Protein 4A7P (pdb70)

Sequence (840 aa):
GSVRIAIGTGYVGLVSGACFSDFGHEVVCVDKDARKIELLHQNVPIYEPGLDALVASNVKAGRLSFTTDLAEGVKDADAVFIAVGTPSRRGDGHADLSYVFAAAREIAENLTKPSVIVTKSTVPVGTGDEVERIIAEVAPNSGAKVVSNPEFLREGAAIEDFKRPDRVVVGTEDEFARQVREIYRPLSPVLFTGRRTSELIKYAANAFLAVKITFINEIADLCEQVGADVQEVSRGIGDNRIFLHAGPGYGGSCFPKDTLALKTAADNETPLRIVEATVQVNDARKRAGRKVIKAGGDVRGKTVGILGLTFKPNTDDRDAPSLSIIAALQDAGATVKAYDPEGVEQASKLTDVEFVENPYAAADGADALVIVTEWDAFRALDLTRIKNSLKSPVLVDLRNIYPPAELERAGLQYTGVGKPVRIAIGTGYVGLVSGACFSDFGHEVVCVDKDARKIELLHQNVPIYEPGLDALVASNVKAGRLSFTTDLAEGVKDADAVFIAVGTPSRRGDGHADLSYVFAAAREIAENLTKPSVIVTKSTVPVGTGDEVERIIAEVAPNSGAKVVSNPEFLREGAAIEDFKRPDRVVVGTEDEFARQVREIYRPLSLSAPVLFTGRRTSELIKYAANAFLAVKITFINEIADLCEQVGADVQEVSRGIGDNRFLHAGPGYGGSCFPKDTLALKTAADNETPLRIVEATVQVNDARKRAGRKVIKAGGDVRGKTVGILGLTFKPNTDDRDAPSLSIIAALQDAGATVKAYDPEGVEQASKLTDVEFVENPYAAADGADALVIVTEWDAFRALDLTRIKNSLKSPVLVDLRNIYPPAELERAGLQYTGVGKP

Foldseek 3Di:
DQEAEEEDCDLDLVLPQLVLVVVNHQYEYEDLPVVVLVQVVVLHDWFFPPSSCSSVVSVVVHRYYYDHPRLVSQVPGQAYEDADDFAQDPPQLATPCVVVVVVLLVSLQSHDAQHEYEYQYLHAFCVQVVSVVSSCVRPNPRNHYTKYKYDDADGQCRNVCSLDPPETEIADDDVVVVVCVVSPVPNVDYHYHHHRVNSVVLLVVLLVVLLLQLVLQVVLQVLQVVFHASVVVCVVVCPPVHPYFHFLGAFFSRHPSSLVNCCVCVVVPHDDVSSVVSVVCNVVRLLVLVLQCVLVNQAAEFFEFEEDDALEPRIQTGGHSRLSNVVSSVVSHYAYEYEDQRNPVVRVVDDHHHYDNDRLVRLQAGQEYEYHYCPVVVLDDDLLSNCVRYPHQEYEYRRPRDDCVVCVVSPHDYHYRSHD/DAEEEDCPLDLVLVQLVLVVVVAQYEYEDLPVVVLVQVVVLHDWFFPPSSCSSVVSVVVHRYYYDHPRLVRLVPGQAYEDADDFAQDPPQLATPCVVVVVVLLVSLQSHDAQHEYEYQYLHAFCVQVVSVVSSCVRPNPRNHYTKYKYDDADGQCRNVCSLDPLETEIADDDVVVVVCVVSPVPNVCHYDYHYHHHRVNSVVLLVVLLVVLLLQLVLQVVLQVLQVVFHASVVVCVVVVPPVDYFHFLGAFFSRHPSSLVNCCVCVVVPHDDVSSVVSVVCNVVRLLVLVLVCVLVNQAAEFFEFEEDDALEPRIQTGGHSRLSNVVSSVVSHYAYEYEDQRNPVVRVVDDHHHYDNDRLVRLQAGQEYEYHYCPVVVLDDDLLSNCVRYPHQEYEYRRPRDDCVVCVVSPHDYHYRSHD

InterPro domains:
  IPR001732 UDP-glucose/GDP-mannose dehydrogenase, N-terminal [PF03721] (1-184)
  IPR008927 6-phosphogluconate dehydrogenase-like, C-terminal domain superfamily [SSF48179] (202-299)
  IPR014026 UDP-glucose/GDP-mannose dehydrogenase, dimerisation [PF00984] (202-294)
  IPR014027 UDP-glucose/GDP-mannose dehydrogenase, C-terminal [PF03720] (318-418)
  IPR014027 UDP-glucose/GDP-mannose dehydrogenase, C-terminal [SM00984] (318-419)
  IPR017476 UDP-glucose/GDP-mannose dehydrogenase [PIRSF000124] (1-433)
  IPR017476 UDP-glucose/GDP-mannose dehydrogenase [TIGR03026] (1-415)
  IPR028357 UDP-glucose 6-dehydrogenase, bacterial type [PIRSF500134] (1-435)
  IPR036220 UDP-glucose/GDP-mannose dehydrogenase, C-terminal domain superfamily [SSF52413] (303-429)
  IPR036291 NAD(P)-binding domain superfamily [SSF51735] (1-188)

Secondary structure (DSSP, 8-state):
---EE----SHHHHHHHHHHHHTT-EEEEE-S-STTHHHHTTT-----TTHHHHHHHHHHTT-EEEES-HHHHHTT-SEEEE----PBPTTT--B-THHHHHHHHHHHHS--S--EEEE-S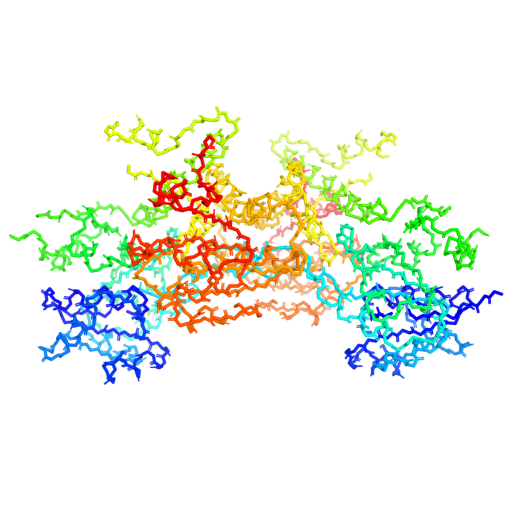---TTHHHHHHHHHHHHSTTS--EEEE----PPTTSHHHHHHS-S-EEEE-S-HHHHH--TTT-S---EEEE-HHHHHHHHHHHHHHHHHHHHHHHHHHHHHHHTT--HHHHHHHH--TT------S---TTTHHHHHHH--HHHHTT---HHHHHHHHHHHHHHH--HHHHH-----TT-EEEEE--SSSTTS-----SHHHHHHHHHHTS-EEEEE-SS-HHHHT---S--B-S-HHHHHTTBSEEEE-S--TTTTS--HHHHHTTBSS-BEE-SS--S-HHHHHHTT-B---SS--/-EE----SHHHHHHHHHHHHTT-EEEEE-S-STTHHHHTTT-----TTHHHHHHHHHHTT-EEEES-HHHHHTT-SEEEE----PBPTTT--B-THHHHHHHHHHHHS--S--EEEE-S---TTHHHHHHHHHHHHSTTS--EEEE----PPTTSHHHHHHS-S-EEEE-S-HHHHH--TTT-SS-----EEEE-HHHHHHHHHHHHHHHHHHHHHHHHHHHHHHHTT--HHHHHHHH---------S---TTTHHHHHHH--HHHHTT---HHHHHHHHHHHHHHH--HHHHH-----TT-EEEEE--SSSTTS-----SHHHHHHHHHHTS-EEEEE-SS-HHHHT---S--B-S-HHHHHTTBSEEEE-S--TTTTS--HHHHHTTBSS-BEE-SS--S-HHHHHHTT-B---SS--

Organism: Sphingomonas elodea (NCBI:txid179878)

CATH classification: 3.40.50.720 (+2 more: 1.20.5.100, 3.40.50.720)

B-factor: mean 130.08, std 26.63, range [45.39, 336.89]

Structure (mmCIF, N/CA/C/O backbone):
data_4A7P
#
_entry.id   4A7P
#
_cell.length_a   109.030
_cell.length_b   109.030
_cell.length_c   175.813
_cell.angle_alpha   90.00
_cell.angle_beta   90.00
_cell.angle_gamma   90.00
#
_symmetry.space_group_name_H-M   'P 43 21 2'
#
loop_
_entity.id
_entity.type
_entity.pdbx_description
1 polymer 'UDP-GLUCOSE DEHYDROGENASE'
2 non-polymer NICOTINAMIDE-ADENINE-DINUCLEOTIDE
#
loop_
_atom_site.group_PDB
_atom_site.id
_atom_site.type_symbol
_atom_site.label_atom_id
_atom_site.label_alt_id
_atom_site.label_comp_id
_atom_site.label_asym_id
_atom_site.label_entity_id
_atom_site.label_seq_id
_atom_site.pdbx_PDB_ins_code
_atom_site.Cartn_x
_atom_site.Cartn_y
_atom_site.Cartn_z
_atom_site.occupancy
_atom_site.B_iso_or_equiv
_atom_site.auth_seq_id
_atom_site.auth_comp_id
_atom_site.auth_asym_id
_atom_site.auth_atom_id
_atom_site.pdbx_PDB_model_num
ATOM 1 N N . GLY A 1 7 ? 12.151 49.442 226.272 1.00 183.19 -2 GLY A N 1
ATOM 2 C CA . GLY A 1 7 ? 11.710 50.804 226.060 1.00 182.36 -2 GLY A CA 1
ATOM 3 C C . GLY A 1 7 ? 10.752 50.837 224.884 1.00 180.60 -2 GLY A C 1
ATOM 4 O O . GLY A 1 7 ? 9.748 50.103 224.864 1.00 185.79 -2 GLY A O 1
ATOM 5 N N . SER A 1 8 ? 11.046 51.679 223.894 1.00 169.44 -1 SER A N 1
ATOM 6 C CA . SER A 1 8 ? 10.346 51.615 222.601 1.00 171.36 -1 SER A CA 1
ATOM 7 C C . SER A 1 8 ? 8.804 51.662 222.750 1.00 170.51 -1 SER A C 1
ATOM 8 O O . SER A 1 8 ? 8.124 50.682 222.433 1.00 179.43 -1 SER A O 1
ATOM 11 N N . VAL A 1 9 ? 8.246 52.794 223.184 1.00 155.88 1 VAL A N 1
ATOM 12 C CA . VAL A 1 9 ? 6.890 52.798 223.758 1.00 151.35 1 VAL A CA 1
ATOM 13 C C . VAL A 1 9 ? 5.753 53.352 222.879 1.00 153.24 1 VAL A C 1
ATOM 14 O O . VAL A 1 9 ? 5.988 53.818 221.766 1.00 148.18 1 VAL A O 1
ATOM 18 N N . ARG A 1 10 ? 4.522 53.278 223.393 1.00 155.33 2 ARG A N 1
ATOM 19 C CA . ARG A 1 10 ? 3.320 53.640 222.637 1.00 147.98 2 ARG A CA 1
ATOM 20 C C . ARG A 1 10 ? 3.007 55.138 222.638 1.00 133.94 2 ARG A C 1
ATOM 21 O O . ARG A 1 10 ? 2.801 55.734 223.694 1.00 122.78 2 ARG A O 1
ATOM 29 N N . ILE A 1 11 ? 2.924 55.724 221.444 1.00 127.93 3 ILE A N 1
ATOM 30 C CA . ILE A 1 11 ? 2.761 57.170 221.297 1.00 119.13 3 ILE A CA 1
ATOM 31 C C . ILE A 1 11 ? 1.642 57.574 220.332 1.00 120.51 3 ILE A C 1
ATOM 32 O O . ILE A 1 11 ? 1.564 57.068 219.214 1.00 130.20 3 ILE A O 1
ATOM 37 N N . ALA A 1 12 ? 0.776 58.482 220.779 1.00 116.62 4 ALA A N 1
ATOM 38 C CA . ALA A 1 12 ? -0.278 59.028 219.931 1.00 115.56 4 ALA A CA 1
ATOM 39 C C . ALA A 1 12 ? -0.048 60.512 219.657 1.00 111.34 4 ALA A C 1
ATOM 40 O O . ALA A 1 12 ? -0.008 61.325 220.583 1.00 110.68 4 ALA A O 1
ATOM 50 N N . ILE A 1 14 ? -1.806 63.437 218.273 1.00 122.68 6 ILE A N 1
ATOM 51 C CA . ILE A 1 14 ? -3.048 64.042 217.818 1.00 114.16 6 ILE A CA 1
ATOM 52 C C . ILE A 1 14 ? -2.701 65.270 216.982 1.00 119.15 6 ILE A C 1
ATOM 53 O O . ILE A 1 14 ? -2.259 66.297 217.507 1.00 117.23 6 ILE A O 1
ATOM 58 N N . GLY A 1 15 ? -2.906 65.156 215.674 1.00 124.40 7 GLY A N 1
ATOM 59 C CA . GLY A 1 15 ? -2.471 66.173 214.733 1.00 125.20 7 GLY A CA 1
ATOM 60 C C . GLY A 1 15 ? -1.441 65.571 213.802 1.00 123.20 7 GLY A C 1
ATOM 61 O O . GLY A 1 15 ? -0.550 64.849 214.249 1.00 123.01 7 GLY A O 1
ATOM 62 N N . THR A 1 16 ? -1.564 65.848 212.509 1.00 121.15 8 THR A N 1
ATOM 63 C CA . THR A 1 16 ? -0.608 65.329 211.542 1.00 115.80 8 THR A CA 1
ATOM 64 C C . THR A 1 16 ? -0.371 66.366 210.455 1.00 120.60 8 THR A C 1
ATOM 65 O O . THR A 1 16 ? -0.449 66.073 209.261 1.00 122.17 8 THR A O 1
ATOM 69 N N . GLY A 1 17 ? -0.089 67.591 210.885 1.00 123.13 9 GLY A N 1
ATOM 70 C CA . GLY A 1 17 ? 0.263 68.657 209.966 1.00 123.98 9 GLY A CA 1
ATOM 71 C C . GLY A 1 17 ? 1.768 68.742 209.827 1.00 122.66 9 GLY A C 1
ATOM 72 O O . GLY A 1 17 ? 2.455 67.727 209.899 1.00 113.85 9 GLY A O 1
ATOM 73 N N . TYR A 1 18 ? 2.285 69.951 209.637 1.00 123.86 10 TYR A N 1
ATOM 74 C CA . TYR A 1 18 ? 3.722 70.164 209.487 1.00 105.21 10 TYR A CA 1
ATOM 75 C C . TYR A 1 18 ? 4.545 69.638 210.669 1.00 105.82 10 TYR A C 1
ATOM 76 O O . TYR A 1 18 ? 5.685 69.217 210.489 1.00 107.66 10 TYR A O 1
ATOM 85 N N . VAL A 1 19 ? 3.976 69.682 211.873 1.00 110.84 11 VAL A N 1
ATOM 86 C CA . VAL A 1 19 ? 4.668 69.209 213.074 1.00 100.54 11 VAL A CA 1
ATOM 87 C C . VAL A 1 19 ? 4.391 67.742 213.348 1.00 99.65 11 VAL A C 1
ATOM 88 O O . VAL A 1 19 ? 5.290 66.904 213.247 1.00 106.18 11 VAL A O 1
ATOM 92 N N . GLY A 1 20 ? 3.141 67.442 213.689 1.00 97.16 12 GLY A N 1
ATOM 93 C CA . GLY A 1 20 ? 2.732 66.108 214.090 1.00 109.62 12 GLY A CA 1
ATOM 94 C C . GLY A 1 20 ? 3.241 64.983 213.214 1.00 121.44 12 GLY A C 1
ATOM 95 O O . GLY A 1 20 ? 3.494 63.877 213.695 1.00 130.39 12 GLY A O 1
ATOM 96 N N . LEU A 1 21 ? 3.411 65.261 211.927 1.00 121.21 13 LEU A N 1
ATOM 97 C CA . LEU A 1 21 ? 3.974 64.275 211.010 1.00 116.18 13 LEU A CA 1
ATOM 98 C C . LEU A 1 21 ? 5.436 64.047 211.357 1.00 112.48 13 LEU A C 1
ATOM 99 O O . LEU A 1 21 ? 5.810 62.983 211.845 1.00 117.30 13 LEU A O 1
ATOM 104 N N . VAL A 1 22 ? 6.239 65.087 211.155 1.00 100.33 14 VAL A N 1
ATOM 105 C CA . VAL A 1 22 ? 7.680 65.054 211.389 1.00 96.77 14 VAL A CA 1
ATOM 106 C C . VAL A 1 22 ? 8.073 64.631 212.813 1.00 106.20 14 VAL A C 1
ATOM 107 O O . VAL A 1 22 ? 9.064 63.924 213.000 1.00 113.52 14 VAL A O 1
ATOM 111 N N . SER A 1 23 ? 7.302 65.049 213.814 1.00 111.32 15 SER A N 1
ATOM 112 C CA . SER A 1 23 ? 7.593 64.647 215.186 1.00 112.68 15 SER A CA 1
ATOM 113 C C . SER A 1 23 ? 7.386 63.146 215.342 1.00 112.23 15 SER A C 1
ATOM 114 O O . SER A 1 23 ? 8.330 62.403 215.625 1.00 121.07 15 SER A O 1
ATOM 117 N N . GLY A 1 24 ? 6.147 62.711 215.132 1.00 101.54 16 GLY A N 1
ATOM 118 C CA . GLY A 1 24 ? 5.784 61.307 215.222 1.00 107.10 16 GLY A CA 1
ATOM 119 C C . GLY A 1 24 ? 6.633 60.358 214.392 1.00 115.18 16 GLY A C 1
ATOM 120 O O . GLY A 1 24 ? 6.944 59.254 214.837 1.00 118.73 16 GLY A O 1
ATOM 121 N N . ALA A 1 25 ? 7.014 60.779 213.189 1.00 111.94 17 ALA A N 1
ATOM 122 C CA . ALA A 1 25 ? 7.848 59.941 212.328 1.00 107.93 17 ALA A CA 1
ATOM 123 C C . ALA A 1 25 ? 9.220 59.710 212.953 1.00 116.47 17 ALA A C 1
ATOM 124 O O . ALA A 1 25 ? 9.702 58.578 213.020 1.00 131.11 17 ALA A O 1
ATOM 126 N N . CYS A 1 26 ? 9.836 60.794 213.415 1.00 114.56 18 CYS A N 1
ATOM 127 C CA . CYS A 1 26 ? 11.131 60.724 214.082 1.00 119.03 18 CYS A CA 1
ATOM 128 C C . CYS A 1 26 ? 11.061 59.924 215.382 1.00 124.90 18 CYS A C 1
ATOM 129 O O . CYS A 1 26 ? 12.037 59.284 215.776 1.00 128.21 18 CYS A O 1
ATOM 132 N N . PHE A 1 27 ? 9.908 59.961 216.046 1.00 118.75 19 PHE A N 1
ATOM 133 C CA . PHE A 1 27 ? 9.701 59.162 217.251 1.00 115.32 19 PHE A CA 1
ATOM 134 C C . PHE A 1 27 ? 9.741 57.676 216.918 1.00 117.66 19 PHE A C 1
ATOM 135 O O . PHE A 1 27 ? 10.219 56.867 217.712 1.00 114.53 19 PHE A O 1
ATOM 143 N N . SER A 1 28 ? 9.235 57.323 215.740 1.00 123.43 20 SER A N 1
ATOM 144 C CA . SER A 1 28 ? 9.245 55.940 215.287 1.00 131.47 20 SER A CA 1
ATOM 145 C C . SER A 1 28 ? 10.668 55.489 214.982 1.00 139.01 20 SER A C 1
ATOM 146 O O . SER A 1 28 ? 11.000 54.315 215.142 1.00 139.70 20 SER A O 1
ATOM 149 N N . ASP A 1 29 ? 11.506 56.427 214.549 1.00 136.50 21 ASP A N 1
ATOM 150 C CA . ASP A 1 29 ? 12.910 56.134 214.282 1.00 130.56 21 ASP A CA 1
ATOM 151 C C . ASP A 1 29 ? 13.676 55.921 215.584 1.00 124.59 21 ASP A C 1
ATOM 152 O O . ASP A 1 29 ? 14.784 55.386 215.582 1.00 128.83 21 ASP A O 1
ATOM 157 N N . PHE A 1 30 ? 13.083 56.357 216.692 1.00 115.35 22 PHE A N 1
ATOM 158 C CA . PHE A 1 30 ? 13.649 56.105 218.012 1.00 109.45 22 PHE A CA 1
ATOM 159 C C . PHE A 1 30 ? 13.219 54.725 218.489 1.00 113.52 22 PHE A C 1
ATOM 160 O O . PHE A 1 30 ? 13.695 54.230 219.512 1.00 115.44 22 PHE A O 1
ATOM 168 N N . GLY A 1 31 ? 12.309 54.115 217.736 1.00 115.30 23 GLY A N 1
ATOM 169 C CA . GLY A 1 31 ? 11.827 52.784 218.045 1.00 119.34 23 GLY A CA 1
ATOM 170 C C . GLY A 1 31 ? 10.545 52.784 218.851 1.00 125.02 23 GLY A C 1
ATOM 171 O O . GLY A 1 31 ? 10.131 51.745 219.354 1.00 131.24 23 GLY A O 1
ATOM 172 N N . HIS A 1 32 ? 9.909 53.945 218.965 1.00 121.24 24 HIS A N 1
ATOM 173 C CA . HIS A 1 32 ? 8.662 54.050 219.713 1.00 125.07 24 HIS A CA 1
ATOM 174 C C . HIS A 1 32 ? 7.464 53.632 218.862 1.00 135.90 24 HIS A C 1
ATOM 175 O O . HIS A 1 32 ? 7.494 53.745 217.637 1.00 137.53 24 HIS A O 1
ATOM 182 N N . GLU A 1 33 ? 6.416 53.140 219.517 1.00 138.09 25 GLU A N 1
ATOM 183 C CA . GLU A 1 33 ? 5.191 52.767 218.823 1.00 139.29 25 GLU A CA 1
ATOM 184 C C . GLU A 1 33 ? 4.355 54.022 218.588 1.00 132.31 25 GLU A C 1
ATOM 185 O O . GLU A 1 33 ? 3.866 54.641 219.536 1.00 131.69 25 GLU A O 1
ATOM 191 N N . VAL A 1 34 ? 4.191 54.393 217.321 1.00 128.11 26 VAL A N 1
ATOM 192 C CA . VAL A 1 34 ? 3.652 55.707 216.972 1.00 123.55 26 VAL A CA 1
ATOM 193 C C . VAL A 1 34 ? 2.353 55.653 216.171 1.00 129.51 26 VAL A C 1
ATOM 194 O O . VAL A 1 34 ? 2.257 54.936 215.177 1.00 136.11 26 VAL A O 1
ATOM 198 N N . VAL A 1 35 ? 1.352 56.404 216.625 1.00 128.35 27 VAL A N 1
ATOM 199 C CA . VAL A 1 35 ? 0.116 56.579 215.873 1.00 120.64 27 VAL A CA 1
ATOM 200 C C . VAL A 1 35 ? -0.161 58.063 215.656 1.00 126.55 27 VAL A C 1
ATOM 201 O O . VAL A 1 35 ? -0.284 58.828 216.614 1.00 124.48 27 VAL A O 1
ATOM 205 N N . CYS A 1 36 ? -0.249 58.464 214.393 1.00 131.27 28 CYS A N 1
ATOM 206 C CA . CYS A 1 36 ? -0.538 59.847 214.045 1.00 129.16 28 CYS A CA 1
ATOM 207 C C . CYS A 1 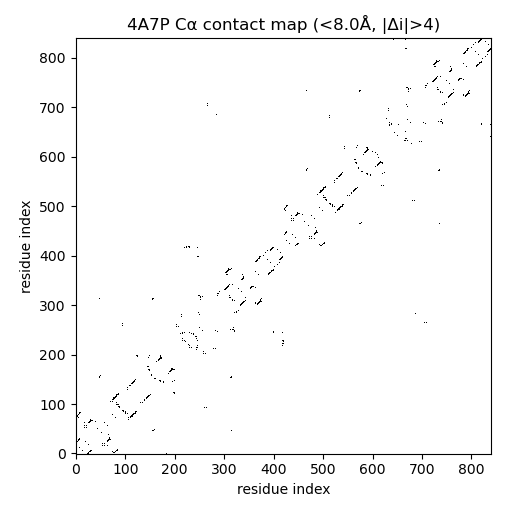36 ? -2.010 59.983 213.668 1.00 140.51 28 CYS A C 1
ATOM 208 O O . CYS A 1 36 ? -2.531 59.197 212.876 1.00 146.44 28 CYS A O 1
ATOM 211 N N . VAL A 1 37 ? -2.683 60.972 214.246 1.00 138.47 29 VAL A N 1
ATOM 212 C CA . VAL A 1 37 ? -4.110 61.158 214.012 1.00 133.43 29 VAL A CA 1
ATOM 213 C C . VAL A 1 37 ? -4.392 62.508 213.369 1.00 129.30 29 VAL A C 1
ATOM 214 O O . VAL A 1 37 ? -3.764 63.506 213.717 1.00 132.01 29 VAL A O 1
ATOM 218 N N . ASP A 1 38 ? -5.325 62.534 212.424 1.00 118.67 30 ASP A N 1
ATOM 219 C CA . ASP A 1 38 ? -5.824 63.792 211.889 1.00 118.67 30 ASP A CA 1
ATOM 220 C C . ASP A 1 38 ? -7.270 63.617 211.449 1.00 128.97 30 ASP A C 1
ATOM 221 O O . ASP A 1 38 ? -7.601 62.625 210.797 1.00 137.60 30 ASP A O 1
ATOM 226 N N . LYS A 1 39 ? -8.126 64.576 211.802 1.00 128.67 31 LYS A N 1
ATOM 227 C CA . LYS A 1 39 ? -9.544 64.489 211.454 1.00 127.43 31 LYS A CA 1
ATOM 228 C C . LYS A 1 39 ? -9.852 65.027 210.059 1.00 124.09 31 LYS A C 1
ATOM 229 O O . LYS A 1 39 ? -10.995 64.951 209.596 1.00 124.57 31 LYS A O 1
ATOM 235 N N . ASP A 1 40 ? -8.847 65.579 209.386 1.00 126.39 32 ASP A N 1
ATOM 236 C CA . ASP A 1 40 ? -8.937 65.761 207.946 1.00 142.24 32 ASP A CA 1
ATOM 237 C C . ASP A 1 40 ? -8.762 64.332 207.427 1.00 148.64 32 ASP A C 1
ATOM 238 O O . ASP A 1 40 ? -8.035 63.534 208.021 1.00 151.92 32 ASP A O 1
ATOM 243 N N . ALA A 1 41 ? -9.458 63.973 206.357 1.00 145.28 33 ALA A N 1
ATOM 244 C CA . ALA A 1 41 ? -9.306 62.638 205.798 1.00 138.99 33 ALA A CA 1
ATOM 245 C C . ALA A 1 41 ? -8.179 62.644 204.779 1.00 142.80 33 ALA A C 1
ATOM 246 O O . ALA A 1 41 ? -7.297 61.782 204.816 1.00 145.05 33 ALA A O 1
ATOM 248 N N . ARG A 1 42 ? -8.210 63.636 203.891 1.00 144.68 34 ARG A N 1
ATOM 249 C CA . ARG A 1 42 ? -7.292 63.740 202.758 1.00 150.21 34 ARG A CA 1
ATOM 250 C C . ARG A 1 42 ? -5.816 63.518 203.084 1.00 148.36 34 ARG A C 1
ATOM 251 O O . ARG A 1 42 ? -5.088 62.940 202.276 1.00 149.04 34 ARG A O 1
ATOM 259 N N . LYS A 1 43 ? -5.363 63.989 204.243 1.00 146.16 35 LYS A N 1
ATOM 260 C CA . LYS A 1 43 ? -3.976 63.771 204.642 1.00 147.00 35 LYS A CA 1
ATOM 261 C C . LYS A 1 43 ? -3.777 62.290 204.914 1.00 142.44 35 LYS A C 1
ATOM 262 O O . LYS A 1 43 ? -2.873 61.660 204.372 1.00 143.23 35 LYS A O 1
ATOM 268 N N . ILE A 1 44 ? -4.646 61.744 205.757 1.00 133.48 36 ILE A N 1
ATOM 269 C CA . ILE A 1 44 ? -4.611 60.336 206.124 1.00 127.17 36 ILE A CA 1
ATOM 270 C C . ILE A 1 44 ? -4.881 59.443 204.915 1.00 148.75 36 ILE A C 1
ATOM 271 O O . ILE A 1 44 ? -4.371 58.328 204.833 1.00 163.35 36 ILE A O 1
ATOM 276 N N . GLU A 1 45 ? -5.684 59.940 203.979 1.00 153.42 37 GLU A N 1
ATOM 277 C CA . GLU A 1 45 ? -5.962 59.209 202.748 1.00 167.75 37 GLU A CA 1
ATOM 278 C C . GLU A 1 45 ? -4.945 59.585 201.668 1.00 164.45 37 GLU A C 1
ATOM 279 O O . GLU A 1 45 ? -5.170 59.368 200.476 1.00 173.73 37 GLU A O 1
ATOM 285 N N . LEU A 1 46 ? -3.827 60.160 202.106 1.00 151.28 38 LEU A N 1
ATOM 286 C CA . LEU A 1 46 ? -2.685 60.430 201.241 1.00 144.19 38 LEU A CA 1
ATOM 287 C C . LEU A 1 46 ? -1.485 59.680 201.803 1.00 147.04 38 LEU A C 1
ATOM 288 O O . LEU A 1 46 ? -0.686 59.117 201.057 1.00 150.45 38 LEU A O 1
ATOM 293 N N . LEU A 1 47 ? -1.383 59.662 203.129 1.00 146.23 39 LEU A N 1
ATOM 294 C CA . LEU A 1 47 ? -0.325 58.935 203.822 1.00 138.88 39 LEU A CA 1
ATOM 295 C C . LEU A 1 47 ? -0.496 57.430 203.659 1.00 127.59 39 LEU A C 1
ATOM 296 O O . LEU A 1 47 ? 0.484 56.692 203.577 1.00 123.83 39 LEU A O 1
ATOM 301 N N . HIS A 1 48 ? -1.745 56.980 203.614 1.00 121.83 40 HIS A N 1
ATOM 302 C CA . HIS A 1 48 ? -2.034 55.566 203.405 1.00 127.34 40 HIS A CA 1
ATOM 303 C C . HIS A 1 48 ? -1.726 55.147 201.970 1.00 136.82 40 HIS A C 1
ATOM 304 O O . HIS A 1 48 ? -1.553 53.963 201.682 1.00 138.71 40 HIS A O 1
ATOM 311 N N . GLN A 1 49 ? -1.669 56.133 201.079 1.00 139.44 41 GLN A N 1
ATOM 312 C CA . GLN A 1 49 ? -1.297 55.933 199.684 1.00 138.46 41 GLN A CA 1
ATOM 313 C C . GLN A 1 49 ? 0.209 56.116 199.574 1.00 138.08 41 GLN A C 1
ATOM 314 O O . GLN A 1 49 ? 0.788 55.987 198.495 1.00 148.62 41 GLN A O 1
ATOM 320 N N . ASN A 1 50 ? 0.831 56.405 200.712 1.00 134.08 42 ASN A N 1
ATOM 321 C CA . ASN A 1 50 ? 2.243 56.769 200.784 1.00 139.30 42 ASN A CA 1
ATOM 322 C C . ASN A 1 50 ? 2.594 57.964 199.905 1.00 142.40 42 ASN A C 1
ATOM 323 O O . ASN A 1 50 ? 3.590 57.947 199.179 1.00 150.20 42 ASN A O 1
ATOM 328 N N . VAL A 1 51 ? 1.751 58.990 199.956 1.00 136.68 43 VAL A N 1
ATOM 329 C CA . VAL A 1 51 ? 2.085 60.289 199.393 1.00 133.00 43 VAL A CA 1
ATOM 330 C C . VAL A 1 51 ? 2.031 61.316 200.507 1.00 130.43 43 VAL A C 1
ATOM 331 O O . VAL A 1 51 ? 0.970 61.560 201.092 1.00 131.13 43 VAL A O 1
ATOM 343 N N . PRO A 1 53 ? 1.728 64.874 202.104 1.00 128.54 45 PRO A N 1
ATOM 344 C CA . PRO A 1 53 ? 0.967 66.036 201.635 1.00 134.95 45 PRO A CA 1
ATOM 345 C C . PRO A 1 53 ? 1.894 67.201 201.329 1.00 146.97 45 PRO A C 1
ATOM 346 O O . PRO A 1 53 ? 1.745 67.870 200.304 1.00 157.16 45 PRO A O 1
ATOM 350 N N . ILE A 1 54 ? 2.856 67.427 202.218 1.00 138.97 46 ILE A N 1
ATOM 351 C CA . ILE A 1 54 ? 3.684 68.626 202.165 1.00 129.46 46 ILE A CA 1
ATOM 352 C C . ILE A 1 54 ? 5.142 68.324 201.856 1.00 130.01 46 ILE A C 1
ATOM 353 O O . ILE A 1 54 ? 5.578 67.169 201.880 1.00 128.54 46 ILE A O 1
ATOM 358 N N . TYR A 1 55 ? 5.890 69.379 201.554 1.00 131.56 47 TYR A N 1
ATOM 359 C CA . TYR A 1 55 ? 7.312 69.239 201.279 1.00 130.25 47 TYR A CA 1
ATOM 360 C C . TYR A 1 55 ? 8.143 69.398 202.546 1.00 129.44 47 TYR A C 1
ATOM 361 O O . TYR A 1 55 ? 8.204 70.479 203.139 1.00 128.36 47 TYR A O 1
ATOM 370 N N . GLU A 1 56 ? 8.749 68.301 202.981 1.00 130.98 48 GLU A N 1
ATOM 371 C CA . GLU A 1 56 ? 9.875 68.361 203.895 1.00 132.77 48 GLU A CA 1
ATOM 372 C C . GLU A 1 56 ? 10.878 67.342 203.406 1.00 134.08 48 GLU A C 1
ATOM 373 O O . GLU A 1 56 ? 10.530 66.185 203.150 1.00 142.20 48 GLU A O 1
ATOM 379 N N . PRO A 1 57 ? 12.127 67.785 203.221 1.00 119.03 49 PRO A N 1
ATOM 380 C CA . PRO A 1 57 ? 13.233 66.899 202.855 1.00 109.33 49 PRO A CA 1
ATOM 381 C C . PRO A 1 57 ? 13.374 65.745 203.851 1.00 106.73 49 PRO A C 1
ATOM 382 O O . PRO A 1 57 ? 13.227 65.950 205.059 1.00 105.54 49 PRO A O 1
ATOM 386 N N . GLY A 1 58 ? 13.624 64.541 203.343 1.00 114.53 50 GLY A N 1
ATOM 387 C CA . GLY A 1 58 ? 13.897 63.388 204.184 1.00 120.50 50 GLY A CA 1
ATOM 388 C C . GLY A 1 58 ? 12.658 62.658 204.663 1.00 121.71 50 GLY A C 1
ATOM 389 O O . GLY A 1 58 ? 12.721 61.489 205.045 1.00 124.63 50 GLY A O 1
ATOM 390 N N . LEU A 1 59 ? 11.528 63.356 204.640 1.00 114.98 51 LEU A N 1
ATOM 391 C CA . LEU A 1 59 ? 10.272 62.817 205.142 1.00 107.96 51 LEU A CA 1
ATOM 392 C C . LEU A 1 59 ? 9.730 61.723 204.226 1.00 112.46 51 LEU A C 1
ATOM 393 O O . LEU A 1 59 ? 9.041 60.803 204.679 1.00 101.70 51 LEU A O 1
ATOM 398 N N . ASP A 1 60 ? 10.060 61.832 202.940 1.00 118.68 52 ASP A N 1
ATOM 399 C CA . ASP A 1 60 ? 9.633 60.876 201.921 1.00 122.48 52 ASP A CA 1
ATOM 400 C C . ASP A 1 60 ? 10.014 59.455 202.307 1.00 122.66 52 ASP A C 1
ATOM 401 O O . ASP A 1 60 ? 9.194 58.549 202.233 1.00 123.63 52 ASP A O 1
ATOM 406 N N . ALA A 1 61 ? 11.266 59.268 202.708 1.00 122.63 53 ALA A N 1
ATOM 407 C CA . ALA A 1 61 ? 11.753 57.971 203.145 1.00 120.17 53 ALA A CA 1
ATOM 408 C C . ALA A 1 61 ? 11.329 57.700 204.580 1.00 125.40 53 ALA A C 1
ATOM 409 O O . ALA A 1 61 ? 10.734 56.661 204.871 1.00 129.62 53 ALA A O 1
ATOM 411 N N . LEU A 1 62 ? 11.625 58.648 205.466 1.00 124.43 54 LEU A N 1
ATOM 412 C CA . LEU A 1 62 ? 11.428 58.500 206.909 1.00 116.03 54 LEU A CA 1
ATOM 413 C C . LEU A 1 62 ? 10.087 57.882 207.334 1.00 116.91 54 LEU A C 1
ATOM 414 O O . LEU A 1 62 ? 10.051 57.056 208.242 1.00 107.99 54 LEU A O 1
ATOM 419 N N . VAL A 1 63 ? 8.990 58.292 206.702 1.00 120.62 55 VAL A N 1
ATOM 420 C CA . VAL A 1 63 ? 7.697 57.662 206.958 1.00 117.56 55 VAL A CA 1
ATOM 421 C C . VAL A 1 63 ? 7.657 56.307 206.291 1.00 118.64 55 VAL A C 1
ATOM 422 O O . VAL A 1 63 ? 7.570 55.279 206.963 1.00 112.83 55 VAL A O 1
ATOM 426 N N . ALA A 1 64 ? 7.767 56.324 204.966 1.00 124.49 56 ALA A N 1
ATOM 427 C CA . ALA A 1 64 ? 7.726 55.128 204.137 1.00 127.78 56 ALA A CA 1
ATOM 428 C C . ALA A 1 64 ? 8.658 54.030 204.632 1.00 123.35 56 ALA A C 1
ATOM 429 O O . ALA A 1 64 ? 8.422 52.846 204.388 1.00 136.69 56 ALA A O 1
ATOM 431 N N . SER A 1 65 ? 9.733 54.416 205.306 1.00 110.79 57 SER A N 1
ATOM 432 C CA . SER A 1 65 ? 10.584 53.441 205.966 1.00 111.14 57 SER A CA 1
ATOM 433 C C . SER A 1 65 ? 9.788 52.849 207.109 1.00 117.83 57 SER A C 1
ATOM 434 O O . SER A 1 65 ? 9.302 51.721 207.036 1.00 128.34 57 SER A O 1
ATOM 437 N N . ASN A 1 66 ? 9.618 53.659 208.148 1.00 120.81 58 ASN A N 1
ATOM 438 C CA . ASN A 1 66 ? 8.998 53.247 209.401 1.00 122.69 58 ASN A CA 1
ATOM 439 C C . ASN A 1 66 ? 7.561 52.751 209.252 1.00 130.02 58 ASN A C 1
ATOM 440 O O . ASN A 1 66 ? 6.986 52.225 210.203 1.00 126.10 58 ASN A O 1
ATOM 445 N N . VAL A 1 67 ? 6.960 52.956 208.082 1.00 135.84 59 VAL A N 1
ATOM 446 C CA . VAL A 1 67 ? 5.742 52.238 207.739 1.00 144.42 59 VAL A CA 1
ATOM 447 C C . VAL A 1 67 ? 6.083 50.761 207.723 1.00 140.92 59 VAL A C 1
ATOM 448 O O . VAL A 1 67 ? 5.480 49.971 208.445 1.00 137.20 59 VAL A O 1
ATOM 452 N N . LYS A 1 68 ? 7.076 50.400 206.912 1.00 131.87 60 LYS A N 1
ATOM 453 C CA . LYS A 1 68 ? 7.418 48.998 206.672 1.00 132.64 60 LYS A CA 1
ATOM 454 C C . LYS A 1 68 ? 7.927 48.274 207.909 1.00 130.49 60 LYS A C 1
ATOM 455 O O . LYS A 1 68 ? 7.607 47.104 208.121 1.00 143.91 60 LYS A O 1
ATOM 461 N N . ALA A 1 69 ? 8.741 48.946 208.714 1.00 120.86 61 ALA A N 1
ATOM 462 C CA . ALA A 1 69 ? 9.257 48.309 209.920 1.00 123.37 61 ALA A CA 1
ATOM 463 C C . ALA A 1 69 ? 8.161 48.191 210.977 1.00 124.76 61 ALA A C 1
ATOM 464 O O . ALA A 1 69 ? 8.345 47.545 212.008 1.00 118.03 61 ALA A O 1
ATOM 466 N N . GLY A 1 70 ? 7.024 48.830 210.715 1.00 132.68 62 GLY A N 1
ATOM 467 C CA . GLY A 1 70 ? 5.844 48.693 211.554 1.00 135.87 62 GLY A CA 1
ATOM 468 C C . GLY A 1 70 ? 5.923 49.288 212.947 1.00 134.62 62 GLY A C 1
ATOM 469 O O . GLY A 1 70 ? 5.757 48.581 213.941 1.00 129.74 62 GLY A O 1
ATOM 470 N N . ARG A 1 71 ? 6.189 50.587 213.022 1.00 136.00 63 ARG A N 1
ATOM 471 C CA . ARG A 1 71 ? 6.135 51.318 214.285 1.00 137.75 63 ARG A CA 1
ATOM 472 C C . ARG A 1 71 ? 5.284 52.563 214.090 1.00 139.53 63 ARG A C 1
ATOM 473 O O . ARG A 1 71 ? 5.030 53.319 215.032 1.00 144.58 63 ARG A O 1
ATOM 481 N N . LEU A 1 72 ? 4.849 52.765 212.852 1.00 134.35 64 LEU A N 1
ATOM 482 C CA . LEU A 1 72 ? 4.191 54.001 212.449 1.00 125.96 64 LEU A CA 1
ATOM 483 C C . LEU A 1 72 ? 2.835 53.736 211.799 1.00 115.17 64 LEU A C 1
ATOM 484 O O . LEU A 1 72 ? 2.743 53.006 210.811 1.00 107.82 64 LEU A O 1
ATOM 489 N N . SER A 1 73 ? 1.788 54.343 212.351 1.00 120.65 65 SER A N 1
ATOM 490 C CA . SER A 1 73 ? 0.424 54.083 211.901 1.00 122.56 65 SER A CA 1
ATOM 491 C C . SER A 1 73 ? -0.391 55.363 211.716 1.00 126.41 65 SER A C 1
ATOM 492 O O . SER A 1 73 ? -0.112 56.384 212.345 1.00 130.55 65 SER A O 1
ATOM 495 N N . PHE A 1 74 ? -1.406 55.294 210.857 1.00 126.70 66 PHE A N 1
ATOM 496 C CA . PHE A 1 74 ? -2.252 56.445 210.564 1.00 126.60 66 PHE A CA 1
ATOM 497 C C . PHE A 1 74 ? -3.735 56.120 210.714 1.00 135.06 66 PHE A C 1
ATOM 498 O O . PHE A 1 74 ? -4.172 54.997 210.453 1.00 146.70 66 PHE A O 1
ATOM 506 N N . THR A 1 75 ? -4.501 57.117 211.142 1.00 132.19 67 THR A N 1
ATOM 507 C CA . THR A 1 75 ? -5.936 56.964 211.340 1.00 144.07 67 THR A CA 1
ATOM 508 C C . THR A 1 75 ? -6.621 58.324 211.311 1.00 150.61 67 THR A C 1
ATOM 509 O O . THR A 1 75 ? -5.974 59.354 211.108 1.00 146.33 67 THR A O 1
ATOM 513 N N . THR A 1 76 ? -7.936 58.313 211.496 1.00 151.32 68 THR A N 1
ATOM 514 C CA . THR A 1 76 ? -8.706 59.528 211.691 1.00 143.83 68 THR A CA 1
ATOM 515 C C . THR A 1 76 ? -9.606 59.264 212.888 1.00 147.81 68 THR A C 1
ATOM 516 O O . THR A 1 76 ? -10.152 60.188 213.495 1.00 144.14 68 THR A O 1
ATOM 520 N N . ASP A 1 77 ? -9.767 57.984 213.213 1.00 153.73 69 ASP A N 1
ATOM 521 C CA . ASP A 1 77 ? -10.330 57.584 214.490 1.00 155.25 69 ASP A CA 1
ATOM 522 C C . ASP A 1 77 ? -9.347 58.037 215.557 1.00 147.27 69 ASP A C 1
ATOM 523 O O . ASP A 1 77 ? -8.164 57.697 215.504 1.00 144.54 69 ASP A O 1
ATOM 528 N N . LEU A 1 78 ? -9.820 58.813 216.522 1.00 148.98 70 LEU A N 1
ATOM 529 C CA . LEU A 1 78 ? -8.955 59.273 217.592 1.00 145.93 70 LEU A CA 1
ATOM 530 C C . LEU A 1 78 ? -8.640 58.085 218.484 1.00 143.95 70 LEU A C 1
ATOM 531 O O . LEU A 1 78 ? -7.486 57.670 218.611 1.00 146.08 70 LEU A O 1
ATOM 536 N N . ALA A 1 79 ? -9.697 57.530 219.070 1.00 143.62 71 ALA A N 1
ATOM 537 C CA . ALA A 1 79 ? -9.626 56.483 220.091 1.00 145.54 71 ALA A CA 1
ATOM 538 C C . ALA A 1 79 ? -8.748 55.267 219.773 1.00 150.76 71 ALA A C 1
ATOM 539 O O . ALA A 1 79 ? -8.257 54.610 220.690 1.00 150.36 71 ALA A O 1
ATOM 541 N N . GLU A 1 80 ? -8.585 54.936 218.496 1.00 154.08 72 GLU A N 1
ATOM 542 C CA . GLU A 1 80 ? -7.714 53.826 218.121 1.00 162.36 72 GLU A CA 1
ATOM 543 C C . GLU A 1 80 ? -6.295 54.141 218.554 1.00 163.28 72 GLU A C 1
ATOM 544 O O . GLU A 1 80 ? -5.566 53.263 219.022 1.00 170.26 72 GLU A O 1
ATOM 550 N N . GLY A 1 81 ? -5.915 55.407 218.418 1.00 159.12 73 GLY A N 1
ATOM 551 C CA . GLY A 1 81 ? -4.601 55.858 218.838 1.00 155.66 73 GLY A CA 1
ATOM 552 C C . GLY A 1 81 ? -4.484 55.962 220.344 1.00 160.77 73 GLY A C 1
ATOM 553 O O . GLY A 1 81 ? -3.487 55.532 220.923 1.00 157.70 73 GLY A O 1
ATOM 554 N N . VAL A 1 82 ? -5.513 56.515 220.980 1.00 163.54 74 VAL A N 1
ATOM 555 C CA . VAL A 1 82 ? -5.508 56.708 222.429 1.00 159.39 74 VAL A CA 1
ATOM 556 C C . VAL A 1 82 ? -5.725 55.405 223.192 1.00 168.42 74 VAL A C 1
ATOM 557 O O . VAL A 1 82 ? -5.713 55.389 224.433 1.00 170.46 74 VAL A O 1
ATOM 561 N N . LYS A 1 83 ? -5.937 54.316 222.454 1.00 170.05 75 LYS A N 1
ATOM 562 C CA . LYS A 1 83 ? -6.045 52.984 223.054 1.00 165.71 75 LYS A CA 1
ATOM 563 C C . LYS A 1 83 ? -4.712 52.631 223.725 1.00 165.91 75 LYS A C 1
ATOM 564 O O . LYS A 1 83 ? -3.733 52.308 223.041 1.00 164.14 75 LYS A O 1
ATOM 570 N N . ASP A 1 84 ? -4.655 52.741 225.051 1.00 165.75 76 ASP A N 1
ATOM 571 C CA . ASP A 1 84 ? -3.480 52.336 225.827 1.00 170.00 76 ASP A CA 1
ATOM 572 C C . ASP A 1 84 ? -2.171 53.040 225.460 1.00 162.60 76 ASP A C 1
ATOM 573 O O . ASP A 1 84 ? -1.096 52.475 225.656 1.00 163.00 76 ASP A O 1
ATOM 578 N N . ALA A 1 85 ? -2.250 54.262 224.942 1.00 155.89 77 ALA A N 1
ATOM 579 C CA . ALA A 1 85 ? -1.042 55.008 224.600 1.00 143.17 77 ALA A CA 1
ATOM 580 C C . ALA A 1 85 ? -0.294 55.442 225.860 1.00 127.56 77 ALA A C 1
ATOM 581 O O . ALA A 1 85 ? -0.907 55.920 226.811 1.00 118.77 77 ALA A O 1
ATOM 583 N N . ASP A 1 86 ? 1.025 55.266 225.868 1.00 126.42 78 ASP A N 1
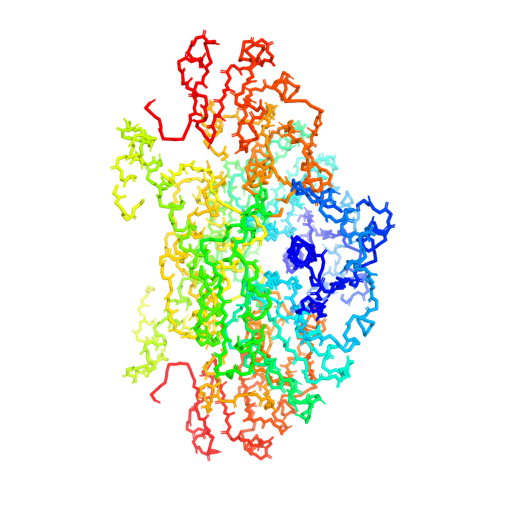ATOM 584 C CA . ASP A 1 86 ? 1.842 55.674 227.008 1.00 124.03 78 ASP A CA 1
ATOM 585 C C . ASP A 1 86 ? 1.799 57.187 227.189 1.00 120.53 78 ASP A C 1
ATOM 586 O O . ASP A 1 86 ? 1.626 57.683 228.302 1.00 117.15 78 ASP A O 1
ATOM 591 N N . ALA A 1 87 ? 1.959 57.914 226.088 1.00 118.57 79 ALA A N 1
ATOM 592 C CA . ALA A 1 87 ? 1.907 59.371 226.112 1.00 108.26 79 ALA A CA 1
ATOM 593 C C . ALA A 1 87 ? 1.194 59.907 224.873 1.00 115.03 79 ALA A C 1
ATOM 594 O O . ALA A 1 87 ? 1.365 59.382 223.772 1.00 119.17 79 ALA A O 1
ATOM 596 N N . VAL A 1 88 ? 0.390 60.950 225.059 1.00 115.11 80 VAL A N 1
ATOM 597 C CA . VAL A 1 88 ? -0.420 61.493 223.973 1.00 113.38 80 VAL A CA 1
ATOM 598 C C . VAL A 1 88 ? -0.014 62.927 223.622 1.00 114.01 80 VAL A C 1
ATOM 599 O O . VAL A 1 88 ? -0.105 63.826 224.456 1.00 110.17 80 VAL A O 1
ATOM 603 N N . PHE A 1 89 ? 0.431 63.132 222.384 1.00 116.56 81 PHE A N 1
ATOM 604 C CA . PHE A 1 89 ? 0.892 64.444 221.936 1.00 106.05 81 PHE A CA 1
ATOM 605 C C . PHE A 1 89 ? -0.190 65.226 221.194 1.00 106.20 81 PHE A C 1
ATOM 606 O O . PHE A 1 89 ? -0.938 64.665 220.391 1.00 110.41 81 PHE A O 1
ATOM 614 N N . ILE A 1 90 ? -0.261 66.525 221.468 1.00 106.24 82 ILE A N 1
ATOM 615 C CA . ILE A 1 90 ? -1.204 67.407 220.791 1.00 101.60 82 ILE A CA 1
ATOM 616 C C . ILE A 1 90 ? -0.455 68.352 219.850 1.00 104.28 82 ILE A C 1
ATOM 617 O O . ILE A 1 90 ? 0.242 69.266 220.294 1.00 101.45 82 ILE A O 1
ATOM 622 N N . ALA A 1 91 ? -0.603 68.122 218.548 1.00 111.23 83 ALA A N 1
ATOM 623 C CA . ALA A 1 91 ? 0.116 68.894 217.540 1.00 117.50 83 ALA A CA 1
ATOM 624 C C . ALA A 1 91 ? -0.830 69.666 216.626 1.00 122.46 83 ALA A C 1
ATOM 625 O O . ALA A 1 91 ? -0.463 70.033 215.508 1.00 135.12 83 ALA A O 1
ATOM 627 N N . VAL A 1 92 ? -2.043 69.918 217.110 1.00 114.24 84 VAL A N 1
ATOM 628 C CA . VAL A 1 92 ? -3.051 70.614 216.317 1.00 112.56 84 VAL A CA 1
ATOM 629 C C . VAL A 1 92 ? -2.691 72.082 216.113 1.00 116.26 84 VAL A C 1
ATOM 630 O O . VAL A 1 92 ? -1.767 72.602 216.740 1.00 117.37 84 VAL A O 1
ATOM 634 N N . GLY A 1 93 ? -3.428 72.748 215.232 1.00 113.57 85 GLY A N 1
ATOM 635 C CA . GLY A 1 93 ? -3.167 74.141 214.936 1.00 114.21 85 GLY A CA 1
ATOM 636 C C . GLY A 1 93 ? -3.559 75.086 216.048 1.00 110.87 85 GLY A C 1
ATOM 637 O O . GLY A 1 93 ? -4.519 74.844 216.782 1.00 114.41 85 GLY A O 1
ATOM 638 N N . THR A 1 94 ? -2.793 76.162 216.177 1.00 106.84 86 THR A N 1
ATOM 639 C CA . THR A 1 94 ? -3.174 77.282 217.023 1.00 104.07 86 THR A CA 1
ATOM 640 C C . THR A 1 94 ? -3.038 78.557 216.207 1.00 105.07 86 THR A C 1
ATOM 641 O O . THR A 1 94 ? -2.129 79.350 216.432 1.00 105.71 86 THR A O 1
ATOM 645 N N . PRO A 1 95 ? -3.943 78.750 215.231 1.00 106.88 87 PRO A N 1
ATOM 646 C CA . PRO A 1 95 ? -3.854 79.925 214.365 1.00 115.05 87 PRO A CA 1
ATOM 647 C C . PRO A 1 95 ? -4.331 81.160 215.106 1.00 125.01 87 PRO A C 1
ATOM 648 O O . PRO A 1 95 ? -4.860 81.060 216.217 1.00 125.14 87 PRO A O 1
ATOM 652 N N . SER A 1 96 ? -4.138 82.321 214.496 1.00 130.72 88 SER A N 1
ATOM 653 C CA . SER A 1 96 ? -4.618 83.566 215.072 1.00 125.03 88 SER A CA 1
ATOM 654 C C . SER A 1 96 ? -6.140 83.583 215.028 1.00 116.68 88 SER A C 1
ATOM 655 O O . SER A 1 96 ? -6.749 83.169 214.033 1.00 116.23 88 SER A O 1
ATOM 658 N N . ARG A 1 97 ? -6.764 84.014 216.119 1.00 108.59 89 ARG A N 1
ATOM 659 C CA . ARG A 1 97 ? -8.213 84.135 216.148 1.00 107.29 89 ARG A CA 1
ATOM 660 C C . ARG A 1 97 ? -8.554 85.283 215.211 1.00 118.50 89 ARG A C 1
ATOM 661 O O . ARG A 1 97 ? -8.009 86.385 215.349 1.00 120.38 89 ARG A O 1
ATOM 669 N N . ARG A 1 98 ? -9.395 85.025 214.215 1.00 128.09 90 ARG A N 1
ATOM 670 C CA . ARG A 1 98 ? -9.874 86.095 213.349 1.00 140.24 90 ARG A CA 1
ATOM 671 C C . ARG A 1 98 ? -10.608 87.088 214.240 1.00 143.08 90 ARG A C 1
ATOM 672 O O . ARG A 1 98 ? -11.366 86.685 215.123 1.00 142.78 90 ARG A O 1
ATOM 680 N N . GLY A 1 99 ? -10.345 88.377 214.046 1.00 142.61 91 GLY A N 1
ATOM 681 C CA . GLY A 1 99 ? -10.812 89.390 214.973 1.00 140.22 91 GLY A CA 1
ATOM 682 C C . GLY A 1 99 ? -9.646 90.009 215.717 1.00 142.40 91 GLY A C 1
ATOM 683 O O . GLY A 1 99 ? -8.875 90.775 215.136 1.00 154.64 91 GLY A O 1
ATOM 684 N N . ASP A 1 100 ? -9.508 89.664 216.996 1.00 134.29 92 ASP A N 1
ATOM 685 C CA . ASP A 1 100 ? -8.465 90.227 217.860 1.00 127.44 92 ASP A CA 1
ATOM 686 C C . ASP A 1 100 ? -7.020 89.945 217.423 1.00 121.57 92 ASP A C 1
ATOM 687 O O . ASP A 1 100 ? -6.229 90.868 217.228 1.00 131.34 92 ASP A O 1
ATOM 692 N N . GLY A 1 101 ? -6.677 88.668 217.294 1.00 102.59 93 GLY A N 1
ATOM 693 C CA . GLY A 1 101 ? -5.313 88.262 216.991 1.00 96.65 93 GLY A CA 1
ATOM 694 C C . GLY A 1 101 ? -4.829 87.192 217.958 1.00 109.55 93 GLY A C 1
ATOM 695 O O . GLY A 1 101 ? -3.778 86.578 217.757 1.00 110.59 93 GLY A O 1
ATOM 696 N N . HIS A 1 102 ? -5.611 86.964 219.010 1.00 108.22 94 HIS A N 1
ATOM 697 C CA . HIS A 1 102 ? -5.267 85.987 220.039 1.00 120.78 94 HIS A CA 1
ATOM 698 C C . HIS A 1 102 ? -5.226 84.555 219.501 1.00 123.33 94 HIS A C 1
ATOM 699 O O . HIS A 1 102 ? -5.595 84.302 218.354 1.00 132.53 94 HIS A O 1
ATOM 706 N N . ALA A 1 103 ? -4.803 83.623 220.351 1.00 111.08 95 ALA A N 1
ATOM 707 C CA . ALA A 1 103 ? -4.602 82.234 219.954 1.00 95.81 95 ALA A CA 1
ATOM 708 C C . ALA A 1 103 ? -5.877 81.396 219.972 1.00 103.11 95 ALA A C 1
ATOM 709 O O . ALA A 1 103 ? -6.469 81.180 221.028 1.00 110.38 95 ALA A O 1
ATOM 711 N N . ASP A 1 104 ? -6.283 80.921 218.797 1.00 101.06 96 ASP A N 1
ATOM 712 C CA . ASP A 1 104 ? -7.464 80.074 218.667 1.00 102.78 96 ASP A CA 1
ATOM 713 C C . ASP A 1 104 ? -7.230 78.708 219.319 1.00 102.89 96 ASP A C 1
ATOM 714 O O . ASP A 1 104 ? -6.838 77.750 218.648 1.00 111.79 96 ASP A O 1
ATOM 719 N N . LEU A 1 105 ? -7.479 78.621 220.624 1.00 102.21 97 LEU A N 1
ATOM 720 C CA . LEU A 1 105 ? -7.222 77.397 221.383 1.00 102.82 97 LEU A CA 1
ATOM 721 C C . LEU A 1 105 ? -8.377 76.398 221.341 1.00 106.44 97 LEU A C 1
ATOM 722 O O . LEU A 1 105 ? -8.387 75.422 222.092 1.00 103.68 97 LEU A O 1
ATOM 727 N N . SER A 1 106 ? -9.346 76.647 220.466 1.00 113.35 98 SER A N 1
ATOM 728 C CA . SER A 1 106 ? -10.502 75.768 220.333 1.00 112.70 98 SER A CA 1
ATOM 729 C C . SER A 1 106 ? -10.128 74.366 219.841 1.00 113.73 98 SER A C 1
ATOM 730 O O . SER A 1 106 ? -10.584 73.369 220.398 1.00 115.54 98 SER A O 1
ATOM 733 N N . TYR A 1 107 ? -9.291 74.296 218.808 1.00 111.68 99 TYR A N 1
ATOM 734 C CA . TYR A 1 107 ? -8.845 73.017 218.254 1.00 115.33 99 TYR A CA 1
ATOM 735 C C . TYR A 1 107 ? -8.160 72.155 219.312 1.00 121.67 99 TYR A C 1
ATOM 736 O O . TYR A 1 107 ? -8.366 70.944 219.357 1.00 132.68 99 TYR A O 1
ATOM 745 N N . VAL A 1 108 ? -7.348 72.784 220.158 1.00 113.14 100 VAL A N 1
ATOM 746 C CA . VAL A 1 108 ? -6.736 72.102 221.294 1.00 108.61 100 VAL A CA 1
ATOM 747 C C . VAL A 1 108 ? -7.820 71.632 222.241 1.00 109.57 100 VAL A C 1
ATOM 748 O O . VAL A 1 108 ? -7.961 70.435 222.506 1.00 119.19 100 VAL A O 1
ATOM 752 N N . PHE A 1 109 ? -8.592 72.594 222.736 1.00 101.33 101 PHE A N 1
ATOM 753 C CA . PHE A 1 109 ? -9.666 72.330 223.683 1.00 110.32 101 PHE A CA 1
ATOM 754 C C . PHE A 1 109 ? -10.697 71.339 223.156 1.00 127.22 101 PHE A C 1
ATOM 755 O O . PHE A 1 109 ? -11.356 70.649 223.934 1.00 141.88 101 PHE A O 1
ATOM 763 N N . ALA A 1 110 ? -10.852 71.270 221.838 1.00 125.66 102 ALA A N 1
ATOM 764 C CA . ALA A 1 110 ? -11.671 70.217 221.254 1.00 130.37 102 ALA A CA 1
ATOM 765 C C . ALA A 1 110 ? -10.943 68.891 221.455 1.00 131.15 102 ALA A C 1
ATOM 766 O O . ALA A 1 110 ? -11.452 67.978 222.101 1.00 144.53 102 ALA A O 1
ATOM 768 N N . ALA A 1 111 ? -9.720 68.824 220.937 1.00 121.51 103 ALA A N 1
ATOM 769 C CA . ALA A 1 111 ? -8.893 67.617 220.962 1.00 122.54 103 ALA A CA 1
ATOM 770 C C . ALA A 1 111 ? -8.559 67.084 222.359 1.00 127.19 103 ALA A C 1
ATOM 771 O O . ALA A 1 111 ? -8.630 65.879 222.589 1.00 137.75 103 ALA A O 1
ATOM 773 N N . ALA A 1 112 ? -8.182 67.968 223.281 1.00 121.45 104 ALA A N 1
ATOM 774 C CA . ALA A 1 112 ? -7.846 67.554 224.646 1.00 119.97 104 ALA A CA 1
ATOM 775 C C . ALA A 1 112 ? -9.040 66.892 225.324 1.00 124.43 104 ALA A C 1
ATOM 776 O O . ALA A 1 112 ? -8.884 65.967 226.123 1.00 123.84 104 ALA A O 1
ATOM 778 N N . ARG A 1 113 ? -10.233 67.372 224.990 1.00 125.99 105 ARG A N 1
ATOM 779 C CA . ARG A 1 113 ? -11.470 66.826 225.529 1.00 134.17 105 ARG A CA 1
ATOM 780 C C . ARG A 1 113 ? -11.722 65.445 224.939 1.00 142.76 105 ARG A C 1
ATOM 781 O O . ARG A 1 113 ? -11.913 64.476 225.671 1.00 150.56 105 ARG A O 1
ATOM 789 N N . GLU A 1 114 ? -11.694 65.362 223.611 1.00 144.35 106 GLU A N 1
ATOM 790 C CA . GLU A 1 114 ? -11.923 64.109 222.900 1.00 145.50 106 GLU A CA 1
ATOM 791 C C . GLU A 1 114 ? -10.908 63.032 223.280 1.00 143.07 106 GLU A C 1
ATOM 792 O O . GLU A 1 114 ? -11.178 61.839 223.126 1.00 146.66 106 GLU A O 1
ATOM 798 N N . ILE A 1 115 ? -9.737 63.454 223.750 1.00 133.18 107 ILE A N 1
ATOM 799 C CA . ILE A 1 115 ? -8.768 62.531 224.336 1.00 126.85 107 ILE A CA 1
ATOM 800 C C . ILE A 1 115 ? -9.312 62.008 225.648 1.00 126.97 107 ILE A C 1
ATOM 801 O O . ILE A 1 115 ? -9.480 60.802 225.830 1.00 127.87 107 ILE A O 1
ATOM 806 N N . ALA A 1 116 ? -9.622 62.942 226.543 1.00 126.38 108 ALA A N 1
ATOM 807 C CA . ALA A 1 116 ? -9.957 62.664 227.935 1.00 126.33 108 ALA A CA 1
ATOM 808 C C . ALA A 1 116 ? -11.034 61.601 228.138 1.00 129.24 108 ALA A C 1
ATOM 809 O O . ALA A 1 116 ? -11.050 60.917 229.165 1.00 131.96 108 ALA A O 1
ATOM 811 N N . GLU A 1 117 ? -11.949 61.467 227.184 1.00 128.35 109 GLU A N 1
ATOM 812 C CA . GLU A 1 117 ? -13.000 60.455 227.301 1.00 141.76 109 GLU A CA 1
ATOM 813 C C . GLU A 1 117 ? -12.501 59.085 226.837 1.00 148.88 109 GLU A C 1
ATOM 814 O O . GLU A 1 117 ? -12.658 58.079 227.535 1.00 161.46 109 GLU A O 1
ATOM 820 N N . ASN A 1 118 ? -11.850 59.065 225.677 1.00 140.84 110 ASN A N 1
ATOM 821 C CA . ASN A 1 118 ? -11.350 57.846 225.036 1.00 138.92 110 ASN A CA 1
ATOM 822 C C . ASN A 1 118 ? -10.022 57.391 225.656 1.00 134.51 110 ASN A C 1
ATOM 823 O O . ASN A 1 118 ? -9.020 57.195 224.955 1.00 139.42 110 ASN A O 1
ATOM 828 N N . LEU A 1 119 ? -10.032 57.186 226.973 1.00 132.95 111 LEU A N 1
ATOM 829 C CA . LEU A 1 119 ? -8.805 57.140 227.768 1.00 129.50 111 LEU A CA 1
ATOM 830 C C . LEU A 1 119 ? -8.689 55.905 228.670 1.00 142.53 111 LEU A C 1
ATOM 831 O O . LEU A 1 119 ? -9.298 55.858 229.738 1.00 153.33 111 LEU A O 1
ATOM 836 N N . THR A 1 120 ? -7.905 54.917 228.244 1.00 142.21 112 THR A N 1
ATOM 837 C CA . THR A 1 120 ? -7.741 53.695 229.024 1.00 142.44 112 THR A CA 1
ATOM 838 C C . THR A 1 120 ? -6.849 53.899 230.246 1.00 145.34 112 THR A C 1
ATOM 839 O O . THR A 1 120 ? -7.330 53.998 231.376 1.00 150.65 112 THR A O 1
ATOM 843 N N . LYS A 1 121 ? -5.544 53.966 230.007 1.00 144.08 113 LYS A N 1
ATOM 844 C CA . LYS A 1 121 ? -4.553 54.009 231.079 1.00 146.09 113 LYS A CA 1
ATOM 845 C C . LYS A 1 121 ? -4.235 55.434 231.520 1.00 149.13 113 LYS A C 1
ATOM 846 O O . LYS A 1 121 ? -4.531 56.392 230.800 1.00 146.66 113 LYS A O 1
ATOM 852 N N . PRO A 1 122 ? -3.640 55.580 232.718 1.00 154.29 114 PRO A N 1
ATOM 853 C CA . PRO A 1 122 ? -2.969 56.830 233.094 1.00 146.36 114 PRO A CA 1
ATOM 854 C C . PRO A 1 122 ? -1.908 57.173 232.056 1.00 141.88 114 PRO A C 1
ATOM 855 O O . PRO A 1 122 ? -0.731 56.850 232.235 1.00 142.99 114 PRO A O 1
ATOM 859 N N . SER A 1 123 ? -2.328 57.831 230.981 1.00 139.28 115 SER A N 1
ATOM 860 C CA . SER A 1 123 ? -1.413 58.232 229.927 1.00 131.97 115 SER A CA 1
ATOM 861 C C . SER A 1 123 ? -0.717 59.524 230.338 1.00 133.09 115 SER A C 1
ATOM 862 O O . SER A 1 123 ? -0.880 59.998 231.464 1.00 137.76 115 SER A O 1
ATOM 865 N N . VAL A 1 124 ? 0.078 60.084 229.435 1.00 128.08 116 VAL A N 1
ATOM 866 C CA . VAL A 1 124 ? 0.742 61.355 229.697 1.00 120.74 116 VAL A CA 1
ATOM 867 C C . VAL A 1 124 ? 0.444 62.344 228.570 1.00 116.32 116 VAL A C 1
ATOM 868 O O . VAL A 1 124 ? 0.787 62.103 227.412 1.00 112.74 116 VAL A O 1
ATOM 872 N N . ILE A 1 125 ? -0.203 63.454 228.914 1.00 117.91 117 ILE A N 1
ATOM 873 C CA . ILE A 1 125 ? -0.663 64.418 227.915 1.00 117.43 117 ILE A CA 1
ATOM 874 C C . ILE A 1 125 ? 0.376 65.494 227.622 1.00 117.21 117 ILE A C 1
ATOM 875 O O . ILE A 1 125 ? 0.783 66.234 228.515 1.00 121.86 117 ILE A O 1
ATOM 880 N N . VAL A 1 126 ? 0.804 65.574 226.365 1.00 113.51 118 VAL A N 1
ATOM 881 C CA . VAL A 1 126 ? 1.839 66.530 225.977 1.00 105.35 118 VAL A CA 1
ATOM 882 C C . VAL A 1 126 ? 1.357 67.565 224.968 1.00 108.17 118 VAL A C 1
ATOM 883 O O . VAL A 1 126 ? 1.160 67.254 223.791 1.00 117.08 118 VAL A O 1
ATOM 887 N N . THR A 1 127 ? 1.161 68.794 225.434 1.00 105.82 119 THR A N 1
ATOM 888 C CA . THR A 1 127 ? 0.936 69.913 224.533 1.00 111.95 119 THR A CA 1
ATOM 889 C C . THR A 1 127 ? 2.233 70.178 223.789 1.00 109.25 119 THR A C 1
ATOM 890 O O . THR A 1 127 ? 3.237 70.542 224.402 1.00 111.37 119 THR A O 1
ATOM 894 N N . LYS A 1 128 ? 2.221 69.982 222.475 1.00 104.52 120 LYS A N 1
ATOM 895 C CA . LYS A 1 128 ? 3.396 70.266 221.667 1.00 99.86 120 LYS A CA 1
ATOM 896 C C . LYS A 1 128 ? 3.112 71.497 220.820 1.00 98.63 120 LYS A C 1
ATOM 897 O O . LYS A 1 128 ? 4.030 72.171 220.346 1.00 100.38 120 LYS A O 1
ATOM 903 N N . SER A 1 129 ? 1.825 71.796 220.664 1.00 90.88 121 SER A N 1
ATOM 904 C CA . SER A 1 129 ? 1.385 72.967 219.923 1.00 90.62 121 SER A CA 1
ATOM 905 C C . SER A 1 129 ? 1.854 74.242 220.613 1.00 98.80 121 SER A C 1
ATOM 906 O O . SER A 1 129 ? 1.829 74.343 221.841 1.00 101.41 121 SER A O 1
ATOM 909 N N . THR A 1 130 ? 2.293 75.210 219.814 1.00 103.27 122 THR A N 1
ATOM 910 C CA . THR A 1 130 ? 2.718 76.500 220.343 1.00 101.49 122 THR A CA 1
ATOM 911 C C . THR A 1 130 ? 1.517 77.207 220.960 1.00 102.53 122 THR A C 1
ATOM 912 O O . THR A 1 130 ? 0.752 77.872 220.264 1.00 107.38 122 THR A O 1
ATOM 916 N N . VAL A 1 131 ? 1.350 77.047 222.268 1.00 99.71 123 VAL A N 1
ATOM 917 C CA . VAL A 1 131 ? 0.202 77.611 222.964 1.00 95.85 123 VAL A CA 1
ATOM 918 C C . VAL A 1 131 ? 0.607 78.697 223.943 1.00 100.17 123 VAL A C 1
ATOM 919 O O . VAL A 1 131 ? 1.751 78.733 224.402 1.00 104.89 123 VAL A O 1
ATOM 923 N N . PRO A 1 132 ? -0.328 79.608 224.253 1.00 100.53 124 PRO A N 1
ATOM 924 C CA . PRO A 1 132 ? -0.108 80.500 225.397 1.00 104.63 124 PRO A CA 1
ATOM 925 C C . PRO A 1 132 ? -0.065 79.752 226.725 1.00 107.03 124 PRO A C 1
ATOM 926 O O . PRO A 1 132 ? -0.142 78.509 226.764 1.00 116.15 124 PRO A O 1
ATOM 930 N N . VAL A 1 133 ? 0.034 80.511 227.810 1.00 100.84 125 VAL A N 1
ATOM 931 C CA . VAL A 1 133 ? 0.584 80.010 229.065 1.00 90.05 125 VAL A CA 1
ATOM 932 C C . VAL A 1 133 ? -0.456 79.781 230.173 1.00 92.17 125 VAL A C 1
ATOM 933 O O . VAL A 1 133 ? -1.238 80.678 230.504 1.00 93.85 125 VAL A O 1
ATOM 937 N N . GLY A 1 134 ? -0.448 78.582 230.757 1.00 103.60 126 GLY A N 1
ATOM 938 C CA . GLY A 1 134 ? -1.468 78.207 231.719 1.00 112.35 126 GLY A CA 1
ATOM 939 C C . GLY A 1 134 ? -2.528 77.434 230.967 1.00 113.49 126 GLY A C 1
ATOM 940 O O . GLY A 1 134 ? -3.595 77.121 231.509 1.00 123.27 126 GLY A O 1
ATOM 941 N N . THR A 1 135 ? -2.243 77.162 229.696 1.00 103.23 127 THR A N 1
ATOM 942 C CA . THR A 1 135 ? -3.098 76.318 228.882 1.00 99.97 127 THR A CA 1
ATOM 943 C C . THR A 1 135 ? -3.021 74.929 229.493 1.00 101.27 127 THR A C 1
ATOM 944 O O . THR A 1 135 ? -4.035 74.249 229.686 1.00 114.35 127 THR A O 1
ATOM 948 N N . GLY A 1 136 ? -1.795 74.515 229.802 1.00 95.58 128 GLY A N 1
ATOM 949 C CA . GLY A 1 136 ? -1.543 73.243 230.454 1.00 109.51 128 GLY A CA 1
ATOM 950 C C . GLY A 1 136 ? -2.209 73.151 231.811 1.00 113.11 128 GLY A C 1
ATOM 951 O O . GLY A 1 136 ? -2.456 72.053 232.310 1.00 123.35 128 GLY A O 1
ATOM 952 N N . ASP A 1 137 ? -2.476 74.303 232.421 1.00 108.61 129 ASP A N 1
ATOM 953 C CA . ASP A 1 137 ? -3.231 74.352 233.664 1.00 104.12 129 ASP A CA 1
ATOM 954 C C . ASP A 1 137 ? -4.712 74.185 233.364 1.00 109.10 129 ASP A C 1
ATOM 955 O O . ASP A 1 137 ? -5.433 73.513 234.101 1.00 114.29 129 ASP A O 1
ATOM 960 N N . GLU A 1 138 ? -5.155 74.802 232.272 1.00 115.75 130 GLU A N 1
ATOM 961 C CA . GLU A 1 138 ? -6.554 74.754 231.871 1.00 131.08 130 GLU A CA 1
ATOM 962 C C . GLU A 1 138 ? -6.953 73.365 231.378 1.00 137.26 130 GLU A C 1
ATOM 963 O O . GLU A 1 138 ? -8.088 72.932 231.583 1.00 151.27 130 GLU A O 1
ATOM 969 N N . VAL A 1 139 ? -6.026 72.680 230.714 1.00 130.11 131 VAL A N 1
ATOM 970 C CA . VAL A 1 139 ? -6.244 71.297 230.311 1.00 129.78 131 VAL A CA 1
ATOM 971 C C . VAL A 1 139 ? -6.358 70.438 231.556 1.00 138.09 131 VAL A C 1
ATOM 972 O O . VAL A 1 139 ? -7.222 69.566 231.646 1.00 140.72 131 VAL A O 1
ATOM 976 N N . GLU A 1 140 ? -5.486 70.713 232.522 1.00 139.09 132 GLU A N 1
ATOM 977 C CA . GLU A 1 140 ? -5.444 69.973 233.775 1.00 142.13 132 GLU A CA 1
ATOM 978 C C . GLU A 1 140 ? -6.785 70.019 234.507 1.00 148.63 132 GLU A C 1
ATOM 979 O O . GLU A 1 140 ? -7.088 69.138 235.312 1.00 155.14 132 GLU A O 1
ATOM 985 N N . ARG A 1 141 ? -7.579 71.051 234.231 1.00 142.32 133 ARG A N 1
ATOM 986 C CA . ARG A 1 141 ? -8.948 71.116 234.727 1.00 141.59 133 ARG A CA 1
ATOM 987 C C . ARG A 1 141 ? -9.825 70.166 233.929 1.00 137.80 133 ARG A C 1
ATOM 988 O O . ARG A 1 141 ? -10.546 69.342 234.492 1.00 153.30 133 ARG A O 1
ATOM 996 N N . ILE A 1 142 ? -9.751 70.295 232.609 1.00 122.65 134 ILE A N 1
ATOM 997 C CA . ILE A 1 142 ? -10.558 69.503 231.689 1.00 124.48 134 ILE A CA 1
ATOM 998 C C . ILE A 1 142 ? -10.356 67.999 231.881 1.00 130.39 134 ILE A C 1
ATOM 999 O O . ILE A 1 142 ? -11.318 67.230 231.833 1.00 136.77 134 ILE A O 1
ATOM 1004 N N . ILE A 1 143 ? -9.108 67.583 232.090 1.00 126.20 135 ILE A N 1
ATOM 1005 C CA . ILE A 1 143 ? -8.815 66.188 232.420 1.00 125.73 135 ILE A CA 1
ATOM 1006 C C . ILE A 1 143 ? -9.563 65.797 233.684 1.00 140.00 135 ILE A C 1
ATOM 1007 O O . ILE A 1 143 ? -10.289 64.802 233.710 1.00 145.02 135 ILE A O 1
ATOM 1012 N N . ALA A 1 144 ? -9.399 66.612 234.721 1.00 145.40 136 ALA A N 1
ATOM 1013 C CA . ALA A 1 144 ? -10.060 66.397 235.999 1.00 147.85 136 ALA A CA 1
ATOM 1014 C C . ALA A 1 144 ? -11.575 66.513 235.874 1.00 149.05 136 ALA A C 1
ATOM 1015 O O . ALA A 1 144 ? -12.313 65.869 236.618 1.00 155.76 136 ALA A O 1
ATOM 1017 N N . GLU A 1 145 ? -12.038 67.340 234.941 1.00 149.80 137 GLU A N 1
ATOM 1018 C CA . GLU A 1 145 ? -13.469 67.462 234.683 1.00 153.21 137 GLU A CA 1
ATOM 1019 C C . GLU A 1 145 ? -14.031 66.181 234.076 1.00 146.13 137 GLU A C 1
ATOM 1020 O O . GLU A 1 145 ? -15.081 65.695 234.497 1.00 153.61 137 GLU A O 1
ATOM 1026 N N . VAL A 1 146 ? -13.316 65.636 233.095 1.00 132.70 138 VAL A N 1
ATOM 1027 C CA . VAL A 1 146 ? -13.787 64.485 232.328 1.00 137.00 138 VAL A CA 1
ATOM 1028 C C . VAL A 1 146 ? -13.368 63.142 232.928 1.00 144.24 138 VAL A C 1
ATOM 1029 O O . VAL A 1 146 ? -14.213 62.307 233.260 1.00 154.79 138 VAL A O 1
ATOM 1033 N N . ALA A 1 147 ? -12.062 62.936 233.062 1.00 141.12 139 ALA A N 1
ATOM 1034 C CA . ALA A 1 147 ? -11.525 61.675 233.572 1.00 142.62 139 ALA A CA 1
ATOM 1035 C C . ALA A 1 147 ? -10.698 61.884 234.843 1.00 147.73 139 ALA A C 1
ATOM 1036 O O . ALA A 1 147 ? -9.470 61.800 234.812 1.00 147.12 139 ALA A O 1
ATOM 1038 N N . PRO A 1 148 ? -11.379 62.140 235.972 1.00 142.56 140 PRO A N 1
ATOM 1039 C CA . PRO A 1 148 ? -10.771 62.571 237.238 1.00 145.95 140 PRO A CA 1
ATOM 1040 C C . PRO A 1 148 ? -9.813 61.543 237.838 1.00 146.32 140 PRO A C 1
ATOM 1041 O O . PRO A 1 148 ? -8.666 61.869 238.132 1.00 140.61 140 PRO A O 1
ATOM 1045 N N . ASN A 1 149 ? -10.290 60.317 238.026 1.00 152.84 141 ASN A N 1
ATOM 1046 C CA . ASN A 1 149 ? -9.491 59.257 238.642 1.00 168.77 141 ASN A CA 1
ATOM 1047 C C . ASN A 1 149 ? -8.622 58.473 237.646 1.00 171.64 141 ASN A C 1
ATOM 1048 O O . ASN A 1 149 ? -8.066 57.426 237.992 1.00 178.39 141 ASN A O 1
ATOM 1053 N N . SER A 1 150 ? -8.505 58.969 236.414 1.00 168.48 142 SER A N 1
ATOM 1054 C CA . SER A 1 150 ? -7.760 58.256 235.365 1.00 158.55 142 SER A CA 1
ATOM 1055 C C . SER A 1 150 ? -6.235 58.354 235.497 1.00 148.00 142 SER A C 1
ATOM 1056 O O . SER A 1 150 ? -5.509 57.880 234.634 1.00 138.76 142 SER A O 1
ATOM 1059 N N . GLY A 1 151 ? -5.762 59.005 236.557 1.00 148.47 143 GLY A N 1
ATOM 1060 C CA . GLY A 1 151 ? -4.339 59.081 236.868 1.00 148.52 143 GLY A CA 1
ATOM 1061 C C . GLY A 1 151 ? -3.433 59.783 235.865 1.00 146.43 143 GLY A C 1
ATOM 1062 O O . GLY A 1 151 ? -2.218 59.644 235.925 1.00 153.83 143 GLY A O 1
ATOM 1063 N N . ALA A 1 152 ? -4.012 60.537 234.938 1.00 140.59 144 ALA A N 1
ATOM 1064 C CA . ALA A 1 152 ? -3.235 61.191 233.882 1.00 133.29 144 ALA A CA 1
ATOM 1065 C C . ALA A 1 152 ? -2.525 62.488 234.294 1.00 134.89 144 ALA A C 1
ATOM 1066 O O . ALA A 1 152 ? -2.997 63.206 235.171 1.00 134.58 144 ALA A O 1
ATOM 1068 N N . LYS A 1 153 ? -1.386 62.759 233.654 1.00 141.04 145 LYS A N 1
ATOM 1069 C CA . LYS A 1 153 ? -0.609 63.970 233.895 1.00 141.30 145 LYS A CA 1
ATOM 1070 C C . LYS A 1 153 ? -0.490 64.814 232.617 1.00 135.77 145 LYS A C 1
ATOM 1071 O O . LYS A 1 153 ? -0.510 64.282 231.503 1.00 140.01 145 LYS A O 1
ATOM 1077 N N . VAL A 1 154 ? -0.348 66.128 232.787 1.00 128.48 146 VAL A N 1
ATOM 1078 C CA . VAL A 1 154 ? -0.365 67.066 231.663 1.00 120.25 146 VAL A CA 1
ATOM 1079 C C . VAL A 1 154 ? 0.944 67.845 231.537 1.00 113.96 146 VAL A C 1
ATOM 1080 O O . VAL A 1 154 ? 1.366 68.527 232.473 1.00 106.04 146 VAL A O 1
ATOM 1084 N N . VAL A 1 155 ? 1.582 67.739 230.373 1.00 117.31 147 VAL A N 1
ATOM 1085 C CA . VAL A 1 155 ? 2.869 68.393 230.141 1.00 116.89 147 VAL A CA 1
ATOM 1086 C C . VAL A 1 155 ? 2.842 69.322 228.941 1.00 115.61 147 VAL A C 1
ATOM 1087 O O . VAL A 1 155 ? 1.966 69.231 228.082 1.00 124.07 147 VAL A O 1
ATOM 1091 N N . SER A 1 156 ? 3.811 70.226 228.898 1.00 106.73 148 SER A N 1
ATOM 1092 C CA . SER A 1 156 ? 4.115 70.977 227.698 1.00 105.32 148 SER A CA 1
ATOM 1093 C C . SER A 1 156 ? 5.513 70.600 227.246 1.00 94.10 148 SER A C 1
ATOM 1094 O O . SER A 1 156 ? 6.481 70.709 228.011 1.00 87.48 148 SER A O 1
ATOM 1097 N N . ASN A 1 157 ? 5.618 70.105 226.021 1.00 87.49 149 ASN A N 1
ATOM 1098 C CA . ASN A 1 157 ? 6.908 70.021 225.363 1.00 90.54 149 ASN A CA 1
ATOM 1099 C C . ASN A 1 157 ? 6.787 70.669 223.997 1.00 91.69 149 ASN A C 1
ATOM 1100 O O . ASN A 1 157 ? 6.383 70.022 223.029 1.00 98.15 149 ASN A O 1
ATOM 1105 N N . PRO A 1 158 ? 7.156 71.956 223.910 1.00 87.62 150 PRO A N 1
ATOM 1106 C CA . PRO A 1 158 ? 7.015 72.705 222.662 1.00 94.10 150 PRO A CA 1
ATOM 1107 C C . PRO A 1 158 ? 8.050 72.226 221.645 1.00 102.39 150 PRO A C 1
ATOM 1108 O O . PRO A 1 158 ? 8.951 71.455 221.999 1.00 109.85 150 PRO A O 1
ATOM 1112 N N . GLU A 1 159 ? 7.919 72.675 220.399 1.00 104.03 151 GLU A N 1
ATOM 1113 C CA . GLU A 1 159 ? 8.814 72.236 219.334 1.00 114.60 151 GLU A CA 1
ATOM 1114 C C . GLU A 1 159 ? 9.439 73.415 218.591 1.00 111.59 151 GLU A C 1
ATOM 1115 O O . GLU A 1 159 ? 8.799 74.449 218.417 1.00 120.89 151 GLU A O 1
ATOM 1121 N N . PHE A 1 160 ? 10.680 73.245 218.136 1.00 103.14 152 PHE A N 1
ATOM 1122 C CA . PHE A 1 160 ? 11.507 74.374 217.708 1.00 100.21 152 PHE A CA 1
ATOM 1123 C C . PHE A 1 160 ? 12.049 74.273 216.285 1.00 111.43 152 PHE A C 1
ATOM 1124 O O . PHE A 1 160 ? 12.878 75.085 215.871 1.00 123.94 152 PHE A O 1
ATOM 1132 N N . LEU A 1 161 ? 11.576 73.289 215.533 1.00 106.88 153 LEU A N 1
ATOM 1133 C CA . LEU A 1 161 ? 12.120 73.023 214.203 1.00 105.41 153 LEU A CA 1
ATOM 1134 C C . LEU A 1 161 ? 11.818 74.121 213.185 1.00 114.57 153 LEU A C 1
ATOM 1135 O O . LEU A 1 161 ? 10.744 74.731 213.209 1.00 115.85 153 LEU A O 1
ATOM 1140 N N . ARG A 1 162 ? 12.779 74.369 212.299 1.00 124.20 154 ARG A N 1
ATOM 1141 C CA . ARG A 1 162 ? 12.563 75.239 211.156 1.00 123.75 154 ARG A CA 1
ATOM 1142 C C . ARG A 1 162 ? 12.021 74.375 210.033 1.00 118.41 154 ARG A C 1
ATOM 1143 O O . ARG A 1 162 ? 12.539 73.284 209.780 1.00 127.63 154 ARG A O 1
ATOM 1151 N N . GLU A 1 163 ? 10.984 74.844 209.353 1.00 108.51 155 GLU A N 1
ATOM 1152 C CA . GLU A 1 163 ? 10.503 74.129 208.186 1.00 112.98 155 GLU A CA 1
ATOM 1153 C C . GLU A 1 163 ? 11.592 74.216 207.111 1.00 118.64 155 GLU A C 1
ATOM 1154 O O . GLU A 1 163 ? 12.137 75.292 206.854 1.00 129.00 155 GLU A O 1
ATOM 1160 N N . GLY A 1 164 ? 11.939 73.081 206.514 1.00 112.94 156 GLY A N 1
ATOM 1161 C CA . GLY A 1 164 ? 13.021 73.034 205.544 1.00 113.00 156 GLY A CA 1
ATOM 1162 C C . GLY A 1 164 ? 14.297 72.459 206.138 1.00 115.10 156 GLY A C 1
ATOM 1163 O O . GLY A 1 164 ? 15.325 72.369 205.465 1.00 122.59 156 GLY A O 1
ATOM 1164 N N . ALA A 1 165 ? 14.230 72.092 207.415 1.00 111.83 157 ALA A N 1
ATOM 1165 C CA . ALA A 1 165 ? 15.346 71.477 208.123 1.00 111.47 157 ALA A CA 1
ATOM 1166 C C . ALA A 1 165 ? 14.806 70.682 209.314 1.00 125.93 157 ALA A C 1
ATOM 1167 O O . ALA A 1 165 ? 15.557 70.312 210.218 1.00 137.51 157 ALA A O 1
ATOM 1169 N N . ALA A 1 166 ? 13.502 70.410 209.286 1.00 123.38 158 ALA A N 1
ATOM 1170 C CA . ALA A 1 166 ? 12.775 69.810 210.406 1.00 121.05 158 ALA A CA 1
ATOM 1171 C C . ALA A 1 166 ? 13.377 68.528 210.995 1.00 123.82 158 ALA A C 1
ATOM 1172 O O . ALA A 1 166 ? 13.372 68.350 212.212 1.00 128.78 158 ALA A O 1
ATOM 1174 N N . ILE A 1 167 ? 13.858 67.625 210.143 1.00 128.83 159 ILE A N 1
ATOM 1175 C CA . ILE A 1 167 ? 14.393 66.352 210.627 1.00 133.93 159 ILE A CA 1
ATOM 1176 C C . ILE A 1 167 ? 15.678 66.593 211.408 1.00 142.61 159 ILE A C 1
ATOM 1177 O O . ILE A 1 167 ? 15.813 66.175 212.560 1.00 146.60 159 ILE A O 1
ATOM 1182 N N . GLU A 1 168 ? 16.613 67.289 210.769 1.00 140.91 160 GLU A N 1
ATOM 1183 C CA . GLU A 1 168 ? 17.905 67.600 211.367 1.00 142.22 160 GLU A CA 1
ATOM 1184 C C . GLU A 1 168 ? 17.754 68.472 212.610 1.00 134.59 160 GLU A C 1
ATOM 1185 O O . GLU A 1 168 ? 18.523 68.345 213.564 1.00 140.47 160 GLU A O 1
ATOM 1191 N N . ASP A 1 169 ? 16.766 69.361 212.593 1.00 126.03 161 ASP A N 1
ATOM 1192 C CA . ASP A 1 169 ? 16.458 70.171 213.763 1.00 117.95 161 ASP A CA 1
ATOM 1193 C C . ASP A 1 169 ? 15.971 69.276 214.896 1.00 119.06 161 ASP A C 1
ATOM 1194 O O . ASP A 1 169 ? 16.363 69.448 216.049 1.00 126.52 161 ASP A O 1
ATOM 1199 N N . PHE A 1 170 ? 15.117 68.316 214.553 1.00 120.97 162 PHE A N 1
ATOM 1200 C CA . PHE A 1 170 ? 14.571 67.385 215.532 1.00 125.69 162 PHE A CA 1
ATOM 1201 C C . PHE A 1 170 ? 15.630 66.376 215.970 1.00 128.31 162 PHE A C 1
ATOM 1202 O O . PHE A 1 170 ? 15.794 66.118 217.161 1.00 121.51 162 PHE A O 1
ATOM 1210 N N . LYS A 1 171 ? 16.346 65.811 215.001 1.00 135.71 163 LYS A N 1
ATOM 1211 C CA . LYS A 1 171 ? 17.393 64.833 215.289 1.00 140.89 163 LYS A CA 1
ATOM 1212 C C . LYS A 1 171 ? 18.539 65.429 216.091 1.00 144.51 163 LYS A C 1
ATOM 1213 O O . LYS A 1 171 ? 19.009 64.823 217.052 1.00 139.17 163 LYS A O 1
ATOM 1219 N N . ARG A 1 172 ? 19.004 66.606 215.692 1.00 150.50 164 ARG A N 1
ATOM 1220 C CA . ARG A 1 172 ? 19.991 67.308 216.499 1.00 158.62 164 ARG A CA 1
ATOM 1221 C C . ARG A 1 172 ? 19.404 68.592 217.060 1.00 155.13 164 ARG A C 1
ATOM 1222 O O . ARG A 1 172 ? 19.468 69.645 216.425 1.00 157.94 164 ARG A O 1
ATOM 1230 N N . PRO A 1 173 ? 18.801 68.510 218.253 1.00 148.74 165 PRO A N 1
ATOM 1231 C CA . PRO A 1 173 ? 18.304 69.737 218.880 1.00 148.28 165 PRO A CA 1
ATOM 1232 C C . PRO A 1 173 ? 19.418 70.522 219.567 1.00 159.95 165 PRO A C 1
ATOM 1233 O O . PRO A 1 173 ? 20.376 69.919 220.085 1.00 163.19 165 PRO A O 1
ATOM 1237 N N . ASP A 1 174 ? 19.320 71.849 219.553 1.00 165.16 166 ASP A N 1
ATOM 1238 C CA . ASP A 1 174 ? 20.111 72.654 220.462 1.00 165.02 166 ASP A CA 1
ATOM 1239 C C . ASP A 1 174 ? 19.667 72.182 221.830 1.00 156.84 166 ASP A C 1
ATOM 1240 O O . ASP A 1 174 ? 20.485 71.777 222.659 1.00 155.80 166 ASP A O 1
ATOM 1245 N N . ARG A 1 175 ? 18.351 72.179 222.023 1.00 152.06 167 ARG A N 1
ATOM 1246 C CA . ARG A 1 175 ? 17.744 71.721 223.260 1.00 143.62 167 ARG A CA 1
ATOM 1247 C C . ARG A 1 175 ? 16.308 71.251 223.068 1.00 131.63 167 ARG A C 1
ATOM 1248 O O . ARG A 1 175 ? 15.697 71.492 222.028 1.00 121.29 167 ARG A O 1
ATOM 1256 N N . VAL A 1 176 ? 15.783 70.579 224.088 1.00 130.20 168 VAL A N 1
ATOM 1257 C CA . VAL A 1 176 ? 14.369 70.218 224.150 1.00 125.66 168 VAL A CA 1
ATOM 1258 C C . VAL A 1 176 ? 13.800 70.542 225.536 1.00 123.53 168 VAL A C 1
ATOM 1259 O O . VAL A 1 176 ? 14.483 70.391 226.550 1.00 127.04 168 VAL A O 1
ATOM 1263 N N . VAL A 1 177 ? 12.551 70.996 225.567 1.00 114.73 169 VAL A N 1
ATOM 1264 C CA . VAL A 1 177 ? 11.968 71.578 226.773 1.00 109.15 169 VAL A CA 1
ATOM 1265 C C . VAL A 1 177 ? 10.794 70.758 227.318 1.00 112.75 169 VAL A C 1
ATOM 1266 O O . VAL A 1 177 ? 9.911 70.342 226.567 1.00 119.28 169 VAL A O 1
ATOM 1270 N N . VAL A 1 178 ? 10.793 70.526 228.630 1.00 108.88 170 VAL A N 1
ATOM 1271 C CA . VAL A 1 178 ? 9.698 69.812 229.291 1.00 102.63 170 VAL A CA 1
ATOM 1272 C C . VAL A 1 178 ? 9.233 70.535 230.555 1.00 109.28 170 VAL A C 1
ATOM 1273 O O . VAL A 1 178 ? 10.040 70.851 231.433 1.00 114.34 170 VAL A O 1
ATOM 1277 N N . GLY A 1 179 ? 7.930 70.793 230.639 1.00 109.98 171 GLY A N 1
ATOM 1278 C CA . GLY A 1 179 ? 7.369 71.525 231.760 1.00 113.94 171 GLY A CA 1
ATOM 1279 C C . GLY A 1 179 ? 6.346 70.784 232.593 1.00 120.25 171 GLY A C 1
ATOM 1280 O O . GLY A 1 179 ? 5.159 70.753 232.254 1.00 121.46 171 GLY A O 1
ATOM 1281 N N . THR A 1 180 ? 6.816 70.184 233.683 1.00 123.09 172 THR A N 1
ATOM 1282 C CA . THR A 1 180 ? 5.946 69.658 234.731 1.00 131.82 172 THR A CA 1
ATOM 1283 C C . THR A 1 180 ? 6.711 69.618 236.052 1.00 138.65 172 THR A C 1
ATOM 1284 O O . THR A 1 180 ? 7.893 69.955 236.093 1.00 142.24 172 THR A O 1
ATOM 1288 N N . GLU A 1 181 ? 6.039 69.198 237.121 1.00 141.98 173 GLU A N 1
ATOM 1289 C CA . GLU A 1 181 ? 6.658 69.114 238.439 1.00 149.05 173 GLU A CA 1
ATOM 1290 C C . GLU A 1 181 ? 6.486 67.707 238.999 1.00 154.39 173 GLU A C 1
ATOM 1291 O O . GLU A 1 181 ? 7.074 67.356 240.023 1.00 157.50 173 GLU A O 1
ATOM 1297 N N . ASP A 1 182 ? 5.670 66.900 238.329 1.00 155.05 174 ASP A N 1
ATOM 1298 C CA . ASP A 1 182 ? 5.462 65.521 238.759 1.00 156.02 174 ASP A CA 1
ATOM 1299 C C . ASP A 1 182 ? 6.504 64.576 238.162 1.00 143.69 174 ASP A C 1
ATOM 1300 O O . ASP A 1 182 ? 6.499 64.302 236.960 1.00 135.24 174 ASP A O 1
ATOM 1305 N N . GLU A 1 183 ? 7.382 64.077 239.030 1.00 143.42 175 GLU A N 1
ATOM 1306 C CA . GLU A 1 183 ? 8.553 63.293 238.639 1.00 143.84 175 GLU A CA 1
ATOM 1307 C C . GLU A 1 183 ? 8.221 62.021 237.856 1.00 143.96 175 GLU A C 1
ATOM 1308 O O . GLU A 1 183 ? 9.084 61.479 237.168 1.00 144.12 175 GLU A O 1
ATOM 1314 N N . PHE A 1 184 ? 6.991 61.527 237.985 1.00 146.01 176 PHE A N 1
ATOM 1315 C CA . PHE A 1 184 ? 6.558 60.370 237.206 1.00 150.63 176 PHE A CA 1
ATOM 1316 C C . PHE A 1 184 ? 6.632 60.710 235.727 1.00 146.41 176 PHE A C 1
ATOM 1317 O O . PHE A 1 184 ? 7.377 60.086 234.972 1.00 146.34 176 PHE A O 1
ATOM 1325 N N . ALA A 1 185 ? 5.877 61.730 235.333 1.00 141.75 177 ALA A N 1
ATOM 1326 C CA . ALA A 1 185 ? 5.870 62.221 233.962 1.00 132.95 177 ALA A CA 1
ATOM 1327 C C . ALA A 1 185 ? 7.255 62.677 233.509 1.00 127.59 177 ALA A C 1
ATOM 1328 O O . ALA A 1 185 ? 7.588 62.578 232.327 1.00 123.48 177 ALA A O 1
ATOM 1330 N N . ARG A 1 186 ? 8.052 63.189 234.445 1.00 132.14 178 ARG A N 1
ATOM 1331 C CA . ARG A 1 186 ? 9.427 63.570 234.141 1.00 145.34 178 ARG A CA 1
ATOM 1332 C C . ARG A 1 186 ? 10.220 62.352 233.690 1.00 147.51 178 ARG A C 1
ATOM 1333 O O . ARG A 1 186 ? 10.942 62.409 232.698 1.00 149.91 178 ARG A O 1
ATOM 1341 N N . GLN A 1 187 ? 10.073 61.253 234.425 1.00 146.85 179 GLN A N 1
ATOM 1342 C CA . GLN A 1 187 ? 10.760 60.007 234.104 1.00 147.69 179 GLN A CA 1
ATOM 1343 C C . GLN A 1 187 ? 10.263 59.408 232.789 1.00 141.28 179 GLN A C 1
ATOM 1344 O O . GLN A 1 187 ? 11.004 58.702 232.108 1.00 149.85 179 GLN A O 1
ATOM 1350 N N . VAL A 1 188 ? 9.013 59.695 232.433 1.00 129.80 180 VAL A N 1
ATOM 1351 C CA . VAL A 1 188 ? 8.436 59.188 231.191 1.00 124.72 180 VAL A CA 1
ATOM 1352 C C . VAL A 1 188 ? 9.029 59.906 229.988 1.00 117.76 180 VAL A C 1
ATOM 1353 O O . VAL A 1 188 ? 9.586 59.275 229.092 1.00 108.90 180 VAL A O 1
ATOM 1365 N N . ARG A 1 190 ? 11.603 61.504 229.870 1.00 103.87 182 ARG A N 1
ATOM 1366 C CA . ARG A 1 190 ? 13.010 61.127 229.825 1.00 107.85 182 ARG A CA 1
ATOM 1367 C C . ARG A 1 190 ? 13.138 59.871 228.988 1.00 108.05 182 ARG A C 1
ATOM 1368 O O . ARG A 1 190 ? 13.891 59.826 228.017 1.00 102.91 182 ARG A O 1
ATOM 1376 N N . GLU A 1 191 ? 12.371 58.858 229.381 1.00 118.51 183 GLU A N 1
ATOM 1377 C CA . GLU A 1 191 ? 12.373 57.547 228.746 1.00 130.28 183 GLU A CA 1
ATOM 1378 C C . GLU A 1 191 ? 11.993 57.628 227.272 1.00 129.52 183 GLU A C 1
ATOM 1379 O O . GLU A 1 191 ? 12.351 56.749 226.487 1.00 138.40 183 GLU A O 1
ATOM 1385 N N . ILE A 1 192 ? 11.248 58.666 226.901 1.00 120.10 184 ILE A N 1
ATOM 1386 C CA . ILE A 1 192 ? 10.907 58.893 225.501 1.00 117.05 184 ILE A CA 1
ATOM 1387 C C . ILE A 1 192 ? 12.139 59.376 224.753 1.00 115.07 184 ILE A C 1
ATOM 1388 O O . ILE A 1 192 ? 12.631 58.715 223.837 1.00 115.85 184 ILE A O 1
ATOM 1393 N N . TYR A 1 193 ? 12.646 60.528 225.181 1.00 116.44 185 TYR A N 1
ATOM 1394 C CA . TYR A 1 193 ? 13.737 61.223 224.507 1.00 121.08 185 TYR A CA 1
ATOM 1395 C C . TYR A 1 193 ? 15.128 60.644 224.755 1.00 126.48 185 TYR A C 1
ATOM 1396 O O . TYR A 1 193 ? 16.113 61.202 224.272 1.00 120.12 185 TYR A O 1
ATOM 1405 N N . ARG A 1 194 ? 15.220 59.558 225.518 1.00 132.63 186 ARG A N 1
ATOM 1406 C CA . ARG A 1 194 ? 16.524 59.000 225.885 1.00 139.94 186 ARG A CA 1
ATOM 1407 C C . ARG A 1 194 ? 17.438 58.680 224.688 1.00 135.46 186 ARG A C 1
ATOM 1408 O O . ARG A 1 194 ? 18.642 58.907 224.764 1.00 142.50 186 ARG A O 1
ATOM 1416 N N . PRO A 1 195 ? 16.884 58.140 223.585 1.00 119.54 187 PRO A N 1
ATOM 1417 C CA . PRO A 1 195 ? 17.764 58.039 222.408 1.00 116.09 187 PRO A CA 1
ATOM 1418 C C . PRO A 1 195 ? 18.083 59.370 221.719 1.00 128.46 187 PRO A C 1
ATOM 1419 O O . PRO A 1 195 ? 17.422 59.742 220.753 1.00 134.30 187 PRO A O 1
ATOM 1423 N N . LEU A 1 196 ? 19.066 60.087 222.256 1.00 134.09 188 LEU A N 1
ATOM 1424 C CA . LEU A 1 196 ? 19.661 61.254 221.622 1.00 145.30 188 LEU A CA 1
ATOM 1425 C C . LEU A 1 196 ? 21.107 61.181 222.053 1.00 162.69 188 LEU A C 1
ATOM 1426 O O . LEU A 1 196 ? 21.998 61.019 221.222 1.00 166.36 188 LEU A O 1
ATOM 1431 N N . SER A 1 197 ? 21.339 61.297 223.361 1.00 172.20 189 SER A N 1
ATOM 1432 C CA . SER A 1 197 ? 22.599 60.866 223.971 1.00 182.72 189 SER A CA 1
ATOM 1433 C C . SER A 1 197 ? 22.824 59.398 223.632 1.00 188.85 189 SER A C 1
ATOM 1434 O O . SER A 1 197 ? 22.557 58.549 224.460 1.00 195.79 189 SER A O 1
ATOM 1437 N N . PRO A 1 203 ? 21.030 67.723 225.525 1.00 175.18 195 PRO A N 1
ATOM 1438 C CA . PRO A 1 203 ? 20.354 67.722 226.828 1.00 167.37 195 PRO A CA 1
ATOM 1439 C C . PRO A 1 203 ? 18.844 68.006 226.761 1.00 151.81 195 PRO A C 1
ATOM 1440 O O . PRO A 1 203 ? 18.328 68.553 225.780 1.00 148.26 195 PRO A O 1
ATOM 1444 N N . VAL A 1 204 ? 18.146 67.629 227.828 1.00 139.61 196 VAL A N 1
ATOM 1445 C CA . VAL A 1 204 ? 16.713 67.875 227.957 1.00 127.76 196 VAL A CA 1
ATOM 1446 C C . VAL A 1 204 ? 16.479 68.849 229.105 1.00 125.36 196 VAL A C 1
ATOM 1447 O O . VAL A 1 204 ? 16.933 68.620 230.228 1.00 134.52 196 VAL A O 1
ATOM 1451 N N . LEU A 1 205 ? 15.793 69.948 228.811 1.00 109.05 197 LEU A N 1
ATOM 1452 C CA . LEU A 1 205 ? 15.579 71.000 229.797 1.00 98.50 197 LEU A CA 1
ATOM 1453 C C . LEU A 1 205 ? 14.266 70.808 230.548 1.00 107.42 197 LEU A C 1
ATOM 1454 O O . LEU A 1 205 ? 13.193 70.784 229.948 1.00 113.78 197 LEU A O 1
ATOM 1459 N N . PHE A 1 206 ? 14.363 70.677 231.868 1.00 112.66 198 PHE A N 1
ATOM 1460 C CA . PHE A 1 206 ? 13.191 70.477 232.712 1.00 118.64 198 PHE A CA 1
ATOM 1461 C C . PHE A 1 206 ? 12.841 71.718 233.526 1.00 124.48 198 PHE A C 1
ATOM 1462 O O . PHE A 1 206 ? 13.458 71.997 234.555 1.00 129.22 198 PHE A O 1
ATOM 1470 N N . THR A 1 207 ? 11.847 72.463 233.056 1.00 124.71 199 THR A N 1
ATOM 1471 C CA . THR A 1 207 ? 11.340 73.616 233.788 1.00 128.95 199 THR A CA 1
ATOM 1472 C C . THR A 1 207 ? 9.968 73.288 234.355 1.00 133.91 199 THR A C 1
ATOM 1473 O O . THR A 1 207 ? 9.504 72.149 234.273 1.00 132.23 199 THR A O 1
ATOM 1477 N N . GLY A 1 208 ? 9.316 74.294 234.927 1.00 135.36 200 GLY A N 1
ATOM 1478 C CA . GLY A 1 208 ? 7.921 74.175 235.314 1.00 126.21 200 GLY A CA 1
ATOM 1479 C C . GLY A 1 208 ? 7.055 74.284 234.071 1.00 118.98 200 GLY A C 1
ATOM 1480 O O . GLY A 1 208 ? 7.566 74.563 232.984 1.00 114.01 200 GLY A O 1
ATOM 1481 N N . ARG A 1 209 ? 5.750 74.086 234.222 1.00 123.71 201 ARG A N 1
ATOM 1482 C CA . ARG A 1 209 ? 4.847 74.061 233.076 1.00 115.65 201 ARG A CA 1
ATOM 1483 C C . ARG A 1 209 ? 4.724 75.410 232.364 1.00 107.06 201 ARG A C 1
ATOM 1484 O O . ARG A 1 209 ? 5.058 75.523 231.185 1.00 100.15 201 ARG A O 1
ATOM 1492 N N . ARG A 1 210 ? 4.239 76.422 233.079 1.00 101.61 202 ARG A N 1
ATOM 1493 C CA . ARG A 1 210 ? 4.020 77.744 232.494 1.00 95.03 202 ARG A CA 1
ATOM 1494 C C . ARG A 1 210 ? 5.304 78.371 231.948 1.00 101.54 202 ARG A C 1
ATOM 1495 O O . ARG A 1 210 ? 5.272 79.123 230.971 1.00 114.73 202 ARG A O 1
ATOM 1503 N N . THR A 1 211 ? 6.428 78.059 232.584 1.00 104.78 203 THR A N 1
ATOM 1504 C CA . THR A 1 211 ? 7.728 78.525 232.114 1.00 108.50 203 THR A CA 1
ATOM 1505 C C . THR A 1 211 ? 8.012 77.959 230.729 1.00 103.20 203 THR A C 1
ATOM 1506 O O . THR A 1 211 ? 8.317 78.699 229.792 1.00 101.97 203 THR A O 1
ATOM 1510 N N . SER A 1 212 ? 7.888 76.641 230.611 1.00 103.64 204 SER A N 1
ATOM 1511 C CA . SER A 1 212 ? 8.109 75.940 229.353 1.00 103.37 204 SER A CA 1
ATOM 1512 C C . SER A 1 212 ? 7.157 76.401 228.250 1.00 101.93 204 SER A C 1
ATOM 1513 O O . SER A 1 212 ? 7.517 76.395 227.072 1.00 101.73 204 SER A O 1
ATOM 1516 N N . GLU A 1 213 ? 5.944 76.791 228.631 1.00 98.71 205 GLU A N 1
ATOM 1517 C CA . GLU A 1 213 ? 4.976 77.310 227.671 1.00 94.96 205 GLU A CA 1
ATOM 1518 C C . GLU A 1 213 ? 5.433 78.665 227.149 1.00 95.35 205 GLU A C 1
ATOM 1519 O O . GLU A 1 213 ? 5.206 79.009 225.989 1.00 103.08 205 GLU A O 1
ATOM 1525 N N . LEU A 1 214 ? 6.085 79.425 228.022 1.00 91.53 206 LEU A N 1
ATOM 1526 C CA . LEU A 1 214 ? 6.517 80.783 227.711 1.00 94.94 206 LEU A CA 1
ATOM 1527 C C . LEU A 1 214 ? 7.726 80.818 226.772 1.00 104.72 206 LEU A C 1
ATOM 1528 O O . LEU A 1 214 ? 7.845 81.720 225.943 1.00 103.14 206 LEU A O 1
ATOM 1533 N N . ILE A 1 215 ? 8.611 79.833 226.900 1.00 109.65 207 ILE A N 1
ATOM 1534 C CA . ILE A 1 215 ? 9.868 79.800 226.146 1.00 99.33 207 ILE A CA 1
ATOM 1535 C C . ILE A 1 215 ? 9.708 79.818 224.622 1.00 97.69 207 ILE A C 1
ATOM 1536 O O . ILE A 1 215 ? 10.368 80.602 223.940 1.00 103.92 207 ILE A O 1
ATOM 1541 N N . LYS A 1 216 ? 8.837 78.960 224.095 1.00 92.96 208 LYS A N 1
ATOM 1542 C CA . LYS A 1 216 ? 8.618 78.878 222.650 1.00 97.18 208 LYS A CA 1
ATOM 1543 C C . LYS A 1 216 ? 8.222 80.228 222.053 1.00 95.52 208 LYS A C 1
ATOM 1544 O O . LYS A 1 216 ? 8.688 80.600 220.976 1.00 103.06 208 LYS A O 1
ATOM 1550 N N . TYR A 1 217 ? 7.369 80.957 222.764 1.00 91.78 209 TYR A N 1
ATOM 1551 C CA . TYR A 1 217 ? 6.966 82.297 222.349 1.00 96.65 209 TYR A CA 1
ATOM 1552 C C . TYR A 1 217 ? 8.127 83.277 222.446 1.00 102.29 209 TYR A C 1
ATOM 1553 O O . TYR A 1 217 ? 8.417 84.007 221.498 1.00 103.24 209 TYR A O 1
ATOM 1562 N N . ALA A 1 218 ? 8.787 83.279 223.600 1.00 84.52 210 ALA A N 1
ATOM 1563 C CA . ALA A 1 218 ? 9.905 84.179 223.867 1.00 96.71 210 ALA A CA 1
ATOM 1564 C C . ALA A 1 218 ? 11.024 84.042 222.839 1.00 95.57 210 ALA A C 1
ATOM 1565 O O . ALA A 1 218 ? 11.603 85.039 222.410 1.00 105.27 210 ALA A O 1
ATOM 1567 N N . ALA A 1 219 ? 11.331 82.808 222.452 1.00 88.01 211 ALA A N 1
ATOM 1568 C CA . ALA A 1 219 ? 12.365 82.564 221.453 1.00 85.30 211 ALA A CA 1
ATOM 1569 C C . ALA A 1 219 ? 11.910 83.047 220.082 1.00 97.36 211 ALA A C 1
ATOM 1570 O O . ALA A 1 219 ? 12.576 83.867 219.451 1.00 108.66 211 ALA A O 1
ATOM 1572 N N . ASN A 1 220 ? 10.765 82.543 219.632 1.00 97.81 212 ASN A N 1
ATOM 1573 C CA . ASN A 1 220 ? 10.186 82.957 218.357 1.00 94.83 212 ASN A CA 1
ATOM 1574 C C . ASN A 1 220 ? 9.948 84.462 218.275 1.00 94.07 212 ASN A C 1
ATOM 1575 O O . ASN A 1 220 ? 9.942 85.036 217.189 1.00 103.81 212 ASN A O 1
ATOM 1580 N N . ALA A 1 221 ? 9.729 85.102 219.419 1.00 88.48 213 ALA A N 1
ATOM 1581 C CA . ALA A 1 221 ? 9.668 86.558 219.452 1.00 90.94 213 ALA A CA 1
ATOM 1582 C C . ALA A 1 221 ? 11.066 87.097 219.190 1.00 99.01 213 ALA A C 1
ATOM 1583 O O . ALA A 1 221 ? 11.288 87.843 218.240 1.00 105.27 213 ALA A O 1
ATOM 1585 N N . PHE A 1 222 ? 12.014 86.671 220.018 1.00 95.62 214 PHE A N 1
ATOM 1586 C CA . PHE A 1 222 ? 13.392 87.156 219.973 1.00 89.99 214 PHE A CA 1
ATOM 1587 C C . PHE A 1 222 ? 14.094 87.023 218.618 1.00 89.95 214 PHE A C 1
ATOM 1588 O O . PHE A 1 222 ? 14.918 87.864 218.268 1.00 106.97 214 PHE A O 1
ATOM 1596 N N . LEU A 1 223 ? 13.803 85.961 217.872 1.00 80.64 215 LEU A N 1
ATOM 1597 C CA . LEU A 1 223 ? 14.405 85.800 216.551 1.00 87.49 215 LEU A CA 1
ATOM 1598 C C . LEU A 1 223 ? 13.878 86.884 215.622 1.00 82.04 215 LEU A C 1
ATOM 1599 O O . LEU A 1 223 ? 14.643 87.529 214.903 1.00 89.48 215 LEU A O 1
ATOM 1604 N N . ALA A 1 224 ? 12.565 87.088 215.662 1.00 76.23 216 ALA A N 1
ATOM 1605 C CA . ALA A 1 224 ? 11.909 88.122 214.870 1.00 85.69 216 ALA A CA 1
ATOM 1606 C C . ALA A 1 224 ? 12.448 89.507 215.221 1.00 89.06 216 ALA A C 1
ATOM 1607 O O . ALA A 1 224 ? 12.519 90.385 214.362 1.00 100.00 216 ALA A O 1
ATOM 1609 N N . VAL A 1 225 ? 12.825 89.697 216.482 1.00 82.22 217 VAL A N 1
ATOM 1610 C CA . VAL A 1 225 ? 13.439 90.947 216.912 1.00 79.54 217 VAL A CA 1
ATOM 1611 C C . VAL A 1 225 ? 14.796 91.106 216.238 1.00 78.68 217 VAL A C 1
ATOM 1612 O O . VAL A 1 225 ? 15.102 92.162 215.688 1.00 78.89 217 VAL A O 1
ATOM 1616 N N . LYS A 1 226 ? 15.602 90.047 216.287 1.00 86.85 218 LYS A N 1
ATOM 1617 C CA . LYS A 1 226 ? 16.926 90.039 215.669 1.00 92.44 218 LYS A CA 1
ATOM 1618 C C . LYS A 1 226 ? 16.865 90.309 214.166 1.00 96.07 218 LYS A C 1
ATOM 1619 O O . LYS A 1 226 ? 17.667 91.080 213.638 1.00 106.54 218 LYS A O 1
ATOM 1625 N N . ILE A 1 227 ? 15.916 89.670 213.485 1.00 86.96 219 ILE A N 1
ATOM 1626 C CA . ILE A 1 227 ? 15.741 89.847 212.045 1.00 84.57 219 ILE A CA 1
ATOM 1627 C C . ILE A 1 227 ? 15.314 91.272 211.715 1.00 96.98 219 ILE A C 1
ATOM 1628 O O . ILE A 1 227 ? 15.908 91.928 210.858 1.00 107.75 219 ILE A O 1
ATOM 1633 N N . THR A 1 228 ? 14.286 91.748 212.410 1.00 97.44 220 THR A N 1
ATOM 1634 C CA . THR A 1 228 ? 13.718 93.064 212.147 1.00 98.37 220 THR A CA 1
ATOM 1635 C C . THR A 1 228 ? 14.665 94.183 212.574 1.00 92.87 220 THR A C 1
ATOM 1636 O O . THR A 1 228 ? 14.569 95.304 212.077 1.00 100.68 220 THR A O 1
ATOM 1640 N N . PHE A 1 229 ? 15.579 93.875 213.491 1.00 91.84 221 PHE A N 1
ATOM 1641 C CA . PHE A 1 229 ? 16.571 94.851 213.931 1.00 95.96 221 PHE A CA 1
ATOM 1642 C C . PHE A 1 229 ? 17.524 95.198 212.795 1.00 107.10 221 PHE A C 1
ATOM 1643 O O . PHE A 1 229 ? 17.581 96.345 212.349 1.00 114.88 221 PHE A O 1
ATOM 1651 N N . ILE A 1 230 ? 18.269 94.196 212.335 1.00 106.13 222 ILE A N 1
ATOM 1652 C CA . ILE A 1 230 ? 19.222 94.365 211.243 1.00 102.55 222 ILE A CA 1
ATOM 1653 C C . ILE A 1 230 ? 18.536 94.854 209.961 1.00 95.32 222 ILE A C 1
ATOM 1654 O O . ILE A 1 230 ? 19.149 95.555 209.157 1.00 103.64 222 ILE A O 1
ATOM 1659 N N . ASN A 1 231 ? 17.267 94.492 209.777 1.00 85.58 223 ASN A N 1
ATOM 1660 C CA . ASN A 1 231 ? 16.487 95.009 208.656 1.00 92.67 223 ASN A CA 1
ATOM 1661 C C . ASN A 1 231 ? 16.351 96.521 208.750 1.00 92.33 223 ASN A C 1
ATOM 1662 O O . ASN A 1 231 ? 16.553 97.234 207.767 1.00 102.39 223 ASN A O 1
ATOM 1667 N N . GLU A 1 232 ? 16.005 96.999 209.942 1.00 84.80 224 GLU A N 1
ATOM 1668 C CA . GLU A 1 232 ? 15.945 98.428 210.211 1.00 81.97 224 GLU A CA 1
ATOM 1669 C C . GLU A 1 232 ? 17.317 99.065 210.020 1.00 95.94 224 GLU A C 1
ATOM 1670 O O . GLU A 1 232 ? 17.423 100.191 209.533 1.00 111.04 224 GLU A O 1
ATOM 1676 N N . ILE A 1 233 ? 18.362 98.341 210.412 1.00 97.19 225 ILE A N 1
ATOM 1677 C CA . ILE A 1 233 ? 19.733 98.791 210.202 1.00 90.53 225 ILE A CA 1
ATOM 1678 C C . ILE A 1 233 ? 20.034 98.840 208.709 1.00 95.07 225 ILE A C 1
ATOM 1679 O O . ILE A 1 233 ? 20.638 99.795 208.218 1.00 100.94 225 ILE A O 1
ATOM 1684 N N . ALA A 1 234 ? 19.600 97.805 207.995 1.00 93.01 226 ALA A N 1
ATOM 1685 C CA . ALA A 1 234 ? 19.826 97.694 206.558 1.00 100.05 226 ALA A CA 1
ATOM 1686 C C . ALA A 1 234 ? 19.226 98.865 205.785 1.00 106.87 226 ALA A C 1
ATOM 1687 O O . ALA A 1 234 ? 19.760 99.268 204.750 1.00 117.60 226 ALA A O 1
ATOM 1689 N N . ASP A 1 235 ? 18.113 99.401 206.279 1.00 102.23 227 ASP A N 1
ATOM 1690 C CA . ASP A 1 235 ? 17.497 100.570 205.666 1.00 104.31 227 ASP A CA 1
ATOM 1691 C C . ASP A 1 235 ? 18.427 101.764 205.824 1.00 105.35 227 ASP A C 1
ATOM 1692 O O . ASP A 1 235 ? 18.579 102.572 204.908 1.00 114.87 227 ASP A O 1
ATOM 1697 N N . LEU A 1 236 ? 19.050 101.860 206.994 1.00 101.60 228 LEU A N 1
ATOM 1698 C CA . LEU A 1 236 ? 19.979 102.940 207.291 1.00 99.29 228 LEU A CA 1
ATOM 1699 C C . LEU A 1 236 ? 21.271 102.795 206.493 1.00 113.03 228 LEU A C 1
ATOM 1700 O O . LEU A 1 236 ? 21.850 103.790 206.055 1.00 112.29 228 LEU A O 1
ATOM 1705 N N . CYS A 1 237 ? 21.713 101.555 206.302 1.00 113.75 229 CYS A N 1
ATOM 1706 C CA . CYS A 1 237 ? 22.918 101.276 205.527 1.00 110.39 229 CYS A CA 1
ATOM 1707 C C . CYS A 1 237 ? 22.792 101.758 204.084 1.00 113.71 229 CYS A C 1
ATOM 1708 O O . CYS A 1 237 ? 23.794 102.056 203.436 1.00 117.16 229 CYS A O 1
ATOM 1711 N N . GLU A 1 238 ? 21.560 101.832 203.586 1.00 111.41 230 GLU A N 1
ATOM 1712 C CA . GLU A 1 238 ? 21.302 102.335 202.241 1.00 114.11 230 GLU A CA 1
ATOM 1713 C C . GLU A 1 238 ? 21.561 103.836 202.166 1.00 113.99 230 GLU A C 1
ATOM 1714 O O . GLU A 1 238 ? 22.296 104.308 201.299 1.00 125.30 230 GLU A O 1
ATOM 1720 N N . GLN A 1 239 ? 20.958 104.576 203.092 1.00 109.78 231 GLN A N 1
ATOM 1721 C CA . GLN A 1 239 ? 20.976 106.037 203.072 1.00 111.79 231 GLN A CA 1
ATOM 1722 C C . GLN A 1 239 ? 22.310 106.673 203.465 1.00 112.14 231 GLN A C 1
ATOM 1723 O O . GLN A 1 239 ? 22.522 107.860 203.217 1.00 113.61 231 GLN A O 1
ATOM 1729 N N . VAL A 1 240 ? 23.199 105.906 204.088 1.00 113.57 232 VAL A N 1
ATOM 1730 C CA . VAL A 1 240 ? 24.503 106.447 204.471 1.00 118.51 232 VAL A CA 1
ATOM 1731 C C . VAL A 1 240 ? 25.634 105.713 203.761 1.00 125.57 232 VAL A C 1
ATOM 1732 O O . VAL A 1 240 ? 26.814 105.990 203.994 1.00 116.17 232 VAL A O 1
ATOM 1736 N N . GLY A 1 241 ? 25.263 104.775 202.896 1.00 133.75 233 GLY A N 1
ATOM 1737 C CA . GLY A 1 241 ? 26.229 104.059 202.083 1.00 137.81 233 GLY A CA 1
ATOM 1738 C C . GLY A 1 241 ? 27.105 103.087 202.845 1.00 131.05 233 GLY A C 1
ATOM 1739 O O . GLY A 1 241 ? 28.299 102.972 202.561 1.00 132.59 233 GLY A O 1
ATOM 1740 N N . ALA A 1 242 ? 26.530 102.393 203.820 1.00 122.71 234 ALA A N 1
ATOM 1741 C CA . ALA A 1 242 ? 27.266 101.336 204.498 1.00 118.96 234 ALA A CA 1
ATOM 1742 C C . ALA A 1 242 ? 27.095 100.040 203.711 1.00 134.28 234 ALA A C 1
ATOM 1743 O O . ALA A 1 242 ? 26.723 100.059 202.532 1.00 145.85 234 ALA A O 1
ATOM 1745 N N . ASP A 1 243 ? 27.357 98.912 204.360 1.00 133.71 235 ASP A N 1
ATOM 1746 C CA . ASP A 1 243 ? 27.299 97.617 203.691 1.00 135.20 235 ASP A CA 1
ATOM 1747 C C . ASP A 1 243 ? 26.900 96.556 204.713 1.00 126.44 235 ASP A C 1
ATOM 1748 O O . ASP A 1 243 ? 27.759 95.986 205.389 1.00 125.74 235 ASP A O 1
ATOM 1753 N N . VAL A 1 244 ? 25.597 96.287 204.814 1.00 121.94 236 VAL A N 1
ATOM 1754 C CA . VAL A 1 244 ? 25.040 95.501 205.922 1.00 114.02 236 VAL A CA 1
ATOM 1755 C C . VAL A 1 244 ? 25.588 94.068 206.071 1.00 112.36 236 VAL A C 1
ATOM 1756 O O . VAL A 1 244 ? 25.517 93.494 207.158 1.00 110.46 236 VAL A O 1
ATOM 1760 N N . GLN A 1 245 ? 26.133 93.491 205.001 1.00 114.58 237 GLN A N 1
ATOM 1761 C CA . GLN A 1 245 ? 26.742 92.164 205.097 1.00 123.00 237 GLN A CA 1
ATOM 1762 C C . GLN A 1 245 ? 27.975 92.227 205.991 1.00 128.17 237 GLN A C 1
ATOM 1763 O O . GLN A 1 245 ? 28.205 91.343 206.821 1.00 130.10 237 GLN A O 1
ATOM 1769 N N . GLU A 1 246 ? 28.755 93.290 205.821 1.00 131.63 238 GLU A N 1
ATOM 1770 C CA . GLU A 1 246 ? 29.923 93.538 206.656 1.00 131.91 238 GLU A CA 1
ATOM 1771 C C . GLU A 1 246 ? 29.489 93.890 208.073 1.00 118.82 238 GLU A C 1
ATOM 1772 O O . GLU A 1 246 ? 30.096 93.447 209.049 1.00 127.17 238 GLU A O 1
ATOM 1778 N N . VAL A 1 247 ? 28.429 94.685 208.175 1.00 106.80 239 VAL A N 1
ATOM 1779 C CA . VAL A 1 247 ? 27.912 95.125 209.465 1.00 112.25 239 VAL A CA 1
ATOM 1780 C C . VAL A 1 247 ? 27.389 93.957 210.296 1.00 117.79 239 VAL A C 1
ATOM 1781 O O . VAL A 1 247 ? 27.674 93.858 211.491 1.00 113.50 239 VAL A O 1
ATOM 1785 N N . SER A 1 248 ? 26.619 93.076 209.662 1.00 124.56 240 SER A N 1
ATOM 1786 C CA . SER A 1 248 ? 26.112 91.874 210.321 1.00 115.89 240 SER A CA 1
ATOM 1787 C C . SER A 1 248 ? 27.272 90.995 210.759 1.00 110.36 240 SER A C 1
ATOM 1788 O O . SER A 1 248 ? 27.214 90.351 211.808 1.00 106.65 240 SER A O 1
ATOM 1791 N N . ARG A 1 249 ? 28.325 90.971 209.948 1.00 108.76 241 ARG A N 1
ATOM 1792 C CA . ARG A 1 249 ? 29.544 90.265 210.308 1.00 119.00 241 ARG A CA 1
ATOM 1793 C C . ARG A 1 249 ? 30.271 91.041 211.399 1.00 131.62 241 ARG A C 1
ATOM 1794 O O . ARG A 1 249 ? 30.865 90.452 212.304 1.00 143.74 241 ARG A O 1
ATOM 1802 N N . GLY A 1 250 ? 30.197 92.366 211.315 1.00 132.97 242 GLY A N 1
ATOM 1803 C CA . GLY A 1 250 ? 30.826 93.245 212.285 1.00 135.30 242 GLY A CA 1
ATOM 1804 C C . GLY A 1 250 ? 30.394 92.996 213.716 1.00 130.19 242 GLY A C 1
ATOM 1805 O O . GLY A 1 250 ? 31.217 93.042 214.630 1.00 139.34 242 GLY A O 1
ATOM 1806 N N . ILE A 1 251 ? 29.103 92.746 213.917 1.00 120.91 243 ILE A N 1
ATOM 1807 C CA . ILE A 1 251 ? 28.589 92.427 215.245 1.00 128.58 243 ILE A CA 1
ATOM 1808 C C . ILE A 1 251 ? 28.556 90.918 215.434 1.00 143.08 243 ILE A C 1
ATOM 1809 O O . ILE A 1 251 ? 28.503 90.422 216.561 1.00 149.72 243 ILE A O 1
ATOM 1814 N N . GLY A 1 252 ? 28.614 90.194 214.320 1.00 150.09 244 GLY A N 1
ATOM 1815 C CA . GLY A 1 252 ? 28.446 88.752 214.321 1.00 160.64 244 GLY A CA 1
ATOM 1816 C C . GLY A 1 252 ? 29.553 87.995 215.020 1.00 176.05 244 GLY A C 1
ATOM 1817 O O . GLY A 1 252 ? 29.345 86.888 215.511 1.00 180.90 244 GLY A O 1
ATOM 1826 N N . ASP A 1 254 ? 30.860 88.756 217.708 1.00 201.74 246 ASP A N 1
ATOM 1827 C CA . ASP A 1 254 ? 30.632 88.798 219.146 1.00 209.51 246 ASP A CA 1
ATOM 1828 C C . ASP A 1 254 ? 30.105 87.424 219.555 1.00 212.81 246 ASP A C 1
ATOM 1829 O O . ASP A 1 254 ? 29.451 86.750 218.761 1.00 214.75 246 ASP A O 1
ATOM 1834 N N . ASN A 1 255 ? 30.410 86.986 220.771 1.00 213.54 247 ASN A N 1
ATOM 1835 C CA . ASN A 1 255 ? 29.970 85.672 221.223 1.00 210.48 247 ASN A CA 1
ATOM 1836 C C . ASN A 1 255 ? 28.502 85.700 221.621 1.00 208.06 247 ASN A C 1
ATOM 1837 O O . ASN A 1 255 ? 27.877 84.658 221.790 1.00 207.71 247 ASN A O 1
ATOM 1842 N N . ARG A 1 256 ? 27.957 86.903 221.767 1.00 205.76 248 ARG A N 1
ATOM 1843 C CA . ARG A 1 256 ? 26.529 87.076 222.006 1.00 196.25 248 ARG A CA 1
ATOM 1844 C C . ARG A 1 256 ? 25.805 87.282 220.674 1.00 192.93 248 ARG A C 1
ATOM 1845 O O . ARG A 1 256 ? 24.674 87.769 220.620 1.00 180.82 248 ARG A O 1
ATOM 1853 N N . ILE A 1 257 ? 26.529 86.966 219.598 1.00 207.50 249 ILE A N 1
ATOM 1854 C CA . ILE A 1 257 ? 25.974 86.644 218.277 1.00 212.95 249 ILE A CA 1
ATOM 1855 C C . ILE A 1 257 ? 26.693 85.399 217.753 1.00 214.79 249 ILE A C 1
ATOM 1856 O O . ILE A 1 257 ? 27.198 84.587 218.527 1.00 215.82 249 ILE A O 1
ATOM 1861 N N . PHE A 1 261 ? 25.713 85.803 211.591 1.00 183.51 253 PHE A N 1
ATOM 1862 C CA . PHE A 1 261 ? 24.690 84.816 211.917 1.00 190.21 253 PHE A CA 1
ATOM 1863 C C . PHE A 1 261 ? 23.286 85.397 211.790 1.00 188.88 253 PHE A C 1
ATOM 1864 O O . PHE A 1 261 ? 22.305 84.773 212.193 1.00 193.50 253 PHE A O 1
ATOM 1872 N N . LEU A 1 262 ? 23.208 86.606 211.245 1.00 165.39 254 LEU A N 1
ATOM 1873 C CA . LEU A 1 262 ? 21.940 87.237 210.920 1.00 146.73 254 LEU A CA 1
ATOM 1874 C C . LEU A 1 262 ? 22.076 87.965 209.589 1.00 135.68 254 LEU A C 1
ATOM 1875 O O . LEU A 1 262 ? 23.116 88.556 209.295 1.00 138.56 254 LEU A O 1
ATOM 1880 N N . HIS A 1 263 ? 21.026 87.905 208.780 1.00 123.04 255 HIS A N 1
ATOM 1881 C CA . HIS A 1 263 ? 21.087 88.437 207.427 1.00 118.01 255 HIS A CA 1
ATOM 1882 C C . HIS A 1 263 ? 19.871 89.299 207.123 1.00 109.95 255 HIS A C 1
ATOM 1883 O O . HIS A 1 263 ? 18.753 88.966 207.521 1.00 109.16 255 HIS A O 1
ATOM 1890 N N . ALA A 1 264 ? 20.102 90.418 206.441 1.00 110.05 256 ALA A N 1
ATOM 1891 C CA . ALA A 1 264 ? 19.030 91.345 206.102 1.00 97.85 256 ALA A CA 1
ATOM 1892 C C . ALA A 1 264 ? 17.990 90.678 205.210 1.00 99.53 256 ALA A C 1
ATOM 1893 O O . ALA A 1 264 ? 18.324 89.807 204.407 1.00 101.55 256 ALA A O 1
ATOM 1895 N N . GLY A 1 265 ? 16.732 91.094 205.347 1.00 106.86 257 GLY A N 1
ATOM 1896 C CA . GLY A 1 265 ? 15.669 90.562 204.513 1.00 107.15 257 GLY A CA 1
ATOM 1897 C C . GLY A 1 265 ? 14.525 91.531 204.285 1.00 99.63 257 GLY A C 1
ATOM 1898 O O . GLY A 1 265 ? 14.555 92.664 204.770 1.00 114.72 257 GLY A O 1
ATOM 1899 N N . PRO A 1 266 ? 13.511 91.095 203.520 1.00 89.73 258 PRO A N 1
ATOM 1900 C CA . PRO A 1 266 ? 12.256 91.833 203.344 1.00 98.94 258 PRO A CA 1
ATOM 1901 C C . PRO A 1 266 ? 11.277 91.496 204.460 1.00 109.01 258 PRO A C 1
ATOM 1902 O O . PRO A 1 266 ? 10.083 91.790 204.347 1.00 110.84 258 PRO A O 1
ATOM 1906 N N . GLY A 1 267 ? 11.785 90.895 205.533 1.00 114.41 259 GLY A N 1
ATOM 1907 C CA . GLY A 1 267 ? 10.962 90.552 206.679 1.00 114.64 259 GLY A CA 1
ATOM 1908 C C . GLY A 1 267 ? 10.853 89.064 206.945 1.00 117.17 259 GLY A C 1
ATOM 1909 O O . GLY A 1 267 ? 11.555 88.258 206.336 1.00 127.16 259 GLY A O 1
ATOM 1910 N N . TYR A 1 268 ? 9.967 88.705 207.870 1.00 111.88 260 TYR A N 1
ATOM 1911 C CA . TYR A 1 268 ? 9.733 87.309 208.231 1.00 115.33 260 TYR A CA 1
ATOM 1912 C C . TYR A 1 268 ? 8.265 86.939 208.046 1.00 124.56 260 TYR A C 1
ATOM 1913 O O . TYR A 1 268 ? 7.425 87.800 207.775 1.00 123.39 260 TYR A O 1
ATOM 1922 N N . GLY A 1 269 ? 7.962 85.655 208.206 1.00 130.73 261 GLY A N 1
ATOM 1923 C CA . GLY A 1 269 ? 6.611 85.155 208.036 1.00 128.03 261 GLY A CA 1
ATOM 1924 C C . GLY A 1 269 ? 6.556 83.691 208.417 1.00 117.73 261 GLY A C 1
ATOM 1925 O O . GLY A 1 269 ? 7.229 83.267 209.356 1.00 118.83 261 GLY A O 1
ATOM 1926 N N . GLY A 1 270 ? 5.759 82.914 207.692 1.00 108.16 262 GLY A N 1
ATOM 1927 C CA . GLY A 1 270 ? 5.632 81.494 207.968 1.00 116.97 262 GLY A CA 1
ATOM 1928 C C . GLY A 1 270 ? 4.437 81.179 208.844 1.00 121.96 262 GLY A C 1
ATOM 1929 O O . GLY A 1 270 ? 3.764 82.085 209.340 1.00 110.34 262 GLY A O 1
ATOM 1930 N N . SER A 1 271 ? 4.168 79.890 209.024 1.00 136.12 263 SER A N 1
ATOM 1931 C CA . SER A 1 271 ? 3.065 79.443 209.866 1.00 145.46 263 SER A CA 1
ATOM 1932 C C . SER A 1 271 ? 3.294 79.814 211.324 1.00 131.27 263 SER A C 1
ATOM 1933 O O . SER A 1 271 ? 2.360 80.188 212.037 1.00 126.33 263 SER A O 1
ATOM 1936 N N . CYS A 1 272 ? 4.545 79.718 211.759 1.00 129.64 264 CYS A N 1
ATOM 1937 C CA . CYS A 1 272 ? 4.886 79.848 213.172 1.00 130.64 264 CYS A CA 1
ATOM 1938 C C . CYS A 1 272 ? 5.024 81.294 213.652 1.00 127.23 264 CYS A C 1
ATOM 1939 O O . CYS A 1 272 ? 4.306 81.724 214.555 1.00 125.64 264 CYS A O 1
ATOM 1942 N N . PHE A 1 273 ? 5.927 82.041 213.022 1.00 125.35 265 PHE A N 1
ATOM 1943 C CA . PHE A 1 273 ? 6.364 83.358 213.514 1.00 129.56 265 PHE A CA 1
ATOM 1944 C C . PHE A 1 273 ? 5.323 84.462 213.800 1.00 128.00 265 PHE A C 1
ATOM 1945 O O . PHE A 1 273 ? 4.994 84.703 214.962 1.00 131.69 265 PHE A O 1
ATOM 1953 N N . PRO A 1 274 ? 4.780 85.108 212.748 1.00 119.89 266 PRO A N 1
ATOM 1954 C CA . PRO A 1 274 ? 4.212 86.454 212.923 1.00 111.42 266 PRO A CA 1
ATOM 1955 C C . PRO A 1 274 ? 2.976 86.497 213.814 1.00 109.75 266 PRO A C 1
ATOM 1956 O O . PRO A 1 274 ? 2.564 87.575 214.242 1.00 106.16 266 PRO A O 1
ATOM 1960 N N . LYS A 1 275 ? 2.388 85.334 214.072 1.00 105.67 267 LYS A N 1
ATOM 1961 C CA . LYS A 1 275 ? 1.208 85.235 214.925 1.00 99.84 267 LYS A CA 1
ATOM 1962 C C . LYS A 1 275 ? 1.622 84.973 216.372 1.00 103.88 267 LYS A C 1
ATOM 1963 O O . LYS A 1 275 ? 1.007 85.485 217.309 1.00 113.86 267 LYS A O 1
ATOM 1969 N N . ASP A 1 276 ? 2.675 84.181 216.552 1.00 91.23 268 ASP A N 1
ATOM 1970 C CA . ASP A 1 276 ? 3.180 83.867 217.885 1.00 91.41 268 ASP A CA 1
ATOM 1971 C C . ASP A 1 276 ? 3.679 85.134 218.567 1.00 98.08 268 ASP A C 1
ATOM 1972 O O . ASP A 1 276 ? 3.616 85.262 219.792 1.00 104.08 268 ASP A O 1
ATOM 1977 N N . THR A 1 277 ? 4.192 86.063 217.768 1.00 90.09 269 THR A N 1
ATOM 1978 C CA . THR A 1 277 ? 4.475 87.411 218.237 1.00 91.05 269 THR A CA 1
ATOM 1979 C C . THR A 1 277 ? 3.180 87.987 218.778 1.00 100.40 269 THR A C 1
ATOM 1980 O O . THR A 1 277 ? 3.061 88.317 219.954 1.00 110.19 269 THR A O 1
ATOM 1984 N N . LEU A 1 278 ? 2.204 88.076 217.882 1.00 96.66 270 LEU A N 1
ATOM 1985 C CA . LEU A 1 278 ? 0.907 88.694 218.131 1.00 95.64 270 LEU A CA 1
ATOM 1986 C C . LEU A 1 278 ? 0.146 88.099 219.315 1.00 103.62 270 LEU A C 1
ATOM 1987 O O . LEU A 1 278 ? -0.520 88.829 220.044 1.00 108.62 270 LEU A O 1
ATOM 1992 N N . ALA A 1 279 ? 0.226 86.784 219.503 1.00 102.44 271 ALA A N 1
ATOM 1993 C CA . ALA A 1 279 ? -0.435 86.153 220.641 1.00 106.82 271 ALA A CA 1
ATOM 1994 C C . ALA A 1 279 ? 0.281 86.549 221.928 1.00 107.23 271 ALA A C 1
ATOM 1995 O O . ALA A 1 279 ? -0.357 86.885 222.925 1.00 125.82 271 ALA A O 1
ATOM 1997 N N . LEU A 1 280 ? 1.610 86.519 221.888 1.00 96.64 272 LEU A N 1
ATOM 1998 C CA . LEU A 1 280 ? 2.438 86.936 223.014 1.00 91.39 272 LEU A CA 1
ATOM 1999 C C . LEU A 1 280 ? 2.204 88.402 223.359 1.00 87.13 272 LEU A C 1
ATOM 2000 O O . LEU A 1 280 ? 2.146 88.771 224.533 1.00 87.57 272 LEU A O 1
ATOM 2013 N N . LYS A 1 282 ? -0.496 89.911 222.788 1.00 100.94 274 LYS A N 1
ATOM 2014 C CA . LYS A 1 282 ? -1.854 89.868 223.330 1.00 104.24 274 LYS A CA 1
ATOM 2015 C C . LYS A 1 282 ? -1.896 89.323 224.751 1.00 102.17 274 LYS A C 1
ATOM 2016 O O . LYS A 1 282 ? -2.510 89.924 225.632 1.00 106.54 274 LYS A O 1
ATOM 2022 N N . THR A 1 283 ? -1.255 88.176 224.964 1.00 98.78 275 THR A N 1
ATOM 2023 C CA . THR A 1 283 ? -1.257 87.528 226.274 1.00 95.49 275 THR A CA 1
ATOM 2024 C C . THR A 1 283 ? -0.586 88.415 227.317 1.00 93.07 275 THR A C 1
ATOM 2025 O O . THR A 1 283 ? -0.921 88.356 228.499 1.00 92.48 275 THR A O 1
ATOM 2029 N N . ALA A 1 284 ? 0.361 89.236 226.874 1.00 97.83 276 ALA A N 1
ATOM 2030 C CA . ALA A 1 284 ? 1.006 90.200 227.756 1.00 103.34 276 ALA A CA 1
ATOM 2031 C C . ALA A 1 284 ? 0.015 91.291 228.139 1.00 103.21 276 ALA A C 1
ATOM 2032 O O . ALA A 1 284 ? -0.017 91.743 229.283 1.00 108.74 276 ALA A O 1
ATOM 2034 N N . ALA A 1 285 ? -0.799 91.699 227.170 1.00 91.94 277 ALA A N 1
ATOM 2035 C CA . ALA A 1 285 ? -1.802 92.737 227.375 1.00 90.92 277 ALA A CA 1
ATOM 2036 C C . ALA A 1 285 ? -2.888 92.308 228.361 1.00 103.70 277 ALA A C 1
ATOM 2037 O O . ALA A 1 285 ? -3.289 93.090 229.222 1.00 104.02 277 ALA A O 1
ATOM 2039 N N . ASP A 1 286 ? -3.372 91.075 228.226 1.00 113.80 278 ASP A N 1
ATOM 2040 C CA . ASP A 1 286 ? -4.356 90.544 229.163 1.00 116.01 278 ASP A CA 1
ATOM 2041 C C . ASP A 1 286 ? -3.737 90.420 230.540 1.00 109.39 278 ASP A C 1
ATOM 2042 O O . ASP A 1 286 ? -4.394 90.653 231.551 1.00 105.03 278 ASP A O 1
ATOM 2047 N N . ASN A 1 287 ? -2.467 90.040 230.583 1.00 105.13 279 ASN A N 1
ATOM 2048 C CA . ASN A 1 287 ? -1.760 90.000 231.851 1.00 106.23 279 ASN A CA 1
ATOM 2049 C C . ASN A 1 287 ? -1.093 91.335 232.171 1.00 113.67 279 ASN A C 1
ATOM 2050 O O . ASN A 1 287 ? -0.163 91.405 232.973 1.00 120.85 279 ASN A O 1
ATOM 2055 N N . GLU A 1 288 ? -1.580 92.388 231.521 1.00 107.80 280 GLU A N 1
ATOM 2056 C CA . GLU A 1 288 ? -1.352 93.773 231.939 1.00 103.06 280 GLU A CA 1
ATOM 2057 C C . GLU A 1 288 ? 0.090 94.282 231.917 1.00 103.40 280 GLU A C 1
ATOM 2058 O O . GLU A 1 288 ? 0.422 95.246 232.606 1.00 109.11 280 GLU A O 1
ATOM 2064 N N . THR A 1 289 ? 0.950 93.637 231.142 1.00 101.84 281 THR A N 1
ATOM 2065 C CA . THR A 1 289 ? 2.270 94.195 230.894 1.00 95.51 281 THR A CA 1
ATOM 2066 C C . THR A 1 289 ? 2.424 94.514 229.419 1.00 103.24 281 THR A C 1
ATOM 2067 O O . THR A 1 289 ? 1.956 93.764 228.561 1.00 113.33 281 THR A O 1
ATOM 2071 N N . PRO A 1 290 ? 3.072 95.643 229.112 1.00 100.60 282 PRO A N 1
ATOM 2072 C CA . PRO A 1 290 ? 3.399 95.927 227.715 1.00 101.23 282 PRO A CA 1
ATOM 2073 C C . PRO A 1 290 ? 4.610 95.109 227.282 1.00 101.33 282 PRO A C 1
ATOM 2074 O O . PRO A 1 290 ? 5.411 94.688 228.124 1.00 100.05 282 PRO A O 1
ATOM 2078 N N . LEU A 1 291 ? 4.718 94.856 225.983 1.00 106.98 283 LEU A N 1
ATOM 2079 C CA . LEU A 1 291 ? 5.922 94.276 225.404 1.00 102.41 283 LEU A CA 1
ATOM 2080 C C . LEU A 1 291 ? 6.332 95.139 224.213 1.00 96.81 283 LEU A C 1
ATOM 2081 O O . LEU A 1 291 ? 6.231 94.726 223.055 1.00 92.06 283 LEU A O 1
ATOM 2086 N N . ARG A 1 292 ? 6.802 96.342 224.536 1.00 88.50 284 ARG A N 1
ATOM 2087 C CA . ARG A 1 292 ? 7.066 97.418 223.583 1.00 84.63 284 ARG A CA 1
ATOM 2088 C C . ARG A 1 292 ? 7.988 97.041 222.416 1.00 89.44 284 ARG A C 1
ATOM 2089 O O . ARG A 1 292 ? 7.762 97.468 221.283 1.00 87.87 284 ARG A O 1
ATOM 2097 N N . ILE A 1 293 ? 9.026 96.255 222.691 1.00 87.19 285 ILE A N 1
ATOM 2098 C CA . ILE A 1 293 ? 9.999 95.896 221.660 1.00 84.41 285 ILE A CA 1
ATOM 2099 C C . ILE A 1 293 ? 9.367 95.010 220.590 1.00 95.79 285 ILE A C 1
ATOM 2100 O O . ILE A 1 293 ? 9.525 95.258 219.395 1.00 117.03 285 ILE A O 1
ATOM 2105 N N . VAL A 1 294 ? 8.637 93.989 221.028 1.00 83.45 286 VAL A N 1
ATOM 2106 C CA . VAL A 1 294 ? 7.918 93.111 220.112 1.00 79.11 286 VAL A CA 1
ATOM 2107 C C . VAL A 1 294 ? 6.711 93.845 219.537 1.00 84.30 286 VAL A C 1
ATOM 2108 O O . VAL A 1 294 ? 6.246 93.539 218.439 1.00 98.38 286 VAL A O 1
ATOM 2112 N N . GLU A 1 295 ? 6.223 94.832 220.285 1.00 77.99 287 GLU A N 1
ATOM 2113 C CA . GLU A 1 295 ? 5.117 95.669 219.836 1.00 93.92 287 GLU A CA 1
ATOM 2114 C C . GLU A 1 295 ? 5.574 96.526 218.667 1.00 96.33 287 GLU A C 1
ATOM 2115 O O . GLU A 1 295 ? 4.806 96.810 217.749 1.00 106.60 287 GLU A O 1
ATOM 2121 N N . ALA A 1 296 ? 6.839 96.926 218.706 1.00 93.42 288 ALA A N 1
ATOM 2122 C CA . ALA A 1 296 ? 7.447 97.673 217.617 1.00 92.69 288 ALA A CA 1
ATOM 2123 C C . ALA A 1 296 ? 7.795 96.734 216.469 1.00 103.94 288 ALA A C 1
ATOM 2124 O O . ALA A 1 296 ? 7.650 97.087 215.299 1.00 115.68 288 ALA A O 1
ATOM 2126 N N . THR A 1 297 ? 8.233 95.527 216.816 1.00 102.39 289 THR A N 1
ATOM 2127 C CA . THR A 1 297 ? 8.784 94.557 215.863 1.00 98.46 289 THR A CA 1
ATOM 2128 C C . THR A 1 297 ? 7.860 94.173 214.699 1.00 97.53 289 THR A C 1
ATOM 2129 O O . THR A 1 297 ? 8.295 94.166 213.546 1.00 113.90 289 THR A O 1
ATOM 2133 N N . VAL A 1 298 ? 6.601 93.848 214.988 1.00 88.47 290 VAL A N 1
ATOM 2134 C CA . VAL A 1 298 ? 5.638 93.551 213.926 1.00 94.67 290 VAL A CA 1
ATOM 2135 C C . VAL A 1 298 ? 5.294 94.815 213.160 1.00 98.71 290 VAL A C 1
ATOM 2136 O O . VAL A 1 298 ? 5.198 94.800 211.933 1.00 105.77 290 VAL A O 1
ATOM 2140 N N . GLN A 1 299 ? 5.112 95.907 213.898 1.00 99.65 291 GLN A N 1
ATOM 2141 C CA . GLN A 1 299 ? 4.748 97.195 213.316 1.00 102.87 291 GLN A CA 1
ATOM 2142 C C . GLN A 1 299 ? 5.731 97.671 212.249 1.00 97.37 291 GLN A C 1
ATOM 2143 O O . GLN A 1 299 ? 5.346 98.380 211.322 1.00 107.82 291 GLN A O 1
ATOM 2149 N N . VAL A 1 300 ? 7.001 97.304 212.391 1.00 93.51 292 VAL A N 1
ATOM 2150 C CA . VAL A 1 300 ? 7.976 97.559 211.341 1.00 102.50 292 VAL A CA 1
ATOM 2151 C C . VAL A 1 300 ? 7.766 96.540 210.243 1.00 105.13 292 VAL A C 1
ATOM 2152 O O . VAL A 1 300 ? 7.607 96.886 209.071 1.00 113.09 292 VAL A O 1
ATOM 2156 N N . ASN A 1 301 ? 7.752 95.276 210.649 1.00 101.98 293 ASN A N 1
ATOM 2157 C CA . ASN A 1 301 ? 7.700 94.142 209.736 1.00 101.49 293 ASN A CA 1
ATOM 2158 C C . ASN A 1 301 ? 6.527 94.136 208.751 1.00 104.03 293 ASN A C 1
ATOM 2159 O O . ASN A 1 301 ? 6.702 93.785 207.584 1.00 98.34 293 ASN A O 1
ATOM 2164 N N . ASP A 1 302 ? 5.333 94.488 209.222 1.00 112.42 294 ASP A N 1
ATOM 2165 C CA . ASP A 1 302 ? 4.173 94.577 208.338 1.00 114.61 294 ASP A CA 1
ATOM 2166 C C . ASP A 1 302 ? 4.412 95.681 207.322 1.00 105.24 294 ASP A C 1
ATOM 2167 O O . ASP A 1 302 ? 4.173 95.511 206.127 1.00 109.26 294 ASP A O 1
ATOM 2172 N N . ALA A 1 303 ? 4.918 96.806 207.816 1.00 90.98 295 ALA A N 1
ATOM 2173 C CA . ALA A 1 303 ? 5.202 97.970 206.991 1.00 91.37 295 ALA A CA 1
ATOM 2174 C C . ALA A 1 303 ? 6.407 97.744 206.080 1.00 99.58 295 ALA A C 1
ATOM 2175 O O . ALA A 1 303 ? 6.520 98.366 205.023 1.00 99.01 295 ALA A O 1
ATOM 2177 N N . ARG A 1 304 ? 7.300 96.849 206.491 1.00 102.73 296 ARG A N 1
ATOM 2178 C CA . ARG A 1 304 ? 8.544 96.609 205.760 1.00 91.21 296 ARG A CA 1
ATOM 2179 C C . ARG A 1 304 ? 8.365 95.941 204.394 1.00 89.69 296 ARG A C 1
ATOM 2180 O O . ARG A 1 304 ? 8.752 96.503 203.370 1.00 89.20 296 ARG A O 1
ATOM 2188 N N . LYS A 1 305 ? 7.795 94.738 204.384 1.00 95.41 297 LYS A N 1
ATOM 2189 C CA . LYS A 1 305 ? 7.631 93.968 203.150 1.00 101.74 297 LYS A CA 1
ATOM 2190 C C . LYS A 1 305 ? 6.812 94.712 202.092 1.00 104.04 297 LYS A C 1
ATOM 2191 O O . LYS A 1 305 ? 7.027 94.533 200.891 1.00 111.00 297 LYS A O 1
ATOM 2197 N N . ARG A 1 306 ? 5.872 95.538 202.542 1.00 105.99 298 ARG A N 1
ATOM 2198 C CA . ARG A 1 306 ? 5.123 96.413 201.646 1.00 108.98 298 ARG A CA 1
ATOM 2199 C C . ARG A 1 306 ? 6.075 97.418 201.015 1.00 106.89 298 ARG A C 1
ATOM 2200 O O . ARG A 1 306 ? 6.077 97.620 199.798 1.00 114.61 298 ARG A O 1
ATOM 2208 N N . ALA A 1 307 ? 6.898 98.027 201.863 1.00 101.95 299 ALA A N 1
ATOM 2209 C CA . ALA A 1 307 ? 7.874 99.027 201.441 1.00 100.17 299 ALA A CA 1
ATOM 2210 C C . ALA A 1 307 ? 8.949 98.440 200.531 1.00 96.84 299 ALA A C 1
ATOM 2211 O O . ALA A 1 307 ? 9.510 99.146 199.690 1.00 90.13 299 ALA A O 1
ATOM 2221 N N . GLY A 1 309 ? 8.282 96.485 198.316 1.00 100.74 301 GLY A N 1
ATOM 2222 C CA . GLY A 1 309 ? 7.612 96.613 197.037 1.00 110.08 301 GLY A CA 1
ATOM 2223 C C . GLY A 1 309 ? 7.845 97.993 196.457 1.00 114.44 301 GLY A C 1
ATOM 2224 O O . GLY A 1 309 ? 8.048 98.141 195.252 1.00 120.86 301 GLY A O 1
ATOM 2225 N N . ARG A 1 310 ? 7.815 99.005 197.320 1.00 102.92 302 ARG A N 1
ATOM 2226 C CA . ARG A 1 310 ? 8.057 100.378 196.895 1.00 100.37 302 ARG A CA 1
ATOM 2227 C C . ARG A 1 310 ? 9.524 100.591 196.537 1.00 106.03 302 ARG A C 1
ATOM 2228 O O . ARG A 1 310 ? 9.863 101.514 195.793 1.00 108.68 302 ARG A O 1
ATOM 2236 N N . LYS A 1 311 ? 10.391 99.742 197.082 1.00 103.91 303 LYS A N 1
ATOM 2237 C CA . LYS A 1 311 ? 11.809 99.769 196.751 1.00 107.59 303 LYS A CA 1
ATOM 2238 C C . LYS A 1 311 ? 11.989 99.396 195.289 1.00 114.23 303 LYS A C 1
ATOM 2239 O O . LYS A 1 311 ? 12.818 99.973 194.585 1.00 121.17 303 LYS A O 1
ATOM 2245 N N . VAL A 1 312 ? 11.192 98.430 194.842 1.00 115.32 304 VAL A N 1
ATOM 2246 C CA . VAL A 1 312 ? 11.213 97.976 193.460 1.00 112.02 304 VAL A CA 1
ATOM 2247 C C . VAL A 1 312 ? 10.764 99.090 192.521 1.00 114.96 304 VAL A C 1
ATOM 2248 O O . VAL A 1 312 ? 11.399 99.345 191.497 1.00 123.08 304 VAL A O 1
ATOM 2252 N N . ILE A 1 313 ? 9.662 99.744 192.877 1.00 109.65 305 ILE A N 1
ATOM 2253 C CA . ILE A 1 313 ? 9.092 100.816 192.067 1.00 115.95 305 ILE A CA 1
ATOM 2254 C C . ILE A 1 313 ? 10.080 101.967 191.897 1.00 123.35 305 ILE A C 1
ATOM 2255 O O . ILE A 1 313 ? 10.200 102.543 190.813 1.00 128.30 305 ILE A O 1
ATOM 2260 N N . LYS A 1 314 ? 10.782 102.297 192.978 1.00 123.22 306 LYS A N 1
ATOM 2261 C CA . LYS A 1 314 ? 11.810 103.330 192.956 1.00 128.64 306 LYS A CA 1
ATOM 2262 C C . LYS A 1 314 ? 12.932 102.915 192.015 1.00 131.79 306 LYS A C 1
ATOM 2263 O O . LYS A 1 314 ? 13.447 103.731 191.248 1.00 137.63 306 LYS A O 1
ATOM 2269 N N . ALA A 1 315 ? 13.296 101.637 192.076 1.00 127.81 307 ALA A N 1
ATOM 2270 C CA . ALA A 1 315 ? 14.298 101.070 191.184 1.00 129.42 307 ALA A CA 1
ATOM 2271 C C . ALA A 1 315 ? 13.781 101.051 189.750 1.00 134.20 307 ALA A C 1
ATOM 2272 O O . ALA A 1 315 ? 14.547 101.231 188.803 1.00 129.33 307 ALA A O 1
ATOM 2282 N N . GLY A 1 317 ? 12.140 103.229 188.277 1.00 137.21 309 GLY A N 1
ATOM 2283 C CA . GLY A 1 317 ? 11.856 104.594 187.868 1.00 135.17 309 GLY A CA 1
ATOM 2284 C C . GLY A 1 317 ? 10.832 105.341 188.712 1.00 131.48 309 GLY A C 1
ATOM 2285 O O . GLY A 1 317 ? 11.007 106.526 188.997 1.00 129.79 309 GLY A O 1
ATOM 2286 N N . GLY A 1 318 ? 9.762 104.659 189.111 1.00 131.74 310 GLY A N 1
ATOM 2287 C CA . GLY A 1 318 ? 8.692 105.298 189.860 1.00 130.43 310 GLY A CA 1
ATOM 2288 C C . GLY A 1 318 ? 7.303 105.063 189.284 1.00 137.37 310 GLY A C 1
ATOM 2289 O O . GLY A 1 318 ? 6.315 105.040 190.020 1.00 138.75 310 GLY A O 1
ATOM 2290 N N . ASP A 1 319 ? 7.219 104.900 187.966 1.00 142.72 311 ASP A N 1
ATOM 2291 C CA . ASP A 1 319 ? 5.939 104.655 187.305 1.00 147.38 311 ASP A CA 1
ATOM 2292 C C . ASP A 1 319 ? 5.876 103.211 186.837 1.00 151.58 311 ASP A C 1
ATOM 2293 O O . ASP A 1 319 ? 6.514 102.832 185.851 1.00 161.67 311 ASP A O 1
ATOM 2298 N N . VAL A 1 320 ? 5.099 102.407 187.551 1.00 147.12 312 VAL A N 1
ATOM 2299 C CA . VAL A 1 320 ? 4.963 101.000 187.216 1.00 149.04 312 VAL A CA 1
ATOM 2300 C C . VAL A 1 320 ? 3.527 100.664 186.799 1.00 161.42 312 VAL A C 1
ATOM 2301 O O . VAL A 1 320 ? 3.106 99.506 186.875 1.00 162.05 312 VAL A O 1
ATOM 2305 N N . ARG A 1 321 ? 2.784 101.674 186.344 1.00 166.37 313 ARG A N 1
ATOM 2306 C CA . ARG A 1 321 ? 1.470 101.439 185.745 1.00 163.53 313 ARG A CA 1
ATOM 2307 C C . ARG A 1 321 ? 1.662 100.659 184.450 1.00 166.98 313 ARG A C 1
ATOM 2308 O O . ARG A 1 321 ? 2.410 101.086 183.571 1.00 170.32 313 ARG A O 1
ATOM 2316 N N . GLY A 1 322 ? 1.016 99.504 184.340 1.00 164.09 314 GLY A N 1
ATOM 2317 C CA . GLY A 1 322 ? 1.047 98.735 183.109 1.00 160.40 314 GLY A CA 1
ATOM 2318 C C . GLY A 1 322 ? 2.345 98.038 182.727 1.00 162.14 314 GLY A C 1
ATOM 2319 O O . GLY A 1 322 ? 2.430 97.468 181.643 1.00 163.34 314 GLY A O 1
ATOM 2320 N N . LYS A 1 323 ? 3.358 98.069 183.587 1.00 160.89 315 LYS A N 1
ATOM 2321 C CA . LYS A 1 323 ? 4.598 97.355 183.278 1.00 159.65 315 LYS A CA 1
ATOM 2322 C C . LYS A 1 323 ? 4.518 95.891 183.715 1.00 152.16 315 LYS A C 1
ATOM 2323 O O . LYS A 1 323 ? 3.450 95.414 184.112 1.00 149.96 315 LYS A O 1
ATOM 2329 N N . THR A 1 324 ? 5.638 95.179 183.636 1.00 148.85 316 THR A N 1
ATOM 2330 C CA . THR A 1 324 ? 5.633 93.741 183.876 1.00 143.79 316 THR A CA 1
ATOM 2331 C C . THR A 1 324 ? 6.805 93.314 184.752 1.00 137.67 316 THR A C 1
ATOM 2332 O O . THR A 1 324 ? 7.951 93.674 184.486 1.00 138.11 316 THR A O 1
ATOM 2336 N N . VAL A 1 325 ? 6.512 92.535 185.790 1.00 132.52 317 VAL A N 1
ATOM 2337 C CA . VAL A 1 325 ? 7.495 92.245 186.833 1.00 123.97 317 VAL A CA 1
ATOM 2338 C C . VAL A 1 325 ? 7.693 90.751 187.091 1.00 124.76 317 VAL A C 1
ATOM 2339 O O . VAL A 1 325 ? 6.731 90.019 187.325 1.00 127.39 317 VAL A O 1
ATOM 2343 N N . GLY A 1 326 ? 8.945 90.304 187.037 1.00 123.38 318 GLY A N 1
ATOM 2344 C CA . GLY A 1 326 ? 9.274 88.929 187.362 1.00 120.54 318 GLY A CA 1
ATOM 2345 C C . GLY A 1 326 ? 9.578 88.751 188.836 1.00 114.81 318 GLY A C 1
ATOM 2346 O O . GLY A 1 326 ? 10.194 89.617 189.459 1.00 113.70 318 GLY A O 1
ATOM 2347 N N . ILE A 1 327 ? 9.136 87.629 189.395 1.00 113.70 319 ILE A N 1
ATOM 2348 C CA . ILE A 1 327 ? 9.423 87.306 190.786 1.00 107.90 319 ILE A CA 1
ATOM 2349 C C . ILE A 1 327 ? 10.132 85.960 190.878 1.00 102.79 319 ILE A C 1
ATOM 2350 O O . ILE A 1 327 ? 9.692 84.979 190.280 1.00 103.30 319 ILE A O 1
ATOM 2355 N N . LEU A 1 328 ? 11.238 85.918 191.613 1.00 101.28 320 LEU A N 1
ATOM 2356 C CA . LEU A 1 328 ? 11.885 84.653 191.939 1.00 112.75 320 LEU A CA 1
ATOM 2357 C C . LEU A 1 328 ? 11.637 84.342 193.411 1.00 124.56 320 LEU A C 1
ATOM 2358 O O . LEU A 1 328 ? 11.902 85.173 194.286 1.00 129.80 320 LEU A O 1
ATOM 2363 N N . GLY A 1 329 ? 11.115 83.150 193.683 1.00 132.05 321 GLY A N 1
ATOM 2364 C CA . GLY A 1 329 ? 10.771 82.760 195.040 1.00 136.01 321 GLY A CA 1
ATOM 2365 C C . GLY A 1 329 ? 9.411 83.298 195.448 1.00 132.62 321 GLY A C 1
ATOM 2366 O O . GLY A 1 329 ? 9.012 84.383 195.024 1.00 133.44 321 GLY A O 1
ATOM 2367 N N . LEU A 1 330 ? 8.692 82.541 196.270 1.00 126.18 322 LEU A N 1
ATOM 2368 C CA . LEU A 1 330 ? 7.361 82.950 196.708 1.00 115.25 322 LEU A CA 1
ATOM 2369 C C . LEU A 1 330 ? 7.125 82.703 198.193 1.00 114.75 322 LEU A C 1
ATOM 2370 O O . LEU A 1 330 ? 6.484 83.508 198.871 1.00 117.12 322 LEU A O 1
ATOM 2375 N N . THR A 1 331 ? 7.633 81.585 198.696 1.00 113.90 323 THR A N 1
ATOM 2376 C CA . THR A 1 331 ? 7.445 81.250 200.101 1.00 117.66 323 THR A CA 1
ATOM 2377 C C . THR A 1 331 ? 8.244 82.182 201.003 1.00 123.19 323 THR A C 1
ATOM 2378 O O . THR A 1 331 ? 8.972 83.054 200.525 1.00 135.82 323 THR A O 1
ATOM 2382 N N . PHE A 1 332 ? 8.096 82.002 202.311 1.00 115.38 324 PHE A N 1
ATOM 2383 C CA . PHE A 1 332 ? 8.818 82.806 203.289 1.00 120.55 324 PHE A CA 1
ATOM 2384 C C . PHE A 1 332 ? 10.171 82.174 203.552 1.00 120.54 324 PHE A C 1
ATOM 2385 O O . PHE A 1 332 ? 10.933 82.634 204.409 1.00 129.14 324 PHE A O 1
ATOM 2393 N N . LYS A 1 333 ? 10.478 81.124 202.800 1.00 117.25 325 LYS A N 1
ATOM 2394 C CA . LYS A 1 333 ? 11.508 80.191 203.209 1.00 113.85 325 LYS A CA 1
ATOM 2395 C C . LYS A 1 333 ? 11.767 79.175 202.106 1.00 120.95 325 LYS A C 1
ATOM 2396 O O . LYS A 1 333 ? 10.825 78.626 201.529 1.00 129.73 325 LYS A O 1
ATOM 2402 N N . PRO A 1 334 ? 13.042 78.919 201.794 1.00 119.44 326 PRO A N 1
ATOM 2403 C CA . PRO A 1 334 ? 13.331 77.861 200.827 1.00 119.34 326 PRO A CA 1
ATOM 2404 C C . PRO A 1 334 ? 13.089 76.484 201.436 1.00 119.79 326 PRO A C 1
ATOM 2405 O O . PRO A 1 334 ? 12.970 76.362 202.660 1.00 122.10 326 PRO A O 1
ATOM 2409 N N . ASN A 1 335 ? 12.987 75.471 200.580 1.00 123.27 327 ASN A N 1
ATOM 2410 C CA . ASN A 1 335 ? 12.862 74.073 201.003 1.00 132.83 327 ASN A CA 1
ATOM 2411 C C . ASN A 1 335 ? 11.603 73.700 201.796 1.00 136.24 327 ASN A C 1
ATOM 2412 O O . ASN A 1 335 ? 11.626 72.793 202.638 1.00 135.98 327 ASN A O 1
ATOM 2417 N N . THR A 1 336 ? 10.513 74.409 201.513 1.00 141.60 328 THR A N 1
ATOM 2418 C CA . THR A 1 336 ? 9.167 73.951 201.846 1.00 141.31 328 THR A CA 1
ATOM 2419 C C . THR A 1 336 ? 8.157 74.690 200.977 1.00 136.83 328 THR A C 1
ATOM 2420 O O . THR A 1 336 ? 8.534 75.515 200.147 1.00 134.60 328 THR A O 1
ATOM 2424 N N . ASP A 1 337 ? 6.878 74.409 201.187 1.00 138.04 329 ASP A N 1
ATOM 2425 C CA . ASP A 1 337 ? 5.819 74.939 200.341 1.00 136.93 329 ASP A CA 1
ATOM 2426 C C . ASP A 1 337 ? 4.944 75.897 201.138 1.00 135.52 329 ASP A C 1
ATOM 2427 O O . ASP A 1 337 ? 3.983 76.459 200.612 1.00 142.28 329 ASP A O 1
ATOM 2432 N N . ASP A 1 338 ? 5.283 76.075 202.412 1.00 130.60 330 ASP A N 1
ATOM 2433 C CA . ASP A 1 338 ? 4.459 76.856 203.333 1.00 132.69 330 ASP A CA 1
ATOM 2434 C C . ASP A 1 338 ? 4.399 78.341 202.984 1.00 132.74 330 ASP A C 1
ATOM 2435 O O . ASP A 1 338 ? 5.192 79.140 203.485 1.00 135.96 330 ASP A O 1
ATOM 2448 N N . ARG A 1 340 ? 2.029 80.213 203.822 1.00 130.13 332 ARG A N 1
ATOM 2449 C CA . ARG A 1 340 ? 1.234 80.844 204.874 1.00 122.83 332 ARG A CA 1
ATOM 2450 C C . ARG A 1 340 ? 1.951 82.037 205.498 1.00 121.30 332 ARG A C 1
ATOM 2451 O O . ARG A 1 340 ? 2.955 81.875 206.195 1.00 119.58 332 ARG A O 1
ATOM 2459 N N . ASP A 1 341 ? 1.414 83.229 205.247 1.00 127.80 333 ASP A N 1
ATOM 2460 C CA . ASP A 1 341 ? 2.062 84.482 205.621 1.00 129.94 333 ASP A CA 1
ATOM 2461 C C . ASP A 1 341 ? 3.472 84.570 205.062 1.00 123.11 333 ASP A C 1
ATOM 2462 O O . ASP A 1 341 ? 4.453 84.624 205.803 1.00 112.58 333 ASP A O 1
ATOM 2467 N N . ALA A 1 342 ? 3.570 84.559 203.739 1.00 126.10 334 ALA A N 1
ATOM 2468 C CA . ALA A 1 342 ? 4.836 84.833 203.074 1.00 121.23 334 ALA A CA 1
ATOM 2469 C C . ALA A 1 342 ? 5.000 86.339 203.055 1.00 118.68 334 ALA A C 1
ATOM 2470 O O . ALA A 1 342 ? 4.021 87.073 203.215 1.00 120.15 334 ALA A O 1
ATOM 2472 N N . PRO A 1 343 ? 6.241 86.824 202.914 1.00 111.78 335 PRO A N 1
ATOM 2473 C CA . PRO A 1 343 ? 6.423 88.250 202.621 1.00 106.68 335 PRO A CA 1
ATOM 2474 C C . PRO A 1 343 ? 5.840 88.558 201.242 1.00 109.04 335 PRO A C 1
ATOM 2475 O O . PRO A 1 343 ? 5.107 89.535 201.083 1.00 121.69 335 PRO A O 1
ATOM 2479 N N . SER A 1 344 ? 6.143 87.695 200.276 1.00 100.86 336 SER A N 1
ATOM 2480 C CA . SER A 1 344 ? 5.853 87.918 198.861 1.00 102.39 336 SER A CA 1
ATOM 2481 C C . SER A 1 344 ? 4.439 88.388 198.498 1.00 96.10 336 SER A C 1
ATOM 2482 O O . SER A 1 344 ? 4.277 89.165 197.559 1.00 101.33 336 SER A O 1
ATOM 2485 N N . LEU A 1 345 ? 3.421 87.888 199.193 1.00 91.89 337 LEU A N 1
ATOM 2486 C CA . LEU A 1 345 ? 2.039 88.276 198.904 1.00 107.26 337 LEU A CA 1
ATOM 2487 C C . LEU A 1 345 ? 1.871 89.786 199.047 1.00 108.36 337 LEU A C 1
ATOM 2488 O O . LEU A 1 345 ? 1.245 90.439 198.210 1.00 112.40 337 LEU A O 1
ATOM 2493 N N . SER A 1 346 ? 2.455 90.331 200.110 1.00 104.55 338 SER A N 1
ATOM 2494 C CA . SER A 1 346 ? 2.416 91.763 200.377 1.00 112.26 338 SER A CA 1
ATOM 2495 C C . SER A 1 346 ? 3.210 92.524 199.324 1.00 110.02 338 SER A C 1
ATOM 2496 O O . SER A 1 346 ? 2.842 93.632 198.933 1.00 115.69 338 SER A O 1
ATOM 2499 N N . ILE A 1 347 ? 4.300 91.917 198.868 1.00 108.04 339 ILE A N 1
ATOM 2500 C CA . ILE A 1 347 ? 5.149 92.521 197.853 1.00 110.74 339 ILE A CA 1
ATOM 2501 C C . ILE A 1 347 ? 4.428 92.545 196.508 1.00 116.70 339 ILE A C 1
ATOM 2502 O O . ILE A 1 347 ? 4.510 93.529 195.771 1.00 121.74 339 ILE A O 1
ATOM 2507 N N . ILE A 1 348 ? 3.733 91.455 196.191 1.00 109.65 340 ILE A N 1
ATOM 2508 C CA . ILE A 1 348 ? 2.929 91.371 194.974 1.00 106.83 340 ILE A CA 1
ATOM 2509 C C . ILE A 1 348 ? 1.799 92.387 195.003 1.00 110.35 340 ILE A C 1
ATOM 2510 O O . ILE A 1 348 ? 1.687 93.233 194.113 1.00 111.94 340 ILE A O 1
ATOM 2515 N N . ALA A 1 349 ? 0.968 92.296 196.037 1.00 106.51 341 ALA A N 1
ATOM 2516 C CA . ALA A 1 349 ? -0.196 93.161 196.194 1.00 110.31 341 ALA A CA 1
ATOM 2517 C C . ALA A 1 349 ? 0.160 94.645 196.156 1.00 117.57 341 ALA A C 1
ATOM 2518 O O . ALA A 1 349 ? -0.675 95.476 195.805 1.00 128.43 341 ALA A O 1
ATOM 2520 N N . ALA A 1 350 ? 1.389 94.982 196.535 1.00 116.13 342 ALA A N 1
ATOM 2521 C CA . ALA A 1 350 ? 1.847 96.360 196.438 1.00 112.08 342 ALA A CA 1
ATOM 2522 C C . ALA A 1 350 ? 1.973 96.729 194.967 1.00 110.36 342 ALA A C 1
ATOM 2523 O O . ALA A 1 350 ? 1.429 97.736 194.516 1.00 112.15 342 ALA A O 1
ATOM 2525 N N . LEU A 1 351 ? 2.673 95.879 194.223 1.00 104.47 343 LEU A N 1
ATOM 2526 C CA . LEU A 1 351 ? 2.901 96.067 192.796 1.00 111.71 343 LEU A CA 1
ATOM 2527 C C . LEU A 1 351 ? 1.608 96.069 191.981 1.00 134.26 343 LEU A C 1
ATOM 2528 O O . LEU A 1 351 ? 1.494 96.798 190.994 1.00 149.84 343 LEU A O 1
ATOM 2533 N N . GLN A 1 352 ? 0.642 95.248 192.384 1.00 132.24 344 GLN A N 1
ATOM 2534 C CA . GLN A 1 352 ? -0.649 95.215 191.705 1.00 125.49 344 GLN A CA 1
ATOM 2535 C C . GLN A 1 352 ? -1.391 96.525 191.940 1.00 127.70 344 GLN A C 1
ATOM 2536 O O . GLN A 1 352 ? -2.076 97.030 191.054 1.00 140.18 344 GLN A O 1
ATOM 2542 N N . ASP A 1 353 ? -1.237 97.074 193.141 1.00 122.47 345 ASP A N 1
ATOM 2543 C CA . ASP A 1 353 ? -1.908 98.308 193.524 1.00 126.08 345 ASP A CA 1
ATOM 2544 C C . ASP A 1 353 ? -1.391 99.523 192.755 1.00 116.74 345 ASP A C 1
ATOM 2545 O O . ASP A 1 353 ? -2.037 100.573 192.742 1.00 121.41 345 ASP A O 1
ATOM 2550 N N . ALA A 1 354 ? -0.219 99.392 192.139 1.00 108.38 346 ALA A N 1
ATOM 2551 C CA . ALA A 1 354 ? 0.285 100.432 191.248 1.00 118.48 346 ALA A CA 1
ATOM 2552 C C . ALA A 1 354 ? 0.183 99.943 189.803 1.00 132.92 346 ALA A C 1
ATOM 2553 O O . ALA A 1 354 ? 0.943 100.361 188.927 1.00 137.82 346 ALA A O 1
ATOM 2555 N N . GLY A 1 355 ? -0.763 99.035 189.574 1.00 139.30 347 GLY A N 1
ATOM 2556 C CA . GLY A 1 355 ? -1.094 98.535 188.247 1.00 149.39 347 GLY A CA 1
ATOM 2557 C C . GLY A 1 355 ? -0.002 97.826 187.475 1.00 151.57 347 GLY A C 1
ATOM 2558 O O . GLY A 1 355 ? 0.480 98.338 186.474 1.00 157.47 347 GLY A O 1
ATOM 2559 N N . ALA A 1 356 ? 0.405 96.652 187.939 1.00 147.74 348 ALA A N 1
ATOM 2560 C CA . ALA A 1 356 ? 1.383 95.877 187.184 1.00 145.07 348 ALA A CA 1
ATOM 2561 C C . ALA A 1 356 ? 1.071 94.381 187.107 1.00 145.86 348 ALA A C 1
ATOM 2562 O O . ALA A 1 356 ? -0.027 93.929 187.488 1.00 153.08 348 ALA A O 1
ATOM 2564 N N . THR A 1 357 ? 2.048 93.613 186.631 1.00 139.18 349 THR A N 1
ATOM 2565 C CA . THR A 1 357 ? 1.786 92.264 186.157 1.00 137.80 349 THR A CA 1
ATOM 2566 C C . THR A 1 357 ? 2.936 91.334 186.513 1.00 135.07 349 THR A C 1
ATOM 2567 O O . THR A 1 357 ? 4.113 91.726 186.450 1.00 144.54 349 THR A O 1
ATOM 2571 N N . VAL A 1 358 ? 2.595 90.108 186.904 1.00 126.86 350 VAL A N 1
ATOM 2572 C CA . VAL A 1 358 ? 3.459 89.371 187.823 1.00 129.42 350 VAL A CA 1
ATOM 2573 C C . VAL A 1 358 ? 3.796 87.924 187.462 1.00 138.83 350 VAL A C 1
ATOM 2574 O O . VAL A 1 358 ? 3.043 87.008 187.801 1.00 139.39 350 VAL A O 1
ATOM 2578 N N . LYS A 1 359 ? 4.908 87.717 186.761 1.00 140.84 351 LYS A N 1
ATOM 2579 C CA . LYS A 1 359 ? 5.429 86.367 186.597 1.00 138.86 351 LYS A CA 1
ATOM 2580 C C . LYS A 1 359 ? 5.982 85.929 187.939 1.00 135.08 351 LYS A C 1
ATOM 2581 O O . LYS A 1 359 ? 6.506 86.748 188.695 1.00 133.18 351 LYS A O 1
ATOM 2587 N N . ALA A 1 360 ? 5.862 84.646 188.248 1.00 131.28 352 ALA A N 1
ATOM 2588 C CA . ALA A 1 360 ? 6.334 84.157 189.533 1.00 124.06 352 ALA A CA 1
ATOM 2589 C C . ALA A 1 360 ? 6.743 82.694 189.454 1.00 131.48 352 ALA A C 1
ATOM 2590 O O . ALA A 1 360 ? 5.958 81.839 189.039 1.00 138.87 352 ALA A O 1
ATOM 2592 N N . TYR A 1 361 ? 7.979 82.407 189.843 1.00 128.32 353 TYR A N 1
ATOM 2593 C CA . TYR A 1 361 ? 8.418 81.024 189.943 1.00 128.15 353 TYR A CA 1
ATOM 2594 C C . TYR A 1 361 ? 8.693 80.618 191.379 1.00 122.97 353 TYR A C 1
ATOM 2595 O O . TYR A 1 361 ? 9.377 81.327 192.122 1.00 119.41 353 TYR A O 1
ATOM 2604 N N . ASP A 1 362 ? 8.140 79.479 191.772 1.00 126.73 354 ASP A N 1
ATOM 2605 C CA . ASP A 1 362 ? 8.603 78.789 192.961 1.00 128.46 354 ASP A CA 1
ATOM 2606 C C . ASP A 1 362 ? 8.643 77.303 192.622 1.00 122.41 354 ASP A C 1
ATOM 2607 O O . ASP A 1 362 ? 7.715 76.773 192.000 1.00 121.71 354 ASP A O 1
ATOM 2612 N N . PRO A 1 363 ? 9.749 76.637 192.981 1.00 121.24 355 PRO A N 1
ATOM 2613 C CA . PRO A 1 363 ? 9.944 75.208 192.724 1.00 133.92 355 PRO A CA 1
ATOM 2614 C C . PRO A 1 363 ? 8.789 74.364 193.266 1.00 153.76 355 PRO A C 1
ATOM 2615 O O . PRO A 1 363 ? 8.294 73.485 192.559 1.00 170.61 355 PRO A O 1
ATOM 2619 N N . GLU A 1 364 ? 8.351 74.656 194.489 1.00 147.63 356 GLU A N 1
ATOM 2620 C CA . GLU A 1 364 ? 7.388 73.807 195.190 1.00 146.09 356 GLU A CA 1
ATOM 2621 C C . GLU A 1 364 ? 6.275 74.545 195.936 1.00 146.83 356 GLU A C 1
ATOM 2622 O O . GLU A 1 364 ? 5.502 73.920 196.666 1.00 150.90 356 GLU A O 1
ATOM 2628 N N . GLY A 1 365 ? 6.190 75.863 195.787 1.00 139.29 357 GLY A N 1
ATOM 2629 C CA . GLY A 1 365 ? 5.161 76.621 196.484 1.00 132.09 357 GLY A CA 1
ATOM 2630 C C . GLY A 1 365 ? 3.828 76.737 195.768 1.00 139.96 357 GLY A C 1
ATOM 2631 O O . GLY A 1 365 ? 2.773 76.713 196.423 1.00 144.50 357 GLY A O 1
ATOM 2632 N N . VAL A 1 366 ? 3.868 76.810 194.436 1.00 141.01 358 VAL A N 1
ATOM 2633 C CA . VAL A 1 366 ? 2.702 77.167 193.592 1.00 136.54 358 VAL A CA 1
ATOM 2634 C C . VAL A 1 366 ? 1.268 76.699 193.954 1.00 120.82 358 VAL A C 1
ATOM 2635 O O . VAL A 1 366 ? 0.412 77.543 194.236 1.00 119.04 358 VAL A O 1
ATOM 2639 N N . GLU A 1 367 ? 0.998 75.392 193.967 1.00 127.91 359 GLU A N 1
ATOM 2640 C CA . GLU A 1 367 ? -0.382 74.926 194.173 1.00 139.67 359 GLU A CA 1
ATOM 2641 C C . GLU A 1 367 ? -0.966 75.336 195.528 1.00 141.78 359 GLU A C 1
ATOM 2642 O O . GLU A 1 367 ? -2.184 75.342 195.712 1.00 143.81 359 GLU A O 1
ATOM 2648 N N . GLN A 1 368 ? -0.092 75.692 196.464 1.00 145.10 360 GLN A N 1
ATOM 2649 C CA . GLN A 1 368 ? -0.525 76.225 197.749 1.00 148.94 360 GLN A CA 1
ATOM 2650 C C . GLN A 1 368 ? -0.613 77.747 197.654 1.00 152.50 360 GLN A C 1
ATOM 2651 O O . GLN A 1 368 ? -1.493 78.376 198.244 1.00 155.94 360 GLN A O 1
ATOM 2657 N N . ALA A 1 369 ? 0.297 78.325 196.876 1.00 149.35 361 ALA A N 1
ATOM 2658 C CA . ALA A 1 369 ? 0.365 79.769 196.674 1.00 133.11 361 ALA A CA 1
ATOM 2659 C C . ALA A 1 369 ? -0.822 80.315 195.879 1.00 124.33 361 ALA A C 1
ATOM 2660 O O . ALA A 1 369 ? -1.229 81.461 196.067 1.00 113.46 361 ALA A O 1
ATOM 2662 N N . SER A 1 370 ? -1.367 79.492 194.989 1.00 128.01 362 SER A N 1
ATOM 2663 C CA . SER A 1 370 ? -2.470 79.902 194.123 1.00 134.54 362 SER A CA 1
ATOM 2664 C C . SER A 1 370 ? -3.751 80.279 194.877 1.00 132.68 362 SER A C 1
ATOM 2665 O O . SER A 1 370 ? -4.538 81.100 194.402 1.00 127.91 362 SER A O 1
ATOM 2668 N N . LYS A 1 371 ? -3.957 79.679 196.047 1.00 132.31 363 LYS A N 1
ATOM 2669 C CA . LYS A 1 371 ? -5.176 79.893 196.828 1.00 130.52 363 LYS A CA 1
ATOM 2670 C C . LYS A 1 371 ? -5.127 81.196 197.625 1.00 125.58 363 LYS A C 1
ATOM 2671 O O . LYS A 1 371 ? -6.135 81.635 198.181 1.00 124.28 363 LYS A O 1
ATOM 2685 N N . LEU A 1 373 ? -3.565 83.935 196.189 1.00 123.11 365 LEU A N 1
ATOM 2686 C CA . LEU A 1 373 ? -3.113 84.914 195.204 1.00 126.44 365 LEU A CA 1
ATOM 2687 C C . LEU A 1 373 ? -4.064 85.158 194.039 1.00 140.44 365 LEU A C 1
ATOM 2688 O O . LEU A 1 373 ? -4.434 84.230 193.320 1.00 147.57 365 LEU A O 1
ATOM 2693 N N . THR A 1 374 ? -4.443 86.419 193.850 1.00 142.22 366 THR A N 1
ATOM 2694 C CA . THR A 1 374 ? -5.244 86.813 192.700 1.00 143.43 366 THR A CA 1
ATOM 2695 C C . THR A 1 374 ? -4.321 87.138 191.541 1.00 144.75 366 THR A C 1
ATOM 2696 O O . THR A 1 374 ? -3.223 87.671 191.745 1.00 140.28 366 THR A O 1
ATOM 2700 N N . ASP A 1 375 ? -4.748 86.810 190.327 1.00 149.18 367 ASP A N 1
ATOM 2701 C CA . ASP A 1 375 ? -4.210 87.457 189.135 1.00 152.81 367 ASP A CA 1
ATOM 2702 C C . ASP A 1 375 ? -2.696 87.305 188.979 1.00 139.84 367 ASP A C 1
ATOM 2703 O O . ASP A 1 375 ? -1.980 88.309 188.951 1.00 135.74 367 ASP A O 1
ATOM 2708 N N . VAL A 1 376 ? -2.199 86.075 188.873 1.00 134.64 368 VAL A N 1
ATOM 2709 C CA . VAL A 1 376 ? -0.755 85.856 188.916 1.00 135.47 368 VAL A CA 1
ATOM 2710 C C . VAL A 1 376 ? -0.274 84.750 187.977 1.00 138.87 368 VAL A C 1
ATOM 2711 O O . VAL A 1 376 ? -0.521 83.576 188.231 1.00 140.97 368 VAL A O 1
ATOM 2715 N N . GLU A 1 377 ? 0.413 85.113 186.896 1.00 142.24 369 GLU A N 1
ATOM 2716 C CA . GLU A 1 377 ? 0.888 84.097 185.959 1.00 148.89 369 GLU A CA 1
ATOM 2717 C C . GLU A 1 377 ? 2.100 83.366 186.519 1.00 155.34 369 GLU A C 1
ATOM 2718 O O . GLU A 1 377 ? 3.217 83.891 186.521 1.00 164.05 369 GLU A O 1
ATOM 2724 N N . PHE A 1 378 ? 1.866 82.158 187.019 1.00 148.34 370 PHE A N 1
ATOM 2725 C CA . PHE A 1 378 ? 2.957 81.310 187.463 1.00 134.57 370 PHE A CA 1
ATOM 2726 C C . PHE A 1 378 ? 3.635 80.734 186.230 1.00 136.85 370 PHE A C 1
ATOM 2727 O O . PHE A 1 378 ? 3.072 80.752 185.136 1.00 145.41 370 PHE A O 1
ATOM 2735 N N . VAL A 1 379 ? 4.851 80.234 186.401 1.00 137.18 371 VAL A N 1
ATOM 2736 C CA . VAL A 1 379 ? 5.566 79.628 185.289 1.00 148.69 371 VAL A CA 1
ATOM 2737 C C . VAL A 1 379 ? 6.130 78.268 185.671 1.00 155.06 371 VAL A C 1
ATOM 2738 O O . VAL A 1 379 ? 5.717 77.665 186.665 1.00 159.06 371 VAL A O 1
ATOM 2742 N N . GLU A 1 380 ? 7.068 77.781 184.868 1.00 154.80 372 GLU A N 1
ATOM 2743 C CA . GLU A 1 380 ? 7.647 76.460 185.078 1.00 155.81 372 GLU A CA 1
ATOM 2744 C C . GLU A 1 380 ? 9.121 76.598 185.429 1.00 152.63 372 GLU A C 1
ATOM 2745 O O . GLU A 1 380 ? 9.769 75.628 185.834 1.00 157.21 372 GLU A O 1
ATOM 2751 N N . ASN A 1 381 ? 9.645 77.811 185.288 1.00 148.86 373 ASN A N 1
ATOM 2752 C CA . ASN A 1 381 ? 11.083 78.004 185.185 1.00 145.97 373 ASN A CA 1
ATOM 2753 C C . ASN A 1 381 ? 11.513 79.430 185.519 1.00 142.88 373 ASN A C 1
ATOM 2754 O O . ASN A 1 381 ? 10.882 80.387 185.074 1.00 145.91 373 ASN A O 1
ATOM 2759 N N . PRO A 1 382 ? 12.584 79.573 186.319 1.00 136.61 374 PRO A N 1
ATOM 2760 C CA . PRO A 1 382 ? 13.027 80.885 186.810 1.00 127.14 374 PRO A CA 1
ATOM 2761 C C . PRO A 1 382 ? 13.481 81.814 185.689 1.00 125.39 374 PRO A C 1
ATOM 2762 O O . PRO A 1 382 ? 13.283 83.025 185.784 1.00 119.75 374 PRO A O 1
ATOM 2766 N N . TYR A 1 383 ? 14.089 81.253 184.649 1.00 134.54 375 TYR A N 1
ATOM 2767 C CA . TYR A 1 383 ? 14.528 82.044 183.505 1.00 139.84 375 TYR A CA 1
ATOM 2768 C C . TYR A 1 383 ? 13.337 82.577 182.714 1.00 144.55 375 TYR A C 1
ATOM 2769 O O . TYR A 1 383 ? 13.438 83.598 182.033 1.00 144.83 375 TYR A O 1
ATOM 2778 N N . ALA A 1 384 ? 12.209 81.882 182.816 1.00 144.63 376 ALA A N 1
ATOM 2779 C CA . ALA A 1 384 ? 10.996 82.276 182.107 1.00 141.71 376 ALA A CA 1
ATOM 2780 C C . ALA A 1 384 ? 10.242 83.381 182.841 1.00 142.71 376 ALA A C 1
ATOM 2781 O O . ALA A 1 384 ? 9.373 84.039 182.266 1.00 148.21 376 ALA A O 1
ATOM 2783 N N . ALA A 1 385 ? 10.579 83.582 184.112 1.00 140.53 377 ALA A N 1
ATOM 2784 C CA . ALA A 1 385 ? 9.936 84.608 184.930 1.00 135.20 377 ALA A CA 1
ATOM 2785 C C . ALA A 1 385 ? 10.382 86.003 184.512 1.00 137.53 377 ALA A C 1
ATOM 2786 O O . ALA A 1 385 ? 9.643 86.973 184.653 1.00 132.99 377 ALA A O 1
ATOM 2788 N N . ALA A 1 386 ? 11.602 86.096 184.000 1.00 144.99 378 ALA A N 1
ATOM 2789 C CA . ALA A 1 386 ? 12.162 87.366 183.559 1.00 146.57 378 ALA A CA 1
ATOM 2790 C C . ALA A 1 386 ? 11.798 87.658 182.107 1.00 154.12 378 ALA A C 1
ATOM 2791 O O . ALA A 1 386 ? 11.816 88.811 181.683 1.00 156.21 378 ALA A O 1
ATOM 2793 N N . ASP A 1 387 ? 11.461 86.612 181.354 1.00 153.10 379 ASP A N 1
ATOM 2794 C CA . ASP A 1 387 ? 11.265 86.700 179.903 1.00 153.18 379 ASP A CA 1
ATOM 2795 C C . ASP A 1 387 ? 10.365 87.828 179.434 1.00 148.38 379 ASP A C 1
ATOM 2796 O O . ASP A 1 387 ? 9.151 87.657 179.313 1.00 153.94 379 ASP A O 1
ATOM 2801 N N . GLY A 1 388 ? 10.958 88.982 179.153 1.00 142.91 380 GLY A N 1
ATOM 2802 C CA . GLY A 1 388 ? 10.169 90.108 178.688 1.00 138.03 380 GLY A CA 1
ATOM 2803 C C . GLY A 1 388 ? 9.434 90.729 179.853 1.00 138.20 380 GLY A C 1
ATOM 2804 O O . GLY A 1 388 ? 8.226 90.992 179.774 1.00 135.14 380 GLY A O 1
ATOM 2805 N N . ALA A 1 389 ? 10.161 90.935 180.948 1.00 145.08 381 ALA A N 1
ATOM 2806 C CA . ALA A 1 389 ? 9.627 91.652 182.092 1.00 144.08 381 ALA A CA 1
ATOM 2807 C C . ALA A 1 389 ? 10.322 93.005 182.083 1.00 150.30 381 ALA A C 1
ATOM 2808 O O . ALA A 1 389 ? 11.223 93.239 181.276 1.00 149.57 381 ALA A O 1
ATOM 2810 N N . ASP A 1 390 ? 9.910 93.906 182.961 1.00 155.59 382 ASP A N 1
ATOM 2811 C CA . ASP A 1 390 ? 10.592 95.184 183.076 1.00 159.58 382 ASP A CA 1
ATOM 2812 C C . ASP A 1 390 ? 11.650 95.070 184.156 1.00 150.56 382 ASP A C 1
ATOM 2813 O O . ASP A 1 390 ? 12.616 95.832 184.179 1.00 151.87 382 ASP A O 1
ATOM 2818 N N . ALA A 1 391 ? 11.472 94.084 185.029 1.00 139.74 383 ALA A N 1
ATOM 2819 C CA . ALA A 1 391 ? 12.391 93.850 186.133 1.00 130.57 383 ALA A CA 1
ATOM 2820 C C . ALA A 1 391 ? 12.206 92.454 186.714 1.00 131.61 383 ALA A C 1
ATOM 2821 O O . ALA A 1 391 ? 11.154 91.835 186.550 1.00 136.74 383 ALA A O 1
ATOM 2823 N N . LEU A 1 392 ? 13.239 91.965 187.393 1.00 127.72 384 LEU A N 1
ATOM 2824 C CA . LEU A 1 392 ? 13.162 90.692 188.098 1.00 123.76 384 LEU A CA 1
ATOM 2825 C C . LEU A 1 392 ? 13.498 90.886 189.570 1.00 120.53 384 LEU A C 1
ATOM 2826 O O . LEU A 1 392 ? 14.485 91.538 189.912 1.00 113.92 384 LEU A O 1
ATOM 2831 N N . VAL A 1 393 ? 12.668 90.323 190.441 1.00 120.48 385 VAL A N 1
ATOM 2832 C CA . VAL A 1 393 ? 12.907 90.394 191.875 1.00 115.27 385 VAL A CA 1
ATOM 2833 C C . VAL A 1 393 ? 13.214 89.007 192.423 1.00 117.64 385 VAL A C 1
ATOM 2834 O O . VAL A 1 393 ? 12.494 88.046 192.142 1.00 121.06 385 VAL A O 1
ATOM 2838 N N . ILE A 1 394 ? 14.293 88.902 193.191 1.00 116.27 386 ILE A N 1
ATOM 2839 C CA . ILE A 1 394 ? 14.561 87.688 193.949 1.00 116.27 386 ILE A CA 1
ATOM 2840 C C . ILE A 1 394 ? 14.010 87.894 195.354 1.00 110.85 386 ILE A C 1
ATOM 2841 O O . ILE A 1 394 ? 14.300 88.901 195.997 1.00 105.95 386 ILE A O 1
ATOM 2846 N N . VAL A 1 395 ? 13.207 86.948 195.827 1.00 111.16 387 VAL A N 1
ATOM 2847 C CA . VAL A 1 395 ? 12.575 87.075 197.136 1.00 105.76 387 VAL A CA 1
ATOM 2848 C C . VAL A 1 395 ? 13.038 85.987 198.099 1.00 107.99 387 VAL A C 1
ATOM 2849 O O . VAL A 1 395 ? 13.440 86.271 199.229 1.00 108.27 387 VAL A O 1
ATOM 2853 N N . THR A 1 396 ? 12.978 84.741 197.642 1.00 104.63 388 THR A N 1
ATOM 2854 C CA . THR A 1 396 ? 13.319 83.601 198.482 1.00 112.32 388 THR A CA 1
ATOM 2855 C C . THR A 1 396 ? 14.505 82.838 197.908 1.00 118.44 388 THR A C 1
ATOM 2856 O O . THR A 1 396 ? 14.503 82.456 196.739 1.00 124.97 388 THR A O 1
ATOM 2860 N N . GLU A 1 397 ? 15.519 82.627 198.738 1.00 117.66 389 GLU A N 1
ATOM 2861 C CA . GLU A 1 397 ? 16.766 82.030 198.283 1.00 127.73 389 GLU A CA 1
ATOM 2862 C C . GLU A 1 397 ? 16.746 80.516 198.184 1.00 126.08 389 GLU A C 1
ATOM 2863 O O . GLU A 1 397 ? 17.446 79.833 198.938 1.00 127.15 389 GLU A O 1
ATOM 2869 N N . TRP A 1 398 ? 15.934 79.992 197.270 1.00 127.48 390 TRP A N 1
ATOM 2870 C CA . TRP A 1 398 ? 16.108 78.615 196.848 1.00 131.73 390 TRP A CA 1
ATOM 2871 C C . TRP A 1 398 ? 17.505 78.567 196.252 1.00 140.38 390 TRP A C 1
ATOM 2872 O O . TRP A 1 398 ? 17.836 79.368 195.377 1.00 141.91 390 TRP A O 1
ATOM 2883 N N . ASP A 1 399 ? 18.338 77.659 196.745 1.00 148.76 391 ASP A N 1
ATOM 2884 C CA . ASP A 1 399 ? 19.748 77.634 196.363 1.00 150.61 391 ASP A CA 1
ATOM 2885 C C . ASP A 1 399 ? 20.002 77.395 194.872 1.00 143.48 391 ASP A C 1
ATOM 2886 O O . ASP A 1 399 ? 21.126 77.565 194.401 1.00 149.48 391 ASP A O 1
ATOM 2891 N N . ALA A 1 400 ? 18.968 76.995 194.136 1.00 136.64 392 ALA A N 1
ATOM 2892 C CA . ALA A 1 400 ? 19.088 76.832 192.691 1.00 144.06 392 ALA A CA 1
ATOM 2893 C C . ALA A 1 400 ? 19.333 78.182 192.030 1.00 138.28 392 ALA A C 1
ATOM 2894 O O . ALA A 1 400 ? 19.985 78.271 190.989 1.00 146.23 392 ALA A O 1
ATOM 2896 N N . PHE A 1 401 ? 18.807 79.231 192.654 1.00 130.50 393 PHE A N 1
ATOM 2897 C CA . PHE A 1 401 ? 18.974 80.597 192.175 1.00 144.05 393 PHE A CA 1
ATOM 2898 C C . PHE A 1 401 ? 20.418 81.066 192.324 1.00 151.21 393 PHE A C 1
ATOM 2899 O O . PHE A 1 401 ? 20.903 81.868 191.528 1.00 151.33 393 PHE A O 1
ATOM 2907 N N . ARG A 1 402 ? 21.101 80.554 193.344 1.00 153.16 394 ARG A N 1
ATOM 2908 C CA . ARG A 1 402 ? 22.454 80.999 193.672 1.00 154.68 394 ARG A CA 1
ATOM 2909 C C . ARG A 1 402 ? 23.454 80.755 192.542 1.00 156.22 394 ARG A C 1
ATOM 2910 O O . ARG A 1 402 ? 24.456 81.460 192.429 1.00 160.22 394 ARG A O 1
ATOM 2918 N N . ALA A 1 403 ? 23.178 79.759 191.705 1.00 150.27 395 ALA A N 1
ATOM 2919 C CA . ALA A 1 403 ? 24.005 79.505 190.530 1.00 151.16 395 ALA A CA 1
ATOM 2920 C C . ALA A 1 403 ? 23.159 79.555 189.258 1.00 146.75 395 ALA A C 1
ATOM 2921 O O . ALA A 1 403 ? 22.690 78.527 188.768 1.00 153.83 395 ALA A O 1
ATOM 2923 N N . LEU A 1 404 ? 22.955 80.760 188.737 1.00 135.89 396 LEU A N 1
ATOM 2924 C CA . LEU A 1 404 ? 22.195 80.945 187.506 1.00 141.85 396 LEU A CA 1
ATOM 2925 C C . LEU A 1 404 ? 22.977 81.793 186.507 1.00 153.25 396 LEU A C 1
ATOM 2926 O O . LEU A 1 404 ? 23.926 82.494 186.872 1.00 158.85 396 LEU A O 1
ATOM 2931 N N . ASP A 1 405 ? 22.576 81.719 185.242 1.00 159.22 397 ASP A N 1
ATOM 2932 C CA . ASP A 1 405 ? 23.184 82.534 184.201 1.00 162.59 397 ASP A CA 1
ATOM 2933 C C . ASP A 1 405 ? 22.573 83.933 184.222 1.00 153.73 397 ASP A C 1
ATOM 2934 O O . ASP A 1 405 ? 21.392 84.112 183.918 1.00 150.66 397 ASP A O 1
ATOM 2939 N N . LEU A 1 406 ? 23.379 84.924 184.591 1.00 150.51 398 LEU A N 1
ATOM 2940 C CA . LEU A 1 406 ? 22.924 86.310 184.645 1.00 149.30 398 LEU A CA 1
ATOM 2941 C C . LEU A 1 406 ? 22.786 86.886 183.244 1.00 147.36 398 LEU A C 1
ATOM 2942 O O . LEU A 1 406 ? 21.982 87.786 183.006 1.00 143.34 398 LEU A O 1
ATOM 2947 N N . THR A 1 407 ? 23.579 86.358 182.319 1.00 148.26 399 THR A N 1
ATOM 2948 C CA . THR A 1 407 ? 23.706 86.928 180.984 1.00 154.40 399 THR A CA 1
ATOM 2949 C C . THR A 1 407 ? 22.526 86.606 180.060 1.00 161.13 399 THR A C 1
ATOM 2950 O O . THR A 1 407 ? 22.304 87.304 179.066 1.00 170.96 399 THR A O 1
ATOM 2954 N N . ARG A 1 408 ? 21.773 85.556 180.379 1.00 154.83 400 ARG A N 1
ATOM 2955 C CA . ARG A 1 408 ? 20.541 85.258 179.654 1.00 152.83 400 ARG A CA 1
ATOM 2956 C C . ARG A 1 408 ? 19.523 86.342 179.970 1.00 147.31 400 ARG A C 1
ATOM 2957 O O . ARG A 1 408 ? 18.804 86.823 179.093 1.00 154.87 400 ARG A O 1
ATOM 2965 N N . ILE A 1 409 ? 19.505 86.742 181.237 1.00 142.09 401 ILE A N 1
ATOM 2966 C CA . ILE A 1 409 ? 18.495 87.639 181.784 1.00 144.84 401 ILE A CA 1
ATOM 2967 C C . ILE A 1 409 ? 18.545 89.055 181.212 1.00 154.40 401 ILE A C 1
ATOM 2968 O O . ILE A 1 409 ? 17.502 89.668 180.979 1.00 156.13 401 ILE A O 1
ATOM 2973 N N . LYS A 1 410 ? 19.749 89.584 181.011 1.00 157.86 402 LYS A N 1
ATOM 2974 C CA . LYS A 1 410 ? 19.903 90.893 180.382 1.00 163.93 402 LYS A CA 1
ATOM 2975 C C . LYS A 1 410 ? 19.276 90.870 178.990 1.00 170.45 402 LYS A C 1
ATOM 2976 O O . LYS A 1 410 ? 18.713 91.869 178.531 1.00 178.94 402 LYS A O 1
ATOM 2982 N N . ASN A 1 411 ? 19.355 89.711 178.338 1.00 164.06 403 ASN A N 1
ATOM 2983 C CA . ASN A 1 411 ? 18.770 89.510 177.017 1.00 164.66 403 ASN A CA 1
ATOM 2984 C C . ASN A 1 411 ? 17.303 89.099 177.112 1.00 157.27 403 ASN A C 1
ATOM 2985 O O . ASN A 1 411 ? 16.595 89.040 176.103 1.00 159.07 403 ASN A O 1
ATOM 2990 N N . SER A 1 412 ? 16.858 88.814 178.333 1.00 152.42 404 SER A N 1
ATOM 2991 C CA . SER A 1 412 ? 15.497 88.350 178.585 1.00 152.70 404 SER A CA 1
ATOM 2992 C C . SER A 1 412 ? 14.604 89.481 179.091 1.00 153.24 404 SER A C 1
ATOM 2993 O O . SER A 1 412 ? 13.412 89.281 179.336 1.00 154.81 404 SER A O 1
ATOM 2996 N N . LEU A 1 413 ? 15.183 90.667 179.248 1.00 153.88 405 LEU A N 1
ATOM 2997 C CA . LEU A 1 413 ? 14.477 91.781 179.875 1.00 151.77 405 LEU A CA 1
ATOM 2998 C C . LEU A 1 413 ? 14.203 92.979 178.971 1.00 149.82 405 LEU A C 1
ATOM 2999 O O . LEU A 1 413 ? 15.020 93.341 178.124 1.00 155.65 405 LEU A O 1
ATOM 3004 N N . LYS A 1 414 ? 13.047 93.599 179.188 1.00 144.04 406 LYS A N 1
ATOM 3005 C CA . LYS A 1 414 ? 12.682 94.832 178.508 1.00 144.42 406 LYS A CA 1
ATOM 3006 C C . LYS A 1 414 ? 13.412 95.999 179.166 1.00 144.25 406 LYS A C 1
ATOM 3007 O O . LYS A 1 414 ? 13.578 97.066 178.569 1.00 145.19 406 LYS A O 1
ATOM 3013 N N . SER A 1 415 ? 13.837 95.786 180.409 1.00 139.56 407 SER A N 1
ATOM 3014 C CA . SER A 1 415 ? 14.652 96.753 181.134 1.00 140.00 407 SER A CA 1
ATOM 3015 C C . SER A 1 415 ? 15.572 95.999 182.092 1.00 141.90 407 SER A C 1
ATOM 3016 O O . SER A 1 415 ? 15.110 95.172 182.878 1.00 142.29 407 SER A O 1
ATOM 3019 N N . PRO A 1 416 ? 16.882 96.296 182.039 1.00 144.09 408 PRO A N 1
ATOM 3020 C CA . PRO A 1 416 ? 17.931 95.537 182.734 1.00 144.60 408 PRO A CA 1
ATOM 3021 C C . PRO A 1 416 ? 17.927 95.772 184.243 1.00 145.31 408 PRO A C 1
ATOM 3022 O O . PRO A 1 416 ? 18.938 96.205 184.798 1.00 152.40 408 PRO A O 1
ATOM 3026 N N . VAL A 1 417 ? 16.800 95.496 184.891 1.00 137.85 409 VAL A N 1
ATOM 3027 C CA . VAL A 1 417 ? 16.618 95.851 186.294 1.00 129.12 409 VAL A CA 1
ATOM 3028 C C . VAL A 1 417 ? 16.434 94.627 187.192 1.00 123.71 409 VAL A C 1
ATOM 3029 O O . VAL A 1 417 ? 15.463 93.884 187.051 1.00 129.96 409 VAL A O 1
ATOM 3033 N N . LEU A 1 418 ? 17.373 94.416 188.111 1.00 120.31 410 LEU A N 1
ATOM 3034 C CA . LEU A 1 418 ? 17.288 93.293 189.042 1.00 123.16 410 LEU A CA 1
ATOM 3035 C C . LEU A 1 418 ? 17.276 93.754 190.494 1.00 122.25 410 LEU A C 1
ATOM 3036 O O . LEU A 1 418 ? 18.064 94.615 190.890 1.00 115.18 410 LEU A O 1
ATOM 3041 N N . VAL A 1 419 ? 16.378 93.180 191.288 1.00 120.91 411 VAL A N 1
ATOM 3042 C CA . VAL A 1 419 ? 16.353 93.466 192.717 1.00 112.92 411 VAL A CA 1
ATOM 3043 C C . VAL A 1 419 ? 16.624 92.210 193.529 1.00 117.98 411 VAL A C 1
ATOM 3044 O O . VAL A 1 419 ? 15.721 91.394 193.752 1.00 118.69 411 VAL A O 1
ATOM 3048 N N . ASP A 1 420 ? 17.870 92.045 193.960 1.00 124.62 412 ASP A N 1
ATOM 3049 C CA . ASP A 1 420 ? 18.197 91.005 194.924 1.00 131.22 412 ASP A CA 1
ATOM 3050 C C . ASP A 1 420 ? 17.602 91.483 196.245 1.00 121.00 412 ASP A C 1
ATOM 3051 O O . ASP A 1 420 ? 17.641 92.676 196.543 1.00 120.97 412 ASP A O 1
ATOM 3056 N N . LEU A 1 421 ? 17.011 90.580 197.020 1.00 112.90 413 LEU A N 1
ATOM 3057 C CA . LEU A 1 421 ? 16.458 90.966 198.314 1.00 100.93 413 LEU A CA 1
ATOM 3058 C C . LEU A 1 421 ? 16.980 90.077 199.430 1.00 112.35 413 LEU A C 1
ATOM 3059 O O . LEU A 1 421 ? 16.674 90.293 200.601 1.00 122.58 413 LEU A O 1
ATOM 3064 N N . ARG A 1 422 ? 17.771 89.078 199.057 1.00 115.01 414 ARG A N 1
ATOM 3065 C CA . ARG A 1 422 ? 18.432 88.222 200.028 1.00 125.18 414 ARG A CA 1
ATOM 3066 C C . ARG A 1 422 ? 19.942 88.309 199.821 1.00 139.42 414 ARG A C 1
ATOM 3067 O O . ARG A 1 422 ? 20.704 87.472 200.314 1.00 148.58 414 ARG A O 1
ATOM 3075 N N . ASN A 1 423 ? 20.357 89.330 199.071 1.00 137.04 415 ASN A N 1
ATOM 3076 C CA . ASN A 1 423 ? 21.769 89.698 198.909 1.00 133.11 415 ASN A CA 1
ATOM 3077 C C . ASN A 1 423 ? 22.724 88.579 198.478 1.00 133.75 415 ASN A C 1
ATOM 3078 O O . ASN A 1 423 ? 23.898 88.584 198.845 1.00 137.28 415 ASN A O 1
ATOM 3083 N N . ILE A 1 424 ? 22.227 87.636 197.686 1.00 134.34 416 ILE A N 1
ATOM 3084 C CA . ILE A 1 424 ? 23.036 86.497 197.256 1.00 138.07 416 ILE A CA 1
ATOM 3085 C C . ILE A 1 424 ? 24.088 86.866 196.207 1.00 145.42 416 ILE A C 1
ATOM 3086 O O . ILE A 1 424 ? 25.276 86.610 196.397 1.00 147.62 416 ILE A O 1
ATOM 3091 N N . TYR A 1 425 ? 23.650 87.489 195.118 1.00 148.10 417 TYR A N 1
ATOM 3092 C CA . TYR A 1 425 ? 24.543 87.819 194.011 1.00 155.14 417 TYR A CA 1
ATOM 3093 C C . TYR A 1 425 ? 25.490 88.973 194.329 1.00 154.96 417 TYR A C 1
ATOM 3094 O O . TYR A 1 425 ? 25.044 90.077 194.642 1.00 154.84 417 TYR A O 1
ATOM 3103 N N . PRO A 1 426 ? 26.805 88.715 194.259 1.00 155.30 418 PRO A N 1
ATOM 3104 C CA . PRO A 1 426 ? 27.796 89.791 194.368 1.00 157.57 418 PRO A CA 1
ATOM 3105 C C . PRO A 1 426 ? 27.638 90.765 193.200 1.00 160.28 418 PRO A C 1
ATOM 3106 O O . PRO A 1 426 ? 27.558 90.326 192.053 1.00 168.76 418 PRO A O 1
ATOM 3110 N N . PRO A 1 427 ? 27.596 92.077 193.490 1.00 154.84 419 PRO A N 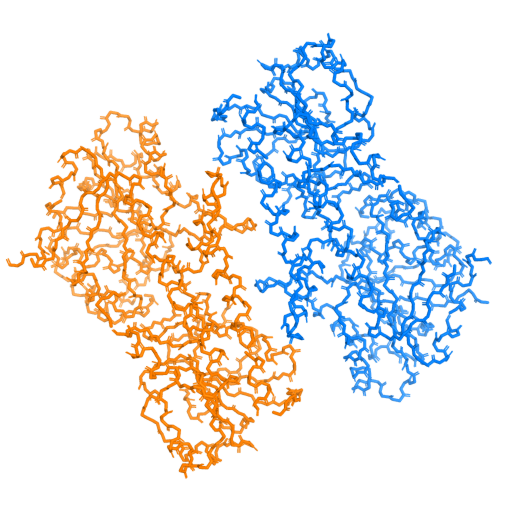1
ATOM 3111 C CA . PRO A 1 427 ? 27.234 93.130 192.530 1.00 157.09 419 PRO A CA 1
ATOM 3112 C C . PRO A 1 427 ? 28.190 93.231 191.343 1.00 163.64 419 PRO A C 1
ATOM 3113 O O . PRO A 1 427 ? 27.817 93.803 190.316 1.00 168.28 419 PRO A O 1
ATOM 3117 N N . ALA A 1 428 ? 29.405 92.710 191.489 1.00 162.47 420 ALA A N 1
ATOM 3118 C CA . ALA A 1 428 ? 30.380 92.721 190.400 1.00 167.16 420 ALA A CA 1
ATOM 3119 C C . ALA A 1 428 ? 29.853 91.938 189.200 1.00 171.93 420 ALA A C 1
ATOM 3120 O O . ALA A 1 428 ? 30.063 92.332 188.055 1.00 173.59 420 ALA A O 1
ATOM 3122 N N . GLU A 1 429 ? 29.154 90.839 189.474 1.00 171.68 421 GLU A N 1
ATOM 3123 C CA . GLU A 1 429 ? 28.521 90.038 188.429 1.00 173.19 421 GLU A CA 1
ATOM 3124 C C . GLU A 1 429 ? 27.460 90.848 187.695 1.00 170.36 421 GLU A C 1
ATOM 3125 O O . GLU A 1 429 ? 27.379 90.818 186.467 1.00 182.54 421 GLU A O 1
ATOM 3131 N N . LEU A 1 430 ? 26.648 91.573 188.457 1.00 157.38 422 LEU A N 1
ATOM 3132 C CA . LEU A 1 430 ? 25.612 92.414 187.871 1.00 158.29 422 LEU A CA 1
ATOM 3133 C C . LEU A 1 430 ? 26.230 93.627 187.184 1.00 175.36 422 LEU A C 1
ATOM 3134 O O . LEU A 1 430 ? 25.642 94.182 186.256 1.00 181.97 422 LEU A O 1
ATOM 3139 N N . GLU A 1 431 ? 27.414 94.036 187.633 1.00 181.12 423 GLU A N 1
ATOM 3140 C CA . GLU A 1 431 ? 28.158 95.076 186.929 1.00 183.49 423 GLU A CA 1
ATOM 3141 C C . GLU A 1 431 ? 28.707 94.492 185.641 1.00 177.48 423 GLU A C 1
ATOM 3142 O O . GLU A 1 431 ? 28.717 95.150 184.602 1.00 174.23 423 GLU A O 1
ATOM 3148 N N . ARG A 1 432 ? 29.157 93.244 185.720 1.00 176.49 424 ARG A N 1
ATOM 3149 C CA . ARG A 1 432 ? 29.716 92.558 184.565 1.00 181.45 424 ARG A CA 1
ATOM 3150 C C . ARG A 1 432 ? 28.663 92.368 183.482 1.00 175.77 424 ARG A C 1
ATOM 3151 O O . ARG A 1 432 ? 28.926 92.611 182.301 1.00 180.18 424 ARG A O 1
ATOM 3159 N N . ALA A 1 433 ? 27.474 91.923 183.882 1.00 168.60 425 ALA A N 1
ATOM 3160 C CA . ALA A 1 433 ? 26.372 91.765 182.938 1.00 166.77 425 ALA A CA 1
ATOM 3161 C C . ALA A 1 433 ? 25.616 93.082 182.761 1.00 168.22 425 ALA A C 1
ATOM 3162 O O . ALA A 1 433 ? 24.484 93.093 182.285 1.00 164.54 425 ALA A O 1
ATOM 3164 N N . GLY A 1 434 ? 26.247 94.185 183.158 1.00 171.18 426 GLY A N 1
ATOM 3165 C CA . GLY A 1 434 ? 25.684 95.519 183.005 1.00 174.16 426 GLY A CA 1
ATOM 3166 C C . GLY A 1 434 ? 24.322 95.757 183.639 1.00 169.74 426 GLY A C 1
ATOM 3167 O O . GLY A 1 434 ? 23.598 96.656 183.226 1.00 164.70 426 GLY A O 1
ATOM 3168 N N . LEU A 1 435 ? 23.962 94.960 184.640 1.00 167.77 427 LEU A N 1
ATOM 3169 C CA . LEU A 1 435 ? 22.637 95.055 185.261 1.00 159.46 427 LEU A CA 1
ATOM 3170 C C . LEU A 1 435 ? 22.495 96.160 186.305 1.00 158.93 427 LEU A C 1
ATOM 3171 O O . LEU A 1 435 ? 23.473 96.584 186.922 1.00 164.24 427 LEU A O 1
ATOM 3176 N N . GLN A 1 436 ? 21.257 96.605 186.499 1.00 152.71 428 GLN A N 1
ATOM 3177 C CA . GLN A 1 436 ? 20.936 97.553 187.556 1.00 152.43 428 GLN A CA 1
ATOM 3178 C C . GLN A 1 436 ? 20.876 96.857 188.913 1.00 155.21 428 GLN A C 1
ATOM 3179 O O . GLN A 1 436 ? 19.848 96.286 189.288 1.00 150.91 428 GLN A O 1
ATOM 3185 N N . TYR A 1 437 ? 21.990 96.905 189.636 1.00 162.95 429 TYR A N 1
ATOM 3186 C CA . TYR A 1 437 ? 22.101 96.270 190.944 1.00 165.09 429 TYR A CA 1
ATOM 3187 C C . TYR A 1 437 ? 21.269 96.988 192.007 1.00 151.29 429 TYR A C 1
ATOM 3188 O O . TYR A 1 437 ? 21.296 98.215 192.106 1.00 155.53 429 TYR A O 1
ATOM 3197 N N . THR A 1 438 ? 20.525 96.209 192.789 1.00 139.25 430 THR A N 1
ATOM 3198 C CA . THR A 1 438 ? 19.780 96.723 193.937 1.00 127.62 430 THR A CA 1
ATOM 3199 C C . THR A 1 438 ? 19.611 95.616 194.971 1.00 130.38 430 THR A C 1
ATOM 3200 O O . THR A 1 438 ? 18.767 94.731 194.818 1.00 137.85 430 THR A O 1
ATOM 3204 N N . GLY A 1 439 ? 20.431 95.658 196.016 1.00 123.32 431 GLY A N 1
ATOM 3205 C CA . GLY A 1 439 ? 20.332 94.699 197.100 1.00 115.50 431 GLY A CA 1
ATOM 3206 C C . GLY A 1 439 ? 19.649 95.321 198.301 1.00 107.60 431 GLY A C 1
ATOM 3207 O O . GLY A 1 439 ? 18.887 96.276 198.158 1.00 106.55 431 GLY A O 1
ATOM 3208 N N . VAL A 1 440 ? 19.917 94.781 199.485 1.00 107.44 432 VAL A N 1
ATOM 3209 C CA . VAL A 1 440 ? 19.367 95.336 200.712 1.00 103.99 432 VAL A CA 1
ATOM 3210 C C . VAL A 1 440 ? 20.498 95.879 201.576 1.00 109.33 432 VAL A C 1
ATOM 3211 O O . VAL A 1 440 ? 21.281 95.116 202.144 1.00 110.55 432 VAL A O 1
ATOM 3215 N N . GLY A 1 441 ? 20.580 97.202 201.671 1.00 115.71 433 GLY A N 1
ATOM 3216 C CA . GLY A 1 441 ? 21.672 97.843 202.376 1.00 122.42 433 GLY A CA 1
ATOM 3217 C C . GLY A 1 441 ? 22.896 97.962 201.489 1.00 127.51 433 GLY A C 1
ATOM 3218 O O . GLY A 1 441 ? 23.899 97.281 201.708 1.00 129.22 433 GLY A O 1
ATOM 3219 N N . LYS A 1 442 ? 22.818 98.835 200.487 1.00 130.50 434 LYS A N 1
ATOM 3220 C CA . LYS A 1 442 ? 23.888 98.968 199.500 1.00 139.02 434 LYS A CA 1
ATOM 3221 C C . LYS A 1 442 ? 24.201 100.412 199.135 1.00 148.71 434 LYS A C 1
ATOM 3222 O O . LYS A 1 442 ? 23.300 101.246 199.043 1.00 139.44 434 LYS A O 1
ATOM 3228 N N . PRO A 1 443 ? 25.493 100.712 198.935 1.00 163.96 435 PRO A N 1
ATOM 3229 C CA . PRO A 1 443 ? 25.934 102.031 198.467 1.00 172.84 435 PRO A CA 1
ATOM 3230 C C . PRO A 1 443 ? 25.513 102.291 197.021 1.00 175.47 435 PRO A C 1
ATOM 3231 O O . PRO A 1 443 ? 25.461 101.339 196.237 1.00 174.17 435 PRO A O 1
ATOM 3235 N N . VAL B 1 9 ? -33.212 118.356 190.398 1.00 154.66 1 VAL B N 1
ATOM 3236 C CA . VAL B 1 9 ? -32.634 117.727 189.212 1.00 150.96 1 VAL B CA 1
ATOM 3237 C C . VAL B 1 9 ? -32.443 116.206 189.356 1.00 153.12 1 VAL B C 1
ATOM 3238 O O . VAL B 1 9 ? -32.747 115.627 190.404 1.00 148.52 1 VAL B O 1
ATOM 3242 N N . ARG B 1 10 ? -31.926 115.573 188.302 1.00 155.28 2 ARG B N 1
ATOM 3243 C CA . ARG B 1 10 ? -31.801 114.112 188.231 1.00 147.70 2 ARG B CA 1
ATOM 3244 C C . ARG B 1 10 ? -30.551 113.556 188.913 1.00 135.28 2 ARG B C 1
ATOM 3245 O O . ARG B 1 10 ? -29.435 113.900 188.537 1.00 125.19 2 ARG B O 1
ATOM 3253 N N . ILE B 1 11 ? -30.747 112.665 189.884 1.00 129.47 3 ILE B N 1
ATOM 3254 C CA . ILE B 1 11 ? -29.644 112.148 190.697 1.00 118.62 3 ILE B CA 1
ATOM 3255 C C . ILE B 1 11 ? -29.625 110.621 190.820 1.00 119.77 3 ILE B C 1
ATOM 3256 O O . ILE B 1 11 ? -30.645 110.000 191.121 1.00 129.56 3 ILE B O 1
ATOM 3261 N N . ALA B 1 12 ? -28.460 110.023 190.575 1.00 115.65 4 ALA B N 1
ATOM 3262 C CA . ALA B 1 12 ? -28.277 108.585 190.754 1.00 114.78 4 ALA B CA 1
ATOM 3263 C C . ALA B 1 12 ? -27.308 108.295 191.900 1.00 111.56 4 ALA B C 1
ATOM 3264 O O . ALA B 1 12 ? -26.146 108.712 191.870 1.00 111.77 4 ALA B O 1
ATOM 3274 N N . ILE B 1 14 ? -25.387 105.493 193.329 1.00 121.20 6 ILE B N 1
ATOM 3275 C CA . ILE B 1 14 ? -24.887 104.132 193.209 1.00 116.14 6 ILE B CA 1
ATOM 3276 C C . ILE B 1 14 ? -24.469 103.648 194.594 1.00 118.65 6 ILE B C 1
ATOM 3277 O O . ILE B 1 14 ? -23.453 104.087 195.142 1.00 113.82 6 ILE B O 1
ATOM 3282 N N . GLY B 1 15 ? -25.259 102.738 195.152 1.00 124.54 7 GLY B N 1
ATOM 3283 C CA . GLY B 1 15 ? -25.086 102.306 196.525 1.00 123.16 7 GLY B CA 1
ATOM 3284 C C . GLY B 1 15 ? -26.322 102.676 197.315 1.00 119.74 7 GLY B C 1
ATOM 3285 O O . GLY B 1 15 ? -26.841 103.783 197.171 1.00 119.99 7 GLY B O 1
ATOM 3286 N N . THR B 1 16 ? -26.810 101.755 198.136 1.00 117.42 8 THR B N 1
ATOM 3287 C CA . THR B 1 16 ? -27.985 102.030 198.949 1.00 113.62 8 THR B CA 1
ATOM 3288 C C . THR B 1 16 ? -27.830 101.356 200.304 1.00 119.92 8 THR B C 1
ATOM 3289 O O . THR B 1 16 ? -28.723 100.650 200.771 1.00 124.36 8 THR B O 1
ATOM 3293 N N . GLY B 1 17 ? -26.679 101.578 200.931 1.00 122.40 9 GLY B N 1
ATOM 3294 C CA . GLY B 1 17 ? -26.435 101.086 202.272 1.00 122.82 9 GLY B CA 1
ATOM 3295 C C . GLY B 1 17 ? -26.783 102.152 203.286 1.00 120.60 9 GLY B C 1
ATOM 3296 O O . GLY B 1 17 ? -27.700 102.939 203.064 1.00 112.25 9 GLY B O 1
ATOM 3297 N N . TYR B 1 18 ? -26.055 102.179 204.398 1.00 123.74 10 TYR B N 1
ATOM 3298 C CA . TYR B 1 18 ? -26.283 103.170 205.447 1.00 107.02 10 TYR B CA 1
ATOM 3299 C C . TYR B 1 18 ? -26.210 104.619 204.955 1.00 106.31 10 TYR B C 1
ATOM 3300 O O . TYR B 1 18 ? -26.904 105.486 205.481 1.00 107.21 10 TYR B O 1
ATOM 3309 N N . VAL B 1 19 ? -25.367 104.880 203.958 1.00 109.91 11 VAL B N 1
ATOM 3310 C CA . VAL B 1 19 ? -25.214 106.230 203.410 1.00 99.32 11 VAL B CA 1
ATOM 3311 C C . VAL B 1 19 ? -26.156 106.486 202.250 1.00 98.44 11 VAL B C 1
ATOM 3312 O O . VAL B 1 19 ? -27.073 107.300 202.356 1.00 107.46 11 VAL B O 1
ATOM 3316 N N . GLY B 1 20 ? -25.920 105.782 201.146 1.00 95.53 12 GLY B N 1
ATOM 3317 C CA . GLY B 1 20 ? -26.658 105.974 199.909 1.00 107.89 12 GLY B CA 1
ATOM 3318 C C . GLY B 1 20 ? -28.161 106.084 200.066 1.00 120.42 12 GLY B C 1
ATOM 3319 O O . GLY B 1 20 ? -28.820 106.797 199.310 1.00 128.03 12 GLY B O 1
ATOM 3320 N N . LEU B 1 21 ? -28.710 105.395 201.060 1.00 120.54 13 LEU B N 1
ATOM 3321 C CA . LEU B 1 21 ? -30.137 105.492 201.348 1.00 113.49 13 LEU B CA 1
ATOM 3322 C C . LEU B 1 21 ? -30.446 106.883 201.879 1.00 110.21 13 LEU B C 1
ATOM 3323 O O . LEU B 1 21 ? -31.098 107.684 201.212 1.00 117.65 13 LEU B O 1
ATOM 3328 N N . VAL B 1 22 ? -29.917 107.172 203.064 1.00 101.67 14 VAL B N 1
ATOM 3329 C CA . VAL B 1 22 ? -30.131 108.437 203.762 1.00 97.58 14 VAL B CA 1
ATOM 3330 C C . VAL B 1 22 ? -29.746 109.674 202.939 1.00 105.07 14 VAL B C 1
ATOM 3331 O O . VAL B 1 22 ? -30.426 110.702 203.002 1.00 111.00 14 VAL B O 1
ATOM 3335 N N . SER B 1 23 ? -28.663 109.589 202.172 1.00 110.70 15 SER B N 1
ATOM 3336 C CA . SER B 1 23 ? -28.266 110.716 201.328 1.00 112.34 15 SER B CA 1
ATOM 3337 C C . SER B 1 23 ? -29.318 110.957 200.245 1.00 112.50 15 SER B C 1
ATOM 3338 O O . SER B 1 23 ? -29.950 112.014 200.205 1.00 120.68 15 SER B O 1
ATOM 3341 N N . GLY B 1 24 ? -29.522 109.954 199.393 1.00 104.18 16 GLY B N 1
ATOM 3342 C CA . GLY B 1 24 ? -30.499 110.013 198.317 1.00 109.16 16 GLY B CA 1
ATOM 3343 C C . GLY B 1 24 ? -31.908 110.388 198.739 1.00 116.34 16 GLY B C 1
ATOM 3344 O O . GLY B 1 24 ? -32.590 111.118 198.023 1.00 119.82 16 GLY B O 1
ATOM 3345 N N . ALA B 1 25 ? -32.354 109.876 199.884 1.00 112.51 17 ALA B N 1
ATOM 3346 C CA . ALA B 1 25 ? -33.689 110.187 200.388 1.00 107.12 17 ALA B CA 1
ATOM 3347 C C . ALA B 1 25 ? -33.814 111.674 200.707 1.00 116.32 17 ALA B C 1
ATOM 3348 O O . ALA B 1 25 ? -34.773 112.328 200.300 1.00 130.78 17 ALA B O 1
ATOM 3350 N N . CYS B 1 26 ? -32.828 112.203 201.424 1.00 114.02 18 CYS B N 1
ATOM 3351 C CA . CYS B 1 26 ? -32.797 113.619 201.773 1.00 118.65 18 CYS B CA 1
ATOM 3352 C C . CYS B 1 26 ? -32.673 114.505 200.535 1.00 124.35 18 CYS B C 1
ATOM 3353 O O . CYS B 1 26 ? -33.175 115.628 200.522 1.00 126.36 18 CYS B O 1
ATOM 3356 N N . PHE B 1 27 ? -32.010 113.998 199.499 1.00 120.06 19 PHE B N 1
ATOM 3357 C CA . PHE B 1 27 ? -31.910 114.718 198.232 1.00 118.52 19 PHE B CA 1
ATOM 3358 C C . PHE B 1 27 ? -33.286 114.860 197.592 1.00 120.38 19 PHE B C 1
ATOM 3359 O O . PHE B 1 27 ? -33.582 115.871 196.956 1.00 116.57 19 PHE B O 1
ATOM 3367 N N . SER B 1 28 ? -34.120 113.839 197.762 1.00 124.11 20 SER B N 1
ATOM 3368 C CA . SER B 1 28 ? -35.477 113.866 197.230 1.00 130.86 20 SER B CA 1
ATOM 3369 C C . SER B 1 28 ? -36.326 114.884 197.982 1.00 138.84 20 SER B C 1
ATOM 3370 O O . SER B 1 28 ? -37.240 115.481 197.413 1.00 139.12 20 SER B O 1
ATOM 3373 N N . ASP B 1 29 ? -36.015 115.083 199.260 1.00 137.95 21 ASP B N 1
ATOM 3374 C CA . ASP B 1 29 ? -36.713 116.077 200.069 1.00 132.85 21 ASP B CA 1
ATOM 3375 C C . ASP B 1 29 ? -36.313 117.490 199.657 1.00 127.14 21 ASP B C 1
ATOM 3376 O O . ASP B 1 29 ? -36.986 118.462 200.004 1.00 130.04 21 ASP B O 1
ATOM 3381 N N . PHE B 1 30 ? -35.208 117.597 198.924 1.00 118.04 22 PHE B N 1
ATOM 3382 C CA . PHE B 1 30 ? -34.785 118.872 198.360 1.00 111.36 22 PHE B CA 1
ATOM 3383 C C . PHE B 1 30 ? -35.510 119.107 197.044 1.00 113.71 22 PHE B C 1
ATOM 3384 O O . PHE B 1 30 ? -35.426 120.188 196.458 1.00 117.18 22 PHE B O 1
ATOM 3392 N N . GLY B 1 31 ? -36.221 118.082 196.584 1.00 115.32 23 GLY B N 1
ATOM 3393 C CA . GLY B 1 31 ? -36.989 118.173 195.358 1.00 118.58 23 GLY B CA 1
ATOM 3394 C C . GLY B 1 31 ? -36.238 117.668 194.144 1.00 123.58 23 GLY B C 1
ATOM 3395 O O . GLY B 1 31 ? -36.662 117.892 193.011 1.00 131.49 23 GLY B O 1
ATOM 3396 N N . HIS B 1 32 ? -35.121 116.986 194.375 1.00 120.65 24 HIS B N 1
ATOM 3397 C CA . HIS B 1 32 ? -34.328 116.442 193.277 1.00 125.76 24 HIS B CA 1
ATOM 3398 C C . HIS B 1 32 ? -34.875 115.093 192.823 1.00 135.72 24 HIS B C 1
ATOM 3399 O O . HIS B 1 32 ? -35.490 114.366 193.605 1.00 136.31 24 HIS B O 1
ATOM 3406 N N . GLU B 1 33 ? -34.664 114.766 191.551 1.00 137.27 25 GLU B N 1
ATOM 3407 C CA . GLU B 1 33 ? -35.082 113.477 191.011 1.00 138.02 25 GLU B CA 1
ATOM 3408 C C . GLU B 1 33 ? -34.036 112.427 191.371 1.00 131.09 25 GLU B C 1
ATOM 3409 O O . GLU B 1 33 ? -32.897 112.482 190.905 1.00 131.63 25 GLU B O 1
ATOM 3415 N N . VAL B 1 34 ? -34.425 111.473 192.212 1.00 125.10 26 VAL B N 1
ATOM 3416 C CA . VAL B 1 34 ? -33.460 110.574 192.843 1.00 122.72 26 VAL B CA 1
ATOM 3417 C C . VAL B 1 34 ? -33.672 109.099 192.502 1.00 128.66 26 VAL B C 1
ATOM 3418 O O . VAL B 1 34 ? -34.785 108.579 192.606 1.00 136.07 26 VAL B O 1
ATOM 3422 N N . VAL B 1 35 ? -32.595 108.434 192.090 1.00 126.21 27 VAL B N 1
ATOM 3423 C CA . VAL B 1 35 ? -32.609 106.988 191.891 1.00 119.18 27 VAL B CA 1
ATOM 3424 C C . VAL B 1 35 ? -31.495 106.337 192.703 1.00 125.43 27 VAL B C 1
ATOM 3425 O O . VAL B 1 35 ? -30.316 106.650 192.527 1.00 122.29 27 VAL B O 1
ATOM 3429 N N . CYS B 1 36 ? -31.878 105.434 193.599 1.00 131.68 28 CYS B N 1
ATOM 3430 C CA . CYS B 1 36 ? -30.913 104.714 194.419 1.00 129.14 28 CYS B CA 1
ATOM 3431 C C . CYS B 1 36 ? -30.693 103.318 193.845 1.00 138.54 28 CYS B C 1
ATOM 3432 O O . CYS B 1 36 ? -31.650 102.605 193.541 1.00 145.75 28 CYS B O 1
ATOM 3435 N N . VAL B 1 37 ? -29.431 102.932 193.688 1.00 136.85 29 VAL B N 1
ATOM 3436 C CA . VAL B 1 37 ? -29.101 101.645 193.087 1.00 131.36 29 VAL B CA 1
ATOM 3437 C C . VAL B 1 37 ? -28.332 100.767 194.064 1.00 128.02 29 VAL B C 1
ATOM 3438 O O . VAL B 1 37 ? -27.480 101.251 194.805 1.00 133.01 29 VAL B O 1
ATOM 3442 N N . ASP B 1 38 ? -28.643 99.476 194.074 1.00 117.26 30 ASP B N 1
ATOM 3443 C CA . ASP B 1 38 ? -27.834 98.509 194.802 1.00 117.29 30 ASP B CA 1
ATOM 3444 C C . ASP B 1 38 ? -27.898 97.162 194.094 1.00 127.15 30 ASP B C 1
ATOM 3445 O O . ASP B 1 38 ? -28.973 96.726 193.685 1.00 137.08 30 ASP B O 1
ATOM 3450 N N . LYS B 1 39 ? -26.749 96.507 193.946 1.00 126.24 31 LYS B N 1
ATOM 3451 C CA . LYS B 1 39 ? -26.703 95.216 193.266 1.00 125.74 31 LYS B CA 1
ATOM 3452 C C . LYS B 1 39 ? -26.994 94.034 194.187 1.00 123.44 31 LYS B C 1
ATOM 3453 O O . LYS B 1 39 ? -27.060 92.889 193.733 1.00 123.04 31 LYS B O 1
ATOM 3459 N N . ASP B 1 40 ? -27.169 94.301 195.476 1.00 126.70 32 ASP B N 1
ATOM 3460 C CA . ASP B 1 40 ? -27.827 93.335 196.339 1.00 141.90 32 ASP B CA 1
ATOM 3461 C C . ASP B 1 40 ? -29.292 93.455 195.926 1.00 148.50 32 ASP B C 1
ATOM 3462 O O . ASP B 1 40 ? -29.745 94.536 195.558 1.00 151.38 32 ASP B O 1
ATOM 3467 N N . ALA B 1 41 ? -30.029 92.353 195.912 1.00 145.06 33 ALA B N 1
ATOM 3468 C CA . ALA B 1 41 ? -31.440 92.427 195.548 1.00 137.58 33 ALA B CA 1
ATOM 3469 C C . ALA B 1 41 ? -32.261 92.693 196.794 1.00 140.80 33 ALA B C 1
ATOM 3470 O O . ALA B 1 41 ? -33.125 93.574 196.803 1.00 146.71 33 ALA B O 1
ATOM 3472 N N . ARG B 1 42 ? -31.954 91.949 197.856 1.00 140.02 34 ARG B N 1
ATOM 3473 C CA . ARG B 1 42 ? -32.733 91.951 199.097 1.00 148.02 34 ARG B CA 1
ATOM 3474 C C . ARG B 1 42 ? -33.058 93.335 199.656 1.00 148.43 34 ARG B C 1
ATOM 3475 O O . ARG B 1 42 ? -34.135 93.534 200.217 1.00 151.03 34 ARG B O 1
ATOM 3483 N N . LYS B 1 43 ? -32.131 94.280 199.532 1.00 145.85 35 LYS B N 1
ATOM 3484 C CA . LYS B 1 43 ? -32.388 95.640 199.997 1.00 145.73 35 LYS B CA 1
ATOM 3485 C 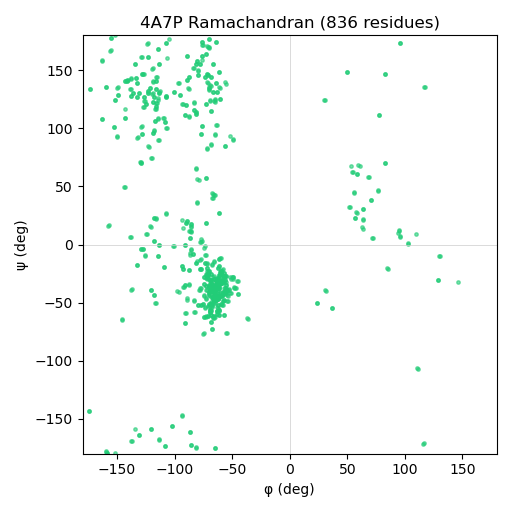C . LYS B 1 43 ? -33.450 96.266 199.110 1.00 141.18 35 LYS B C 1
ATOM 3486 O O . LYS B 1 43 ? -34.465 96.775 199.585 1.00 144.80 35 LYS B O 1
ATOM 3492 N N . ILE B 1 44 ? -33.207 96.202 197.807 1.00 130.75 36 ILE B N 1
ATOM 3493 C CA . ILE B 1 44 ? -34.121 96.738 196.809 1.00 126.71 36 ILE B CA 1
ATOM 3494 C C . ILE B 1 44 ? -35.456 95.997 196.824 1.00 149.53 36 ILE B C 1
ATOM 3495 O O . ILE B 1 44 ? -36.502 96.577 196.529 1.00 164.10 36 ILE B O 1
ATOM 3500 N N . GLU B 1 45 ? -35.414 94.714 197.169 1.00 153.59 37 GLU B N 1
ATOM 3501 C CA . GLU B 1 45 ? -36.630 93.919 197.286 1.00 166.34 37 GLU B CA 1
ATOM 3502 C C . GLU B 1 45 ? -37.173 93.988 198.714 1.00 162.86 37 GLU B C 1
ATOM 3503 O O . GLU B 1 45 ? -37.976 93.151 199.133 1.00 173.83 37 GLU B O 1
ATOM 3509 N N . LEU B 1 46 ? -36.717 94.995 199.455 1.00 148.39 38 LEU B N 1
ATOM 3510 C CA . LEU B 1 46 ? -37.253 95.314 200.773 1.00 142.95 38 LEU B CA 1
ATOM 3511 C C . LEU B 1 46 ? -37.794 96.737 200.728 1.00 146.27 38 LEU B C 1
ATOM 3512 O O . LEU B 1 46 ? -38.844 97.033 201.299 1.00 150.87 38 LEU B O 1
ATOM 3517 N N . LEU B 1 47 ? -37.078 97.609 200.025 1.00 144.13 39 LEU B N 1
ATOM 3518 C CA . LEU B 1 47 ? -37.495 98.994 199.839 1.00 137.49 39 LEU B CA 1
ATOM 3519 C C . LEU B 1 47 ? -38.742 99.079 198.970 1.00 128.70 39 LEU B C 1
ATOM 3520 O O . LEU B 1 47 ? -39.590 99.946 199.172 1.00 124.44 39 LEU B O 1
ATOM 3525 N N . HIS B 1 48 ? -38.848 98.174 198.003 1.00 122.52 40 HIS B N 1
ATOM 3526 C CA . HIS B 1 48 ? -40.018 98.120 197.139 1.00 125.52 40 HIS B CA 1
ATOM 3527 C C . HIS B 1 48 ? -41.233 97.589 197.895 1.00 134.76 40 HIS B C 1
ATOM 3528 O O . HIS B 1 48 ? -42.372 97.797 197.482 1.00 139.60 40 HIS B O 1
ATOM 3535 N N . GLN B 1 49 ? -40.970 96.902 199.003 1.00 136.02 41 GLN B N 1
ATOM 3536 C CA . GLN B 1 49 ? -42.005 96.399 199.897 1.00 136.60 41 GLN B CA 1
ATOM 3537 C C . GLN B 1 49 ? -42.262 97.466 200.948 1.00 137.28 41 GLN B C 1
ATOM 3538 O O . GLN B 1 49 ? -43.109 97.302 201.827 1.00 149.14 41 GLN B O 1
ATOM 3544 N N . ASN B 1 50 ? -41.524 98.566 200.834 1.00 134.35 42 ASN B N 1
ATOM 3545 C CA . ASN B 1 50 ? -41.511 99.631 201.834 1.00 138.70 42 ASN B CA 1
ATOM 3546 C C . ASN B 1 50 ? -41.144 99.133 203.228 1.00 142.09 42 ASN B C 1
ATOM 3547 O O . ASN B 1 50 ? -41.793 99.480 204.218 1.00 147.87 42 ASN B O 1
ATOM 3552 N N . VAL B 1 51 ? -40.112 98.298 203.290 1.00 137.88 43 VAL B N 1
ATOM 3553 C CA . VAL B 1 51 ? -39.479 97.950 204.553 1.00 133.71 43 VAL B CA 1
ATOM 3554 C C . VAL B 1 51 ? -38.021 98.357 204.479 1.00 130.47 43 VAL B C 1
ATOM 3555 O O . VAL B 1 51 ? -37.259 97.829 203.661 1.00 131.63 43 VAL B O 1
ATOM 3567 N N . PRO B 1 53 ? -34.226 98.332 205.434 1.00 126.87 45 PRO B N 1
ATOM 3568 C CA . PRO B 1 53 ? -33.402 97.221 205.921 1.00 134.55 45 PRO B CA 1
ATOM 3569 C C . PRO B 1 53 ? -32.863 97.516 207.311 1.00 144.89 45 PRO B C 1
ATOM 3570 O O . PRO B 1 53 ? -32.888 96.653 208.190 1.00 154.67 45 PRO B O 1
ATOM 3574 N N . ILE B 1 54 ? -32.391 98.745 207.504 1.00 138.14 46 ILE B N 1
ATOM 3575 C CA . ILE B 1 54 ? -31.656 99.107 208.710 1.00 130.01 46 ILE B CA 1
ATOM 3576 C C . ILE B 1 54 ? -32.395 100.122 209.568 1.00 130.46 46 ILE B C 1
ATOM 3577 O O . ILE B 1 54 ? -33.392 100.719 209.148 1.00 128.96 46 ILE B O 1
ATOM 3582 N N . TYR B 1 55 ? -31.901 100.305 210.787 1.00 130.87 47 TYR B N 1
ATOM 3583 C CA . TYR B 1 55 ? -32.485 101.276 211.698 1.00 131.84 47 TYR B CA 1
ATOM 3584 C C . TYR B 1 55 ? -31.822 102.640 211.559 1.00 130.74 47 TYR B C 1
ATOM 3585 O O . TYR B 1 55 ? -30.642 102.813 211.877 1.00 131.11 47 TYR B O 1
ATOM 3594 N N . GLU B 1 56 ? -32.575 103.598 211.037 1.00 130.34 48 GLU B N 1
ATOM 3595 C CA . GLU B 1 56 ? -32.259 105.005 211.215 1.00 131.51 48 GLU B CA 1
ATOM 3596 C C . GLU B 1 56 ? -33.571 105.707 211.498 1.00 134.09 48 GLU B C 1
ATOM 3597 O O . GLU B 1 56 ? -34.557 105.521 210.774 1.00 141.95 48 GLU B O 1
ATOM 3603 N N . PRO B 1 57 ? -33.608 106.474 212.595 1.00 120.47 49 PRO B N 1
ATOM 3604 C CA . PRO B 1 57 ? -34.775 107.286 212.950 1.00 109.13 49 PRO B CA 1
ATOM 3605 C C . PRO B 1 57 ? -35.148 108.233 211.806 1.00 107.65 49 PRO B C 1
ATOM 3606 O O . PRO B 1 57 ? -34.266 108.789 211.146 1.00 104.18 49 PRO B O 1
ATOM 3610 N N . GLY B 1 58 ? -36.446 108.389 211.563 1.00 115.18 50 GLY B N 1
ATOM 3611 C CA . GLY B 1 58 ? -36.941 109.331 210.574 1.00 120.26 50 GLY B CA 1
ATOM 3612 C C . GLY B 1 58 ? -36.964 108.803 209.152 1.00 123.10 50 GLY B C 1
ATOM 3613 O O . GLY B 1 58 ? -37.684 109.322 208.300 1.00 125.07 50 GLY B O 1
ATOM 3614 N N . LEU B 1 59 ? -36.177 107.763 208.900 1.00 117.54 51 LEU B N 1
ATOM 3615 C CA . LEU B 1 59 ? -36.034 107.206 207.562 1.00 110.13 51 LEU B CA 1
ATOM 3616 C C . LEU B 1 59 ? -37.300 106.468 207.133 1.00 113.19 51 LEU B C 1
ATOM 3617 O O . LEU B 1 59 ? -37.609 106.391 205.942 1.00 103.78 51 LEU B O 1
ATOM 3622 N N . ASP B 1 60 ? -38.021 105.934 208.118 1.00 118.98 52 ASP B N 1
ATOM 3623 C CA . ASP B 1 60 ? -39.262 105.197 207.896 1.00 124.21 52 ASP B CA 1
ATOM 3624 C C . ASP B 1 60 ? -40.249 106.020 207.081 1.00 124.33 52 ASP B C 1
ATOM 3625 O O . ASP B 1 60 ? -40.826 105.529 206.117 1.00 126.76 52 ASP B O 1
ATOM 3630 N N . ALA B 1 61 ? -40.448 107.268 207.488 1.00 121.67 53 ALA B N 1
ATOM 3631 C CA . ALA B 1 61 ? -41.334 108.176 206.780 1.00 119.37 53 ALA B CA 1
ATOM 3632 C C . ALA B 1 61 ? -40.638 108.756 205.559 1.00 126.13 53 ALA B C 1
ATOM 3633 O O . ALA B 1 61 ? -41.161 108.683 204.446 1.00 128.37 53 ALA B O 1
ATOM 3635 N N . LEU B 1 62 ? -39.449 109.311 205.774 1.00 124.42 54 LEU B N 1
ATOM 3636 C CA . LEU B 1 62 ? -38.699 110.047 204.753 1.00 114.66 54 LEU B CA 1
ATOM 3637 C C . LEU B 1 62 ? -38.649 109.389 203.367 1.00 115.95 54 LEU B C 1
ATOM 3638 O O . LEU B 1 62 ? -38.780 110.074 202.355 1.00 107.66 54 LEU B O 1
ATOM 3643 N N . VAL B 1 63 ? -38.439 108.077 203.313 1.00 120.18 55 VAL B N 1
ATOM 3644 C CA . VAL B 1 63 ? -38.505 107.355 202.044 1.00 117.49 55 VAL B CA 1
ATOM 3645 C C . VAL B 1 63 ? -39.949 107.210 201.622 1.00 120.67 55 VAL B C 1
ATOM 3646 O O . VAL B 1 63 ? -40.363 107.755 200.600 1.00 115.42 55 VAL B O 1
ATOM 3650 N N . ALA B 1 64 ? -40.714 106.506 202.451 1.00 126.74 56 ALA B N 1
ATOM 3651 C CA . ALA B 1 64 ? -42.123 106.229 202.211 1.00 128.10 56 ALA B CA 1
ATOM 3652 C C . ALA B 1 64 ? -42.916 107.476 201.849 1.00 123.73 56 ALA B C 1
ATOM 3653 O O . ALA B 1 64 ? -43.944 107.393 201.174 1.00 135.49 56 ALA B O 1
ATOM 3655 N N . SER B 1 65 ? -42.466 108.630 202.324 1.00 111.34 57 SER B N 1
ATOM 3656 C CA . SER B 1 65 ? -43.052 109.885 201.887 1.00 111.88 57 SER B CA 1
ATOM 3657 C C . SER B 1 65 ? -42.696 110.073 200.428 1.00 118.46 57 SER B C 1
ATOM 3658 O O . SER B 1 65 ? -43.524 109.886 199.536 1.00 127.31 57 SER B O 1
ATOM 3661 N N . ASN B 1 66 ? -41.426 110.389 200.200 1.00 122.31 58 ASN B N 1
ATOM 3662 C CA . ASN B 1 66 ? -40.904 110.740 198.885 1.00 123.99 58 ASN B CA 1
ATOM 3663 C C . ASN B 1 66 ? -41.061 109.639 197.841 1.00 130.66 58 ASN B C 1
ATOM 3664 O O . ASN B 1 66 ? -40.808 109.866 196.659 1.00 126.16 58 ASN B O 1
ATOM 3669 N N . VAL B 1 67 ? -41.426 108.434 198.273 1.00 136.83 59 VAL B N 1
ATOM 3670 C CA . VAL B 1 67 ? -41.918 107.433 197.341 1.00 144.67 59 VAL B CA 1
ATOM 3671 C C . VAL B 1 67 ? -43.176 107.992 196.701 1.00 141.00 59 VAL B C 1
ATOM 3672 O O . VAL B 1 67 ? -43.257 108.113 195.482 1.00 136.32 59 VAL B O 1
ATOM 3676 N N . LYS B 1 68 ? -44.143 108.360 197.538 1.00 132.84 60 LYS B N 1
ATOM 3677 C CA . LYS B 1 68 ? -45.469 108.771 197.072 1.00 131.58 60 LYS B CA 1
ATOM 3678 C C . LYS B 1 68 ? -45.453 110.053 196.253 1.00 131.30 60 LYS B C 1
ATOM 3679 O O . LYS B 1 68 ? -46.182 110.171 195.270 1.00 143.30 60 LYS B O 1
ATOM 3685 N N . ALA B 1 69 ? -44.649 111.027 196.661 1.00 122.12 61 ALA B N 1
ATOM 3686 C CA . ALA B 1 69 ? -44.579 112.275 195.910 1.00 122.95 61 ALA B CA 1
ATOM 3687 C C . ALA B 1 69 ? -43.827 112.072 194.596 1.00 123.47 61 ALA B C 1
ATOM 3688 O O . ALA B 1 69 ? -43.795 112.961 193.745 1.00 114.66 61 ALA B O 1
ATOM 3690 N N . GLY B 1 70 ? -43.219 110.899 194.442 1.00 132.19 62 GLY B N 1
ATOM 3691 C CA . GLY B 1 70 ? -42.586 110.509 193.194 1.00 135.39 62 GLY B CA 1
ATOM 3692 C C . GLY B 1 70 ? -41.337 111.274 192.793 1.00 135.49 62 GLY B C 1
ATOM 3693 O O . GLY B 1 70 ? -41.290 111.876 191.723 1.00 131.23 62 GLY B O 1
ATOM 3694 N N . ARG B 1 71 ? -40.325 111.258 193.654 1.00 136.39 63 ARG B N 1
ATOM 3695 C CA . ARG B 1 71 ? -39.015 111.816 193.323 1.00 136.65 63 ARG B CA 1
ATOM 3696 C C . ARG B 1 71 ? -37.952 110.781 193.644 1.00 139.80 63 ARG B C 1
ATOM 3697 O O . ARG B 1 71 ? -36.760 110.986 193.385 1.00 144.61 63 ARG B O 1
ATOM 3705 N N . LEU B 1 72 ? -38.399 109.662 194.203 1.00 134.72 64 LEU B N 1
ATOM 3706 C CA . LEU B 1 72 ? -37.502 108.656 194.757 1.00 125.94 64 LEU B CA 1
ATOM 3707 C C . LEU B 1 72 ? -37.778 107.272 194.179 1.00 117.82 64 LEU B C 1
ATOM 3708 O O . LEU B 1 72 ? -38.896 106.768 194.278 1.00 110.89 64 LEU B O 1
ATOM 3713 N N . SER B 1 73 ? -36.752 106.659 193.594 1.00 121.13 65 SER B N 1
ATOM 3714 C CA . SER B 1 73 ? -36.912 105.386 192.898 1.00 119.43 65 SER B CA 1
ATOM 3715 C C . SER B 1 73 ? -35.822 104.376 193.254 1.00 124.29 65 SER B C 1
ATOM 3716 O O . SER B 1 73 ? -34.719 104.757 193.644 1.00 128.74 65 SER B O 1
ATOM 3719 N N . PHE B 1 74 ? -36.140 103.092 193.107 1.00 128.56 66 PHE B N 1
ATOM 3720 C CA . PHE B 1 74 ? -35.207 102.022 193.438 1.00 126.33 66 PHE B CA 1
ATOM 3721 C C . PHE B 1 74 ? -35.049 101.025 192.295 1.00 132.96 66 PHE B C 1
ATOM 3722 O O . PHE B 1 74 ? -35.991 100.760 191.546 1.00 145.26 66 PHE B O 1
ATOM 3730 N N . THR B 1 75 ? -33.846 100.477 192.171 1.00 128.47 67 THR B N 1
ATOM 3731 C CA . THR B 1 75 ? -33.534 99.512 191.124 1.00 142.75 67 THR B CA 1
ATOM 3732 C C . THR B 1 75 ? -32.319 98.682 191.514 1.00 148.10 67 THR B C 1
ATOM 3733 O O . THR B 1 75 ? -31.764 98.849 192.601 1.00 143.14 67 THR B O 1
ATOM 3737 N N . THR B 1 76 ? -31.932 97.769 190.631 1.00 150.20 68 THR B N 1
ATOM 3738 C CA . THR B 1 76 ? -30.688 97.036 190.764 1.00 141.79 68 THR B CA 1
ATOM 3739 C C . THR B 1 76 ? -30.018 97.103 189.400 1.00 144.36 68 THR B C 1
ATOM 3740 O O . THR B 1 76 ? -28.821 96.844 189.262 1.00 139.30 68 THR B O 1
ATOM 3744 N N . ASP B 1 77 ? -30.809 97.443 188.386 1.00 153.38 69 ASP B N 1
ATOM 3745 C CA . ASP B 1 77 ? -30.273 97.856 187.101 1.00 155.08 69 ASP B CA 1
ATOM 3746 C C . ASP B 1 77 ? -29.521 99.150 187.343 1.00 147.37 69 ASP B C 1
ATOM 3747 O O . ASP B 1 77 ? -30.082 100.110 187.880 1.00 144.20 69 ASP B O 1
ATOM 3752 N N . LEU B 1 78 ? -28.252 99.190 186.964 1.00 148.95 70 LEU B N 1
ATOM 3753 C CA . LEU B 1 78 ? -27.471 100.403 187.122 1.00 144.83 70 LEU B CA 1
ATOM 3754 C C . LEU B 1 78 ? -27.974 101.422 186.116 1.00 143.12 70 LEU B C 1
ATOM 3755 O O . LEU B 1 78 ? -28.488 102.478 186.485 1.00 147.25 70 LEU B O 1
ATOM 3760 N N . ALA B 1 79 ? -27.858 101.062 184.842 1.00 142.17 71 ALA B N 1
ATOM 3761 C CA . ALA B 1 79 ? -28.110 101.947 183.704 1.00 144.75 71 ALA B CA 1
ATOM 3762 C C . ALA B 1 79 ? -29.451 102.689 183.700 1.00 149.51 71 ALA B C 1
ATOM 3763 O O . ALA B 1 79 ? -29.561 103.749 183.088 1.00 149.98 71 ALA B O 1
ATOM 3765 N N . GLU B 1 80 ? -30.478 102.124 184.331 1.00 152.83 72 GLU B N 1
ATOM 3766 C CA . GLU B 1 80 ? -31.767 102.806 184.418 1.00 161.22 72 GLU B CA 1
ATOM 3767 C C . GLU B 1 80 ? -31.588 104.108 185.187 1.00 163.01 72 GLU B C 1
ATOM 3768 O O . GLU B 1 80 ? -32.184 105.132 184.848 1.00 170.51 72 GLU B O 1
ATOM 3774 N N . GLY B 1 81 ? -30.739 104.064 186.209 1.00 158.35 73 GLY B N 1
ATOM 3775 C CA . GLY B 1 81 ? -30.438 105.237 187.006 1.00 153.65 73 GLY B CA 1
ATOM 3776 C C . GLY B 1 81 ? -29.527 106.204 186.278 1.00 158.52 73 GLY B C 1
ATOM 3777 O O . GLY B 1 81 ? -29.761 107.415 186.282 1.00 157.69 73 GLY B O 1
ATOM 3778 N N . VAL B 1 82 ? -28.488 105.666 185.644 1.00 161.23 74 VAL B N 1
ATOM 3779 C CA . VAL B 1 82 ? -27.512 106.487 184.931 1.00 158.66 74 VAL B CA 1
ATOM 3780 C C . VAL B 1 82 ? -28.070 107.034 183.617 1.00 167.62 74 VAL B C 1
ATOM 3781 O O . VAL B 1 82 ? -27.387 107.774 182.909 1.00 168.51 74 VAL B O 1
ATOM 3785 N N . LYS B 1 83 ? -29.311 106.673 183.300 1.00 169.97 75 LYS B N 1
ATOM 3786 C CA . LYS B 1 83 ? -29.995 107.222 182.129 1.00 165.63 75 LYS B CA 1
ATOM 3787 C C . LYS B 1 83 ? -30.197 108.722 182.315 1.00 165.69 75 LYS B C 1
ATOM 3788 O O . LYS B 1 83 ? -31.065 109.143 183.075 1.00 163.63 75 LYS B O 1
ATOM 3794 N N . ASP B 1 84 ? -29.374 109.524 181.644 1.00 166.44 76 ASP B N 1
ATOM 3795 C CA . ASP B 1 84 ? -29.505 110.985 181.669 1.00 170.15 76 ASP B CA 1
ATOM 3796 C C . ASP B 1 84 ? -29.446 111.637 183.056 1.00 161.56 76 ASP B C 1
ATOM 3797 O O . ASP B 1 84 ? -30.024 112.705 183.259 1.00 162.49 76 ASP B O 1
ATOM 3802 N N . ALA B 1 85 ? -28.755 111.014 184.005 1.00 154.33 77 ALA B N 1
ATOM 3803 C CA . ALA B 1 85 ? -28.632 111.602 185.339 1.00 142.93 77 ALA B CA 1
ATOM 3804 C C . ALA B 1 85 ? -27.738 112.843 185.313 1.00 127.75 77 ALA B C 1
ATOM 3805 O O . ALA B 1 85 ? -26.681 112.836 184.685 1.00 118.38 77 ALA B O 1
ATOM 3807 N N . ASP B 1 86 ? -28.171 113.909 185.985 1.00 127.12 78 ASP B N 1
ATOM 3808 C CA . ASP B 1 86 ? -27.382 115.137 186.052 1.00 122.73 78 ASP B CA 1
ATOM 3809 C C . ASP B 1 86 ? -26.070 114.897 186.789 1.00 119.12 78 ASP B C 1
ATOM 3810 O O . ASP B 1 86 ? -25.007 115.326 186.339 1.00 117.83 78 ASP B O 1
ATOM 3815 N N . ALA B 1 87 ? -26.155 114.216 187.927 1.00 115.90 79 ALA B N 1
ATOM 3816 C CA . ALA B 1 87 ? -24.975 113.886 188.718 1.00 106.74 79 ALA B CA 1
ATOM 3817 C C . ALA B 1 87 ? -25.097 112.485 189.310 1.00 113.49 79 ALA B C 1
ATOM 3818 O O . ALA B 1 87 ? -26.177 112.074 189.736 1.00 117.02 79 ALA B O 1
ATOM 3820 N N . VAL B 1 88 ? -23.987 111.753 189.334 1.00 114.21 80 VAL B N 1
ATOM 3821 C CA . VAL B 1 88 ? -23.996 110.367 189.789 1.00 111.70 80 VAL B CA 1
ATOM 3822 C C . VAL B 1 88 ? -23.149 110.177 191.050 1.00 114.39 80 VAL B C 1
ATOM 3823 O O . VAL B 1 88 ? -21.942 110.419 191.038 1.00 111.60 80 VAL B O 1
ATOM 3827 N N . PHE B 1 89 ? -23.788 109.741 192.133 1.00 115.02 81 PHE B N 1
ATOM 3828 C CA . PHE B 1 89 ? -23.106 109.561 193.413 1.00 103.71 81 PHE B CA 1
ATOM 3829 C C . PHE B 1 89 ? -22.670 108.115 193.647 1.00 104.84 81 PHE B C 1
ATOM 3830 O O . PHE B 1 89 ? -23.409 107.174 193.349 1.00 109.97 81 PHE B O 1
ATOM 3838 N N . ILE B 1 90 ? -21.468 107.951 194.191 1.00 102.84 82 ILE B N 1
ATOM 3839 C CA . ILE B 1 90 ? -20.945 106.633 194.528 1.00 100.07 82 ILE B CA 1
ATOM 3840 C C . ILE B 1 90 ? -20.899 106.460 196.047 1.00 102.25 82 ILE B C 1
ATOM 3841 O O . ILE B 1 90 ? -20.079 107.076 196.731 1.00 101.28 82 ILE B O 1
ATOM 3846 N N . ALA B 1 91 ? -21.787 105.619 196.569 1.00 107.77 83 ALA B N 1
ATOM 3847 C CA . ALA B 1 91 ? -21.908 105.418 198.010 1.00 112.69 83 ALA B CA 1
ATOM 3848 C C . ALA B 1 91 ? -21.605 103.980 198.417 1.00 119.23 83 ALA B C 1
ATOM 3849 O O . ALA B 1 91 ? -22.031 103.525 199.481 1.00 130.80 83 ALA B O 1
ATOM 3851 N N . VAL B 1 92 ? -20.859 103.273 197.574 1.00 115.20 84 VAL B N 1
ATOM 3852 C CA . VAL B 1 92 ? -20.534 101.874 197.833 1.00 113.27 84 VAL B CA 1
ATOM 3853 C C . VAL B 1 92 ? -19.567 101.726 199.003 1.00 116.02 84 VAL B C 1
ATOM 3854 O O . VAL B 1 92 ? -19.002 102.708 199.486 1.00 115.22 84 VAL B O 1
ATOM 3858 N N . GLY B 1 93 ? -19.379 100.493 199.455 1.00 114.39 85 GLY B N 1
ATOM 3859 C CA . GLY B 1 93 ? -18.502 100.232 200.577 1.00 113.62 85 GLY B CA 1
ATOM 3860 C C . GLY B 1 93 ? -17.034 100.389 200.253 1.00 109.87 85 GLY B C 1
ATOM 3861 O O . GLY B 1 93 ? -16.597 100.128 199.131 1.00 114.12 85 GLY B O 1
ATOM 3862 N N . THR B 1 94 ? -16.277 100.840 201.246 1.00 104.94 86 THR B N 1
ATOM 3863 C CA . THR B 1 94 ? -14.824 100.813 201.181 1.00 102.65 86 THR B CA 1
ATOM 3864 C C . THR B 1 94 ? -14.309 100.170 202.458 1.00 103.52 86 THR B C 1
ATOM 3865 O O . THR B 1 94 ? -13.756 100.848 203.318 1.00 106.66 86 THR B O 1
ATOM 3869 N N . PRO B 1 95 ? -14.508 98.848 202.594 1.00 102.47 87 PRO B N 1
ATOM 3870 C CA . PRO B 1 95 ? -14.092 98.160 203.817 1.00 112.13 87 PRO B CA 1
ATOM 3871 C C . PRO B 1 95 ? -12.585 97.970 203.822 1.00 122.68 87 PRO B C 1
ATOM 3872 O O . PRO B 1 95 ? -11.915 98.247 202.822 1.00 120.48 87 PRO B O 1
ATOM 3876 N N . SER B 1 96 ? -12.059 97.506 204.946 1.00 129.87 88 SER B N 1
ATOM 3877 C CA . SER B 1 96 ? -10.640 97.221 205.053 1.00 123.03 88 SER B CA 1
ATOM 3878 C C . SER B 1 96 ? -10.307 96.010 204.191 1.00 114.59 88 SER B C 1
ATOM 3879 O O . SER B 1 96 ? -11.062 95.038 204.156 1.00 115.37 88 SER B O 1
ATOM 3882 N N . ARG B 1 97 ? -9.201 96.086 203.462 1.00 107.89 89 ARG B N 1
ATOM 3883 C CA . ARG B 1 97 ? -8.764 94.957 202.662 1.00 105.45 89 ARG B CA 1
ATOM 3884 C C . ARG B 1 97 ? -8.313 93.890 203.646 1.00 117.34 89 ARG B C 1
ATOM 3885 O O . ARG B 1 97 ? -7.490 94.165 204.522 1.00 119.46 89 ARG B O 1
ATOM 3893 N N . ARG B 1 98 ? -8.887 92.695 203.551 1.00 126.99 90 ARG B N 1
ATOM 3894 C CA . ARG B 1 98 ? -8.431 91.592 204.378 1.00 137.99 90 ARG B CA 1
ATOM 3895 C C . ARG B 1 98 ? -6.977 91.344 204.013 1.00 142.18 90 ARG B C 1
ATOM 3896 O O . ARG B 1 98 ? -6.615 91.371 202.834 1.00 142.62 90 ARG B O 1
ATOM 3904 N N . GLY B 1 99 ? -6.131 91.152 205.020 1.00 141.46 91 GLY B N 1
ATOM 3905 C CA . GLY B 1 99 ? -4.694 91.137 204.803 1.00 138.86 91 GLY B CA 1
ATOM 3906 C C . GLY B 1 99 ? -4.049 92.364 205.422 1.00 142.67 91 GLY B C 1
ATOM 3907 O O . GLY B 1 99 ? -3.950 92.461 206.646 1.00 155.02 91 GLY B O 1
ATOM 3908 N N . ASP B 1 100 ? -3.639 93.315 204.586 1.00 133.79 92 ASP B N 1
ATOM 3909 C CA . ASP B 1 100 ? -2.922 94.515 205.032 1.00 126.23 92 ASP B CA 1
ATOM 3910 C C . ASP B 1 100 ? -3.713 95.441 205.964 1.00 121.51 92 ASP B C 1
ATOM 3911 O O . ASP B 1 100 ? -3.273 95.742 207.073 1.00 132.92 92 ASP B O 1
ATOM 3916 N N . GLY B 1 101 ? -4.871 95.900 205.503 1.00 101.76 93 GLY B N 1
ATOM 3917 C CA . GLY B 1 101 ? -5.669 96.855 206.249 1.00 96.15 93 GLY B CA 1
ATOM 3918 C C . GLY B 1 101 ? -6.080 98.026 205.370 1.00 108.05 93 GLY B C 1
ATOM 3919 O O . GLY B 1 101 ? -6.919 98.852 205.746 1.00 109.40 93 GLY B O 1
ATOM 3920 N N . HIS B 1 102 ? -5.486 98.092 204.182 1.00 108.37 94 HIS B N 1
ATOM 3921 C CA . HIS B 1 102 ? -5.749 99.175 203.239 1.00 118.76 94 HIS B CA 1
ATOM 3922 C C . HIS B 1 102 ? -7.197 99.185 202.742 1.00 121.12 94 HIS B C 1
ATOM 3923 O O . HIS B 1 102 ? -7.966 98.268 203.031 1.00 131.46 94 HIS B O 1
ATOM 3930 N N . ALA B 1 103 ? -7.548 100.213 201.973 1.00 110.64 95 ALA B N 1
ATOM 3931 C CA . ALA B 1 103 ? -8.919 100.422 201.522 1.00 95.56 95 ALA B CA 1
ATOM 3932 C C . ALA B 1 103 ? -9.286 99.612 200.279 1.00 103.79 95 ALA B C 1
ATOM 3933 O O . ALA B 1 103 ? -8.724 99.824 199.205 1.00 111.20 95 ALA B O 1
ATOM 3935 N N . ASP B 1 104 ? -10.240 98.698 200.436 1.00 101.26 96 ASP B N 1
ATOM 3936 C CA . ASP B 1 104 ? -10.722 97.876 199.330 1.00 101.43 96 ASP B CA 1
ATOM 3937 C C . ASP B 1 104 ? -11.487 98.726 198.311 1.00 102.55 96 ASP B C 1
ATOM 3938 O O . ASP B 1 104 ? -12.714 98.830 198.373 1.00 110.91 96 ASP B O 1
ATOM 3943 N N . LEU B 1 105 ? -10.757 99.328 197.373 1.00 103.22 97 LEU B N 1
ATOM 3944 C CA . LEU B 1 105 ? -11.354 100.232 196.390 1.00 103.27 97 LEU B CA 1
ATOM 3945 C C . LEU B 1 105 ? -11.910 99.517 195.160 1.00 107.96 97 LEU B C 1
ATOM 3946 O O . LEU B 1 105 ? -12.251 100.156 194.165 1.00 102.34 97 LEU B O 1
ATOM 3951 N N . SER B 1 106 ? -12.000 98.194 195.231 1.00 113.33 98 SER B N 1
ATOM 3952 C CA . SER B 1 106 ? -12.512 97.401 194.119 1.00 108.56 98 SER B CA 1
ATOM 3953 C C . SER B 1 106 ? -13.983 97.695 193.814 1.00 110.06 98 SER B C 1
ATOM 3954 O O . SER B 1 106 ? -14.354 97.878 192.654 1.00 112.96 98 SER B O 1
ATOM 3957 N N . TYR B 1 107 ? -14.813 97.744 194.855 1.00 111.62 99 TYR B N 1
ATOM 3958 C CA . TYR B 1 107 ? -16.240 98.026 194.698 1.00 114.69 99 TYR B CA 1
ATOM 3959 C C . TYR B 1 107 ? -16.474 99.365 194.002 1.00 120.61 99 TYR B C 1
ATOM 3960 O O . TYR B 1 107 ? -17.363 99.485 193.155 1.00 131.59 99 TYR B O 1
ATOM 3969 N N . VAL B 1 108 ? -15.677 100.368 194.363 1.00 114.64 100 VAL B N 1
ATOM 3970 C CA . VAL B 1 108 ? -15.706 101.660 193.686 1.00 109.16 100 VAL B CA 1
ATOM 3971 C C . VAL B 1 108 ? -15.298 101.479 192.237 1.00 107.78 100 VAL B C 1
ATOM 3972 O O . VAL B 1 108 ? -16.063 101.771 191.315 1.00 117.38 100 VAL B O 1
ATOM 3976 N N . PHE B 1 109 ? -14.080 100.981 192.055 1.00 101.37 101 PHE B N 1
ATOM 3977 C CA . PHE B 1 109 ? -13.512 100.760 190.734 1.00 111.58 101 PHE B CA 1
ATOM 3978 C C . PHE B 1 109 ? -14.366 99.850 189.857 1.00 127.74 101 PHE B C 1
ATOM 3979 O O . PHE B 1 109 ? -14.323 99.943 188.634 1.00 142.00 101 PHE B O 1
ATOM 3987 N N . ALA B 1 110 ? -15.140 98.964 190.474 1.00 125.17 102 ALA B N 1
ATOM 3988 C CA . ALA B 1 110 ? -16.120 98.201 189.715 1.00 129.10 102 ALA B CA 1
ATOM 3989 C C . ALA B 1 110 ? -17.220 99.157 189.270 1.00 131.54 102 ALA B C 1
ATOM 3990 O O . ALA B 1 110 ? -17.458 99.337 188.079 1.00 145.16 102 ALA B O 1
ATOM 3992 N N . ALA B 1 111 ? -17.846 99.805 190.247 1.00 123.48 103 ALA B N 1
ATOM 3993 C CA . ALA B 1 111 ? -18.966 100.719 190.029 1.00 120.99 103 ALA B CA 1
ATOM 3994 C C . ALA B 1 111 ? -18.664 101.917 189.125 1.00 124.72 103 ALA B C 1
ATOM 3995 O O . ALA B 1 111 ? -19.478 102.263 188.271 1.00 136.81 103 ALA B O 1
ATOM 3997 N N . ALA B 1 112 ? -17.518 102.563 189.325 1.00 119.87 104 ALA B N 1
ATOM 3998 C CA . ALA B 1 112 ? -17.150 103.727 188.518 1.00 117.26 104 ALA B CA 1
ATOM 3999 C C . ALA B 1 112 ? -17.024 103.349 187.046 1.00 122.05 104 ALA B C 1
ATOM 4000 O O . ALA B 1 112 ? -17.340 104.144 186.155 1.00 123.31 104 ALA B O 1
ATOM 4002 N N . ARG B 1 113 ? -16.564 102.126 186.806 1.00 126.23 105 ARG B N 1
ATOM 4003 C CA . ARG B 1 113 ? -16.419 101.598 185.457 1.00 133.53 105 ARG B CA 1
ATOM 4004 C C . ARG B 1 113 ? -17.796 101.339 184.853 1.00 141.37 105 ARG B C 1
ATOM 4005 O O . ARG B 1 113 ? -18.111 101.828 183.769 1.00 149.08 105 ARG B O 1
ATOM 4013 N N . GLU B 1 114 ? -18.622 100.586 185.577 1.00 142.66 106 GLU B N 1
ATOM 4014 C CA . GLU B 1 114 ? -19.969 100.245 185.127 1.00 143.91 106 GLU B CA 1
ATOM 4015 C C . GLU B 1 114 ? -20.831 101.486 184.890 1.00 140.99 106 GLU B C 1
ATOM 4016 O O . GLU B 1 114 ? -21.801 101.433 184.136 1.00 145.36 106 GLU B O 1
ATOM 4022 N N . ILE B 1 115 ? -20.487 102.591 185.550 1.00 132.72 107 ILE B N 1
ATOM 4023 C CA . ILE B 1 115 ? -21.102 103.884 185.261 1.00 124.89 107 ILE B CA 1
ATOM 4024 C C . ILE B 1 115 ? -20.647 104.346 183.891 1.00 124.42 107 ILE B C 1
ATOM 4025 O O . ILE B 1 115 ? -21.462 104.574 182.997 1.00 127.89 107 ILE B O 1
ATOM 4030 N N . ALA B 1 116 ? -19.329 104.455 183.742 1.00 124.67 108 ALA B N 1
ATOM 4031 C CA . ALA B 1 116 ? -18.681 105.068 182.587 1.00 124.55 108 ALA B CA 1
ATOM 4032 C C . ALA B 1 116 ? -19.174 104.573 181.229 1.00 129.83 108 ALA B C 1
ATOM 4033 O O . ALA B 1 116 ? -19.125 105.307 180.243 1.00 132.98 108 ALA B O 1
ATOM 4035 N N . GLU B 1 117 ? -19.625 103.327 181.161 1.00 130.60 109 GLU B N 1
ATOM 4036 C CA . GLU B 1 117 ? -20.126 102.793 179.899 1.00 140.70 109 GLU B CA 1
ATOM 4037 C C . GLU B 1 117 ? -21.587 103.187 179.664 1.00 147.25 109 GLU B C 1
ATOM 4038 O O . GLU B 1 117 ? -21.944 103.696 178.595 1.00 160.06 109 GLU B O 1
ATOM 4044 N N . ASN B 1 118 ? -22.414 102.980 180.686 1.00 140.04 110 ASN B N 1
ATOM 4045 C CA . ASN B 1 118 ? -23.848 103.253 180.643 1.00 138.66 110 ASN B CA 1
ATOM 4046 C C . ASN B 1 118 ? -24.141 104.749 180.820 1.00 133.96 110 ASN B C 1
ATOM 4047 O O . ASN B 1 118 ? -24.913 105.149 181.701 1.00 137.92 110 ASN B O 1
ATOM 4052 N N . LEU B 1 119 ? -23.542 105.568 179.957 1.00 131.09 111 LEU B N 1
ATOM 4053 C CA . LEU B 1 119 ? -23.414 107.007 180.198 1.00 127.80 111 LEU B CA 1
ATOM 4054 C C . LEU B 1 119 ? -23.905 107.881 179.037 1.00 141.09 111 LEU B C 1
ATOM 4055 O O . LEU B 1 119 ? -23.198 108.056 178.043 1.00 151.82 111 LEU B O 1
ATOM 4060 N N . THR B 1 120 ? -25.101 108.447 179.176 1.00 143.11 112 THR B N 1
ATOM 4061 C CA . THR B 1 120 ? -25.662 109.292 178.128 1.00 143.03 112 THR B CA 1
ATOM 4062 C C . THR B 1 120 ? -25.004 110.670 178.079 1.00 145.73 112 THR B C 1
ATOM 4063 O O . THR B 1 120 ? -24.174 110.947 177.213 1.00 149.02 112 THR B O 1
ATOM 4067 N N . LYS B 1 121 ? -25.382 111.531 179.016 1.00 144.46 113 LYS B N 1
ATOM 4068 C CA . LYS B 1 121 ? -24.957 112.929 179.017 1.00 146.02 113 LYS B CA 1
ATOM 4069 C C . LYS B 1 121 ? -23.649 113.144 179.770 1.00 148.60 113 LYS B C 1
ATOM 4070 O O . LYS B 1 121 ? -23.232 112.289 180.558 1.00 146.01 113 LYS B O 1
ATOM 4076 N N . PRO B 1 122 ? -22.986 114.288 179.520 1.00 152.91 114 PRO B N 1
ATOM 4077 C CA . PRO B 1 122 ? -21.933 114.773 180.419 1.00 146.44 114 PRO B CA 1
ATOM 4078 C C . PRO B 1 122 ? -22.487 114.910 181.832 1.00 142.42 114 PRO B C 1
ATOM 4079 O O . PRO B 1 122 ? -22.903 115.999 182.235 1.00 142.10 114 PRO B O 1
ATOM 4083 N N . SER B 1 123 ? -22.485 113.809 182.575 1.00 140.53 115 SER B N 1
ATOM 4084 C CA . SER B 1 123 ? -22.968 113.813 183.943 1.00 131.62 115 SER B CA 1
ATOM 4085 C C . SER B 1 123 ? -21.864 114.330 184.859 1.00 132.76 115 SER B C 1
ATOM 4086 O O . SER B 1 123 ? -20.814 114.774 184.392 1.00 139.34 115 SER B O 1
ATOM 4089 N N . VAL B 1 124 ? -22.107 114.288 186.163 1.00 128.36 116 VAL B N 1
ATOM 4090 C CA . VAL B 1 124 ? -21.104 114.700 187.135 1.00 123.97 116 VAL B CA 1
ATOM 4091 C C . VAL B 1 124 ? -20.895 113.594 188.169 1.00 119.17 116 VAL B C 1
ATOM 4092 O O . VAL B 1 124 ? -21.820 113.225 188.890 1.00 114.49 116 VAL B O 1
ATOM 4096 N N . ILE B 1 125 ? -19.677 113.062 188.229 1.00 120.36 117 ILE B N 1
ATOM 4097 C CA . ILE B 1 125 ? -19.379 111.912 189.082 1.00 118.15 117 ILE B CA 1
ATOM 4098 C C . ILE B 1 125 ? -18.927 112.321 190.479 1.00 117.25 117 ILE B C 1
ATOM 4099 O O . ILE B 1 125 ? -17.922 113.013 190.634 1.00 122.66 117 ILE B O 1
ATOM 4104 N N . VAL B 1 126 ? -19.674 111.890 191.493 1.00 112.77 118 VAL B N 1
ATOM 4105 C CA . VAL B 1 126 ? -19.369 112.266 192.872 1.00 108.62 118 VAL B CA 1
ATOM 4106 C C . VAL B 1 126 ? -19.014 111.078 193.756 1.00 109.95 118 VAL B C 1
ATOM 4107 O O . VAL B 1 126 ? -19.883 110.289 194.128 1.00 119.16 118 VAL B O 1
ATOM 4111 N N . THR B 1 127 ? -17.731 110.944 194.077 1.00 103.17 119 THR B N 1
ATOM 4112 C CA . THR B 1 127 ? -17.307 110.001 195.100 1.00 110.73 119 THR B CA 1
ATOM 4113 C C . THR B 1 127 ? -17.811 110.510 196.439 1.00 109.65 119 THR B C 1
ATOM 4114 O O . THR B 1 127 ? -17.401 111.581 196.891 1.00 113.14 119 THR B O 1
ATOM 4118 N N . LYS B 1 128 ? -18.710 109.761 197.066 1.00 104.37 120 LYS B N 1
ATOM 4119 C CA . LYS B 1 128 ? -19.206 110.133 198.381 1.00 99.89 120 LYS B CA 1
ATOM 4120 C C . LYS B 1 128 ? -18.652 109.152 199.401 1.00 98.85 120 LYS B C 1
ATOM 4121 O O . LYS B 1 128 ? -18.589 109.445 200.596 1.00 99.85 120 LYS B O 1
ATOM 4127 N N . SER B 1 129 ? -18.218 107.998 198.904 1.00 90.52 121 SER B N 1
ATOM 4128 C CA . SER B 1 129 ? -17.612 106.973 199.740 1.00 89.65 121 SER B CA 1
ATOM 4129 C C . SER B 1 129 ? -16.313 107.479 200.356 1.00 97.10 121 SER B C 1
ATOM 4130 O O . SER B 1 129 ? -15.528 108.168 199.699 1.00 99.13 121 SER B O 1
ATOM 4133 N N . THR B 1 130 ? -16.100 107.145 201.625 1.00 103.97 122 THR B N 1
ATOM 4134 C CA . THR B 1 130 ? -14.876 107.526 202.315 1.00 102.44 122 THR B CA 1
ATOM 4135 C C . THR B 1 130 ? -13.697 106.813 201.663 1.00 101.99 122 THR B C 1
ATOM 4136 O O . THR B 1 130 ? -13.390 105.670 201.997 1.00 106.84 122 THR B O 1
ATOM 4140 N N . VAL B 1 131 ? -13.045 107.492 200.724 1.00 98.95 123 VAL B N 1
ATOM 4141 C CA . VAL B 1 131 ? -11.943 106.897 199.977 1.00 95.86 123 VAL B CA 1
ATOM 4142 C C . VAL B 1 131 ? -10.617 107.569 200.283 1.00 101.82 123 VAL B C 1
ATOM 4143 O O . VAL B 1 131 ? -10.586 108.722 200.716 1.00 105.17 12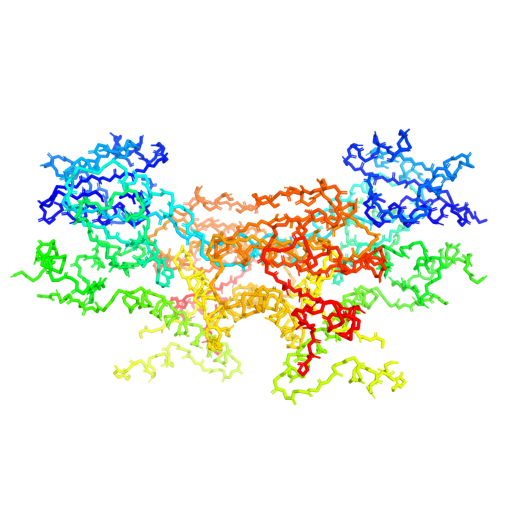3 VAL B O 1
ATOM 4147 N N . PRO B 1 132 ? -9.510 106.838 200.082 1.00 103.55 124 PRO B N 1
ATOM 4148 C CA . PRO B 1 132 ? -8.205 107.507 200.076 1.00 105.18 124 PRO B CA 1
ATOM 4149 C C . PRO B 1 132 ? -8.052 108.485 198.914 1.00 105.24 124 PRO B C 1
ATOM 4150 O O . PRO B 1 132 ? -8.994 108.708 198.134 1.00 116.59 124 PRO B O 1
ATOM 4154 N N . VAL B 1 133 ? -6.856 109.049 198.794 1.00 96.49 125 VAL B N 1
ATOM 4155 C CA . VAL B 1 133 ? -6.659 110.326 198.114 1.00 89.23 125 VAL B CA 1
ATOM 4156 C C . VAL B 1 133 ? -5.977 110.221 196.741 1.00 92.96 125 VAL B C 1
ATOM 4157 O O . VAL B 1 133 ? -4.905 109.621 196.610 1.00 95.06 125 VAL B O 1
ATOM 4161 N N . GLY B 1 134 ? -6.595 110.826 195.727 1.00 103.09 126 GLY B N 1
ATOM 4162 C CA . GLY B 1 134 ? -6.126 110.683 194.363 1.00 112.51 126 GLY B CA 1
ATOM 4163 C C . GLY B 1 134 ? -6.924 109.571 193.724 1.00 113.81 126 GLY B C 1
ATOM 4164 O O . GLY B 1 134 ? -6.633 109.133 192.607 1.00 122.19 126 GLY B O 1
ATOM 4165 N N . THR B 1 135 ? -7.933 109.103 194.453 1.00 103.13 127 THR B N 1
ATOM 4166 C CA . THR B 1 135 ? -8.867 108.126 193.927 1.00 98.05 127 THR B CA 1
ATOM 4167 C C . THR B 1 135 ? -9.638 108.836 192.830 1.00 100.59 127 THR B C 1
ATOM 4168 O O . THR B 1 135 ? -9.840 108.303 191.736 1.00 116.02 127 THR B O 1
ATOM 4172 N N . GLY B 1 136 ? -10.067 110.055 193.142 1.00 95.19 128 GLY B N 1
ATOM 4173 C CA . GLY B 1 136 ? -10.757 110.903 192.189 1.00 108.25 128 GLY B CA 1
ATOM 4174 C C . GLY B 1 136 ? -9.906 111.215 190.974 1.00 113.79 128 GLY B C 1
ATOM 4175 O O . GLY B 1 136 ? -10.433 111.547 189.910 1.00 125.83 128 GLY B O 1
ATOM 4176 N N . ASP B 1 137 ? -8.588 111.122 191.132 1.00 108.61 129 ASP B N 1
ATOM 4177 C CA . ASP B 1 137 ? -7.673 111.266 190.006 1.00 105.27 129 ASP B CA 1
ATOM 4178 C C . ASP B 1 137 ? -7.645 109.973 189.206 1.00 109.54 129 ASP B C 1
ATOM 4179 O O . ASP B 1 137 ? -7.595 109.990 187.976 1.00 115.84 129 ASP B O 1
ATOM 4184 N N . GLU B 1 138 ? -7.677 108.852 189.920 1.00 117.28 130 GLU B N 1
ATOM 4185 C CA . GLU B 1 138 ? -7.632 107.537 189.299 1.00 131.99 130 GLU B CA 1
ATOM 4186 C C . GLU B 1 138 ? -8.924 107.223 188.547 1.00 137.07 130 GLU B C 1
ATOM 4187 O O . GLU B 1 138 ? -8.899 106.554 187.513 1.00 150.85 130 GLU B O 1
ATOM 4193 N N . VAL B 1 139 ? -10.050 107.693 189.077 1.00 130.31 131 VAL B N 1
ATOM 4194 C CA . VAL B 1 139 ? -11.326 107.570 188.385 1.00 128.54 131 VAL B CA 1
ATOM 4195 C C . VAL B 1 139 ? -11.275 108.401 187.117 1.00 137.09 131 VAL B C 1
ATOM 4196 O O . VAL B 1 139 ? -11.720 107.964 186.056 1.00 139.26 131 VAL B O 1
ATOM 4200 N N . GLU B 1 140 ? -10.703 109.595 187.238 1.00 138.95 132 GLU B N 1
ATOM 4201 C CA . GLU B 1 140 ? -10.586 110.528 186.125 1.00 142.46 132 GLU B CA 1
ATOM 4202 C C . GLU B 1 140 ? -9.834 109.910 184.947 1.00 148.82 132 GLU B C 1
ATOM 4203 O O . GLU B 1 140 ? -10.005 110.337 183.803 1.00 154.81 132 GLU B O 1
ATOM 4209 N N . ARG B 1 141 ? -9.000 108.912 185.228 1.00 142.34 133 ARG B N 1
ATOM 4210 C CA . ARG B 1 141 ? -8.361 108.132 184.174 1.00 140.27 133 ARG B CA 1
ATOM 4211 C C . ARG B 1 141 ? -9.370 107.173 183.566 1.00 135.46 133 ARG B C 1
ATOM 4212 O O . ARG B 1 141 ? -9.542 107.119 182.348 1.00 150.15 133 ARG B O 1
ATOM 4220 N N . ILE B 1 142 ? -10.034 106.418 184.435 1.00 121.49 134 ILE B N 1
ATOM 4221 C CA . ILE B 1 142 ? -11.003 105.408 184.029 1.00 121.78 134 ILE B CA 1
ATOM 4222 C C 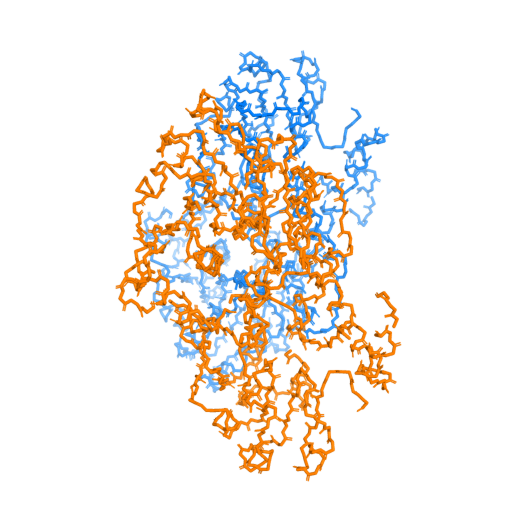. ILE B 1 142 ? -12.130 105.996 183.175 1.00 131.20 134 ILE B C 1
ATOM 4223 O O . ILE B 1 142 ? -12.551 105.380 182.193 1.00 137.01 134 ILE B O 1
ATOM 4228 N N . ILE B 1 143 ? -12.616 107.178 183.550 1.00 129.98 135 ILE B N 1
ATOM 4229 C CA . ILE B 1 143 ? -13.600 107.890 182.735 1.00 125.62 135 ILE B CA 1
ATOM 4230 C C . ILE B 1 143 ? -13.023 108.141 181.350 1.00 138.73 135 ILE B C 1
ATOM 4231 O O . ILE B 1 143 ? -13.635 107.799 180.334 1.00 142.13 135 ILE B O 1
ATOM 4236 N N . ALA B 1 144 ? -11.829 108.723 181.326 1.00 147.42 136 ALA B N 1
ATOM 4237 C CA . ALA B 1 144 ? -11.119 109.010 180.088 1.00 149.62 136 ALA B CA 1
ATOM 4238 C C . ALA B 1 144 ? -10.763 107.733 179.333 1.00 149.95 136 ALA B C 1
ATOM 4239 O O . ALA B 1 144 ? -10.682 107.735 178.106 1.00 154.44 136 ALA B O 1
ATOM 4241 N N . GLU B 1 145 ? -10.543 106.646 180.065 1.00 150.60 137 GLU B N 1
ATOM 4242 C CA . GLU B 1 145 ? -10.271 105.360 179.436 1.00 153.76 137 GLU B CA 1
ATOM 4243 C C . GLU B 1 145 ? -11.502 104.826 178.714 1.00 146.25 137 GLU B C 1
ATOM 4244 O O . GLU B 1 145 ? -11.410 104.360 177.579 1.00 152.45 137 GLU B O 1
ATOM 4250 N N . VAL B 1 146 ? -12.651 104.912 179.379 1.00 134.29 138 VAL B N 1
ATOM 4251 C CA . VAL B 1 146 ? -13.891 104.327 178.876 1.00 135.41 138 VAL B CA 1
ATOM 4252 C C . VAL B 1 146 ? -14.707 105.291 178.016 1.00 142.55 138 VAL B C 1
ATOM 4253 O O . VAL B 1 146 ? -14.993 105.009 176.851 1.00 153.98 138 VAL B O 1
ATOM 4257 N N . ALA B 1 147 ? -15.084 106.427 178.594 1.00 139.10 139 ALA B N 1
ATOM 4258 C CA . ALA B 1 147 ? -15.912 107.413 177.900 1.00 140.17 139 ALA B CA 1
ATOM 4259 C C . ALA B 1 147 ? -15.210 108.768 177.780 1.00 146.80 139 ALA B C 1
ATOM 4260 O O . ALA B 1 147 ? -15.569 109.722 178.470 1.00 147.26 139 ALA B O 1
ATOM 4262 N N . PRO B 1 148 ? -14.216 108.854 176.883 1.00 144.47 140 PRO B N 1
ATOM 4263 C CA . PRO B 1 148 ? -13.287 109.985 176.771 1.00 146.80 140 PRO B CA 1
ATOM 4264 C C . PRO B 1 148 ? -13.970 111.302 176.404 1.00 146.89 140 PRO B C 1
ATOM 4265 O O . PRO B 1 148 ? -13.797 112.299 177.102 1.00 142.00 140 PRO B O 1
ATOM 4269 N N . ASN B 1 149 ? -14.730 111.297 175.313 1.00 153.99 141 ASN B N 1
ATOM 4270 C CA . ASN B 1 149 ? -15.392 112.502 174.818 1.00 169.06 141 ASN B CA 1
ATOM 4271 C C . ASN B 1 149 ? -16.772 112.752 175.444 1.00 171.62 141 ASN B C 1
ATOM 4272 O O . ASN B 1 149 ? -17.527 113.602 174.971 1.00 179.43 141 ASN B O 1
ATOM 4277 N N . SER B 1 150 ? -17.106 112.012 176.499 1.00 165.55 142 SER B N 1
ATOM 4278 C CA . SER B 1 150 ? -18.433 112.119 177.115 1.00 156.37 142 SER B CA 1
ATOM 4279 C C . SER B 1 150 ? -18.624 113.352 178.008 1.00 148.03 142 SER B C 1
ATOM 4280 O O . SER B 1 150 ? -19.650 113.491 178.672 1.00 138.91 142 SER B O 1
ATOM 4283 N N . GLY B 1 151 ? -17.619 114.221 178.046 1.00 148.71 143 GLY B N 1
ATOM 4284 C CA . GLY B 1 151 ? -17.717 115.487 178.755 1.00 148.24 143 GLY B CA 1
ATOM 4285 C C . GLY B 1 151 ? -17.913 115.451 180.268 1.00 145.09 143 GLY B C 1
ATOM 4286 O O . GLY B 1 151 ? -18.241 116.472 180.875 1.00 152.45 143 GLY B O 1
ATOM 4287 N N . ALA B 1 152 ? -17.718 114.290 180.885 1.00 137.96 144 ALA B N 1
ATOM 4288 C CA . ALA B 1 152 ? -17.973 114.133 182.320 1.00 132.08 144 ALA B CA 1
ATOM 4289 C C . ALA B 1 152 ? -16.864 114.662 183.242 1.00 136.91 144 ALA B C 1
ATOM 4290 O O . ALA B 1 152 ? -15.687 114.674 182.869 1.00 135.94 144 ALA B O 1
ATOM 4292 N N . LYS B 1 153 ? -17.266 115.098 184.438 1.00 142.03 145 LYS B N 1
ATOM 4293 C CA . LYS B 1 153 ? -16.347 115.604 185.454 1.00 140.00 145 LYS B CA 1
ATOM 4294 C C . LYS B 1 153 ? -16.428 114.768 186.739 1.00 134.23 145 LYS B C 1
ATOM 4295 O O . LYS B 1 153 ? -17.472 114.195 187.050 1.00 137.24 145 LYS B O 1
ATOM 4301 N N . VAL B 1 154 ? -15.323 114.700 187.477 1.00 128.81 146 VAL B N 1
ATOM 4302 C CA . VAL B 1 154 ? -15.221 113.824 188.644 1.00 118.71 146 VAL B CA 1
ATOM 4303 C C . VAL B 1 154 ? -14.967 114.600 189.937 1.00 112.95 146 VAL B C 1
ATOM 4304 O O . VAL B 1 154 ? -13.991 115.343 190.045 1.00 104.95 146 VAL B O 1
ATOM 4308 N N . VAL B 1 155 ? -15.854 114.425 190.915 1.00 115.66 147 VAL B N 1
ATOM 4309 C CA . VAL B 1 155 ? -15.755 115.152 192.178 1.00 117.25 147 VAL B CA 1
ATOM 4310 C C . VAL B 1 155 ? -15.695 114.222 193.378 1.00 117.67 147 VAL B C 1
ATOM 4311 O O . VAL B 1 155 ? -16.060 113.051 193.298 1.00 122.31 147 VAL B O 1
ATOM 4315 N N . SER B 1 156 ? -15.223 114.764 194.492 1.00 111.49 148 SER B N 1
ATOM 4316 C CA . SER B 1 156 ? -15.373 114.130 195.785 1.00 108.46 148 SER B CA 1
ATOM 4317 C C . SER B 1 156 ? -16.239 115.025 196.649 1.00 94.13 148 SER B C 1
ATOM 4318 O O . SER B 1 156 ? -15.933 116.207 196.851 1.00 85.57 148 SER B O 1
ATOM 4321 N N . ASN B 1 157 ? -17.354 114.486 197.119 1.00 86.09 149 ASN B N 1
ATOM 4322 C CA . ASN B 1 157 ? -18.083 115.114 198.205 1.00 90.42 149 ASN B CA 1
ATOM 4323 C C . ASN B 1 157 ? -18.319 114.074 199.283 1.00 91.13 149 ASN B C 1
ATOM 4324 O O . ASN B 1 157 ? -19.287 113.316 199.226 1.00 96.85 149 ASN B O 1
ATOM 4329 N N . PRO B 1 158 ? -17.425 114.035 200.280 1.00 90.09 150 PRO B N 1
ATOM 4330 C CA . PRO B 1 158 ? -17.517 113.037 201.345 1.00 96.59 150 PRO B CA 1
ATOM 4331 C C . PRO B 1 158 ? -18.702 113.333 202.263 1.00 103.88 150 PRO B C 1
ATOM 4332 O O . PRO B 1 158 ? -19.316 114.398 202.149 1.00 111.14 150 PRO B O 1
ATOM 4336 N N . GLU B 1 159 ? -19.029 112.393 203.146 1.00 107.35 151 GLU B N 1
ATOM 4337 C CA . GLU B 1 159 ? -20.183 112.547 204.029 1.00 115.89 151 GLU B CA 1
ATOM 4338 C C . GLU B 1 159 ? -19.809 112.346 205.498 1.00 112.02 151 GLU B C 1
ATOM 4339 O O . GLU B 1 159 ? -18.938 111.534 205.816 1.00 120.14 151 GLU B O 1
ATOM 4345 N N . PHE B 1 160 ? -20.478 113.075 206.390 1.00 104.75 152 PHE B N 1
ATOM 4346 C CA . PHE B 1 160 ? -20.011 113.230 207.770 1.00 102.71 152 PHE B CA 1
ATOM 4347 C C . PHE B 1 160 ? -21.022 112.829 208.839 1.00 113.59 152 PHE B C 1
ATOM 4348 O O . PHE B 1 160 ? -20.799 113.059 210.027 1.00 122.06 152 PHE B O 1
ATOM 4356 N N . LEU B 1 161 ? -22.123 112.216 208.424 1.00 109.09 153 LEU B N 1
ATOM 4357 C CA . LEU B 1 161 ? -23.209 111.901 209.349 1.00 106.24 153 LEU B CA 1
ATOM 4358 C C . LEU B 1 161 ? -22.851 110.835 210.381 1.00 115.69 153 LEU B C 1
ATOM 4359 O O . LEU B 1 161 ? -22.117 109.886 210.087 1.00 116.09 153 LEU B O 1
ATOM 4364 N N . ARG B 1 162 ? -23.371 111.007 211.593 1.00 125.52 154 ARG B N 1
ATOM 4365 C CA . ARG B 1 162 ? -23.288 109.979 212.618 1.00 124.10 154 ARG B CA 1
ATOM 4366 C C . ARG B 1 162 ? -24.489 109.073 212.442 1.00 118.29 154 ARG B C 1
ATOM 4367 O O . ARG B 1 162 ? -25.615 109.554 212.261 1.00 125.85 154 ARG B O 1
ATOM 4375 N N . GLU B 1 163 ? -24.272 107.765 212.479 1.00 109.84 155 GLU B N 1
ATOM 4376 C CA . GLU B 1 163 ? -25.395 106.844 212.450 1.00 113.31 155 GLU B CA 1
ATOM 4377 C C . GLU B 1 163 ? -26.173 107.037 213.758 1.00 119.40 155 GLU B C 1
ATOM 4378 O O . GLU B 1 163 ? -25.583 107.083 214.841 1.00 128.28 155 GLU B O 1
ATOM 4384 N N . GLY B 1 164 ? -27.490 107.190 213.655 1.00 112.95 156 GLY B N 1
ATOM 4385 C CA . GLY B 1 164 ? -28.324 107.460 214.818 1.00 112.28 156 GLY B CA 1
ATOM 4386 C C . GLY B 1 164 ? -28.736 108.922 214.898 1.00 115.88 156 GLY B C 1
ATOM 4387 O O . GLY B 1 164 ? -29.429 109.339 215.833 1.00 124.74 156 GLY B O 1
ATOM 4388 N N . ALA B 1 165 ? -28.298 109.699 213.909 1.00 113.10 157 ALA B N 1
ATOM 4389 C CA . ALA B 1 165 ? -28.607 111.118 213.816 1.00 112.87 157 ALA B CA 1
ATOM 4390 C C . ALA B 1 165 ? -28.441 111.574 212.372 1.00 125.26 157 ALA B C 1
ATOM 4391 O O . ALA B 1 165 ? -28.385 112.770 212.095 1.00 134.03 157 ALA B O 1
ATOM 4393 N N . ALA B 1 166 ? -28.384 110.603 211.462 1.00 123.68 158 ALA B N 1
ATOM 4394 C CA . ALA B 1 166 ? -28.060 110.829 210.054 1.00 121.70 158 ALA B CA 1
ATOM 4395 C C . ALA B 1 166 ? -28.875 111.913 209.339 1.00 123.97 158 ALA B C 1
ATOM 4396 O O . ALA B 1 166 ? -28.322 112.668 208.539 1.00 128.55 158 ALA B O 1
ATOM 4398 N N . ILE B 1 167 ? -30.183 111.960 209.583 1.00 129.37 159 ILE B N 1
ATOM 4399 C CA . ILE B 1 167 ? -31.035 112.931 208.897 1.00 135.41 159 ILE B CA 1
ATOM 4400 C C . ILE B 1 167 ? -30.689 114.343 209.349 1.00 144.28 159 ILE B C 1
ATOM 4401 O O . ILE B 1 167 ? -30.398 115.220 208.535 1.00 147.76 159 ILE B O 1
ATOM 4406 N N . GLU B 1 168 ? -30.699 114.541 210.663 1.00 141.16 160 GLU B N 1
ATOM 4407 C CA . GLU B 1 168 ? -30.404 115.836 211.261 1.00 142.33 160 GLU B CA 1
ATOM 4408 C C . GLU B 1 168 ? -28.975 116.280 210.964 1.00 136.34 160 GLU B C 1
ATOM 4409 O O . GLU B 1 168 ? -28.706 117.474 210.801 1.00 143.01 160 GLU B O 1
ATOM 4415 N N . ASP B 1 169 ? -28.060 115.318 210.906 1.00 126.53 161 ASP B N 1
ATOM 4416 C CA . ASP B 1 169 ? -26.685 115.602 210.516 1.00 119.52 161 ASP B CA 1
ATOM 4417 C C . ASP B 1 169 ? -26.644 116.083 209.071 1.00 119.94 161 ASP B C 1
ATOM 4418 O O . ASP B 1 169 ? -25.941 117.041 208.742 1.00 127.89 161 ASP B O 1
ATOM 4423 N N . PHE B 1 170 ? -27.410 115.415 208.214 1.00 119.42 162 PHE B N 1
ATOM 4424 C CA . PHE B 1 170 ? -27.471 115.767 206.802 1.00 125.04 162 PHE B CA 1
ATOM 4425 C C . PHE B 1 170 ? -28.252 117.062 206.597 1.00 130.46 162 PHE B C 1
ATOM 4426 O O . PHE B 1 170 ? -27.811 117.951 205.869 1.00 125.78 162 PHE B O 1
ATOM 4434 N N . LYS B 1 171 ? -29.411 117.163 207.242 1.00 137.73 163 LYS B N 1
ATOM 4435 C CA . LYS B 1 171 ? -30.254 118.350 207.129 1.00 142.14 163 LYS B CA 1
ATOM 4436 C C . LYS B 1 171 ? -29.583 119.591 207.691 1.00 144.34 163 LYS B C 1
ATOM 4437 O O . LYS B 1 171 ? -29.627 120.655 207.075 1.00 138.27 163 LYS B O 1
ATOM 4443 N N . ARG B 1 172 ? -28.980 119.471 208.868 1.00 150.10 164 ARG B N 1
ATOM 4444 C CA . ARG B 1 172 ? -28.182 120.572 209.393 1.00 158.56 164 ARG B CA 1
ATOM 4445 C C . ARG B 1 172 ? -26.720 120.182 209.470 1.00 154.76 164 ARG B C 1
ATOM 4446 O O . ARG B 1 172 ? -26.260 119.628 210.473 1.00 157.93 164 ARG B O 1
ATOM 4454 N N . PRO B 1 173 ? -25.971 120.438 208.390 1.00 149.81 165 PRO B N 1
ATOM 4455 C CA . PRO B 1 173 ? -24.530 120.174 208.442 1.00 150.10 165 PRO B CA 1
ATOM 4456 C C . PRO B 1 173 ? -23.768 121.282 209.157 1.00 160.36 165 PRO B C 1
ATOM 4457 O O . PRO B 1 173 ? -24.169 122.464 209.080 1.00 162.56 165 PRO B O 1
ATOM 4461 N N . ASP B 1 174 ? -22.706 120.922 209.877 1.00 164.96 166 ASP B N 1
ATOM 4462 C CA . ASP B 1 174 ? -21.728 121.912 210.281 1.00 164.94 166 ASP B CA 1
ATOM 4463 C C . ASP B 1 174 ? -21.220 122.475 208.971 1.00 156.02 166 ASP B C 1
ATOM 4464 O O . ASP B 1 174 ? -21.247 123.686 208.749 1.00 154.39 166 ASP B O 1
ATOM 4469 N N . ARG B 1 175 ? -20.827 121.568 208.079 1.00 152.03 167 ARG B N 1
ATOM 4470 C CA . ARG B 1 175 ? -20.347 121.929 206.755 1.00 144.24 167 ARG B CA 1
ATOM 4471 C C . ARG B 1 175 ? -20.507 120.794 205.749 1.00 132.96 167 ARG B C 1
ATOM 4472 O O . ARG B 1 175 ? -20.774 119.649 206.118 1.00 123.75 167 ARG B O 1
ATOM 4480 N N . VAL B 1 176 ? -20.346 121.133 204.474 1.00 130.86 168 VAL B N 1
ATOM 4481 C CA . VAL B 1 176 ? -20.281 120.147 203.402 1.00 125.19 168 VAL B CA 1
ATOM 4482 C C . VAL B 1 176 ? -19.110 120.460 202.465 1.00 122.85 168 VAL B C 1
ATOM 4483 O O . VAL B 1 176 ? -18.812 121.629 202.197 1.00 125.90 168 VAL B O 1
ATOM 4487 N N . VAL B 1 177 ? -18.453 119.413 201.970 1.00 115.13 169 VAL B N 1
ATOM 4488 C CA . VAL B 1 177 ? -17.174 119.557 201.276 1.00 109.83 169 VAL B CA 1
ATOM 4489 C C . VAL B 1 177 ? -17.248 119.139 199.807 1.00 113.29 169 VAL B C 1
ATOM 4490 O O . VAL B 1 177 ? -17.812 118.097 199.481 1.00 118.52 169 VAL B O 1
ATOM 4494 N N . VAL B 1 178 ? -16.693 119.968 198.924 1.00 109.58 170 VAL B N 1
ATOM 4495 C CA . VAL B 1 178 ? -16.640 119.655 197.495 1.00 104.89 170 VAL B CA 1
ATOM 4496 C C . VAL B 1 178 ? -15.246 119.897 196.916 1.00 110.31 170 VAL B C 1
ATOM 4497 O O . VAL B 1 178 ? -14.678 120.979 197.073 1.00 114.08 170 VAL B O 1
ATOM 4501 N N . GLY B 1 179 ? -14.700 118.880 196.251 1.00 110.50 171 GLY B N 1
ATOM 4502 C CA . GLY B 1 179 ? -13.358 118.961 195.705 1.00 114.56 171 GLY B CA 1
ATOM 4503 C C . GLY B 1 179 ? -13.243 118.817 194.202 1.00 121.16 171 GLY B C 1
ATOM 4504 O O . GLY B 1 179 ? -13.196 117.700 193.678 1.00 123.30 171 GLY B O 1
ATOM 4505 N N . THR B 1 180 ? -13.205 119.954 193.513 1.00 124.02 172 THR B N 1
ATOM 4506 C CA . THR B 1 180 ? -12.831 120.008 192.103 1.00 131.81 172 THR B CA 1
ATOM 4507 C C . THR B 1 180 ? -12.286 121.396 191.777 1.00 138.19 172 THR B C 1
ATOM 4508 O O . THR B 1 180 ? -12.262 122.270 192.641 1.00 141.34 172 THR B O 1
ATOM 4512 N N . GLU B 1 181 ? -11.858 121.599 190.534 1.00 141.73 173 GLU B N 1
ATOM 4513 C CA . GLU B 1 181 ? -11.314 122.885 190.104 1.00 149.78 173 GLU B CA 1
ATOM 4514 C C . GLU B 1 181 ? -12.065 123.370 188.872 1.00 155.88 173 GLU B C 1
ATOM 4515 O O . GLU B 1 181 ? -11.884 124.505 188.428 1.00 158.59 173 GLU B O 1
ATOM 4521 N N . ASP B 1 182 ? -12.912 122.509 188.316 1.00 155.93 174 ASP B N 1
ATOM 4522 C CA . ASP B 1 182 ? -13.709 122.882 187.153 1.00 156.38 174 ASP B CA 1
ATOM 4523 C C . ASP B 1 182 ? -15.031 123.541 187.550 1.00 143.06 174 ASP B C 1
ATOM 4524 O O . ASP B 1 182 ? -15.933 122.883 188.072 1.00 131.51 174 ASP B O 1
ATOM 4529 N N . GLU B 1 183 ? -15.122 124.845 187.290 1.00 144.54 175 GLU B N 1
ATOM 4530 C CA . GLU B 1 183 ? -16.223 125.687 187.754 1.00 144.72 175 GLU B CA 1
ATOM 4531 C C . GLU B 1 183 ? -17.605 125.222 187.280 1.00 144.42 175 GLU B C 1
ATOM 4532 O O . GLU B 1 183 ? -18.621 125.596 187.867 1.00 145.32 175 GLU B O 1
ATOM 4538 N N . PHE B 1 184 ? -17.646 124.438 186.205 1.00 145.60 176 PHE B N 1
ATOM 4539 C CA . PHE B 1 184 ? -18.909 123.884 185.728 1.00 150.24 176 PHE B CA 1
ATOM 4540 C C . PHE B 1 184 ? -19.504 122.992 186.806 1.00 145.76 176 PHE B C 1
ATOM 4541 O O . PHE B 1 184 ? -20.594 123.257 187.319 1.00 144.09 176 PHE B O 1
ATOM 4549 N N . ALA B 1 185 ? -18.757 121.952 187.163 1.00 142.14 177 ALA B N 1
ATOM 4550 C CA . ALA B 1 185 ? -19.140 121.035 188.229 1.00 131.99 177 ALA B CA 1
ATOM 4551 C C . ALA B 1 185 ? -19.345 121.752 189.561 1.00 128.56 177 ALA B C 1
ATOM 4552 O O . ALA B 1 185 ? -20.167 121.331 190.374 1.00 123.75 177 ALA B O 1
ATOM 4554 N N . ARG B 1 186 ? -18.591 122.824 189.786 1.00 132.92 178 ARG B N 1
ATOM 4555 C CA . ARG B 1 186 ? -18.766 123.627 190.990 1.00 144.63 178 ARG B CA 1
ATOM 4556 C C . ARG B 1 186 ? -20.162 124.227 191.019 1.00 146.97 178 ARG B C 1
ATOM 4557 O O . ARG B 1 186 ? -20.840 124.184 192.043 1.00 149.11 178 ARG B O 1
ATOM 4565 N N . GLN B 1 187 ? -20.581 124.785 189.885 1.00 146.02 179 GLN B N 1
ATOM 4566 C CA . GLN B 1 187 ? -21.906 125.385 189.756 1.00 147.38 179 GLN B CA 1
ATOM 4567 C C . GLN B 1 187 ? -23.014 124.338 189.865 1.00 141.94 179 GLN B C 1
ATOM 4568 O O . GLN B 1 187 ? -24.127 124.651 190.284 1.00 150.26 179 GLN B O 1
ATOM 4574 N N . VAL B 1 188 ? -22.706 123.095 189.500 1.00 132.32 180 VAL B N 1
ATOM 4575 C CA . VAL B 1 188 ? -23.686 122.014 189.572 1.00 125.51 180 VAL B CA 1
ATOM 4576 C C . VAL B 1 188 ? -23.938 121.607 191.016 1.00 117.90 180 VAL B C 1
ATOM 4577 O O . VAL B 1 188 ? -25.074 121.638 191.488 1.00 103.44 180 VAL B O 1
ATOM 4589 N N . ARG B 1 190 ? -23.316 123.207 193.516 1.00 105.63 182 ARG B N 1
ATOM 4590 C CA . ARG B 1 190 ? -23.950 124.352 194.153 1.00 108.43 182 ARG B CA 1
ATOM 4591 C C . ARG B 1 190 ? -25.449 124.213 193.982 1.00 109.03 182 ARG B C 1
ATOM 4592 O O . ARG B 1 190 ? -26.205 124.230 194.952 1.00 105.54 182 ARG B O 1
ATOM 4600 N N . GLU B 1 191 ? -25.856 124.067 192.724 1.00 118.09 183 GLU B N 1
ATOM 4601 C CA . GLU B 1 191 ? -27.256 123.963 192.334 1.00 130.59 183 GLU B CA 1
ATOM 4602 C C . GLU B 1 191 ? -27.945 122.773 192.994 1.00 129.59 183 GLU B C 1
ATOM 4603 O O . GLU B 1 191 ? -29.165 122.765 193.144 1.00 136.29 183 GLU B O 1
ATOM 4609 N N . ILE B 1 192 ? -27.167 121.760 193.367 1.00 120.51 184 ILE B N 1
ATOM 4610 C CA . ILE B 1 192 ? -27.705 120.617 194.095 1.00 117.92 184 ILE B CA 1
ATOM 4611 C C . ILE B 1 192 ? -28.027 121.028 195.521 1.00 116.37 184 ILE B C 1
ATOM 4612 O O . ILE B 1 192 ? -29.182 121.001 195.953 1.00 114.96 184 ILE B O 1
ATOM 4617 N N . TYR B 1 193 ? -26.984 121.430 196.239 1.00 115.83 185 TYR B N 1
ATOM 4618 C CA . TYR B 1 193 ? -27.059 121.736 197.663 1.00 119.43 185 TYR B CA 1
ATOM 4619 C C . TYR B 1 193 ? -27.682 123.085 198.008 1.00 126.03 185 TYR B C 1
ATOM 4620 O O . TYR B 1 193 ? -27.736 123.449 199.182 1.00 120.01 185 TYR B O 1
ATOM 4629 N N . ARG B 1 194 ? -28.138 123.831 197.005 1.00 131.32 186 ARG B N 1
ATOM 4630 C CA . ARG B 1 194 ? -28.665 125.177 197.244 1.00 138.72 186 ARG B CA 1
ATOM 4631 C C . ARG B 1 194 ? -29.800 125.245 198.280 1.00 134.65 186 ARG B C 1
ATOM 4632 O O . ARG B 1 194 ? -29.846 126.184 199.069 1.00 144.78 186 ARG B O 1
ATOM 4640 N N . PRO B 1 195 ? -30.733 124.274 198.272 1.00 119.43 187 PRO B N 1
ATOM 4641 C CA . PRO B 1 195 ? -31.684 124.284 199.397 1.00 117.79 187 PRO B CA 1
ATOM 4642 C C . PRO B 1 195 ? -31.088 123.849 200.745 1.00 127.28 187 PRO B C 1
ATOM 4643 O O . PRO B 1 195 ? -31.189 122.671 201.112 1.00 133.00 187 PRO B O 1
ATOM 4647 N N . LEU B 1 196 ? -30.438 124.788 201.432 1.00 134.13 188 LEU B N 1
ATOM 4648 C CA . LEU B 1 196 ? -29.998 124.640 202.811 1.00 145.94 188 LEU B CA 1
ATOM 4649 C C . LEU B 1 196 ? -30.154 126.032 203.385 1.00 162.46 188 LEU B C 1
ATOM 4650 O O . LEU B 1 196 ? -30.955 126.272 204.293 1.00 166.81 188 LEU B O 1
ATOM 4655 N N . SER B 1 197 ? -29.357 126.948 202.844 1.00 170.98 189 SER B N 1
ATOM 4656 C CA . SER B 1 197 ? -29.581 128.384 203.004 1.00 182.26 189 SER B CA 1
ATOM 4657 C C . SER B 1 197 ? -31.009 128.759 202.634 1.00 189.17 189 SER B C 1
ATOM 4658 O O . SER B 1 197 ? -31.323 129.006 201.474 1.00 195.45 189 SER B O 1
ATOM 4661 N N . LEU B 1 198 ? -31.862 128.787 203.659 1.00 190.64 190 LEU B N 1
ATOM 4662 C CA . LEU B 1 198 ? -33.310 129.004 203.513 1.00 185.21 190 LEU B CA 1
ATOM 4663 C C . LEU B 1 198 ? -33.669 130.486 203.344 1.00 175.47 190 LEU B C 1
ATOM 4664 O O . LEU B 1 198 ? -33.183 131.172 202.441 1.00 161.04 190 LEU B O 1
ATOM 4669 N N . SER B 1 201 ? -27.680 129.441 205.423 1.00 161.25 193 SER B N 1
ATOM 4670 C CA . SER B 1 201 ? -27.901 128.867 206.744 1.00 165.97 193 SER B CA 1
ATOM 4671 C C . SER B 1 201 ? -26.819 127.843 207.037 1.00 167.64 193 SER B C 1
ATOM 4672 O O . SER B 1 201 ? -26.414 127.654 208.186 1.00 156.82 193 SER B O 1
ATOM 4675 N N . ALA B 1 202 ? -26.349 127.182 205.985 1.00 181.33 194 ALA B N 1
ATOM 4676 C CA . ALA B 1 202 ? -25.277 126.201 206.111 1.00 195.79 194 ALA B CA 1
ATOM 4677 C C . ALA B 1 202 ? -24.377 126.298 204.876 1.00 182.96 194 ALA B C 1
ATOM 4678 O O . ALA B 1 202 ? -24.855 126.042 203.774 1.00 174.14 194 ALA B O 1
ATOM 4680 N N . PRO B 1 203 ? -23.078 126.684 205.058 1.00 177.04 195 PRO B N 1
ATOM 4681 C CA . PRO B 1 203 ? -22.133 126.897 203.941 1.00 167.97 195 PRO B CA 1
ATOM 4682 C C . PRO B 1 203 ? -21.566 125.634 203.274 1.00 150.73 195 PRO B C 1
ATOM 4683 O O . PRO B 1 203 ? -21.547 124.550 203.859 1.00 146.81 195 PRO B O 1
ATOM 4687 N N . VAL B 1 204 ? -21.096 125.798 202.039 1.00 138.76 196 VAL B N 1
ATOM 4688 C CA . VAL B 1 204 ? -20.495 124.711 201.277 1.00 126.27 196 VAL B CA 1
ATOM 4689 C C . VAL B 1 204 ? -19.017 125.022 201.052 1.00 125.67 196 VAL B C 1
ATOM 4690 O O . VAL B 1 204 ? -18.663 126.093 200.554 1.00 135.91 196 VAL B O 1
ATOM 4694 N N . LEU B 1 205 ? -18.158 124.080 201.427 1.00 110.03 197 LEU B N 1
ATOM 4695 C CA . LEU B 1 205 ? -16.719 124.282 201.349 1.00 100.63 197 LEU B CA 1
ATOM 4696 C C . LEU B 1 205 ? -16.148 123.747 200.040 1.00 108.80 197 LEU B C 1
ATOM 4697 O O . LEU B 1 205 ? -16.270 122.563 199.737 1.00 111.65 197 LEU B O 1
ATOM 4702 N N . PHE B 1 206 ? -15.526 124.635 199.272 1.00 113.98 198 PHE B N 1
ATOM 4703 C CA . PHE B 1 206 ? -14.947 124.269 197.986 1.00 119.01 198 PHE B CA 1
ATOM 4704 C C . PHE B 1 206 ? -13.423 124.220 198.030 1.00 125.40 198 PHE B C 1
ATOM 4705 O O . PHE B 1 206 ? -12.756 125.251 197.958 1.00 129.76 198 PHE B O 1
ATOM 4713 N N . THR B 1 207 ? -12.878 123.015 198.142 1.00 124.90 199 THR B N 1
ATOM 4714 C CA . THR B 1 207 ? -11.436 122.817 198.087 1.00 128.34 199 THR B CA 1
ATOM 4715 C C . THR B 1 207 ? -11.065 122.150 196.772 1.00 132.67 199 THR B C 1
ATOM 4716 O O . THR B 1 207 ? -11.906 121.983 195.889 1.00 132.35 199 THR B O 1
ATOM 4720 N N . GLY B 1 208 ? -9.796 121.778 196.638 1.00 133.56 200 GLY B N 1
ATOM 4721 C CA . GLY B 1 208 ? -9.365 120.947 195.530 1.00 125.66 200 GLY B CA 1
ATOM 4722 C C . GLY B 1 208 ? -9.796 119.515 195.793 1.00 119.14 200 GLY B C 1
ATOM 4723 O O . GLY B 1 208 ? -10.312 119.209 196.870 1.00 115.30 200 GLY B O 1
ATOM 4724 N N . ARG B 1 209 ? -9.587 118.636 194.818 1.00 123.64 201 ARG B N 1
ATOM 4725 C CA . ARG B 1 209 ? -10.047 117.256 194.926 1.00 115.55 201 ARG B CA 1
ATOM 4726 C C . ARG B 1 209 ? -9.351 116.462 196.035 1.00 109.44 201 ARG B C 1
ATOM 4727 O O . ARG B 1 209 ? -10.004 116.003 196.968 1.00 105.06 201 ARG B O 1
ATOM 4735 N N . ARG B 1 210 ? -8.035 116.298 195.928 1.00 105.77 202 ARG B N 1
ATOM 4736 C CA . ARG B 1 210 ? -7.275 115.499 196.890 1.00 95.92 202 ARG B CA 1
ATOM 4737 C C . ARG B 1 210 ? -7.374 116.043 198.313 1.00 100.70 202 ARG B C 1
ATOM 4738 O O . ARG B 1 210 ? -7.324 115.280 199.278 1.00 115.67 202 ARG B O 1
ATOM 4746 N N . THR B 1 211 ? -7.507 117.360 198.438 1.00 102.36 203 THR B N 1
ATOM 4747 C CA . THR B 1 211 ? -7.695 117.995 199.738 1.00 107.27 203 THR B CA 1
ATOM 4748 C C . THR B 1 211 ? -8.995 117.509 200.366 1.00 102.96 203 THR B C 1
ATOM 4749 O O . THR B 1 211 ? -9.011 117.036 201.502 1.00 102.51 203 THR B O 1
ATOM 4753 N N . SER B 1 212 ? -10.078 117.611 199.601 1.00 103.28 204 SER B N 1
ATOM 4754 C CA . SER B 1 212 ? -11.398 117.183 200.047 1.00 101.72 204 SER B CA 1
ATOM 4755 C C . SER B 1 212 ? -11.449 115.693 200.379 1.00 102.30 204 SER B C 1
ATOM 4756 O O . SER B 1 212 ? -12.203 115.274 201.258 1.00 105.30 204 SER B O 1
ATOM 4759 N N . GLU B 1 213 ? -10.653 114.897 199.671 1.00 98.73 205 GLU B N 1
ATOM 4760 C CA . GLU B 1 213 ? -10.570 113.466 199.945 1.00 95.03 205 GLU B CA 1
ATOM 4761 C C . GLU B 1 213 ? -9.896 113.232 201.289 1.00 95.97 205 GLU B C 1
ATOM 4762 O O . GLU B 1 213 ? -10.231 112.296 202.015 1.00 106.68 205 GLU B O 1
ATOM 4768 N N . LEU B 1 214 ? -8.944 114.100 201.613 1.00 89.22 206 LEU B N 1
ATOM 4769 C CA . LEU B 1 214 ? -8.141 113.968 202.823 1.00 95.80 206 LEU B CA 1
ATOM 4770 C C . LEU B 1 214 ? -8.916 114.341 204.090 1.00 106.48 206 LEU B C 1
ATOM 4771 O O . LEU B 1 214 ? -8.701 113.752 205.149 1.00 107.17 206 LEU B O 1
ATOM 4776 N N . ILE B 1 215 ? -9.820 115.310 203.972 1.00 110.13 207 ILE B N 1
ATOM 4777 C CA . ILE B 1 215 ? -10.556 115.845 205.122 1.00 100.92 207 ILE B CA 1
ATOM 4778 C C . ILE B 1 215 ? -11.373 114.811 205.904 1.00 98.69 207 ILE B C 1
ATOM 4779 O O . ILE B 1 215 ? -11.289 114.755 207.132 1.00 105.05 207 ILE B O 1
ATOM 4784 N N . LYS B 1 216 ? -12.155 113.999 205.198 1.00 89.49 208 LYS B N 1
ATOM 4785 C CA . LYS B 1 216 ? -12.992 112.987 205.844 1.00 95.47 208 LYS B CA 1
ATOM 4786 C C . LYS B 1 216 ? -12.177 112.043 206.726 1.00 96.35 208 LYS B C 1
ATOM 4787 O O . LYS B 1 216 ? -12.600 111.686 207.826 1.00 104.85 208 LYS B O 1
ATOM 4793 N N . TYR B 1 217 ? -11.006 111.650 206.237 1.00 90.28 209 TYR B N 1
ATOM 4794 C CA . TYR B 1 217 ? -10.091 110.814 207.004 1.00 94.69 209 TYR B CA 1
ATOM 4795 C C . TYR B 1 217 ? -9.518 111.571 208.195 1.00 101.76 209 TYR B C 1
ATOM 4796 O O . TYR B 1 217 ? -9.538 111.080 209.324 1.00 102.75 209 TYR B O 1
ATOM 4805 N N . ALA B 1 218 ? -9.017 112.774 207.929 1.00 83.97 210 ALA B N 1
ATOM 4806 C CA . ALA B 1 218 ? -8.396 113.611 208.951 1.00 99.65 210 ALA B CA 1
ATOM 4807 C C . ALA B 1 218 ? -9.335 113.899 210.121 1.00 97.52 210 ALA B C 1
ATOM 4808 O O . ALA B 1 218 ? -8.916 113.881 211.279 1.00 105.05 210 ALA B O 1
ATOM 4810 N N . ALA B 1 219 ? -10.601 114.171 209.815 1.00 85.99 211 ALA B N 1
ATOM 4811 C CA . ALA B 1 219 ? -11.594 114.427 210.852 1.00 85.47 211 ALA B CA 1
ATOM 4812 C C . ALA B 1 219 ? -11.885 113.154 211.639 1.00 98.15 211 ALA B C 1
ATOM 4813 O O . ALA B 1 219 ? -11.743 113.125 212.860 1.00 108.39 211 ALA B O 1
ATOM 4815 N N . ASN B 1 220 ? -12.281 112.101 210.931 1.00 97.26 212 ASN B N 1
ATOM 4816 C CA . ASN B 1 220 ? -12.553 110.808 211.553 1.00 94.81 212 ASN B CA 1
ATOM 4817 C C . ASN B 1 220 ? -11.357 110.261 212.324 1.00 94.53 212 ASN B C 1
ATOM 4818 O O . ASN B 1 220 ? -11.522 109.494 213.267 1.00 105.60 212 ASN B O 1
ATOM 4823 N N . ALA B 1 221 ? -10.150 110.635 211.913 1.00 88.32 213 ALA B N 1
ATOM 4824 C CA . ALA B 1 221 ? -8.964 110.305 212.693 1.00 93.14 213 ALA B CA 1
ATOM 4825 C C . ALA B 1 221 ? -8.997 111.125 213.975 1.00 102.14 213 ALA B C 1
ATOM 4826 O O . ALA B 1 221 ? -8.995 110.580 215.075 1.00 106.73 213 ALA B O 1
ATOM 4828 N N . PHE B 1 222 ? -9.082 112.442 213.816 1.00 97.79 214 PHE B N 1
ATOM 4829 C CA . PHE B 1 222 ? -9.026 113.386 214.931 1.00 89.56 214 PHE B CA 1
ATOM 4830 C C . PHE B 1 222 ? -10.057 113.155 216.040 1.00 91.08 214 PHE B C 1
ATOM 4831 O O . PHE B 1 222 ? -9.772 113.414 217.207 1.00 105.76 214 PHE B O 1
ATOM 4839 N N . LEU B 1 223 ? -11.257 112.706 215.685 1.00 82.62 215 LEU B N 1
ATOM 4840 C CA . LEU B 1 223 ? -12.270 112.421 216.699 1.00 88.00 215 LEU B CA 1
ATOM 4841 C C . LEU B 1 223 ? -11.822 111.234 217.538 1.00 81.34 215 LEU B C 1
ATOM 4842 O O . LEU B 1 223 ? -11.892 111.264 218.767 1.00 89.53 215 LEU B O 1
ATOM 4847 N N . ALA B 1 224 ? -11.342 110.196 216.859 1.00 72.16 216 ALA B N 1
ATOM 4848 C CA . ALA B 1 224 ? -10.827 109.001 217.518 1.00 87.04 216 ALA B CA 1
ATOM 4849 C C . ALA B 1 224 ? -9.652 109.340 218.431 1.00 88.51 216 ALA B C 1
ATOM 4850 O O . ALA B 1 224 ? -9.459 108.701 219.464 1.00 102.17 216 ALA B O 1
ATOM 4852 N N . VAL B 1 225 ? -8.869 110.343 218.045 1.00 77.55 217 VAL B N 1
ATOM 4853 C CA . VAL B 1 225 ? -7.771 110.815 218.879 1.00 79.65 217 VAL B CA 1
ATOM 4854 C C . VAL B 1 225 ? -8.332 111.437 220.152 1.00 80.56 217 VAL B C 1
ATOM 4855 O O . VAL B 1 225 ? -7.878 111.128 221.253 1.00 79.76 217 VAL B O 1
ATOM 4859 N N . LYS B 1 226 ? -9.321 112.312 219.989 1.00 87.52 218 LYS B N 1
ATOM 4860 C CA . LYS B 1 226 ? -9.977 112.975 221.113 1.00 91.03 218 LYS B CA 1
ATOM 4861 C C . LYS B 1 226 ? -10.605 111.979 222.088 1.00 96.16 218 LYS B C 1
ATOM 4862 O O . LYS B 1 226 ? -10.473 112.128 223.304 1.00 104.78 218 LYS B O 1
ATOM 4868 N N . ILE B 1 227 ? -11.285 110.969 221.550 1.00 88.96 219 ILE B N 1
ATOM 4869 C CA . ILE B 1 227 ? -11.925 109.942 222.370 1.00 85.49 219 ILE B CA 1
ATOM 4870 C C . ILE B 1 227 ? -10.887 109.118 223.127 1.00 98.40 219 ILE B C 1
ATOM 4871 O O . ILE B 1 227 ? -10.987 108.933 224.341 1.00 110.47 219 ILE B O 1
ATOM 4876 N N . THR B 1 228 ? -9.885 108.633 222.400 1.00 96.28 220 THR B N 1
ATOM 4877 C CA . THR B 1 228 ? -8.867 107.762 222.971 1.00 100.68 220 THR B CA 1
ATOM 4878 C C . THR B 1 228 ? -7.949 108.519 223.930 1.00 96.19 220 THR B C 1
ATOM 4879 O O . THR B 1 228 ? -7.325 107.916 224.803 1.00 103.71 220 THR B O 1
ATOM 4883 N N . PHE B 1 229 ? -7.867 109.837 223.764 1.00 92.70 221 PHE B N 1
ATOM 4884 C CA . PHE B 1 229 ? -7.067 110.669 224.658 1.00 97.88 221 PHE B CA 1
ATOM 4885 C C . PHE B 1 229 ? -7.656 110.661 226.064 1.00 107.49 221 PHE B C 1
ATOM 4886 O O . PHE B 1 229 ? -7.015 110.202 227.010 1.00 116.67 221 PHE B O 1
ATOM 4894 N N . ILE B 1 230 ? -8.880 111.169 226.189 1.00 104.63 222 ILE B N 1
ATOM 4895 C CA . ILE B 1 230 ? -9.576 111.230 227.470 1.00 105.21 222 ILE B CA 1
ATOM 4896 C C . ILE B 1 230 ? -9.764 109.836 228.079 1.00 95.95 222 ILE B C 1
ATOM 4897 O O . ILE B 1 230 ? -9.803 109.692 229.300 1.00 103.85 222 ILE B O 1
ATOM 4902 N N . ASN B 1 231 ? -9.875 108.814 227.231 1.00 81.26 223 ASN B N 1
ATOM 4903 C CA . ASN B 1 231 ? -9.929 107.434 227.707 1.00 92.62 223 ASN B CA 1
ATOM 4904 C C . ASN B 1 231 ? -8.646 107.071 228.439 1.00 94.08 223 ASN B C 1
ATOM 4905 O O . ASN B 1 231 ? -8.682 106.496 229.527 1.00 105.14 223 ASN B O 1
ATOM 4910 N N . GLU B 1 232 ? -7.514 107.413 227.831 1.00 86.42 224 GLU B N 1
ATOM 4911 C CA . GLU B 1 232 ? -6.216 107.229 228.463 1.00 84.82 224 GLU B CA 1
ATOM 4912 C C . GLU B 1 232 ? -6.123 108.049 229.746 1.00 96.53 224 GLU B C 1
ATOM 4913 O O . GLU B 1 232 ? -5.530 107.608 230.730 1.00 111.53 224 GLU B O 1
ATOM 4919 N N . ILE B 1 233 ? -6.709 109.244 229.723 1.00 94.66 225 ILE B N 1
ATOM 4920 C CA . ILE B 1 233 ? -6.777 110.091 230.907 1.00 91.22 225 ILE B CA 1
ATOM 4921 C C . ILE B 1 233 ? -7.656 109.428 231.962 1.00 94.40 225 ILE B C 1
ATOM 4922 O O . ILE B 1 233 ? -7.316 109.407 233.146 1.00 102.50 225 ILE B O 1
ATOM 4927 N N . ALA B 1 234 ? -8.785 108.884 231.517 1.00 89.33 226 ALA B N 1
ATOM 4928 C CA . ALA B 1 234 ? -9.740 108.226 232.402 1.00 99.95 226 ALA B CA 1
ATOM 4929 C C . ALA B 1 234 ? -9.116 107.057 233.162 1.00 107.22 226 ALA B C 1
ATOM 4930 O O . ALA B 1 234 ? -9.504 106.773 234.295 1.00 118.32 226 ALA B O 1
ATOM 4932 N N . ASP B 1 235 ? -8.161 106.377 232.534 1.00 100.73 227 ASP B N 1
ATOM 4933 C CA . ASP B 1 235 ? -7.449 105.290 233.193 1.00 103.08 227 ASP B CA 1
ATOM 4934 C C . ASP B 1 235 ? -6.620 105.857 234.335 1.00 104.47 227 ASP B C 1
ATOM 4935 O O . ASP B 1 235 ? -6.533 105.263 235.410 1.00 114.97 227 ASP B O 1
ATOM 4940 N N . LEU B 1 236 ? -6.015 107.015 234.089 1.00 102.11 228 LEU B N 1
ATOM 4941 C CA . LEU B 1 236 ? -5.200 107.692 235.088 1.00 99.00 228 LEU B CA 1
ATOM 4942 C C . LEU B 1 236 ? -6.058 108.250 236.219 1.00 111.01 228 LEU B C 1
ATOM 4943 O O . LEU B 1 236 ? -5.648 108.236 237.378 1.00 113.91 228 LEU B O 1
ATOM 4948 N N . CYS B 1 237 ? -7.250 108.730 235.877 1.00 110.04 229 CYS B N 1
ATOM 4949 C CA . CYS B 1 237 ? -8.178 109.266 236.868 1.00 108.89 229 CYS B CA 1
ATOM 4950 C C . CYS B 1 237 ? -8.587 108.211 237.893 1.00 113.41 229 CYS B C 1
ATOM 4951 O O . CYS B 1 237 ? -8.941 108.544 239.024 1.00 121.47 229 CYS B O 1
ATOM 4954 N N . GLU B 1 238 ? -8.536 106.942 237.493 1.00 109.31 230 GLU B N 1
ATOM 4955 C CA . GLU B 1 238 ? -8.844 105.838 238.395 1.00 113.37 230 GLU B CA 1
ATOM 4956 C C . GLU B 1 238 ? -7.754 105.684 239.450 1.00 112.79 230 GLU B C 1
ATOM 4957 O O . GLU B 1 238 ? -8.035 105.643 240.647 1.00 124.75 230 GLU B O 1
ATOM 4963 N N . GLN B 1 239 ? -6.507 105.615 238.994 1.00 107.70 231 GLN B N 1
ATOM 4964 C CA . GLN B 1 239 ? -5.365 105.314 239.855 1.00 111.44 231 GLN B CA 1
ATOM 4965 C C . GLN B 1 239 ? -4.936 106.451 240.783 1.00 112.25 231 GLN B C 1
ATOM 4966 O O . GLN B 1 239 ? -4.187 106.219 241.730 1.00 112.47 231 GLN B O 1
ATOM 4972 N N . VAL B 1 240 ? -5.388 107.672 240.513 1.00 112.13 232 VAL B N 1
ATOM 4973 C CA . VAL B 1 240 ? -5.034 108.801 241.374 1.00 116.70 232 VAL B CA 1
ATOM 4974 C C . VAL B 1 240 ? -6.272 109.407 242.021 1.00 126.59 232 VAL B C 1
ATOM 4975 O O . VAL B 1 240 ? -6.186 110.404 242.741 1.00 119.80 232 VAL B O 1
ATOM 4979 N N . GLY B 1 241 ? -7.423 108.797 241.756 1.00 134.65 233 GLY B N 1
ATOM 4980 C CA . GLY B 1 241 ? -8.667 109.214 242.376 1.00 138.78 233 GLY B CA 1
ATOM 4981 C C . GLY B 1 241 ? -9.201 110.549 241.899 1.00 128.81 233 GLY B C 1
ATOM 4982 O O . GLY B 1 241 ? -9.721 111.330 242.697 1.00 129.90 233 GLY B O 1
ATOM 4983 N N . ALA B 1 242 ? -9.064 110.828 240.608 1.00 119.16 234 ALA B N 1
ATOM 4984 C CA . ALA B 1 242 ? -9.682 112.022 240.049 1.00 117.51 234 ALA B CA 1
ATOM 4985 C C . ALA B 1 242 ? -11.118 111.689 239.652 1.00 133.17 234 ALA B C 1
ATOM 4986 O O . ALA B 1 242 ? -11.687 110.691 240.112 1.00 145.11 234 ALA B O 1
ATOM 4988 N N . ASP B 1 243 ? -11.701 112.512 238.788 1.00 133.11 235 ASP B N 1
ATOM 4989 C CA . ASP B 1 243 ? -13.093 112.338 238.390 1.00 134.97 235 ASP B CA 1
ATOM 4990 C C . ASP B 1 243 ? -13.264 112.857 236.965 1.00 124.56 235 ASP B C 1
ATOM 4991 O O . ASP B 1 243 ? -13.521 114.043 236.763 1.00 124.31 235 ASP B O 1
ATOM 4996 N N . VAL B 1 244 ? -13.134 111.962 235.985 1.00 121.50 236 VAL B N 1
ATOM 4997 C CA . VAL B 1 244 ? -13.000 112.354 234.577 1.00 114.17 236 VAL B CA 1
ATOM 4998 C C . VAL B 1 244 ? -14.171 113.167 233.994 1.00 111.68 236 VAL B C 1
ATOM 4999 O O . VAL B 1 244 ? -13.992 113.878 233.004 1.00 107.48 236 VAL B O 1
ATOM 5003 N N . GLN B 1 245 ? -15.359 113.068 234.588 1.00 114.69 237 GLN B N 1
ATOM 5004 C CA . GLN B 1 245 ? -16.492 113.879 234.134 1.00 123.49 237 GLN B CA 1
ATOM 5005 C C . GLN B 1 245 ? -16.206 115.355 234.390 1.00 128.99 237 GLN B C 1
ATOM 5006 O O . GLN B 1 245 ? -16.486 116.212 233.550 1.00 129.07 237 GLN B O 1
ATOM 5012 N N . GLU B 1 246 ? -15.631 115.637 235.554 1.00 133.68 238 GLU B N 1
ATOM 5013 C CA . GLU B 1 246 ? -15.221 116.989 235.907 1.00 132.75 238 GLU B CA 1
ATOM 5014 C C . GLU B 1 246 ? -14.040 117.425 235.050 1.00 119.43 238 GLU B C 1
ATOM 5015 O O . GLU B 1 246 ? -13.974 118.568 234.600 1.00 128.83 238 GLU B O 1
ATOM 5021 N N . VAL B 1 247 ? -13.113 116.499 234.827 1.00 106.50 239 VAL B N 1
ATOM 5022 C CA . VAL B 1 247 ? -11.914 116.772 234.045 1.00 111.89 239 VAL B CA 1
ATOM 5023 C C . VAL B 1 247 ? -12.256 117.099 232.593 1.00 118.16 239 VAL B C 1
ATOM 5024 O O . VAL B 1 247 ? -11.717 118.047 232.023 1.00 112.92 239 VAL B O 1
ATOM 5028 N N . SER B 1 248 ? -13.146 116.306 232.001 1.00 126.04 240 SER B N 1
ATOM 5029 C CA . SER B 1 248 ? -13.603 116.545 230.637 1.00 116.03 240 SER B CA 1
ATOM 5030 C C . SER B 1 248 ? -14.314 117.887 230.556 1.00 110.37 240 SER B C 1
ATOM 5031 O O . SER B 1 248 ? -14.219 118.591 229.549 1.00 105.06 240 SER B O 1
ATOM 5034 N N . ARG B 1 249 ? -15.032 118.229 231.620 1.00 108.53 241 ARG B N 1
ATOM 5035 C CA . ARG B 1 249 ? -15.659 119.537 231.727 1.00 117.90 241 ARG B CA 1
ATOM 5036 C C . ARG B 1 249 ? -14.588 120.592 231.981 1.00 130.92 241 ARG B C 1
ATOM 5037 O O . ARG B 1 249 ? -14.674 121.716 231.481 1.00 141.38 241 ARG B O 1
ATOM 5045 N N . GLY B 1 250 ? -13.566 120.210 232.741 1.00 133.70 242 GLY B N 1
ATOM 5046 C CA . GLY B 1 250 ? -12.463 121.097 233.064 1.00 136.26 242 GLY B CA 1
ATOM 5047 C C . GLY B 1 250 ? -11.746 121.664 231.856 1.00 129.72 242 GLY B C 1
ATOM 5048 O O . GLY B 1 250 ? -11.369 122.837 231.848 1.00 138.01 242 GLY B O 1
ATOM 5049 N N . ILE B 1 251 ? -11.544 120.833 230.837 1.00 122.45 243 ILE B N 1
ATOM 5050 C CA . ILE B 1 251 ? -10.931 121.290 229.595 1.00 128.70 243 ILE B CA 1
ATOM 5051 C C . ILE B 1 251 ? -12.012 121.688 228.601 1.00 141.35 243 ILE B C 1
ATOM 5052 O O . ILE B 1 251 ? -11.753 122.418 227.642 1.00 147.57 243 ILE B O 1
ATOM 5057 N N . GLY B 1 252 ? -13.232 121.220 228.851 1.00 148.92 244 GLY B N 1
ATOM 5058 C CA . GLY B 1 252 ? -14.329 121.390 227.916 1.00 160.78 244 GLY B CA 1
ATOM 5059 C C . GLY B 1 252 ? -14.782 122.824 227.746 1.00 177.31 244 GLY B C 1
ATOM 5060 O O . GLY B 1 252 ? -15.336 123.184 226.711 1.00 181.28 244 GLY B O 1
ATOM 5069 N N . ASP B 1 254 ? -12.942 125.283 227.421 1.00 201.32 246 ASP B N 1
ATOM 5070 C CA . ASP B 1 254 ? -12.040 125.950 226.494 1.00 209.13 246 ASP B CA 1
ATOM 5071 C C . ASP B 1 254 ? -12.781 126.068 225.165 1.00 212.72 246 ASP B C 1
ATOM 5072 O O . ASP B 1 254 ? -13.621 125.225 224.842 1.00 214.85 246 ASP B O 1
ATOM 5077 N N . ASN B 1 255 ? -12.507 127.123 224.406 1.00 213.85 247 ASN B N 1
ATOM 5078 C CA . ASN B 1 255 ? -13.184 127.320 223.129 1.00 210.64 247 ASN B CA 1
ATOM 5079 C C . ASN B 1 255 ? -12.614 126.407 222.059 1.00 207.94 247 ASN B C 1
ATOM 5080 O O . ASN B 1 255 ? -13.200 126.245 220.986 1.00 207.43 247 ASN B O 1
ATOM 5085 N N . ARG B 1 256 ? -11.472 125.802 222.366 1.00 206.12 248 ARG B N 1
ATOM 5086 C CA . ARG B 1 256 ? -10.883 124.809 221.475 1.00 196.55 248 ARG B CA 1
ATOM 5087 C C . ARG B 1 256 ? -11.278 123.381 221.812 1.00 192.43 248 ARG B C 1
ATOM 5088 O O . ARG B 1 256 ? -10.537 122.451 221.556 1.00 181.67 248 ARG B O 1
ATOM 5096 N N . PHE B 1 261 ? -17.607 118.254 226.189 1.00 184.19 253 PHE B N 1
ATOM 5097 C CA . PHE B 1 261 ? -17.984 117.872 224.833 1.00 190.35 253 PHE B CA 1
ATOM 5098 C C . PHE B 1 261 ? -17.277 116.586 224.406 1.00 185.88 253 PHE B C 1
ATOM 5099 O O . PHE B 1 261 ? -17.317 116.196 223.238 1.00 191.79 253 PHE B O 1
ATOM 5107 N N . LEU B 1 262 ? -16.625 115.942 225.369 1.00 168.53 254 LEU B N 1
ATOM 5108 C CA . LEU B 1 262 ? -16.010 114.637 225.163 1.00 146.41 254 LEU B CA 1
ATOM 5109 C C . LEU B 1 262 ? -16.215 113.791 226.414 1.00 134.71 254 LEU B C 1
ATOM 5110 O O . LEU B 1 262 ? -16.149 114.299 227.534 1.00 137.96 254 LEU B O 1
ATOM 5115 N N . HIS B 1 263 ? -16.496 112.509 226.220 1.00 120.65 255 HIS B N 1
ATOM 5116 C CA . HIS B 1 263 ? -16.857 111.644 227.334 1.00 118.31 255 HIS B CA 1
ATOM 5117 C C . HIS B 1 263 ? -16.074 110.340 227.284 1.00 111.97 255 HIS B C 1
ATOM 5118 O O . HIS B 1 263 ? -15.862 109.778 226.211 1.00 110.59 255 HIS B O 1
ATOM 5125 N N . ALA B 1 264 ? -15.627 109.878 228.449 1.00 112.07 256 ALA B N 1
ATOM 5126 C CA . ALA B 1 264 ? -14.846 108.651 228.544 1.00 96.50 256 ALA B CA 1
ATOM 5127 C C . ALA B 1 264 ? -15.651 107.456 228.052 1.00 97.57 256 ALA B C 1
ATOM 5128 O O . ALA B 1 264 ? -16.873 107.430 228.193 1.00 103.02 256 ALA B O 1
ATOM 5130 N N . GLY B 1 265 ? -14.963 106.472 227.481 1.00 106.53 257 GLY B N 1
ATOM 5131 C CA . GLY B 1 265 ? -15.620 105.258 227.032 1.00 107.45 257 GLY B CA 1
ATOM 5132 C C . GLY B 1 265 ? -14.727 104.030 227.042 1.00 100.64 257 GLY B C 1
ATOM 5133 O O . GLY B 1 265 ? -13.559 104.106 227.430 1.00 116.19 257 GLY B O 1
ATOM 5134 N N . PRO B 1 266 ? -15.282 102.878 226.630 1.00 90.14 258 PRO B N 1
ATOM 5135 C CA . PRO B 1 266 ? -14.518 101.645 226.411 1.00 100.16 258 PRO B CA 1
ATOM 5136 C C . PRO B 1 266 ? -13.931 101.622 225.006 1.00 109.29 258 PRO B C 1
ATOM 5137 O O . PRO B 1 266 ? -13.491 100.570 224.539 1.00 113.42 258 PRO B O 1
ATOM 5141 N N . GLY B 1 267 ? -13.911 102.779 224.349 1.00 112.41 259 GLY B N 1
ATOM 5142 C CA . GLY B 1 267 ? -13.347 102.891 223.015 1.00 112.85 259 GLY B CA 1
ATOM 5143 C C . GLY B 1 267 ? -14.351 103.274 221.946 1.00 116.22 259 GLY B C 1
ATOM 5144 O O . GLY B 1 267 ? -15.493 103.629 222.242 1.00 127.79 259 GLY B O 1
ATOM 5145 N N . TYR B 1 268 ? -13.913 103.204 220.692 1.00 110.93 260 TYR B N 1
ATOM 5146 C CA . TYR B 1 268 ? -14.760 103.529 219.546 1.00 114.14 260 TYR B CA 1
ATOM 5147 C C . TYR B 1 268 ? -14.829 102.359 218.571 1.00 123.77 260 TYR B C 1
ATOM 5148 O O . TYR B 1 268 ? -14.113 101.368 218.721 1.00 122.91 260 TYR B O 1
ATOM 5157 N N . GLY B 1 269 ? -15.689 102.484 217.566 1.00 129.34 261 GLY B N 1
ATOM 5158 C CA . GLY B 1 269 ? -15.879 101.438 216.582 1.00 128.52 261 GLY B CA 1
ATOM 5159 C C . GLY B 1 269 ? -16.811 101.922 215.491 1.00 118.18 261 GLY B C 1
ATOM 5160 O O . GLY B 1 269 ? -16.766 103.090 215.110 1.00 117.93 261 GLY B O 1
ATOM 5161 N N . GLY B 1 270 ? -17.661 101.033 214.988 1.00 108.33 262 GLY B N 1
ATOM 5162 C CA . GLY B 1 270 ? -18.598 101.396 213.942 1.00 116.40 262 GLY B CA 1
ATOM 5163 C C . GLY B 1 270 ? -18.084 101.054 212.560 1.00 120.25 262 GLY B C 1
ATOM 5164 O O . GLY B 1 270 ? -16.936 100.640 212.401 1.00 107.11 262 GLY B O 1
ATOM 5165 N N . SER B 1 271 ? -18.941 101.223 211.559 1.00 135.50 263 SER B N 1
ATOM 5166 C CA . SER B 1 271 ? -18.573 100.957 210.176 1.00 145.05 263 SER B CA 1
ATOM 5167 C C . SER B 1 271 ? -17.506 101.926 209.690 1.00 130.37 263 SER B C 1
ATOM 5168 O O . SER B 1 271 ? -16.601 101.546 208.945 1.00 124.42 263 SER B O 1
ATOM 5171 N N . CYS B 1 272 ? -17.612 103.176 210.129 1.00 130.99 264 CYS B N 1
ATOM 5172 C CA . CYS B 1 272 ? -16.786 104.255 209.598 1.00 131.15 264 CYS B CA 1
ATOM 5173 C C . CYS B 1 272 ? -15.400 104.348 210.237 1.00 126.69 264 CYS B C 1
ATOM 5174 O O . CYS B 1 272 ? -14.385 104.242 209.547 1.00 125.13 264 CYS B O 1
ATOM 5177 N N . PHE B 1 273 ? -15.365 104.511 211.556 1.00 124.55 265 PHE B N 1
ATOM 5178 C CA . PHE B 1 273 ? -14.139 104.874 212.288 1.00 129.62 265 PHE B CA 1
ATOM 5179 C C . PHE B 1 273 ? -12.870 104.008 212.145 1.00 126.56 265 PHE B C 1
ATOM 5180 O O . PHE B 1 273 ? -11.946 104.394 211.427 1.00 129.12 265 PHE B O 1
ATOM 5188 N N . PRO B 1 274 ? -12.832 102.828 212.798 1.00 119.06 266 PRO B N 1
ATOM 5189 C CA . PRO B 1 274 ? -11.540 102.210 213.135 1.00 111.68 266 PRO B CA 1
ATOM 5190 C C . PRO B 1 274 ? -10.724 101.770 211.924 1.00 108.50 266 PRO B C 1
ATOM 5191 O O . PRO B 1 274 ? -9.536 101.480 212.057 1.00 105.42 266 PRO B O 1
ATOM 5195 N N . LYS B 1 275 ? -11.367 101.712 210.763 1.00 103.33 267 LYS B N 1
ATOM 5196 C CA . LYS B 1 275 ? -10.697 101.320 209.528 1.00 99.55 267 LYS B CA 1
ATOM 5197 C C . LYS B 1 275 ? -10.175 102.555 208.797 1.00 105.73 267 LYS B C 1
ATOM 5198 O O . LYS B 1 275 ? -9.099 102.527 208.198 1.00 114.52 267 LYS B O 1
ATOM 5204 N N . ASP B 1 276 ? -10.936 103.645 208.857 1.00 96.03 268 ASP B N 1
ATOM 5205 C CA . ASP B 1 276 ? -10.538 104.897 208.218 1.00 93.20 268 ASP B CA 1
ATOM 5206 C C . ASP B 1 276 ? -9.259 105.425 208.852 1.00 97.87 268 ASP B C 1
ATOM 5207 O O . ASP B 1 276 ? -8.448 106.078 208.193 1.00 104.03 268 ASP B O 1
ATOM 5212 N N . THR B 1 277 ? -9.092 105.155 210.143 1.00 90.08 269 THR B N 1
ATOM 5213 C CA . THR B 1 277 ? -7.823 105.376 210.818 1.00 91.68 269 THR B CA 1
ATOM 5214 C C . THR B 1 277 ? -6.770 104.572 210.081 1.00 97.83 269 THR B C 1
ATOM 5215 O O . THR B 1 277 ? -5.812 105.113 209.534 1.00 107.90 269 THR B O 1
ATOM 5219 N N . LEU B 1 278 ? -6.992 103.263 210.062 1.00 96.66 270 LEU B N 1
ATOM 5220 C CA . LEU B 1 278 ? -6.068 102.276 209.518 1.00 97.74 270 LEU B CA 1
ATOM 5221 C C . LEU B 1 278 ? -5.697 102.509 208.053 1.00 104.38 270 LEU B C 1
ATOM 5222 O O . LEU B 1 278 ? -4.557 102.269 207.664 1.00 107.19 270 LEU B O 1
ATOM 5227 N N . ALA B 1 279 ? -6.650 102.957 207.240 1.00 103.80 271 ALA B N 1
ATOM 5228 C CA . ALA B 1 279 ? -6.357 103.251 205.840 1.00 105.00 271 ALA B CA 1
ATOM 5229 C C . ALA B 1 279 ? -5.471 104.490 205.755 1.00 108.73 271 ALA B C 1
ATOM 5230 O O . ALA B 1 279 ? -4.496 104.518 205.005 1.00 126.30 271 ALA B O 1
ATOM 5232 N N . LEU B 1 280 ? -5.814 105.506 206.543 1.00 99.94 272 LEU B N 1
ATOM 5233 C CA . LEU B 1 280 ? -5.027 106.731 206.630 1.00 89.98 272 LEU B CA 1
ATOM 5234 C C . LEU B 1 280 ? -3.617 106.449 207.135 1.00 82.28 272 LEU B C 1
ATOM 5235 O O . LEU B 1 280 ? -2.645 107.025 206.644 1.00 85.23 272 LEU B O 1
ATOM 5248 N N . LYS B 1 282 ? -2.143 103.692 206.733 1.00 103.31 274 LYS B N 1
ATOM 5249 C CA . LYS B 1 282 ? -1.568 102.971 205.597 1.00 102.63 274 LYS B CA 1
ATOM 5250 C C . LYS B 1 282 ? -1.182 103.900 204.455 1.00 99.89 274 LYS B C 1
ATOM 5251 O O . LYS B 1 282 ? -0.070 103.820 203.934 1.00 104.23 274 LYS B O 1
ATOM 5257 N N . THR B 1 283 ? -2.111 104.767 204.057 1.00 96.83 275 THR B N 1
ATOM 5258 C CA . THR B 1 283 ? -1.882 105.677 202.938 1.00 93.71 275 THR B CA 1
ATOM 5259 C C . THR B 1 283 ? -0.734 106.632 203.246 1.00 94.03 275 THR B C 1
ATOM 5260 O O . THR B 1 283 ? -0.033 107.086 202.341 1.00 91.06 275 THR B O 1
ATOM 5264 N N . ALA B 1 284 ? -0.549 106.937 204.528 1.00 98.49 276 ALA B N 1
ATOM 5265 C CA . ALA B 1 284 ? 0.572 107.759 204.961 1.00 100.68 276 ALA B CA 1
ATOM 5266 C C . ALA B 1 284 ? 1.873 106.989 204.783 1.00 103.33 276 ALA B C 1
ATOM 5267 O O . ALA B 1 284 ? 2.889 107.550 204.375 1.00 110.39 276 ALA B O 1
ATOM 5269 N N . ALA B 1 285 ? 1.827 105.694 205.083 1.00 93.64 277 ALA B N 1
ATOM 5270 C CA . ALA B 1 285 ? 2.991 104.823 204.975 1.00 89.56 277 ALA B CA 1
ATOM 5271 C C . ALA B 1 285 ? 3.454 104.653 203.529 1.00 100.78 277 ALA B C 1
ATOM 5272 O O . ALA B 1 285 ? 4.652 104.695 203.253 1.00 100.19 277 ALA B O 1
ATOM 5274 N N . ASP B 1 286 ? 2.511 104.447 202.613 1.00 113.07 278 ASP B N 1
ATOM 5275 C CA . ASP B 1 286 ? 2.843 104.349 201.196 1.00 113.87 278 ASP B CA 1
ATOM 5276 C C . ASP B 1 286 ? 3.389 105.674 200.705 1.00 109.33 278 ASP B C 1
ATOM 5277 O O . ASP B 1 286 ? 4.294 105.713 199.877 1.00 106.64 278 ASP B O 1
ATOM 5282 N N . ASN B 1 287 ? 2.828 106.766 201.211 1.00 107.79 279 ASN B N 1
ATOM 5283 C CA . ASN B 1 287 ? 3.357 108.080 200.885 1.00 107.34 279 ASN B CA 1
ATOM 5284 C C . ASN B 1 287 ? 4.446 108.513 201.861 1.00 114.41 279 ASN B C 1
ATOM 5285 O O . ASN B 1 287 ? 4.748 109.698 201.993 1.00 122.26 279 ASN B O 1
ATOM 5290 N N . GLU B 1 288 ? 5.020 107.532 202.552 1.00 108.05 280 GLU B N 1
ATOM 5291 C CA . GLU B 1 288 ? 6.303 107.671 203.244 1.00 105.02 280 GLU B CA 1
ATOM 5292 C C . GLU B 1 288 ? 6.372 108.674 204.396 1.00 103.82 280 GLU B C 1
ATOM 5293 O O . GLU B 1 288 ? 7.455 109.145 204.750 1.00 109.57 280 GLU B O 1
ATOM 5299 N N . THR B 1 289 ? 5.230 109.014 204.975 1.00 99.92 281 THR B N 1
ATOM 5300 C CA . THR B 1 289 ? 5.238 109.776 206.214 1.00 95.26 281 THR B CA 1
ATOM 5301 C C . THR B 1 289 ? 4.620 108.952 207.326 1.00 102.79 281 THR B C 1
ATOM 5302 O O . THR B 1 289 ? 3.642 108.236 207.107 1.00 112.93 281 THR B O 1
ATOM 5306 N N . PRO B 1 290 ? 5.194 109.039 208.531 1.00 102.08 282 PRO B N 1
ATOM 5307 C CA . PRO B 1 290 ? 4.553 108.405 209.682 1.00 104.57 282 PRO B CA 1
ATOM 5308 C C . PRO B 1 290 ? 3.389 109.258 210.172 1.00 102.14 282 PRO B C 1
ATOM 5309 O O . PRO B 1 290 ? 3.354 110.467 209.924 1.00 99.52 282 PRO B O 1
ATOM 5313 N N . LEU B 1 291 ? 2.426 108.621 210.828 1.00 105.83 283 LEU B N 1
ATOM 5314 C CA . LEU B 1 291 ? 1.366 109.330 211.532 1.00 101.36 283 LEU B CA 1
ATOM 5315 C C . LEU B 1 291 ? 1.281 108.762 212.946 1.00 94.81 283 LEU B C 1
ATOM 5316 O O . LEU B 1 291 ? 0.319 108.080 213.309 1.00 91.60 283 LEU B O 1
ATOM 5321 N N . ARG B 1 292 ? 2.310 109.072 213.732 1.00 86.60 284 ARG B N 1
ATOM 5322 C CA . ARG B 1 292 ? 2.559 108.481 215.045 1.00 85.82 284 ARG B CA 1
ATOM 5323 C C . ARG B 1 292 ? 1.395 108.586 216.037 1.00 89.63 284 ARG B C 1
ATOM 5324 O O . ARG B 1 292 ? 1.139 107.649 216.795 1.00 86.72 284 ARG B O 1
ATOM 5332 N N . ILE B 1 293 ? 0.702 109.722 216.042 1.00 88.80 285 ILE B N 1
ATOM 5333 C CA . ILE B 1 293 ? -0.385 109.942 216.994 1.00 84.91 285 ILE B CA 1
ATOM 5334 C C . ILE B 1 293 ? -1.554 108.999 216.721 1.00 97.18 285 ILE B C 1
ATOM 5335 O O . ILE B 1 293 ? -2.071 108.355 217.637 1.00 119.78 285 ILE B O 1
ATOM 5340 N N . VAL B 1 294 ? -1.949 108.901 215.455 1.00 83.46 286 VAL B N 1
ATOM 5341 C CA . VAL B 1 294 ? -3.005 107.980 215.051 1.00 77.09 286 VAL B CA 1
ATOM 5342 C C . VAL B 1 294 ? -2.483 106.548 215.092 1.00 83.31 286 VAL B C 1
ATOM 5343 O O . VAL B 1 294 ? -3.248 105.598 215.273 1.00 99.06 286 VAL B O 1
ATOM 5347 N N . GLU B 1 295 ? -1.169 106.406 214.935 1.00 79.38 287 GLU B N 1
ATOM 5348 C CA . GLU B 1 295 ? -0.513 105.108 215.024 1.00 95.42 287 GLU B CA 1
ATOM 5349 C C . GLU B 1 295 ? -0.603 104.592 216.452 1.00 98.17 287 GLU B C 1
ATOM 5350 O O . GLU B 1 295 ? -0.727 103.393 216.689 1.00 105.32 287 GLU B O 1
ATOM 5356 N N . ALA B 1 296 ? -0.551 105.516 217.403 1.00 96.52 288 ALA B N 1
ATOM 5357 C CA . ALA B 1 296 ? -0.711 105.185 218.809 1.00 95.28 288 ALA B CA 1
ATOM 5358 C C . ALA B 1 296 ? -2.184 104.968 219.131 1.00 105.13 288 ALA B C 1
ATOM 5359 O O . ALA B 1 296 ? -2.533 104.084 219.913 1.00 116.22 288 ALA B O 1
ATOM 5361 N N . THR B 1 297 ? -3.040 105.767 218.500 1.00 99.53 289 THR B N 1
ATOM 5362 C CA . THR B 1 297 ? -4.472 105.828 218.809 1.00 95.61 289 THR B CA 1
ATOM 5363 C C . THR B 1 297 ? -5.231 104.497 218.705 1.00 97.01 289 THR B C 1
ATOM 5364 O O . THR B 1 297 ? -5.989 104.149 219.612 1.00 112.39 289 THR B O 1
ATOM 5368 N N . VAL B 1 298 ? -5.041 103.759 217.613 1.00 88.45 290 VAL B N 1
ATOM 5369 C CA . VAL B 1 298 ? -5.665 102.441 217.479 1.00 92.53 290 VAL B CA 1
ATOM 5370 C C . VAL B 1 298 ? -5.025 101.456 218.439 1.00 98.44 290 VAL B C 1
ATOM 5371 O O . VAL B 1 298 ? -5.714 100.656 219.072 1.00 101.63 290 VAL B O 1
ATOM 5375 N N . GLN B 1 299 ? -3.701 101.526 218.539 1.00 104.11 291 GLN B N 1
ATOM 5376 C CA . GLN B 1 299 ? -2.930 100.630 219.395 1.00 105.19 291 GLN B CA 1
ATOM 5377 C C . GLN B 1 299 ? -3.376 100.661 220.855 1.00 100.76 291 GLN B C 1
ATOM 5378 O O . GLN B 1 299 ? -3.253 99.663 221.564 1.00 109.72 291 GLN B O 1
ATOM 5384 N N . VAL B 1 300 ? -3.871 101.808 221.310 1.00 95.91 292 VAL B N 1
ATOM 5385 C CA . VAL B 1 300 ? -4.485 101.888 222.628 1.00 102.17 292 VAL B CA 1
ATOM 5386 C C . VAL B 1 300 ? -5.867 101.284 222.545 1.00 104.58 292 VAL B C 1
ATOM 5387 O O . VAL B 1 300 ? -6.224 100.395 223.318 1.00 111.64 292 VAL B O 1
ATOM 5391 N N . ASN B 1 301 ? -6.633 101.774 221.577 1.00 102.34 293 ASN B N 1
ATOM 5392 C CA . ASN B 1 301 ? -8.038 101.427 221.416 1.00 100.64 293 ASN B CA 1
ATOM 5393 C C . ASN B 1 301 ? -8.341 99.933 221.285 1.00 103.42 293 ASN B C 1
ATOM 5394 O O . ASN B 1 301 ? -9.321 99.450 221.852 1.00 100.16 293 ASN B O 1
ATOM 5399 N N . ASP B 1 302 ? -7.532 99.212 220.514 1.00 111.30 294 ASP B N 1
ATOM 5400 C CA . ASP B 1 302 ? -7.705 97.767 220.386 1.00 113.90 294 ASP B CA 1
ATOM 5401 C C . ASP B 1 302 ? -7.457 97.120 221.739 1.00 105.70 294 ASP B C 1
ATOM 5402 O O . ASP B 1 302 ? -8.215 96.259 222.181 1.00 108.75 294 ASP B O 1
ATOM 5407 N N . ALA B 1 303 ? -6.400 97.577 222.401 1.00 93.82 295 ALA B N 1
ATOM 5408 C CA . ALA B 1 303 ? -6.009 97.065 223.706 1.00 91.64 295 ALA B CA 1
ATOM 5409 C C . ALA B 1 303 ? -6.975 97.506 224.803 1.00 97.07 295 ALA B C 1
ATOM 5410 O O . ALA B 1 303 ? -7.105 96.839 225.830 1.00 97.66 295 ALA B O 1
ATOM 5412 N N . ARG B 1 304 ? -7.652 98.628 224.581 1.00 100.84 296 ARG B N 1
ATOM 5413 C CA . ARG B 1 304 ? -8.533 99.211 225.592 1.00 90.61 296 ARG B CA 1
ATOM 5414 C C . ARG B 1 304 ? -9.798 98.396 225.881 1.00 90.10 296 ARG B C 1
ATOM 5415 O O . ARG B 1 304 ? -10.021 97.972 227.015 1.00 89.44 296 ARG B O 1
ATOM 5423 N N . LYS B 1 305 ? -10.628 98.196 224.860 1.00 95.24 297 LYS B N 1
ATOM 5424 C CA . LYS B 1 305 ? -11.902 97.496 225.024 1.00 103.01 297 LYS B CA 1
ATOM 5425 C C . LYS B 1 305 ? -11.735 96.076 225.572 1.00 104.81 297 LYS B C 1
ATOM 5426 O O . LYS B 1 305 ? -12.608 95.567 226.282 1.00 110.97 297 LYS B O 1
ATOM 5432 N N . ARG B 1 306 ? -10.616 95.440 225.234 1.00 104.28 298 ARG B N 1
ATOM 5433 C CA . ARG B 1 306 ? -10.262 94.147 225.809 1.00 108.37 298 ARG B CA 1
ATOM 5434 C C . ARG B 1 306 ? -10.039 94.305 227.304 1.00 107.46 298 ARG B C 1
ATOM 5435 O O . ARG B 1 306 ? -10.570 93.541 228.112 1.00 113.75 298 ARG B O 1
ATOM 5443 N N . ALA B 1 307 ? -9.261 95.324 227.658 1.00 102.31 299 ALA B N 1
ATOM 5444 C CA . ALA B 1 307 ? -8.925 95.621 229.046 1.00 100.63 299 ALA B CA 1
ATOM 5445 C C . ALA B 1 307 ? -10.147 96.038 229.860 1.00 98.82 299 ALA B C 1
ATOM 5446 O O . ALA B 1 307 ? -10.190 95.826 231.072 1.00 95.06 299 ALA B O 1
ATOM 5456 N N . GLY B 1 309 ? -12.804 94.606 229.602 1.00 102.54 301 GLY B N 1
ATOM 5457 C CA . GLY B 1 309 ? -13.280 93.299 230.009 1.00 111.15 301 GLY B CA 1
ATOM 5458 C C . GLY B 1 309 ? -12.569 92.847 231.267 1.00 114.98 301 GLY B C 1
ATOM 5459 O O . GLY B 1 309 ? -13.182 92.258 232.158 1.00 119.46 301 GLY B O 1
ATOM 5460 N N . ARG B 1 310 ? -11.271 93.130 231.342 1.00 102.76 302 ARG B N 1
ATOM 5461 C CA . ARG B 1 310 ? -10.479 92.778 232.513 1.00 98.48 302 ARG B CA 1
ATOM 5462 C C . ARG B 1 310 ? -10.840 93.661 233.704 1.00 103.59 302 ARG B C 1
ATOM 5463 O O . ARG B 1 310 ? -10.608 93.291 234.857 1.00 104.11 302 ARG B O 1
ATOM 5471 N N . LYS B 1 311 ? -11.394 94.835 233.415 1.00 103.85 303 LYS B N 1
ATOM 5472 C CA . LYS B 1 311 ? -11.878 95.735 234.453 1.00 108.92 303 LYS B CA 1
ATOM 5473 C C . LYS B 1 311 ? -13.044 95.082 235.176 1.00 113.64 303 LYS B C 1
ATOM 5474 O O . LYS B 1 311 ? -13.172 95.186 236.397 1.00 118.94 303 LYS B O 1
ATOM 5480 N N . VAL B 1 312 ? -13.886 94.399 234.406 1.00 116.70 304 VAL B N 1
ATOM 5481 C CA . VAL B 1 312 ? -15.036 93.688 234.944 1.00 113.26 304 VAL B CA 1
ATOM 5482 C C . VAL B 1 312 ? -14.587 92.551 235.855 1.00 116.24 304 VAL B C 1
ATOM 5483 O O . VAL B 1 312 ? -15.108 92.383 236.958 1.00 123.30 304 VAL B O 1
ATOM 5487 N N . ILE B 1 313 ? -13.619 91.771 235.381 1.00 109.48 305 ILE B N 1
ATOM 5488 C CA . ILE B 1 313 ? -13.104 90.624 236.121 1.00 114.43 305 ILE B CA 1
ATOM 5489 C C . ILE B 1 313 ? -12.512 91.050 237.461 1.00 122.83 305 ILE B C 1
ATOM 5490 O O . ILE B 1 313 ? -12.702 90.380 238.478 1.00 127.97 305 ILE B O 1
ATOM 5495 N N . LYS B 1 314 ? -11.784 92.164 237.448 1.00 124.54 306 LYS B N 1
ATOM 5496 C CA . LYS B 1 314 ? -11.211 92.741 238.658 1.00 128.75 306 LYS B CA 1
ATOM 5497 C C . LYS B 1 314 ? -12.329 93.134 239.614 1.00 131.58 306 LYS B C 1
ATOM 5498 O O . LYS B 1 314 ? -12.239 92.907 240.819 1.00 138.53 306 LYS B O 1
ATOM 5504 N N . ALA B 1 315 ? -13.388 93.713 239.058 1.00 128.29 307 ALA B N 1
ATOM 5505 C CA . ALA B 1 315 ? -14.565 94.084 239.831 1.00 129.94 307 ALA B CA 1
ATOM 5506 C C . ALA B 1 315 ? -15.287 92.840 240.331 1.00 133.94 307 ALA B C 1
ATOM 5507 O O . ALA B 1 315 ? -15.851 92.837 241.426 1.00 128.54 307 ALA B O 1
ATOM 5517 N N . GLY B 1 317 ? -14.027 90.240 241.446 1.00 136.88 309 GLY B N 1
ATOM 5518 C CA . GLY B 1 317 ? -13.118 89.495 242.304 1.00 136.15 309 GLY B CA 1
ATOM 5519 C C . GLY B 1 317 ? -11.819 89.038 241.659 1.00 132.41 309 GLY B C 1
ATOM 5520 O O . GLY B 1 317 ? -10.762 89.096 242.285 1.00 128.94 309 GLY B O 1
ATOM 5521 N N . GLY B 1 318 ? -11.889 88.584 240.410 1.00 131.64 310 GLY B N 1
ATOM 5522 C CA . GLY B 1 318 ? -10.714 88.070 239.724 1.00 129.66 310 GLY B CA 1
ATOM 5523 C C . GLY B 1 318 ? -10.922 86.697 239.092 1.00 136.82 310 GLY B C 1
ATOM 5524 O O . GLY B 1 318 ? -10.311 86.374 238.069 1.00 138.97 310 GLY B O 1
ATOM 5525 N N . ASP B 1 319 ? -11.788 85.886 239.694 1.00 142.78 311 ASP B N 1
ATOM 5526 C CA . ASP B 1 319 ? -12.073 84.548 239.176 1.00 148.03 311 ASP B CA 1
ATOM 5527 C C . ASP B 1 319 ? -13.469 84.514 238.575 1.00 152.59 311 ASP B C 1
ATOM 5528 O O . ASP B 1 319 ? -14.467 84.513 239.296 1.00 162.30 311 ASP B O 1
ATOM 5533 N N . VAL B 1 320 ? -13.531 84.497 237.248 1.00 147.94 312 VAL B N 1
ATOM 5534 C CA . VAL B 1 320 ? -14.806 84.490 236.551 1.00 149.22 312 VAL B CA 1
ATOM 5535 C C . VAL B 1 320 ? -14.992 83.199 235.754 1.00 160.65 312 VAL B C 1
ATOM 5536 O O . VAL B 1 320 ? -15.771 83.156 234.790 1.00 162.29 312 VAL B O 1
ATOM 5540 N N . ARG B 1 321 ? -14.269 82.148 236.145 1.00 164.43 313 ARG B N 1
ATOM 5541 C CA . ARG B 1 321 ? -14.505 80.813 235.583 1.00 162.56 313 ARG B CA 1
ATOM 5542 C C . ARG B 1 321 ? -15.903 80.357 235.992 1.00 167.70 313 ARG B C 1
ATOM 5543 O O . ARG B 1 321 ? -16.226 80.336 237.183 1.00 171.31 313 ARG B O 1
ATOM 5551 N N . GLY B 1 322 ? -16.748 80.041 235.015 1.00 165.28 314 GLY B N 1
ATOM 5552 C CA . GLY B 1 322 ? -18.060 79.480 235.293 1.00 160.07 314 GLY B CA 1
ATOM 5553 C C . GLY B 1 322 ? -19.118 80.403 235.873 1.00 162.05 314 GLY B C 1
ATOM 5554 O O . GLY B 1 322 ? -20.204 79.946 236.213 1.00 163.22 314 GLY B O 1
ATOM 5555 N N . LYS B 1 323 ? -18.828 81.694 235.995 1.00 161.23 315 LYS B N 1
ATOM 5556 C CA . LYS B 1 323 ? -19.843 82.628 236.488 1.00 159.84 315 LYS B CA 1
ATOM 5557 C C . LYS B 1 323 ? -20.741 83.126 235.356 1.00 152.63 315 LYS B C 1
ATOM 5558 O O . LYS B 1 323 ? -20.658 82.632 234.231 1.00 151.11 315 LYS B O 1
ATOM 5564 N N . THR B 1 324 ? -21.596 84.100 235.653 1.00 148.59 316 THR B N 1
ATOM 5565 C CA . THR B 1 324 ? -22.599 84.535 234.689 1.00 143.90 316 THR B CA 1
ATOM 5566 C C . THR B 1 324 ? -22.699 86.056 234.633 1.00 138.12 316 THR B C 1
ATOM 5567 O O . THR B 1 324 ? -22.817 86.717 235.664 1.00 139.26 316 THR B O 1
ATOM 5571 N N . VAL B 1 325 ? -22.655 86.604 233.421 1.00 132.53 317 VAL B N 1
ATOM 5572 C CA . VAL B 1 325 ? -22.513 88.048 233.238 1.00 124.96 317 VAL B CA 1
ATOM 5573 C C . VAL B 1 325 ? -23.593 88.668 232.351 1.00 126.34 317 VAL B C 1
ATOM 5574 O O . VAL B 1 325 ? -23.827 88.215 231.228 1.00 130.48 317 VAL B O 1
ATOM 5578 N N . GLY B 1 326 ? -24.254 89.703 232.864 1.00 123.34 318 GLY B N 1
ATOM 5579 C CA . GLY B 1 326 ? -25.235 90.436 232.085 1.00 120.08 318 GLY B CA 1
ATOM 5580 C C . GLY B 1 326 ? -24.605 91.586 231.322 1.00 115.47 318 GLY B C 1
ATOM 5581 O O . GLY B 1 326 ? -23.700 92.256 231.825 1.00 116.38 318 GLY B O 1
ATOM 5582 N N . ILE B 1 327 ? -25.077 91.809 230.100 1.00 113.32 319 ILE B N 1
ATOM 5583 C CA . ILE B 1 327 ? -24.608 92.927 229.290 1.00 106.89 319 ILE B CA 1
ATOM 5584 C C . ILE B 1 327 ? -25.783 93.810 228.884 1.00 101.80 319 ILE B C 1
ATOM 5585 O O . ILE B 1 327 ? -26.802 93.314 228.400 1.00 103.93 319 ILE B O 1
ATOM 5590 N N . LEU B 1 328 ? -25.644 95.116 229.087 1.00 100.50 320 LEU B N 1
ATOM 5591 C CA . LEU B 1 328 ? -26.606 96.074 228.557 1.00 113.57 320 LEU B CA 1
ATOM 5592 C C . LEU B 1 328 ? -25.964 96.820 227.393 1.00 125.12 320 LEU B C 1
ATOM 5593 O O . LEU B 1 328 ? -24.868 97.375 227.524 1.00 130.63 320 LEU B O 1
ATOM 5598 N N . GLY B 1 329 ? -26.638 96.820 226.247 1.00 131.93 321 GLY B N 1
ATOM 5599 C CA . GLY B 1 329 ? -26.098 97.441 225.051 1.00 136.17 321 GLY B CA 1
ATOM 5600 C C . GLY B 1 329 ? -25.131 96.517 224.328 1.00 133.44 321 GLY B C 1
ATOM 5601 O O . GLY B 1 329 ? -24.423 95.730 224.959 1.00 133.99 321 GLY B O 1
ATOM 5602 N N . LEU B 1 330 ? -25.096 96.610 223.002 1.00 127.69 322 LEU B N 1
ATOM 5603 C CA . LEU B 1 330 ? -24.232 95.746 222.203 1.00 116.45 322 LEU B CA 1
ATOM 5604 C C . LEU B 1 330 ? -23.531 96.494 221.077 1.00 115.37 322 LEU B C 1
ATOM 5605 O O . LEU B 1 330 ? -22.367 96.231 220.776 1.00 116.75 322 LEU B O 1
ATOM 5610 N N . THR B 1 331 ? -24.244 97.421 220.447 1.00 115.63 323 THR B N 1
ATOM 5611 C CA . THR B 1 331 ? -23.671 98.180 219.345 1.00 118.24 323 THR B CA 1
ATOM 5612 C C . THR B 1 331 ? -22.598 99.143 219.838 1.00 124.39 323 THR B C 1
ATOM 5613 O O . THR B 1 331 ? -22.341 99.242 221.039 1.00 137.75 323 THR B O 1
ATOM 5617 N N . PHE B 1 332 ? -21.964 99.844 218.904 1.00 115.62 324 PHE B N 1
ATOM 5618 C CA . PHE B 1 332 ? -20.932 100.818 219.234 1.00 120.17 324 PHE B CA 1
ATOM 5619 C C . PHE B 1 332 ? -21.583 102.157 219.518 1.00 118.68 324 PHE B C 1
ATOM 5620 O O . PHE B 1 332 ? -20.900 103.161 219.744 1.00 127.83 324 PHE B O 1
ATOM 5628 N N . LYS B 1 333 ? -22.910 102.169 219.525 1.00 115.46 325 LYS B N 1
ATOM 5629 C CA . LYS B 1 333 ? -23.645 103.405 219.362 1.00 112.15 325 LYS B CA 1
ATOM 5630 C C . LYS B 1 333 ? -25.134 103.161 219.558 1.00 119.69 325 LYS B C 1
ATOM 5631 O O . LYS B 1 333 ? -25.685 102.200 219.016 1.00 128.56 325 LYS B O 1
ATOM 5637 N N . PRO B 1 334 ? -25.799 104.019 220.338 1.00 119.64 326 PRO B N 1
ATOM 5638 C CA . PRO B 1 334 ? -27.254 103.890 220.448 1.00 118.84 326 PRO B CA 1
ATOM 5639 C C . PRO B 1 334 ? -27.944 104.351 219.170 1.00 119.23 326 PRO B C 1
ATOM 5640 O O . PRO B 1 334 ? -27.315 105.009 218.336 1.00 123.09 326 PRO B O 1
ATOM 5644 N N . ASN B 1 335 ? -29.212 103.977 219.015 1.00 122.67 327 ASN B N 1
ATOM 5645 C CA . ASN B 1 335 ? -30.051 104.416 217.896 1.00 132.58 327 ASN B CA 1
ATOM 5646 C C . ASN B 1 335 ? -29.613 103.986 216.492 1.00 136.67 327 ASN B C 1
ATOM 5647 O O . ASN B 1 335 ? -29.856 104.694 215.505 1.00 136.06 327 ASN B O 1
ATOM 5652 N N . THR B 1 336 ? -28.965 102.826 216.418 1.00 141.79 328 THR B N 1
ATOM 5653 C CA . THR B 1 336 ? -28.842 102.073 215.174 1.00 141.07 328 THR B CA 1
ATOM 5654 C C . THR B 1 336 ? -28.528 100.617 215.499 1.00 136.15 328 THR B C 1
ATOM 5655 O O . THR B 1 336 ? -28.423 100.245 216.667 1.00 130.30 328 THR B O 1
ATOM 5659 N N . ASP B 1 337 ? -28.344 99.808 214.463 1.00 138.80 329 ASP B N 1
ATOM 5660 C CA . ASP B 1 337 ? -28.167 98.373 214.624 1.00 136.56 329 ASP B CA 1
ATOM 5661 C C . ASP B 1 337 ? -26.761 97.968 214.207 1.00 134.26 329 ASP B C 1
ATOM 5662 O O . ASP B 1 337 ? -26.402 96.792 214.263 1.00 141.72 329 ASP B O 1
ATOM 5667 N N . ASP B 1 338 ? -25.971 98.950 213.783 1.00 129.32 330 ASP B N 1
ATOM 5668 C CA . ASP B 1 338 ? -24.646 98.696 213.226 1.00 132.47 330 ASP B CA 1
ATOM 5669 C C . ASP B 1 338 ? -23.657 98.132 214.245 1.00 131.45 330 ASP B C 1
ATOM 5670 O O . ASP B 1 338 ? -22.918 98.879 214.887 1.00 136.54 330 ASP B O 1
ATOM 5683 N N . ARG B 1 340 ? -21.167 96.404 213.447 1.00 129.50 332 ARG B N 1
ATOM 5684 C CA . ARG B 1 340 ? -19.892 96.276 212.742 1.00 122.63 332 ARG B CA 1
ATOM 5685 C C . ARG B 1 340 ? -18.752 96.957 213.493 1.00 120.72 332 ARG B C 1
ATOM 5686 O O . ARG B 1 340 ? -18.709 98.185 213.595 1.00 118.40 332 ARG B O 1
ATOM 5694 N N . ASP B 1 341 ? -17.829 96.145 214.003 1.00 127.93 333 ASP B N 1
ATOM 5695 C CA . ASP B 1 341 ? -16.771 96.609 214.895 1.00 129.71 333 ASP B CA 1
ATOM 5696 C C . ASP B 1 341 ? -17.331 97.354 216.094 1.00 123.72 333 ASP B C 1
ATOM 5697 O O . ASP B 1 341 ? -17.090 98.549 216.274 1.00 114.00 333 ASP B O 1
ATOM 5702 N N . ALA B 1 342 ? -18.117 96.647 216.897 1.00 126.29 334 ALA B N 1
ATOM 5703 C CA . ALA B 1 342 ? -18.562 97.178 218.178 1.00 121.11 334 ALA B CA 1
ATOM 5704 C C . ALA B 1 342 ? -17.412 96.980 219.147 1.00 118.39 334 ALA B C 1
ATOM 5705 O O . ALA B 1 342 ? -16.520 96.162 218.901 1.00 118.48 334 ALA B O 1
ATOM 5707 N N . PRO B 1 343 ? -17.383 97.761 220.236 1.00 112.32 335 PRO B N 1
ATOM 5708 C CA . PRO B 1 343 ? -16.465 97.431 221.331 1.00 108.77 335 PRO B CA 1
ATOM 5709 C C . PRO B 1 343 ? -16.875 96.096 221.949 1.00 109.91 335 PRO B C 1
ATOM 5710 O O . PRO B 1 343 ? -16.028 95.228 222.172 1.00 120.42 335 PRO B O 1
ATOM 5714 N N . SER B 1 344 ? -18.176 95.936 222.181 1.00 101.80 336 SER B N 1
ATOM 5715 C CA . SER B 1 344 ? -18.740 94.825 222.945 1.00 102.47 336 SER B CA 1
ATOM 5716 C C . SER B 1 344 ? -18.257 93.412 222.588 1.00 95.95 336 SER B C 1
ATOM 5717 O O . SER B 1 344 ? -18.142 92.566 223.471 1.00 99.00 336 SER B O 1
ATOM 5720 N N . LEU B 1 345 ? -18.029 93.140 221.305 1.00 93.92 337 LEU B N 1
ATOM 5721 C CA . LEU B 1 345 ? -17.579 91.814 220.877 1.00 108.05 337 LEU B CA 1
ATOM 5722 C C . LEU B 1 345 ? -16.266 91.452 221.566 1.00 109.02 337 LEU B C 1
ATOM 5723 O O . LEU B 1 345 ? -16.084 90.331 222.046 1.00 112.29 337 LEU B O 1
ATOM 5728 N N . SER B 1 346 ? -15.360 92.425 221.618 1.00 104.70 338 SER B N 1
ATOM 5729 C CA . SER B 1 346 ? -14.066 92.255 222.266 1.00 110.54 338 SER B CA 1
ATOM 5730 C C . SER B 1 346 ? -14.239 92.088 223.770 1.00 110.40 338 SER B C 1
ATOM 5731 O O . SER B 1 346 ? -13.502 91.337 224.415 1.00 117.02 338 SER B O 1
ATOM 5734 N N . ILE B 1 347 ? -15.222 92.791 224.321 1.00 108.25 339 ILE B N 1
ATOM 5735 C CA . ILE B 1 347 ? -15.511 92.722 225.746 1.00 110.99 339 ILE B CA 1
ATOM 5736 C C . ILE B 1 347 ? -16.095 91.356 226.101 1.00 117.55 339 ILE B C 1
ATOM 5737 O O . ILE B 1 347 ? -15.753 90.777 227.132 1.00 122.75 339 ILE B O 1
ATOM 5742 N N . ILE B 1 348 ? -16.982 90.852 225.245 1.00 110.75 340 ILE B N 1
ATOM 5743 C CA . ILE B 1 348 ? -17.560 89.522 225.417 1.00 105.95 340 ILE B CA 1
ATOM 5744 C C . ILE B 1 348 ? -16.487 88.451 225.321 1.00 109.33 340 ILE B C 1
ATOM 5745 O O . ILE B 1 348 ? -16.300 87.657 226.246 1.00 112.56 340 ILE B O 1
ATOM 5750 N N . ALA B 1 349 ? -15.786 88.440 224.190 1.00 104.78 341 ALA B N 1
ATOM 5751 C CA . ALA B 1 349 ? -14.750 87.451 223.910 1.00 109.34 341 ALA B CA 1
ATOM 5752 C C . ALA B 1 349 ? -13.676 87.397 224.995 1.00 117.96 341 ALA B C 1
ATOM 5753 O O . ALA B 1 349 ? -13.034 86.365 225.184 1.00 128.90 341 ALA B O 1
ATOM 5755 N N . ALA B 1 350 ? -13.468 88.507 225.696 1.00 116.75 342 ALA B N 1
ATOM 5756 C CA . ALA B 1 350 ? -12.534 88.518 226.814 1.00 112.55 342 ALA B CA 1
ATOM 5757 C C . ALA B 1 350 ? -13.109 87.665 227.936 1.00 112.58 342 ALA B C 1
ATOM 5758 O O . ALA B 1 350 ? -12.449 86.764 228.451 1.00 114.94 342 ALA B O 1
ATOM 5760 N N . LEU B 1 351 ? -14.361 87.944 228.283 1.00 105.03 343 LEU B N 1
ATOM 5761 C CA . LEU B 1 351 ? -15.074 87.233 229.337 1.00 111.06 343 LEU B CA 1
ATOM 5762 C C . LEU B 1 351 ? -15.247 85.744 229.039 1.00 133.70 343 LEU B C 1
ATOM 5763 O O . LEU B 1 351 ? -15.205 84.919 229.951 1.00 149.76 343 LEU B O 1
ATOM 5768 N N . GLN B 1 352 ? -15.449 85.402 227.770 1.00 131.63 344 GLN B N 1
ATOM 5769 C CA . GLN B 1 352 ? -15.575 84.002 227.378 1.00 126.10 344 GLN B CA 1
ATOM 5770 C C . GLN B 1 352 ? -14.238 83.295 227.559 1.00 129.05 344 GLN B C 1
ATOM 5771 O O . GLN B 1 352 ? -14.185 82.131 227.950 1.00 139.56 344 GLN B O 1
ATOM 5777 N N . ASP B 1 353 ? -13.156 84.016 227.279 1.00 123.30 345 ASP B N 1
ATOM 5778 C CA . ASP B 1 353 ? -11.809 83.466 227.376 1.00 126.30 345 ASP B CA 1
ATOM 5779 C C . ASP B 1 353 ? -11.397 83.160 228.817 1.00 118.24 345 ASP B C 1
ATOM 5780 O O . ASP B 1 353 ? -10.432 82.429 229.048 1.00 120.57 345 ASP B O 1
ATOM 5785 N N . ALA B 1 354 ? -12.117 83.728 229.780 1.00 109.04 346 ALA B N 1
ATOM 5786 C CA . ALA B 1 354 ? -11.916 83.378 231.181 1.00 116.86 346 ALA B CA 1
ATOM 5787 C C . ALA B 1 354 ? -13.099 82.538 231.665 1.00 135.22 346 ALA B C 1
ATOM 5788 O O . ALA B 1 354 ? -13.435 82.528 232.853 1.00 140.18 346 ALA B O 1
ATOM 5790 N N . GLY B 1 355 ? -13.726 81.843 230.719 1.00 141.14 347 GLY B N 1
ATOM 5791 C CA . GLY B 1 355 ? -14.809 80.913 230.992 1.00 148.06 347 GLY B CA 1
ATOM 5792 C C . GLY B 1 355 ? -16.052 81.460 231.668 1.00 151.45 347 GLY B C 1
ATOM 5793 O O . GLY B 1 355 ? -16.330 81.126 232.812 1.00 158.55 347 GLY B O 1
ATOM 5794 N N . ALA B 1 356 ? -16.814 82.289 230.966 1.00 146.25 348 ALA B N 1
ATOM 5795 C CA . ALA B 1 356 ? -18.074 82.763 231.525 1.00 144.85 348 ALA B CA 1
ATOM 5796 C C . ALA B 1 356 ? -19.235 82.787 230.526 1.00 145.33 348 ALA B C 1
ATOM 5797 O O . ALA B 1 356 ? -19.137 82.250 229.407 1.00 153.23 348 ALA B O 1
ATOM 5799 N N . THR B 1 357 ? -20.332 83.418 230.936 1.00 139.49 349 THR B N 1
ATOM 5800 C CA . THR B 1 357 ? -21.610 83.213 230.274 1.00 138.01 349 THR B CA 1
ATOM 5801 C C . THR B 1 357 ? -22.401 84.513 230.211 1.00 136.66 349 THR B C 1
ATOM 5802 O O . THR B 1 357 ? -22.390 85.311 231.161 1.00 145.98 349 THR B O 1
ATOM 5806 N N . VAL B 1 358 ? -23.078 84.736 229.087 1.00 125.77 350 VAL B N 1
ATOM 5807 C CA . VAL B 1 358 ? -23.329 86.105 228.645 1.00 128.88 350 VAL B CA 1
ATOM 5808 C C . VAL B 1 358 ? -24.754 86.452 228.219 1.00 137.33 350 VAL B C 1
ATOM 5809 O O . VAL B 1 358 ? -25.121 86.259 227.058 1.00 137.18 350 VAL B O 1
ATOM 5813 N N . LYS B 1 359 ? -25.564 86.942 229.155 1.00 140.87 351 LYS B N 1
ATOM 5814 C CA . LYS B 1 359 ? -26.840 87.532 228.780 1.00 139.36 351 LYS B CA 1
ATOM 5815 C C . LYS B 1 359 ? -26.551 88.849 228.089 1.00 135.99 351 LYS B C 1
ATOM 5816 O O . LYS B 1 359 ? -25.593 89.537 228.435 1.00 133.67 351 LYS B O 1
ATOM 5822 N N . ALA B 1 360 ? -27.367 89.202 227.106 1.00 132.18 352 ALA B N 1
ATOM 5823 C CA . ALA B 1 360 ? -27.131 90.434 226.373 1.00 125.40 352 ALA B CA 1
ATOM 5824 C C . ALA B 1 360 ? -28.425 91.009 225.819 1.00 131.21 352 ALA B C 1
ATOM 5825 O O . ALA B 1 360 ? -29.162 90.332 225.099 1.00 137.30 352 ALA B O 1
ATOM 5827 N N . TYR B 1 361 ? -28.707 92.261 226.163 1.00 127.55 353 TYR B N 1
ATOM 5828 C CA . TYR B 1 361 ? -29.841 92.950 225.565 1.00 128.60 353 TYR B CA 1
ATOM 5829 C C . TYR B 1 361 ? -29.404 94.099 224.677 1.00 123.59 353 TYR B C 1
ATOM 5830 O O . TYR B 1 361 ? -28.567 94.921 225.060 1.00 118.39 353 TYR B O 1
ATOM 5839 N N . ASP B 1 362 ? -29.965 94.145 223.477 1.00 128.21 354 ASP B N 1
ATOM 5840 C CA . ASP B 1 362 ? -29.937 95.352 222.671 1.00 128.68 354 ASP B CA 1
ATOM 5841 C C . ASP B 1 362 ? -31.316 95.488 222.040 1.00 120.87 354 ASP B C 1
ATOM 5842 O O . ASP B 1 362 ? -31.883 94.508 221.541 1.00 122.39 354 ASP B O 1
ATOM 5847 N N . PRO B 1 363 ? -31.886 96.699 222.098 1.00 118.50 355 PRO B N 1
ATOM 5848 C CA . PRO B 1 363 ? -33.209 96.999 221.543 1.00 133.88 355 PRO B CA 1
ATOM 5849 C C . PRO B 1 363 ? -33.313 96.602 220.068 1.00 154.16 355 PRO B C 1
ATOM 5850 O O . PRO B 1 363 ? -34.306 95.989 219.675 1.00 169.93 355 PRO B O 1
ATOM 5854 N N . GLU B 1 364 ? -32.283 96.913 219.281 1.00 149.14 356 GLU B N 1
ATOM 5855 C CA . GLU B 1 364 ? -32.342 96.769 217.827 1.00 146.46 356 GLU B CA 1
ATOM 5856 C C . GLU B 1 364 ? -31.086 96.197 217.174 1.00 145.73 356 GLU B C 1
ATOM 5857 O O . GLU B 1 364 ? -31.004 96.158 215.948 1.00 150.04 356 GLU B O 1
ATOM 5863 N N . GLY B 1 365 ? -30.109 95.761 217.965 1.00 137.11 357 GLY B N 1
ATOM 5864 C CA . GLY B 1 365 ? -28.881 95.220 217.402 1.00 131.67 357 GLY B CA 1
ATOM 5865 C C . GLY B 1 365 ? -28.901 93.734 217.090 1.00 139.41 357 GLY B C 1
ATOM 5866 O O . GLY B 1 365 ? -28.314 93.304 216.084 1.00 143.16 357 GLY B O 1
ATOM 5867 N N . VAL B 1 366 ? -29.606 92.959 217.917 1.00 141.20 358 VAL B N 1
ATOM 5868 C CA . VAL B 1 366 ? -29.547 91.476 217.913 1.00 136.47 358 VAL B CA 1
ATOM 5869 C C . VAL B 1 366 ? -29.389 90.676 216.594 1.00 121.03 358 VAL B C 1
ATOM 5870 O O . VAL B 1 366 ? -28.368 90.004 216.415 1.00 116.81 358 VAL B O 1
ATOM 5874 N N . GLU B 1 367 ? -30.358 90.741 215.678 1.00 128.68 359 GLU B N 1
ATOM 5875 C CA . GLU B 1 367 ? -30.300 89.889 214.480 1.00 139.21 359 GLU B CA 1
ATOM 5876 C C . GLU B 1 367 ? -29.076 90.157 213.602 1.00 141.98 359 GLU B C 1
ATOM 5877 O O . GLU B 1 367 ? -28.694 89.319 212.783 1.00 143.05 359 GLU B O 1
ATOM 5883 N N . GLN B 1 368 ? -28.456 91.318 213.789 1.00 146.08 360 GLN B N 1
ATOM 5884 C CA . GLN B 1 368 ? -27.206 91.634 213.110 1.00 149.16 360 GLN B CA 1
ATOM 5885 C C . GLN B 1 368 ? -26.036 91.193 213.986 1.00 153.37 360 GLN B C 1
ATOM 5886 O O . GLN B 1 368 ? -25.008 90.726 213.493 1.00 157.84 360 GLN B O 1
ATOM 5892 N N . ALA B 1 369 ? -26.221 91.320 215.296 1.00 149.23 361 ALA B N 1
ATOM 5893 C CA . ALA B 1 369 ? -25.209 90.951 216.281 1.00 133.20 361 ALA B CA 1
ATOM 5894 C C . ALA B 1 369 ? -24.965 89.444 216.344 1.00 122.53 361 ALA B C 1
ATOM 5895 O O . ALA B 1 369 ? -23.860 89.001 216.656 1.00 110.52 361 ALA B O 1
ATOM 5897 N N . SER B 1 370 ? -26.000 88.663 216.054 1.00 127.18 362 SER B N 1
ATOM 5898 C CA . SER B 1 370 ? -25.922 87.207 216.140 1.00 134.91 362 SER B CA 1
ATOM 5899 C C . SER B 1 370 ? -24.910 86.580 215.171 1.00 133.51 362 SER B C 1
ATOM 5900 O O . SER B 1 370 ? -24.359 85.512 215.447 1.00 126.97 362 SER B O 1
ATOM 5903 N N . LYS B 1 371 ? -24.677 87.240 214.038 1.00 133.92 363 LYS B N 1
ATOM 5904 C CA . LYS B 1 371 ? -23.794 86.714 212.996 1.00 130.83 363 LYS B CA 1
ATOM 5905 C C . LYS B 1 371 ? -22.320 86.953 213.319 1.00 125.51 363 LYS B C 1
ATOM 5906 O O . LYS B 1 371 ? -21.429 86.410 212.662 1.00 123.18 363 LYS B O 1
ATOM 5920 N N . LEU B 1 373 ? -21.316 86.746 216.634 1.00 126.92 365 LEU B N 1
ATOM 5921 C CA . LEU B 1 373 ? -21.197 86.307 218.020 1.00 127.42 365 LEU B CA 1
ATOM 5922 C C . LEU B 1 373 ? -21.455 84.825 218.262 1.00 141.06 365 LEU B C 1
ATOM 5923 O O . LEU B 1 373 ? -22.520 84.305 217.927 1.00 149.29 365 LEU B O 1
ATOM 5928 N N . THR B 1 374 ? -20.478 84.156 218.870 1.00 141.14 366 THR B N 1
ATOM 5929 C CA . THR B 1 374 ? -20.642 82.768 219.279 1.00 142.88 366 THR B CA 1
ATOM 5930 C C . THR B 1 374 ? -21.247 82.729 220.671 1.00 145.13 366 THR B C 1
ATOM 5931 O O . THR B 1 374 ? -20.958 83.596 221.505 1.00 141.15 366 THR B O 1
ATOM 5935 N N . ASP B 1 375 ? -22.104 81.746 220.922 1.00 149.34 367 ASP B N 1
ATOM 5936 C CA . ASP B 1 375 ? -22.388 81.323 222.289 1.00 152.58 367 ASP B CA 1
ATOM 5937 C C . ASP B 1 375 ? -22.935 82.440 223.179 1.00 140.57 367 ASP B C 1
ATOM 5938 O O . ASP B 1 375 ? -22.316 82.773 224.195 1.00 137.91 367 ASP B O 1
ATOM 5943 N N . VAL B 1 376 ? -24.079 83.017 222.823 1.00 134.54 368 VAL B N 1
ATOM 5944 C CA . VAL B 1 376 ? -24.551 84.210 223.525 1.00 135.16 368 VAL B CA 1
ATOM 5945 C C . VAL B 1 376 ? -26.067 84.255 223.708 1.00 137.35 368 VAL B C 1
ATOM 5946 O O . VAL B 1 376 ? -26.797 84.462 222.744 1.00 140.65 368 VAL B O 1
ATOM 5950 N N . GLU B 1 377 ? -26.549 84.067 224.934 1.00 141.01 369 GLU B N 1
ATOM 5951 C CA . GLU B 1 377 ? -27.994 84.088 225.159 1.00 149.45 369 GLU B CA 1
ATOM 5952 C C . GLU B 1 377 ? -28.523 85.518 225.140 1.00 155.53 369 GLU B C 1
ATOM 5953 O O . GLU B 1 377 ? -28.355 86.278 226.103 1.00 163.79 369 GLU B O 1
ATOM 5959 N N . PHE B 1 378 ? -29.142 85.891 224.025 1.00 147.79 370 PHE B N 1
ATOM 5960 C CA . PHE B 1 378 ? -29.803 87.180 223.926 1.00 133.90 370 PHE B CA 1
ATOM 5961 C C . PHE B 1 378 ? -31.113 87.089 224.692 1.00 136.62 370 PHE B C 1
ATOM 5962 O O . PHE B 1 378 ? -31.594 85.996 224.995 1.00 146.02 370 PHE B O 1
ATOM 5970 N N . VAL B 1 379 ? -31.682 88.237 225.029 1.00 136.22 371 VAL B N 1
ATOM 5971 C CA . VAL B 1 379 ? -32.954 88.258 225.736 1.00 146.22 371 VAL B CA 1
ATOM 5972 C C . VAL B 1 379 ? -33.941 89.207 225.070 1.00 152.98 371 VAL B C 1
ATOM 5973 O O . VAL B 1 379 ? -33.760 89.606 223.915 1.00 157.37 371 VAL B O 1
ATOM 5977 N N . GLU B 1 380 ? -34.991 89.561 225.800 1.00 154.34 372 GLU B N 1
ATOM 5978 C CA . GLU B 1 380 ? -36.046 90.411 225.264 1.00 155.98 372 GLU B CA 1
ATOM 5979 C C . GLU B 1 380 ? -36.068 91.736 226.010 1.00 152.57 372 GLU B C 1
ATOM 5980 O O . GLU B 1 380 ? -36.750 92.682 225.605 1.00 158.00 372 GLU B O 1
ATOM 5986 N N . ASN B 1 381 ? -35.304 91.806 227.095 1.00 147.57 373 ASN B N 1
ATOM 5987 C CA . ASN B 1 381 ? -35.529 92.824 228.112 1.00 145.24 373 ASN B CA 1
ATOM 5988 C C . ASN B 1 381 ? -34.305 93.058 228.995 1.00 143.61 373 ASN B C 1
ATOM 5989 O O . ASN B 1 381 ? -33.660 92.104 229.426 1.00 146.97 373 ASN B O 1
ATOM 5994 N N . PRO B 1 382 ? -33.975 94.335 229.254 1.00 136.06 374 PRO B N 1
ATOM 5995 C CA . PRO B 1 382 ? -32.755 94.697 229.987 1.00 126.47 374 PRO B CA 1
ATOM 5996 C C . PRO B 1 382 ? -32.759 94.191 231.425 1.00 125.08 374 PRO B C 1
ATOM 5997 O O . PRO B 1 382 ? -31.703 93.841 231.950 1.00 119.52 374 PRO B O 1
ATOM 6001 N N . TYR B 1 383 ? -33.931 94.162 232.051 1.00 133.77 375 TYR B N 1
ATOM 6002 C CA . TYR B 1 383 ? -34.054 93.659 233.415 1.00 139.54 375 TYR B CA 1
ATOM 6003 C C . TYR B 1 383 ? -33.816 92.153 233.469 1.00 144.76 375 TYR B C 1
ATOM 6004 O O . TYR B 1 383 ? -33.419 91.615 234.502 1.00 146.44 375 TYR B O 1
ATOM 6013 N N . ALA B 1 384 ? -34.056 91.481 232.348 1.00 143.75 376 ALA B N 1
ATOM 6014 C CA . ALA B 1 384 ? -33.877 90.035 232.263 1.00 141.25 376 ALA B CA 1
ATOM 6015 C C . ALA B 1 384 ? -32.417 89.657 232.036 1.00 142.83 376 ALA B C 1
ATOM 6016 O O . ALA B 1 384 ? -32.030 88.503 232.221 1.00 148.35 376 ALA B O 1
ATOM 6018 N N . ALA B 1 385 ? -31.611 90.634 231.633 1.00 141.38 377 ALA B N 1
ATOM 6019 C CA . ALA B 1 385 ? -30.191 90.405 231.373 1.00 136.41 377 ALA B CA 1
ATOM 6020 C C . ALA B 1 385 ? -29.416 90.216 232.671 1.00 138.61 377 ALA B C 1
ATOM 6021 O O . ALA B 1 385 ? -28.398 89.527 232.708 1.00 135.19 377 ALA B O 1
ATOM 6023 N N . ALA B 1 386 ? -29.907 90.840 233.735 1.00 145.09 378 ALA B N 1
ATOM 6024 C CA . ALA B 1 386 ? -29.278 90.745 235.045 1.00 145.87 378 ALA B CA 1
ATOM 6025 C C . ALA B 1 386 ? -29.796 89.539 235.824 1.00 154.67 378 ALA B C 1
ATOM 6026 O O . ALA B 1 386 ? -29.129 89.057 236.738 1.00 156.93 378 ALA B O 1
ATOM 6028 N N . ASP B 1 387 ? -30.978 89.051 235.451 1.00 155.12 379 ASP B N 1
ATOM 6029 C CA . ASP B 1 387 ? -31.688 88.014 236.211 1.00 153.22 379 ASP B CA 1
ATOM 6030 C C . ASP B 1 387 ? -30.857 86.800 236.600 1.00 148.27 379 ASP B C 1
ATOM 6031 O O . ASP B 1 387 ? -30.794 85.820 235.857 1.00 153.22 379 ASP B O 1
ATOM 6036 N N . GLY B 1 388 ? -30.229 86.861 237.768 1.00 142.72 380 GLY B N 1
ATOM 6037 C CA . GLY B 1 388 ? -29.430 85.742 238.217 1.00 137.06 380 GLY B CA 1
ATOM 6038 C C . GLY B 1 388 ? -28.112 85.723 237.481 1.00 139.40 380 GLY B C 1
ATOM 6039 O O . GLY B 1 388 ? -27.675 84.685 236.976 1.00 135.74 380 GLY B O 1
ATOM 6040 N N . ALA B 1 389 ? -27.488 86.892 237.408 1.00 146.98 381 ALA B N 1
ATOM 6041 C CA . ALA B 1 389 ? -26.152 87.013 236.855 1.00 143.66 381 ALA B CA 1
ATOM 6042 C C . ALA B 1 389 ? -25.239 87.270 238.039 1.00 148.70 381 ALA B C 1
ATOM 6043 O O . ALA B 1 389 ? -25.711 87.440 239.160 1.00 148.65 381 ALA B O 1
ATOM 6045 N N . ASP B 1 390 ? -23.935 87.287 237.811 1.00 155.18 382 ASP B N 1
ATOM 6046 C CA . ASP B 1 390 ? -23.011 87.615 238.883 1.00 160.09 382 ASP B CA 1
ATOM 6047 C C . ASP B 1 390 ? -22.727 89.104 238.829 1.00 151.11 382 ASP B C 1
ATOM 6048 O O . ASP B 1 390 ? -22.328 89.709 239.823 1.00 152.87 382 ASP B O 1
ATOM 6053 N N . ALA B 1 391 ? -22.971 89.690 237.661 1.00 140.60 383 ALA B N 1
ATOM 6054 C CA . ALA B 1 391 ? -22.733 91.108 237.442 1.00 131.44 383 ALA B CA 1
ATOM 6055 C C . ALA B 1 391 ? -23.467 91.600 236.202 1.00 131.84 383 ALA B C 1
ATOM 6056 O O . ALA B 1 391 ? -23.815 90.814 235.319 1.00 136.89 383 ALA B O 1
ATOM 6058 N N . LEU B 1 392 ? -23.702 92.907 236.144 1.00 128.46 384 LEU B N 1
ATOM 6059 C CA . LEU B 1 392 ? -24.291 93.531 234.965 1.00 123.64 384 LEU B CA 1
ATOM 6060 C C . LEU B 1 392 ? -23.375 94.626 234.437 1.00 120.73 384 LEU B C 1
ATOM 6061 O O . LEU B 1 392 ? -22.881 95.460 235.199 1.00 112.67 384 LEU B O 1
ATOM 6066 N N . VAL B 1 393 ? -23.142 94.615 233.129 1.00 121.37 385 VAL B N 1
ATOM 6067 C CA . VAL B 1 393 ? -22.323 95.639 232.494 1.00 115.03 385 VAL B CA 1
ATOM 6068 C C . VAL B 1 393 ? -23.176 96.491 231.566 1.00 117.89 385 VAL B C 1
ATOM 6069 O O . VAL B 1 393 ? -23.940 95.964 230.749 1.00 123.29 385 VAL B O 1
ATOM 6073 N N . ILE B 1 394 ? -23.063 97.808 231.701 1.00 115.24 386 ILE B N 1
ATOM 6074 C CA . ILE B 1 394 ? -23.658 98.716 230.731 1.00 116.99 386 ILE B CA 1
ATOM 6075 C C . ILE B 1 394 ? -22.570 99.083 229.728 1.00 111.62 386 ILE B C 1
ATOM 6076 O O . ILE B 1 394 ? -21.472 99.488 230.111 1.00 107.62 386 ILE B O 1
ATOM 6081 N N . VAL B 1 395 ? -22.869 98.934 228.442 1.00 109.82 387 VAL B N 1
ATOM 6082 C CA . VAL B 1 395 ? -21.883 99.195 227.397 1.00 105.96 387 VAL B CA 1
ATOM 6083 C C . VAL B 1 395 ? -22.303 100.353 226.499 1.00 109.21 387 VAL B C 1
ATOM 6084 O O . VAL B 1 395 ? -21.525 101.278 226.254 1.00 111.45 387 VAL B O 1
ATOM 6088 N N . THR B 1 396 ? -23.535 100.293 226.006 1.00 102.84 388 THR B N 1
ATOM 6089 C CA . THR B 1 396 ? -24.038 101.295 225.074 1.00 112.07 388 THR B CA 1
ATOM 6090 C C . THR B 1 396 ? -25.231 102.035 225.662 1.00 116.94 388 THR B C 1
ATOM 6091 O O . THR B 1 396 ? -26.199 101.418 226.104 1.00 124.77 388 THR B O 1
ATOM 6095 N N . GLU B 1 397 ? -25.150 103.361 225.666 1.00 117.85 389 GLU B N 1
ATOM 6096 C CA . GLU B 1 397 ? -26.159 104.186 226.316 1.00 127.46 389 GLU B CA 1
ATOM 6097 C C . GLU B 1 397 ? -27.413 104.425 225.493 1.00 125.82 389 GLU B C 1
ATOM 6098 O O . GLU B 1 397 ? -27.681 105.560 225.083 1.00 126.73 389 GLU B O 1
ATOM 6104 N N . TRP B 1 398 ? -28.166 103.359 225.230 1.00 128.20 390 TRP B N 1
ATOM 6105 C CA . TRP B 1 398 ? -29.535 103.527 224.783 1.00 131.29 390 TRP B CA 1
ATOM 6106 C C . TRP B 1 398 ? -30.224 104.268 225.917 1.00 139.93 390 TRP B C 1
ATOM 6107 O O . TRP B 1 398 ? -30.158 103.841 227.070 1.00 142.42 390 TRP B O 1
ATOM 6118 N N . ASP B 1 399 ? -30.851 105.397 225.607 1.00 148.21 391 ASP B N 1
ATOM 6119 C CA . ASP B 1 399 ? -31.404 106.273 226.641 1.00 150.60 391 ASP B CA 1
ATOM 6120 C C . ASP B 1 399 ? -32.497 105.628 227.502 1.00 144.66 391 ASP B C 1
ATOM 6121 O O . ASP B 1 399 ? -32.880 106.181 228.532 1.00 150.57 391 ASP B O 1
ATOM 6126 N N . ALA B 1 400 ? -33.001 104.472 227.079 1.00 136.87 392 ALA B N 1
ATOM 6127 C CA . ALA B 1 400 ? -33.977 103.737 227.877 1.00 143.65 392 ALA B CA 1
ATOM 6128 C C . ALA B 1 400 ? -33.336 103.255 229.174 1.00 138.51 392 ALA B C 1
ATOM 6129 O O . ALA B 1 400 ? -34.003 103.123 230.201 1.00 146.87 392 ALA B O 1
ATOM 6131 N N . PHE B 1 401 ? -32.033 103.003 229.113 1.00 130.00 393 PHE B N 1
ATOM 6132 C CA . PHE B 1 401 ? -31.263 102.565 230.270 1.00 141.95 393 PHE B CA 1
ATOM 6133 C C . PHE B 1 401 ? -31.129 103.679 231.304 1.00 149.77 393 PHE B C 1
ATOM 6134 O O . PHE B 1 401 ? -31.058 103.417 232.504 1.00 150.25 393 PHE B O 1
ATOM 6142 N N . ARG B 1 402 ? -31.098 104.921 230.831 1.00 153.50 394 ARG B N 1
ATOM 6143 C CA . ARG B 1 402 ? -30.865 106.077 231.696 1.00 155.02 394 ARG B CA 1
ATOM 6144 C C . ARG B 1 402 ? -31.924 106.231 232.789 1.00 156.10 394 ARG B C 1
ATOM 6145 O O . ARG B 1 402 ? -31.654 106.793 233.849 1.00 159.84 394 ARG B O 1
ATOM 6153 N N . ALA B 1 403 ? -33.123 105.719 232.532 1.00 149.97 395 ALA B N 1
ATOM 6154 C CA . ALA B 1 403 ? -34.179 105.719 233.538 1.00 150.42 395 ALA B CA 1
ATOM 6155 C C . ALA B 1 403 ? -34.680 104.300 233.794 1.00 146.41 395 ALA B C 1
ATOM 6156 O O . ALA B 1 403 ? -35.669 103.860 233.204 1.00 153.76 395 ALA B O 1
ATOM 6158 N N . LEU B 1 404 ? -33.982 103.586 234.671 1.00 136.47 396 LEU B N 1
ATOM 6159 C CA . LEU B 1 404 ? -34.356 102.224 235.024 1.00 142.15 396 LEU B CA 1
ATOM 6160 C C . LEU B 1 404 ? -34.428 102.056 236.537 1.00 153.09 396 LEU B C 1
ATOM 6161 O O . LEU B 1 404 ? -33.875 102.859 237.289 1.00 158.91 396 LEU B O 1
ATOM 6166 N N . ASP B 1 405 ? -35.119 101.009 236.976 1.00 159.17 397 ASP B N 1
ATOM 6167 C CA . ASP B 1 405 ? -35.199 100.691 238.393 1.00 162.80 397 ASP B CA 1
ATOM 6168 C C . ASP B 1 405 ? -33.941 99.942 238.829 1.00 154.36 397 ASP B C 1
ATOM 6169 O O . ASP B 1 405 ? -33.708 98.811 238.409 1.00 151.75 397 ASP B O 1
ATOM 6174 N N . LEU B 1 406 ? -33.130 100.583 239.664 1.00 151.44 398 LEU B N 1
ATOM 6175 C CA . LEU B 1 406 ? -31.898 99.977 240.157 1.00 149.88 398 LEU B CA 1
ATOM 6176 C C . LEU B 1 406 ? -32.207 98.915 241.204 1.00 147.38 398 LEU B C 1
ATOM 6177 O O . LEU B 1 406 ? -31.450 97.962 241.384 1.00 141.61 398 LEU B O 1
ATOM 6182 N N . THR B 1 407 ? -33.328 99.092 241.894 1.00 148.48 399 THR B N 1
ATOM 6183 C CA . THR B 1 407 ? -33.662 98.277 243.055 1.00 154.23 399 THR B CA 1
ATOM 6184 C C . THR B 1 407 ? -34.179 96.879 242.702 1.00 161.84 399 THR B C 1
ATOM 6185 O O . THR B 1 407 ? -34.141 95.970 243.536 1.00 171.66 399 THR B O 1
ATOM 6189 N N . ARG B 1 408 ? -34.662 96.702 241.475 1.00 155.72 400 ARG B N 1
ATOM 6190 C CA . ARG B 1 408 ? -35.038 95.375 240.991 1.00 152.90 400 ARG B CA 1
ATOM 6191 C C . ARG B 1 408 ? -33.776 94.545 240.834 1.00 146.40 400 ARG B C 1
ATOM 6192 O O . ARG B 1 408 ? -33.734 93.366 241.189 1.00 152.42 400 ARG B O 1
ATOM 6200 N N . ILE B 1 409 ? -32.733 95.200 240.335 1.00 141.51 401 ILE B N 1
ATOM 6201 C CA . ILE B 1 409 ? -31.488 94.552 239.943 1.00 144.64 401 ILE B CA 1
ATOM 6202 C C . ILE B 1 409 ? -30.702 93.959 241.111 1.00 154.23 401 ILE B C 1
ATOM 6203 O O . ILE B 1 409 ? -30.116 92.882 240.983 1.00 155.87 401 ILE B O 1
ATOM 6208 N N . LYS B 1 410 ? -30.669 94.665 242.237 1.00 158.77 402 LYS B N 1
ATOM 6209 C CA . LYS B 1 410 ? -30.027 94.138 243.438 1.00 164.48 402 LYS B CA 1
ATOM 6210 C C . LYS B 1 410 ? -30.695 92.828 243.848 1.00 171.24 402 LYS B C 1
ATOM 6211 O O . LYS B 1 410 ? -30.037 91.910 244.350 1.00 179.36 402 LYS B O 1
ATOM 6217 N N . ASN B 1 411 ? -32.000 92.745 243.602 1.00 164.34 403 ASN B N 1
ATOM 6218 C CA . ASN B 1 411 ? -32.778 91.547 243.892 1.00 163.94 403 ASN B CA 1
ATOM 6219 C C . ASN B 1 411 ? -32.732 90.553 242.734 1.00 156.99 403 ASN B C 1
ATOM 6220 O O . ASN B 1 411 ? -33.215 89.424 242.851 1.00 159.18 403 ASN B O 1
ATOM 6225 N N . SER B 1 412 ? -32.146 90.983 241.620 1.00 152.15 404 SER B N 1
ATOM 6226 C CA . SER B 1 412 ? -32.069 90.176 240.406 1.00 151.60 404 SER B CA 1
ATOM 6227 C C . SER B 1 412 ? -30.690 89.548 240.239 1.00 152.88 404 SER B C 1
ATOM 6228 O O . SER B 1 412 ? -30.448 88.812 239.280 1.00 153.77 404 SER B O 1
ATOM 6231 N N . LEU B 1 413 ? -29.792 89.834 241.178 1.00 155.08 405 LEU B N 1
ATOM 6232 C CA . LEU B 1 413 ? -28.394 89.435 241.043 1.00 152.20 405 LEU B CA 1
ATOM 6233 C C . LEU B 1 413 ? -27.896 88.438 242.082 1.00 150.23 405 LEU B C 1
ATOM 6234 O O . LEU B 1 413 ? -28.276 88.492 243.251 1.00 156.24 405 LEU B O 1
ATOM 6239 N N . LYS B 1 414 ? -27.021 87.542 241.633 1.00 144.16 406 LYS B N 1
ATOM 6240 C CA . LYS B 1 414 ? -26.349 86.599 242.513 1.00 144.39 406 LYS B CA 1
ATOM 6241 C C . LYS B 1 414 ? -25.214 87.314 243.240 1.00 144.37 406 LYS B C 1
ATOM 6242 O O . LYS B 1 414 ? -24.747 86.864 244.290 1.00 145.83 406 LYS B O 1
ATOM 6248 N N . SER B 1 415 ? -24.772 88.428 242.662 1.00 139.83 407 SER B N 1
ATOM 6249 C CA . SER B 1 415 ? -23.778 89.295 243.285 1.00 140.24 407 SER B CA 1
ATOM 6250 C C . SER B 1 415 ? -24.039 90.735 242.848 1.00 142.31 407 SER B C 1
ATOM 6251 O O . SER B 1 415 ? -24.148 91.014 241.654 1.00 142.60 407 SER B O 1
ATOM 6254 N N . PRO B 1 416 ? -24.124 91.658 243.820 1.00 143.47 408 PRO B N 1
ATOM 6255 C CA . PRO B 1 416 ? -24.565 93.044 243.606 1.00 144.51 408 PRO B CA 1
ATOM 6256 C C . PRO B 1 416 ? -23.521 93.887 242.881 1.00 145.56 408 PRO B C 1
ATOM 6257 O O . PRO B 1 416 ? -23.090 94.915 243.406 1.00 153.03 408 PRO B O 1
ATOM 6261 N N . VAL B 1 417 ? -23.118 93.453 241.690 1.00 138.25 409 VAL B N 1
ATOM 6262 C CA . VAL B 1 417 ? -22.000 94.074 240.989 1.00 129.90 409 VAL B CA 1
ATOM 6263 C C . VAL B 1 417 ? -22.420 94.718 239.667 1.00 123.85 409 VAL B C 1
ATOM 6264 O O . VAL B 1 417 ? -22.872 94.032 238.751 1.00 129.83 409 VAL B O 1
ATOM 6268 N N . LEU B 1 418 ? -22.272 96.036 239.572 1.00 120.43 410 LEU B N 1
ATOM 6269 C CA . LEU B 1 418 ? -22.613 96.754 238.346 1.00 123.06 410 LEU B CA 1
ATOM 6270 C C . LEU B 1 418 ? -21.420 97.514 237.777 1.00 123.37 410 LEU B C 1
ATOM 6271 O O . LEU B 1 418 ? -20.691 98.183 238.510 1.00 115.11 410 LEU B O 1
ATOM 6276 N N . VAL B 1 419 ? -21.224 97.408 236.467 1.00 122.37 411 VAL B N 1
ATOM 6277 C CA . VAL B 1 419 ? -20.178 98.175 235.803 1.00 112.78 411 VAL B CA 1
ATOM 6278 C C . VAL B 1 419 ? -20.770 99.130 234.780 1.00 118.81 411 VAL B C 1
ATOM 6279 O O . VAL B 1 419 ? -21.081 98.735 233.655 1.00 119.91 411 VAL B O 1
ATOM 6283 N N . ASP B 1 420 ? -20.937 100.386 235.176 1.00 126.37 412 ASP B N 1
ATOM 6284 C CA . ASP B 1 420 ? -21.283 101.431 234.225 1.00 132.47 412 ASP B CA 1
ATOM 6285 C C . ASP B 1 420 ? -20.024 101.655 233.395 1.00 122.56 412 ASP B C 1
ATOM 6286 O O . ASP B 1 420 ? -18.920 101.616 233.931 1.00 122.53 412 ASP B O 1
ATOM 6291 N N . LEU B 1 421 ? -20.168 101.842 232.089 1.00 112.11 413 LEU B N 1
ATOM 6292 C CA . LEU B 1 421 ? -19.002 102.101 231.251 1.00 98.09 413 LEU B CA 1
ATOM 6293 C C . LEU B 1 421 ? -19.187 103.355 230.412 1.00 112.06 413 LEU B C 1
ATOM 6294 O O . LEU B 1 421 ? -18.281 103.769 229.692 1.00 121.93 413 LEU B O 1
ATOM 6299 N N . ARG B 1 422 ? -20.366 103.955 230.514 1.00 117.89 414 ARG B N 1
ATOM 6300 C CA . ARG B 1 422 ? -20.638 105.224 229.859 1.00 127.09 414 ARG B CA 1
ATOM 6301 C C . ARG B 1 422 ? -21.028 106.256 230.914 1.00 138.69 414 ARG B C 1
ATOM 6302 O O . ARG B 1 422 ? -21.583 107.312 230.599 1.00 147.84 414 ARG B O 1
ATOM 6310 N N . ASN B 1 423 ? -20.732 105.924 232.171 1.00 135.87 415 ASN B N 1
ATOM 6311 C CA . ASN B 1 423 ? -20.853 106.847 233.306 1.00 133.90 415 ASN B CA 1
ATOM 6312 C C . ASN B 1 423 ? -22.198 107.566 233.469 1.00 134.20 415 ASN B C 1
ATOM 6313 O O . ASN B 1 423 ? -22.248 108.696 233.951 1.00 136.46 415 ASN B O 1
ATOM 6318 N N . ILE B 1 424 ? -23.284 106.903 233.091 1.00 134.66 416 ILE B N 1
ATOM 6319 C CA . ILE B 1 424 ? -24.611 107.511 233.158 1.00 138.74 416 ILE B CA 1
ATOM 6320 C C . ILE B 1 424 ? -25.148 107.631 234.588 1.00 145.13 416 ILE B C 1
ATOM 6321 O O . ILE B 1 424 ? -25.506 108.722 235.030 1.00 147.11 416 ILE B O 1
ATOM 6326 N N . TYR B 1 425 ? -25.180 106.513 235.307 1.00 146.53 417 TYR B N 1
ATOM 6327 C CA . TYR B 1 425 ? -25.747 106.481 236.651 1.00 154.67 417 TYR B CA 1
ATOM 6328 C C . TYR B 1 425 ? -24.860 107.167 237.688 1.00 154.95 417 TYR B C 1
ATOM 6329 O O . TYR B 1 425 ? -23.710 106.774 237.879 1.00 154.85 417 TYR B O 1
ATOM 6338 N N . PRO B 1 426 ? -25.396 108.202 238.355 1.00 156.08 418 PRO B N 1
ATOM 6339 C CA . PRO B 1 426 ? -24.703 108.807 239.498 1.00 157.33 418 PRO B CA 1
ATOM 6340 C C . PRO B 1 426 ? -24.558 107.791 240.625 1.00 160.73 418 PRO B C 1
ATOM 6341 O O . PRO B 1 426 ? -25.538 107.144 240.983 1.00 170.29 418 PRO B O 1
ATOM 6345 N N . PRO B 1 427 ? -23.345 107.656 241.185 1.00 154.64 419 PRO B N 1
ATOM 6346 C CA . PRO B 1 427 ? -22.974 106.586 242.120 1.00 156.55 419 PRO B CA 1
ATOM 6347 C C . PRO B 1 427 ? -23.785 106.601 243.415 1.00 163.62 419 PRO B C 1
ATOM 6348 O O . PRO B 1 427 ? -23.824 105.591 244.115 1.00 168.04 419 PRO B O 1
ATOM 6352 N N . ALA B 1 428 ? -24.395 107.736 243.740 1.00 162.57 420 ALA B N 1
ATOM 6353 C CA . ALA B 1 428 ? -25.211 107.847 244.947 1.00 167.15 420 ALA B CA 1
ATOM 6354 C C . ALA B 1 428 ? -26.400 106.892 244.878 1.00 172.25 420 ALA B C 1
ATOM 6355 O O . ALA B 1 428 ? -26.789 106.290 245.884 1.00 172.84 420 ALA B O 1
ATOM 6357 N N . GLU B 1 429 ? -26.966 106.755 243.681 1.00 172.37 421 GLU B N 1
ATOM 6358 C CA . GLU B 1 429 ? -28.044 105.799 243.436 1.00 173.60 421 GLU B CA 1
ATOM 6359 C C . GLU B 1 429 ? -27.583 104.368 243.695 1.00 170.04 421 GLU B C 1
ATOM 6360 O O . GLU B 1 429 ? -28.288 103.576 244.325 1.00 182.77 421 GLU B O 1
ATOM 6366 N N . LEU B 1 430 ? -26.394 104.041 243.201 1.00 156.27 422 LEU B N 1
ATOM 6367 C CA . LEU B 1 430 ? -25.831 102.714 243.409 1.00 157.72 422 LEU B CA 1
ATOM 6368 C C . LEU B 1 430 ? -25.405 102.526 244.860 1.00 175.13 422 LEU B C 1
ATOM 6369 O O . LEU B 1 430 ? -25.376 101.402 245.360 1.00 182.25 422 LEU B O 1
ATOM 6374 N N . GLU B 1 431 ? -25.080 103.625 245.537 1.00 181.57 423 GLU B N 1
ATOM 6375 C CA . GLU B 1 431 ? -24.825 103.572 246.973 1.00 184.02 423 GLU B CA 1
ATOM 6376 C C . GLU B 1 431 ? -26.144 103.357 247.687 1.00 177.38 423 GLU B C 1
ATOM 6377 O O . GLU B 1 431 ? -26.218 102.611 248.662 1.00 174.37 423 GLU B O 1
ATOM 6383 N N . ARG B 1 432 ? -27.188 104.010 247.187 1.00 176.48 424 ARG B N 1
ATOM 6384 C CA . ARG B 1 432 ? -28.513 103.906 247.782 1.00 181.52 424 ARG B CA 1
ATOM 6385 C C . ARG B 1 432 ? -29.043 102.482 247.678 1.00 176.98 424 ARG B C 1
ATOM 6386 O O . ARG B 1 432 ? -29.575 101.936 248.646 1.00 180.99 424 ARG B O 1
ATOM 6394 N N . ALA B 1 433 ? -28.902 101.882 246.500 1.00 169.72 425 ALA B N 1
ATOM 6395 C CA . ALA B 1 433 ? -29.315 100.497 246.302 1.00 167.14 425 ALA B CA 1
ATOM 6396 C C . ALA B 1 433 ? -28.204 99.534 246.709 1.00 167.37 425 ALA B C 1
ATOM 6397 O O . ALA B 1 433 ? -28.209 98.368 246.320 1.00 162.27 425 ALA B O 1
ATOM 6399 N N . GLY B 1 434 ? -27.247 100.037 247.485 1.00 171.18 426 GLY B N 1
ATOM 6400 C CA . GLY B 1 434 ? -26.149 99.235 248.003 1.00 174.57 426 GLY B CA 1
ATOM 6401 C C . GLY B 1 434 ? -25.294 98.504 246.976 1.00 168.89 426 GLY B C 1
ATOM 6402 O O . GLY B 1 434 ? -24.645 97.513 247.306 1.00 162.78 426 GLY B O 1
ATOM 6403 N N . LEU B 1 435 ? -25.282 98.984 245.736 1.00 167.47 427 LEU B N 1
ATOM 6404 C CA . LEU B 1 435 ? -24.560 98.302 244.660 1.00 158.77 427 LEU B CA 1
ATOM 6405 C C . LEU B 1 435 ? -23.059 98.582 244.612 1.00 159.93 427 LEU B C 1
ATOM 6406 O O . LEU B 1 435 ? -22.589 99.622 245.078 1.00 164.87 427 LEU B O 1
ATOM 6411 N N . GLN B 1 436 ? -22.322 97.643 244.025 1.00 154.57 428 GLN B N 1
ATOM 6412 C CA . GLN B 1 436 ? -20.899 97.824 243.779 1.00 152.81 428 GLN B CA 1
ATOM 6413 C C . GLN B 1 436 ? -20.667 98.729 242.576 1.00 154.86 428 GLN B C 1
ATOM 6414 O O . GLN B 1 436 ? -20.662 98.275 241.432 1.00 149.93 428 GLN B O 1
ATOM 6420 N N . TYR B 1 437 ? -20.474 100.015 242.849 1.00 160.93 429 TYR B N 1
ATOM 6421 C CA . TYR B 1 437 ? -20.253 101.011 241.803 1.00 165.08 429 TYR B CA 1
ATOM 6422 C C . TYR B 1 437 ? -18.897 100.852 241.126 1.00 151.00 429 TYR B C 1
ATOM 6423 O O . TYR B 1 437 ? -17.878 100.676 241.790 1.00 154.29 429 TYR B O 1
ATOM 6432 N N . THR B 1 438 ? -18.901 100.890 239.797 1.00 139.84 430 THR B N 1
ATOM 6433 C CA . THR B 1 438 ? -17.673 100.891 239.004 1.00 128.54 430 THR B CA 1
ATOM 6434 C C . THR B 1 438 ? -17.921 101.597 237.673 1.00 131.33 430 THR B C 1
ATOM 6435 O O . THR B 1 438 ? -18.514 101.030 236.749 1.00 138.15 430 THR B O 1
ATOM 6439 N N . GLY B 1 439 ? -17.484 102.848 237.591 1.00 124.70 431 GLY B N 1
ATOM 6440 C CA . GLY B 1 439 ? -17.602 103.620 236.367 1.00 115.89 431 GLY B CA 1
ATOM 6441 C C . GLY B 1 439 ? -16.270 103.669 235.642 1.00 108.93 431 GLY B C 1
ATOM 6442 O O . GLY B 1 439 ? -15.423 102.793 235.826 1.00 108.95 431 GLY B O 1
ATOM 6443 N N . VAL B 1 440 ? -16.080 104.693 234.816 1.00 105.75 432 VAL B N 1
ATOM 6444 C CA . VAL B 1 440 ? -14.820 104.881 234.110 1.00 102.93 432 VAL B CA 1
ATOM 6445 C C . VAL B 1 440 ? -14.149 106.161 234.595 1.00 110.32 432 VAL B C 1
ATOM 6446 O O . VAL B 1 440 ? -14.598 107.265 234.283 1.00 112.35 432 VAL B O 1
ATOM 6450 N N . GLY B 1 441 ? -13.065 106.006 235.350 1.00 116.44 433 GLY B N 1
ATOM 6451 C CA . GLY B 1 441 ? -12.396 107.138 235.964 1.00 122.79 433 GLY B CA 1
ATOM 6452 C C . GLY B 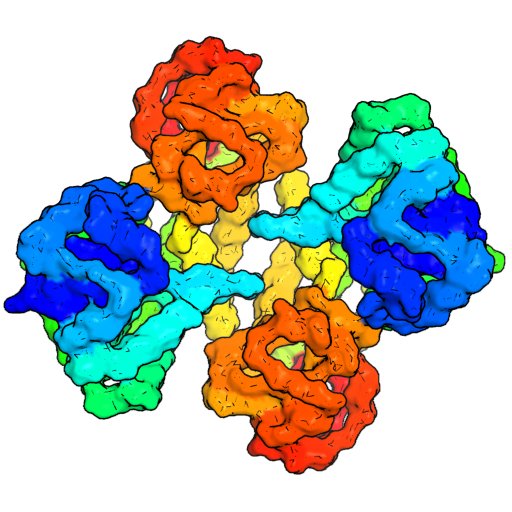1 441 ? -13.088 107.536 237.255 1.00 126.33 433 GLY B C 1
ATOM 6453 O O . GLY B 1 441 ? -13.729 108.586 237.331 1.00 126.90 433 GLY B O 1
ATOM 6454 N N . LYS B 1 442 ? -12.958 106.695 238.278 1.00 130.75 434 LYS B N 1
ATOM 6455 C CA . LYS B 1 442 ? -13.646 106.922 239.544 1.00 139.24 434 LYS B CA 1
ATOM 6456 C C . LYS B 1 442 ? -12.779 106.645 240.772 1.00 148.20 434 LYS B C 1
ATOM 6457 O O . LYS B 1 442 ? -11.974 105.713 240.776 1.00 140.71 434 LYS B O 1
ATOM 6463 N N . PRO B 1 443 ? -12.947 107.464 241.823 1.00 162.97 435 PRO B N 1
ATOM 6464 C CA . PRO B 1 443 ? -12.267 107.259 243.105 1.00 172.18 435 PRO B CA 1
ATOM 6465 C C . PRO B 1 443 ? -12.804 106.023 243.822 1.00 174.65 435 PRO B C 1
ATOM 6466 O O . PRO B 1 443 ? -13.991 105.708 243.701 1.00 174.45 435 PRO B O 1
#

Solvent-accessible surface area: 38261 Å² total

Radius of gyration: 30.47 Å; Cα contacts (8 Å, |Δi|>4): 1662; chains: 2; bounding box: 76×81×73 Å

Nearest PDB structures (foldseek):
  4a7p-assembly1_A-2  TM=1.002E+00  e=1.350E-80  Sphingomonas elodea
  4a7p-assembly2_B-2  TM=9.996E-01  e=2.534E-78  Sphingomonas elodea
  3gg2-assembly1_B  TM=9.655E-01  e=7.002E-43  Porphyromonas gingivalis
  3gg2-assembly1_C  TM=9.373E-01  e=1.017E-41  Porphyromonas gingivalis
  3gg2-assembly1_A  TM=9.443E-01  e=6.932E-41  Porphyromonas gingivalis